Protein AF-A0AAU4BE42-F1 (afdb_monomer)

Radius of gyration: 44.57 Å; Cα contacts (8 Å, |Δi|>4): 920; chains: 1; bounding box: 110×87×141 Å

Solvent-accessible surface area (backbone atoms only — not comparable to full-atom values): 42856 Å² total; per-residue (Å²): 136,93,73,64,76,65,56,67,49,52,53,49,54,50,53,54,52,45,52,53,48,54,54,50,40,72,72,43,60,95,84,38,76,62,31,66,58,43,53,54,48,45,54,57,55,70,70,52,78,80,55,61,77,66,61,38,50,58,52,49,48,57,50,47,53,55,49,43,57,54,48,46,54,48,47,52,51,53,41,49,55,33,50,52,49,38,53,52,45,50,53,51,51,52,51,53,51,53,52,49,52,51,51,52,56,54,55,71,68,55,75,54,64,65,59,55,44,54,52,51,44,54,50,48,49,52,34,47,52,49,26,48,55,54,39,47,53,53,42,54,50,57,48,68,54,76,60,88,88,66,76,92,62,99,55,103,74,87,72,53,54,47,60,26,83,33,66,65,58,46,47,67,60,45,54,69,69,48,47,60,56,43,54,52,43,41,49,38,48,51,51,31,53,51,53,49,50,51,54,54,49,53,54,52,48,55,69,57,64,63,52,88,81,51,82,89,62,98,62,82,71,83,50,78,66,69,51,58,75,69,68,65,90,85,70,66,52,64,63,50,48,53,48,28,48,55,52,14,55,56,72,26,60,36,77,51,52,79,70,59,56,65,73,67,70,61,62,50,84,93,55,72,80,88,75,64,81,74,81,83,70,72,35,23,34,39,36,41,68,48,37,34,52,29,39,52,50,32,45,53,52,49,47,52,53,46,46,53,52,53,45,50,51,49,52,49,48,33,64,74,46,48,46,53,56,52,48,54,48,53,50,50,51,54,52,51,54,50,53,53,52,50,52,48,52,50,48,52,50,54,36,50,52,36,50,50,54,35,48,54,47,54,53,48,48,52,52,45,52,51,53,56,61,48,57,64,52,62,72,57,48,71,80,70,79,56,73,86,62,75,62,62,64,59,72,71,48,79,78,64,61,70,65,34,34,68,76,34,92,49,28,35,32,26,38,45,32,40,65,68,29,43,56,45,39,34,47,22,37,71,74,67,48,73,38,58,66,74,68,92,60,84,64,50,62,48,25,36,35,39,36,41,43,63,72,83,43,70,43,38,44,50,71,58,71,66,59,50,49,38,50,50,52,47,46,53,48,62,41,71,45,74,81,60,53,79,66,41,40,56,55,32,65,76,36,57,69,51,44,52,50,51,53,38,34,56,70,67,51,79,80,70,73,60,14,72,84,29,40,67,29,28,18,48,15,55,40,48,54,22,48,51,52,54,50,38,54,59,67,42,65,90,54,87,72,49,62,38,47,76,75,32,41,41,31,42,29,44,22,71,89,72,56,76,47,47,39,32,44,30,45,43,38,31,54,53,63,12,66,77,40,70,74,42,44,58,36,41,50,51,45,50,73,65,30,39,26,37,40,39,30,38,37,51,91,58,68,87,41,72,56,62,50,53,52,36,59,66,41,50,57,44,35,70,50,50,35,63,87,31,48,34,35,37,35,16,49,52,82,72,68,55,94,88,54,77,52,74,67,52,49,51,53,50,52,22,65,68,67,67,39,75,55,80,83,43,55,67,33,53,37,60,22,22,30,66,54,25,30,48,20,53,31,39,76,69,74,75,36,58,71,68,61,49,35,38,73,76,35,73,94,50,27,81,79,46,55,88,74,60,48,74,70,55,51,50,52,50,23,55,50,36,30,69,72,16,30,52,63,58,43,43,59,58,47,51,48,50,42,26,66,45,24,32,48,49,25,22,52,24,54,49,43,42,55,53,56,75,44,49,88,78,56,60,75,67,64,56,50,56,53,48,47,57,50,47,58,63,56,62,71,78,109

Foldseek 3Di:
DDDDPQLVVLVVVLVVVLVLLVVLLVLDDPPQPLNVVSVVLSVQSVVPSPDDRPVNLVSVLVSLVVNLVSLLVSLVVVLVVLVVVLVVLVVVLVVLVVLLVLLVVVVVPDDDLVVLLVVLLVLLLVLLVQLLVQLLVVLVVLLPDAQPPPDPDPDPDARFKAKDLDLVVLLVRVVVSCVVSLVSSLVSVVVSQVVSLVVNLVVVVVSCVCVVSADPDPDDQPDNVVVNVLRHQDDPSNVLSVVLLVQLSVQQKDFDDPVNCVVRVHDHPPDDPVPDPVPPGTMIMGGSVSSSVSSSVSSVVSSVVSSVSSSVSSVVCSVPPVVVSVVVVVVSSVVVSVVSVVVSVVSVVVSVVSVVSSLVSVQSSVLSVVVSVVSVVVVVVVVPPDPDDCVVVVNLDDDDLVSLLVVDQAAAEEEAEAWQLCRLLQVCLLQLHQAADDDSGFFDQFKEKEKADAAPDFKFWDDDPVLVVLLQVLLVCLLPFDDFDPVLVVVCVVPVVLVVLSVCSVVVNGQDLGLPDGRVSNNRNSRSSRSSQVSCCRGPVPDDHRCSSQPPIYIYDHHDPQQPHMYIYIDAGYVVVCVSPVSRVVNSLVSLVVHLAYEYRYELVQQPDPSLLVVLVSCVVSCVQLNPLRYAYEHEPCVVDDPPRQDPVRSLVSNCVSNVVVDPVSSLSYFYFHSLLSNQLSCLVVVNHDLLSLQCSVPPPCSVVCVVVQDSVNSNVSSVVSNVPGRSVSCCVSPVVCCSNNVSVSSSSSVLSNVCVVCVVPDDPVVNVVVVVVVVSVVVVVD

Structure (mmCIF, N/CA/C/O backbone):
data_AF-A0AAU4BE42-F1
#
_entry.id   AF-A0AAU4BE42-F1
#
loop_
_atom_site.group_PDB
_atom_site.id
_atom_site.type_symbol
_atom_site.label_atom_id
_atom_site.label_alt_id
_atom_site.label_comp_id
_atom_site.label_asym_id
_atom_site.label_entity_id
_atom_site.label_seq_id
_atom_site.pdbx_PDB_ins_code
_atom_site.Cartn_x
_atom_site.Cartn_y
_atom_site.Cartn_z
_atom_site.occupancy
_atom_site.B_iso_or_equiv
_atom_site.auth_seq_id
_atom_site.auth_comp_id
_atom_site.auth_asym_id
_atom_site.auth_atom_id
_atom_site.pdbx_PDB_model_num
ATOM 1 N N . MET A 1 1 ? 45.771 -24.454 -49.235 1.00 33.00 1 MET A N 1
ATOM 2 C CA . MET A 1 1 ? 45.250 -25.657 -48.555 1.00 33.00 1 MET A CA 1
ATOM 3 C C . MET A 1 1 ? 43.733 -25.641 -48.614 1.00 33.00 1 MET A C 1
ATOM 5 O O . MET A 1 1 ? 43.094 -24.880 -47.903 1.00 33.00 1 MET A O 1
ATOM 9 N N . SER A 1 2 ? 43.184 -26.404 -49.551 1.00 37.09 2 SER A N 1
ATOM 10 C CA . SER A 1 2 ? 41.761 -26.572 -49.840 1.00 37.09 2 SER A CA 1
ATOM 11 C C . SER A 1 2 ? 41.119 -27.539 -48.839 1.00 37.09 2 SER A C 1
ATOM 13 O O . SER A 1 2 ? 41.252 -28.751 -48.985 1.00 37.09 2 SER A O 1
ATOM 15 N N . GLY A 1 3 ? 40.447 -27.010 -47.817 1.00 33.81 3 GLY A N 1
ATOM 16 C CA . GLY A 1 3 ? 39.521 -27.777 -46.982 1.00 33.81 3 GLY A CA 1
ATOM 17 C C . GLY A 1 3 ? 38.091 -27.492 -47.432 1.00 33.81 3 GLY A C 1
ATOM 18 O O . GLY A 1 3 ? 37.672 -26.337 -47.423 1.00 33.81 3 GLY A O 1
ATOM 19 N N . GLU A 1 4 ? 37.356 -28.516 -47.868 1.00 40.50 4 GLU A N 1
ATOM 20 C CA . GLU A 1 4 ? 35.957 -28.381 -48.283 1.00 40.50 4 GLU A CA 1
ATOM 21 C C . GLU A 1 4 ? 35.083 -27.797 -47.149 1.00 40.50 4 GLU A C 1
ATOM 23 O O . GLU A 1 4 ? 35.004 -28.394 -46.069 1.00 40.50 4 GLU A O 1
ATOM 28 N N . PRO A 1 5 ? 34.320 -26.712 -47.391 1.00 42.47 5 PRO A N 1
ATOM 29 C CA . PRO A 1 5 ? 33.358 -26.166 -46.426 1.00 42.47 5 PRO A CA 1
ATOM 30 C C . PRO A 1 5 ? 32.286 -27.179 -45.973 1.00 42.47 5 PRO A C 1
ATOM 32 O O . PRO A 1 5 ? 31.672 -27.015 -44.920 1.00 42.47 5 PRO A O 1
ATOM 35 N N . GLY A 1 6 ? 32.052 -28.244 -46.749 1.00 40.88 6 GLY A N 1
ATOM 36 C CA . GLY A 1 6 ? 31.046 -29.273 -46.469 1.00 40.88 6 GLY A CA 1
ATOM 37 C C . GLY A 1 6 ? 31.395 -30.227 -45.318 1.00 40.88 6 GLY A C 1
ATOM 38 O O . GLY A 1 6 ? 30.501 -30.596 -44.559 1.00 40.88 6 GLY A O 1
ATOM 39 N N . ALA A 1 7 ? 32.670 -30.596 -45.148 1.00 40.81 7 ALA A N 1
ATOM 40 C CA . ALA A 1 7 ? 33.101 -31.569 -44.135 1.00 40.81 7 ALA A CA 1
ATOM 41 C C . ALA A 1 7 ? 33.099 -30.980 -42.710 1.00 40.81 7 ALA A C 1
ATOM 43 O O . ALA A 1 7 ? 32.612 -31.610 -41.772 1.00 40.81 7 ALA A O 1
ATOM 44 N N . VAL A 1 8 ? 33.540 -29.723 -42.567 1.00 41.88 8 VAL A N 1
ATOM 45 C CA . VAL A 1 8 ? 33.518 -28.968 -41.295 1.00 41.88 8 VAL A CA 1
ATOM 46 C C . VAL A 1 8 ? 32.080 -28.756 -40.794 1.00 41.88 8 VAL A C 1
ATOM 48 O O . VAL A 1 8 ? 31.813 -28.757 -39.593 1.00 41.88 8 VAL A O 1
ATOM 51 N N . THR A 1 9 ? 31.127 -28.628 -41.718 1.00 46.84 9 THR A N 1
ATOM 52 C CA . THR A 1 9 ? 29.724 -28.314 -41.415 1.00 46.84 9 THR A CA 1
ATOM 53 C C . THR A 1 9 ? 28.906 -29.559 -41.040 1.00 46.84 9 THR A C 1
ATOM 55 O O . THR A 1 9 ? 28.063 -29.489 -40.147 1.00 46.84 9 THR A O 1
ATOM 58 N N . ALA A 1 10 ? 29.185 -30.718 -41.651 1.00 47.50 10 ALA A N 1
ATOM 59 C CA . ALA A 1 10 ? 28.562 -31.992 -41.276 1.00 47.50 10 ALA A CA 1
ATOM 60 C C . ALA A 1 10 ? 28.996 -32.459 -39.874 1.00 47.50 10 ALA A C 1
ATOM 62 O O . ALA A 1 10 ? 28.152 -32.879 -39.083 1.00 47.50 10 ALA A O 1
ATOM 63 N N . GLY A 1 11 ? 30.283 -32.302 -39.532 1.00 49.72 11 GLY A N 1
ATOM 64 C CA . GLY A 1 11 ? 30.794 -32.594 -38.187 1.00 49.72 11 GLY A CA 1
ATOM 65 C C . GLY A 1 11 ? 30.160 -31.717 -37.100 1.00 49.72 11 GLY A C 1
ATOM 66 O O . GLY A 1 11 ? 29.832 -32.209 -36.023 1.00 49.72 11 GLY A O 1
ATOM 67 N N . ARG A 1 12 ? 29.898 -30.437 -37.402 1.00 49.28 12 ARG A N 1
ATOM 68 C CA . ARG A 1 12 ? 29.233 -29.506 -36.477 1.00 49.28 12 ARG A CA 1
ATOM 69 C C . ARG A 1 12 ? 27.764 -29.863 -36.228 1.00 49.28 12 ARG A C 1
ATOM 71 O O . ARG A 1 12 ? 27.345 -29.912 -35.078 1.00 49.28 12 ARG A O 1
ATOM 78 N N . LEU A 1 13 ? 27.009 -30.191 -37.280 1.00 49.59 13 LEU A N 1
ATOM 79 C CA . LEU A 1 13 ? 25.618 -30.647 -37.156 1.00 49.59 13 LEU A CA 1
ATOM 80 C C . LEU A 1 13 ? 25.521 -31.958 -36.357 1.00 49.59 13 LEU A C 1
ATOM 82 O O . LEU A 1 13 ? 24.602 -32.142 -35.560 1.00 49.59 13 LEU A O 1
ATOM 86 N N . HIS A 1 14 ? 26.484 -32.860 -36.553 1.00 53.44 14 HIS A N 1
ATOM 87 C CA . HIS A 1 14 ? 26.571 -34.129 -35.839 1.00 53.44 14 HIS A CA 1
ATOM 88 C C . HIS A 1 14 ? 26.856 -33.923 -34.340 1.00 53.44 14 HIS A C 1
ATOM 90 O O . HIS A 1 14 ? 26.157 -34.488 -33.500 1.00 53.44 14 HIS A O 1
ATOM 96 N N . ALA A 1 15 ? 27.807 -33.045 -34.000 1.00 53.81 15 ALA A N 1
ATOM 97 C CA . ALA A 1 15 ? 28.118 -32.676 -32.619 1.00 53.81 15 ALA A CA 1
ATOM 98 C C . ALA A 1 15 ? 26.945 -31.967 -31.916 1.00 53.81 15 ALA A C 1
ATOM 100 O O . ALA A 1 15 ? 26.619 -32.295 -30.777 1.00 53.81 15 ALA A O 1
ATOM 101 N N . GLU A 1 16 ? 26.263 -31.044 -32.600 1.00 51.66 16 GLU A N 1
ATOM 102 C CA . GLU A 1 16 ? 25.092 -30.338 -32.061 1.00 51.66 16 GLU A CA 1
ATOM 103 C C . GLU A 1 16 ? 23.895 -31.288 -31.858 1.00 51.66 16 GLU A C 1
ATOM 105 O O . GLU A 1 16 ? 23.195 -31.206 -30.849 1.00 51.66 16 GLU A O 1
ATOM 110 N N . THR A 1 17 ? 23.691 -32.251 -32.764 1.00 49.88 17 THR A N 1
ATOM 111 C CA . THR A 1 17 ? 22.641 -33.280 -32.635 1.00 49.88 17 THR A CA 1
ATOM 112 C C . THR A 1 17 ? 22.926 -34.239 -31.475 1.00 49.88 17 THR A C 1
ATOM 114 O O . THR A 1 17 ? 22.012 -34.576 -30.722 1.00 49.88 17 THR A O 1
ATOM 117 N N . ALA A 1 18 ? 24.185 -34.649 -31.296 1.00 56.22 18 ALA A N 1
ATOM 118 C CA . ALA A 1 18 ? 24.609 -35.474 -30.167 1.00 56.22 18 ALA A CA 1
ATOM 119 C C . ALA A 1 18 ? 24.446 -34.733 -28.827 1.00 56.22 18 ALA A C 1
ATOM 121 O O . ALA A 1 18 ? 23.920 -35.306 -27.877 1.00 56.22 18 ALA A O 1
ATOM 122 N N . ALA A 1 19 ? 24.806 -33.446 -28.768 1.00 53.53 19 ALA A N 1
ATOM 123 C CA . ALA A 1 19 ? 24.641 -32.618 -27.572 1.00 53.53 19 ALA A CA 1
ATOM 124 C C . ALA A 1 19 ? 23.163 -32.431 -27.182 1.00 53.53 19 ALA A C 1
ATOM 126 O O . ALA A 1 19 ? 22.813 -32.505 -26.006 1.00 53.53 19 ALA A O 1
ATOM 127 N N . LEU A 1 20 ? 22.274 -32.242 -28.164 1.00 49.91 20 LEU A N 1
ATOM 128 C CA . LEU A 1 20 ? 20.831 -32.151 -27.921 1.00 49.91 20 LEU A CA 1
ATOM 129 C C . LEU A 1 20 ? 20.231 -33.478 -27.430 1.00 49.91 20 LEU A C 1
ATOM 131 O O . LEU A 1 20 ? 19.345 -33.469 -26.575 1.00 49.91 20 LEU A O 1
ATOM 135 N N . LEU A 1 21 ? 20.710 -34.612 -27.953 1.00 51.19 21 LEU A N 1
ATOM 136 C CA . LEU A 1 21 ? 20.296 -35.949 -27.515 1.00 51.19 21 LEU A CA 1
ATOM 137 C C . LEU A 1 21 ? 20.769 -36.270 -26.093 1.00 51.19 21 LEU A C 1
ATOM 139 O O . LEU A 1 21 ? 19.975 -36.766 -25.296 1.00 51.19 21 LEU A O 1
ATOM 143 N N . ASP A 1 22 ? 22.020 -35.945 -25.765 1.00 54.91 22 ASP A N 1
ATOM 144 C CA . ASP A 1 22 ? 22.579 -36.108 -24.417 1.00 54.91 22 ASP A CA 1
ATOM 145 C C . ASP A 1 22 ? 21.841 -35.237 -23.389 1.00 54.91 22 ASP A C 1
ATOM 147 O O . ASP A 1 22 ? 21.450 -35.717 -22.325 1.00 54.91 22 ASP A O 1
ATOM 151 N N . GLY A 1 23 ? 21.537 -33.983 -23.745 1.00 50.12 23 GLY A N 1
ATOM 152 C CA . GLY A 1 23 ? 20.714 -33.099 -22.918 1.00 50.12 23 GLY A CA 1
ATOM 153 C C . GLY A 1 23 ? 19.309 -33.657 -22.660 1.00 50.12 23 GLY A C 1
ATOM 154 O O . GLY A 1 23 ? 18.786 -33.525 -21.556 1.00 50.12 23 GLY A O 1
ATOM 155 N N . PHE A 1 24 ? 18.704 -34.339 -23.639 1.00 47.81 24 PHE A N 1
ATOM 156 C CA . PHE A 1 24 ? 17.390 -34.960 -23.468 1.00 47.81 24 PHE A CA 1
ATOM 157 C C . PHE A 1 24 ? 17.417 -36.181 -22.541 1.00 47.81 24 PHE A C 1
ATOM 159 O O . PHE A 1 24 ? 16.559 -36.307 -21.671 1.00 47.81 24 PHE A O 1
ATOM 166 N N . ILE A 1 25 ? 18.417 -37.055 -22.687 1.00 51.84 25 ILE A N 1
ATOM 167 C CA . ILE A 1 25 ? 18.611 -38.240 -21.834 1.00 51.84 25 ILE A CA 1
ATOM 168 C C . ILE A 1 25 ? 18.711 -37.840 -20.356 1.00 51.84 25 ILE A C 1
ATOM 170 O O . ILE A 1 25 ? 18.134 -38.501 -19.497 1.00 51.84 25 ILE A O 1
ATOM 174 N N . ARG A 1 26 ? 19.382 -36.718 -20.066 1.00 51.72 26 ARG A N 1
ATOM 175 C CA . ARG A 1 26 ? 19.587 -36.199 -18.703 1.00 51.72 26 ARG A CA 1
ATOM 176 C C . ARG A 1 26 ? 18.348 -35.554 -18.074 1.00 51.72 26 ARG A C 1
ATOM 178 O O . ARG A 1 26 ? 18.311 -35.396 -16.857 1.00 51.72 26 ARG A O 1
ATOM 185 N N . LEU A 1 27 ? 17.357 -35.165 -18.880 1.00 44.41 27 LEU A N 1
ATOM 186 C CA . LEU A 1 27 ? 16.085 -34.596 -18.414 1.00 44.41 27 LEU A CA 1
ATOM 187 C C . LEU A 1 27 ? 15.034 -35.667 -18.101 1.00 44.41 27 LEU A C 1
ATOM 189 O O . LEU A 1 27 ? 14.028 -35.365 -17.455 1.00 44.41 27 LEU A O 1
ATOM 193 N N . LEU A 1 28 ? 15.251 -36.898 -18.563 1.00 44.84 28 LEU A N 1
ATOM 194 C CA . LEU A 1 28 ? 14.377 -38.021 -18.273 1.00 44.84 28 LEU A CA 1
ATOM 195 C C . LEU A 1 28 ? 14.734 -38.650 -16.916 1.00 44.84 28 LEU A C 1
ATOM 197 O O . LEU A 1 28 ? 15.924 -38.835 -16.633 1.00 44.84 28 LEU A O 1
ATOM 201 N N . PRO A 1 29 ? 13.732 -39.017 -16.093 1.00 48.81 29 PRO A N 1
ATOM 202 C CA . PRO A 1 29 ? 13.938 -39.856 -14.915 1.00 48.81 29 PRO A CA 1
ATOM 203 C C . PRO A 1 29 ? 14.793 -41.090 -15.239 1.00 48.81 29 PRO A C 1
ATOM 205 O O . PRO A 1 29 ? 14.733 -41.612 -16.354 1.00 48.81 29 PRO A O 1
ATOM 208 N N . ASP A 1 30 ? 15.612 -41.548 -14.287 1.00 53.62 30 ASP A N 1
ATOM 209 C CA . ASP A 1 30 ? 16.517 -42.693 -14.498 1.00 53.62 30 ASP A CA 1
ATOM 210 C C . ASP A 1 30 ? 15.756 -43.980 -14.890 1.00 53.62 30 ASP A C 1
ATOM 212 O O . ASP A 1 30 ? 16.310 -44.853 -15.553 1.00 53.62 30 ASP A O 1
ATOM 216 N N . ASP A 1 31 ? 14.478 -44.075 -14.522 1.00 52.31 31 ASP A N 1
ATOM 217 C CA . ASP A 1 31 ? 13.546 -45.168 -14.798 1.00 52.31 31 ASP A CA 1
ATOM 218 C C . ASP A 1 31 ? 12.682 -44.968 -16.062 1.00 52.31 31 ASP A C 1
ATOM 220 O O . ASP A 1 31 ? 11.857 -45.825 -16.386 1.00 52.31 31 ASP A O 1
ATOM 224 N N . ASP A 1 32 ? 12.864 -43.875 -16.813 1.00 51.06 32 ASP A N 1
ATOM 225 C CA . ASP A 1 32 ? 12.070 -43.605 -18.015 1.00 51.06 32 ASP A CA 1
ATOM 226 C C . ASP A 1 32 ? 12.502 -44.515 -19.190 1.00 51.06 32 ASP A C 1
ATOM 228 O O . ASP A 1 32 ? 13.650 -44.452 -19.649 1.00 51.06 32 ASP A O 1
ATOM 232 N N . PRO A 1 33 ? 11.596 -45.333 -19.761 1.00 48.31 33 PRO A N 1
ATOM 233 C CA . PRO A 1 33 ? 11.930 -46.279 -20.829 1.00 48.31 33 PRO A CA 1
ATOM 234 C C . PRO A 1 33 ? 12.427 -45.607 -22.121 1.00 48.31 33 PRO A C 1
ATOM 236 O O . PRO A 1 33 ? 13.083 -46.252 -22.949 1.00 48.31 33 PRO A O 1
ATOM 239 N N . ALA A 1 34 ? 12.158 -44.312 -22.321 1.00 48.81 34 ALA A N 1
ATOM 240 C CA . ALA A 1 34 ? 12.691 -43.566 -23.454 1.00 48.81 34 ALA A CA 1
ATOM 241 C C . ALA A 1 34 ? 14.173 -43.219 -23.294 1.00 48.81 34 ALA A C 1
ATOM 243 O O . ALA A 1 34 ? 14.870 -43.094 -24.305 1.00 48.81 34 ALA A O 1
ATOM 244 N N . ARG A 1 35 ? 14.677 -43.147 -22.058 1.00 56.81 35 ARG A N 1
ATOM 245 C CA . ARG A 1 35 ? 16.077 -42.842 -21.761 1.00 56.81 35 ARG A CA 1
ATOM 246 C C . ARG A 1 35 ? 17.012 -43.888 -22.357 1.00 56.81 35 ARG A C 1
ATOM 248 O O . ARG A 1 35 ? 17.862 -43.553 -23.176 1.00 56.81 35 ARG A O 1
ATOM 255 N N . THR A 1 36 ? 16.755 -45.168 -22.093 1.00 59.47 36 THR A N 1
ATOM 256 C CA . THR A 1 36 ? 17.546 -46.290 -22.631 1.00 59.47 36 THR A CA 1
ATOM 257 C C . THR A 1 36 ? 17.487 -46.381 -24.160 1.00 59.47 36 THR A C 1
ATOM 259 O O . THR A 1 36 ? 18.422 -46.851 -24.813 1.00 59.47 36 THR A O 1
ATOM 262 N N . SER A 1 37 ? 16.371 -45.972 -24.773 1.00 53.00 37 SER A N 1
ATOM 263 C CA . SER A 1 37 ? 16.247 -45.920 -26.236 1.00 53.00 37 SER A CA 1
ATOM 264 C C . SER A 1 37 ? 17.070 -44.780 -26.842 1.00 53.00 37 SER A C 1
ATOM 266 O O . SER A 1 37 ? 17.544 -44.892 -27.977 1.00 53.00 37 SER A O 1
ATOM 268 N N . LEU A 1 38 ? 17.238 -43.686 -26.102 1.00 53.44 38 LEU A N 1
ATOM 269 C CA . LEU A 1 38 ? 17.942 -42.495 -26.558 1.00 53.44 38 LEU A CA 1
ATOM 270 C C . LEU A 1 38 ? 19.432 -42.573 -26.298 1.00 53.44 38 LEU A C 1
ATOM 272 O O . LEU A 1 38 ? 20.190 -42.210 -27.188 1.00 53.44 38 LEU A O 1
ATOM 276 N N . GLU A 1 39 ? 19.851 -43.172 -25.188 1.00 62.84 39 GLU A N 1
ATOM 277 C CA . GLU A 1 39 ? 21.247 -43.543 -24.931 1.00 62.84 39 GLU A CA 1
ATOM 278 C C . GLU A 1 39 ? 21.785 -44.455 -26.042 1.00 62.84 39 GLU A C 1
ATOM 280 O O . GLU A 1 39 ? 22.847 -44.191 -26.606 1.00 62.84 39 GLU A O 1
ATOM 285 N N . ARG A 1 40 ? 21.003 -45.461 -26.466 1.00 60.72 40 ARG A N 1
ATOM 286 C CA . ARG A 1 40 ? 21.343 -46.309 -27.626 1.00 60.72 40 ARG A CA 1
ATOM 287 C C . ARG A 1 40 ? 21.442 -45.526 -28.933 1.00 60.72 40 ARG A C 1
ATOM 289 O O . ARG A 1 40 ? 22.283 -45.828 -29.776 1.00 60.72 40 ARG A O 1
ATOM 296 N N . SER A 1 41 ? 20.585 -44.528 -29.112 1.00 55.97 41 SER A N 1
ATOM 297 C CA . SER A 1 41 ? 20.583 -43.712 -30.324 1.00 55.97 41 SER A CA 1
ATOM 298 C C . SER A 1 41 ? 21.735 -42.706 -30.357 1.00 55.97 41 SER A C 1
ATOM 300 O O . SER A 1 41 ? 22.327 -42.510 -31.414 1.00 55.97 41 SER A O 1
ATOM 302 N N . LEU A 1 42 ? 22.091 -42.120 -29.209 1.00 61.47 42 LEU A N 1
ATOM 303 C CA . LEU A 1 42 ? 23.265 -41.269 -29.027 1.00 61.47 42 LEU A CA 1
ATOM 304 C C . LEU A 1 42 ? 24.551 -42.064 -29.282 1.00 61.47 42 LEU A C 1
ATOM 306 O O . LEU A 1 42 ? 25.394 -41.610 -30.049 1.00 61.47 42 LEU A O 1
ATOM 310 N N . ALA A 1 43 ? 24.651 -43.280 -28.735 1.00 65.69 43 ALA A N 1
ATOM 311 C CA . ALA A 1 43 ? 25.769 -44.193 -28.980 1.00 65.69 43 ALA A CA 1
ATOM 312 C C . ALA A 1 43 ? 25.885 -44.608 -30.460 1.00 65.69 43 ALA A C 1
ATOM 314 O O . ALA A 1 43 ? 26.981 -44.686 -31.010 1.00 65.69 43 ALA A O 1
ATOM 315 N N . SER A 1 44 ? 24.755 -44.836 -31.139 1.00 59.28 44 SER A N 1
ATOM 316 C CA . SER A 1 44 ? 24.745 -45.110 -32.581 1.00 59.28 44 SER A CA 1
ATOM 317 C C . SER A 1 44 ? 25.156 -43.892 -33.411 1.00 59.28 44 SER A C 1
ATOM 319 O O . SER A 1 44 ? 25.742 -44.075 -34.478 1.00 59.28 44 SER A O 1
ATOM 321 N N . LEU A 1 45 ? 24.827 -42.674 -32.964 1.00 56.50 45 LEU A N 1
ATOM 322 C CA . LEU A 1 45 ? 25.199 -41.436 -33.645 1.00 56.50 45 LEU A CA 1
ATOM 323 C C . LEU A 1 45 ? 26.721 -41.252 -33.576 1.00 56.50 45 LEU A C 1
ATOM 325 O O . LEU A 1 45 ? 27.363 -41.153 -34.615 1.00 56.50 45 LEU A O 1
ATOM 329 N N . THR A 1 46 ? 27.304 -41.338 -32.377 1.00 61.62 46 THR A N 1
ATOM 330 C CA . THR A 1 46 ? 28.743 -41.123 -32.142 1.00 61.62 46 THR A CA 1
ATOM 331 C C . THR A 1 46 ? 29.650 -42.156 -32.827 1.00 61.62 46 THR A C 1
ATOM 333 O O . THR A 1 46 ? 30.778 -41.823 -33.196 1.00 61.62 46 THR A O 1
ATOM 336 N N . ALA A 1 47 ? 29.160 -43.378 -33.067 1.00 61.31 47 ALA A N 1
ATOM 337 C CA . ALA A 1 47 ? 29.909 -44.450 -33.729 1.00 61.31 47 ALA A CA 1
ATOM 338 C C . ALA A 1 47 ? 30.138 -44.252 -35.248 1.00 61.31 47 ALA A C 1
ATOM 340 O O . ALA A 1 47 ? 31.067 -44.838 -35.794 1.00 61.31 47 ALA A O 1
ATOM 341 N N . HIS A 1 48 ? 29.339 -43.430 -35.944 1.00 53.62 48 HIS A N 1
ATOM 342 C CA . HIS A 1 48 ? 29.377 -43.283 -37.417 1.00 53.62 48 HIS A CA 1
ATOM 343 C C . HIS A 1 48 ? 30.196 -42.072 -37.915 1.00 53.62 48 HIS A C 1
ATOM 345 O O . HIS A 1 48 ? 29.978 -41.576 -39.019 1.00 53.62 48 HIS A O 1
ATOM 351 N N . SER A 1 49 ? 31.146 -41.570 -37.122 1.00 52.94 49 SER A N 1
ATOM 352 C CA . SER A 1 49 ? 31.930 -40.360 -37.431 1.00 52.94 49 SER A CA 1
ATOM 353 C C . SER A 1 49 ? 33.035 -40.536 -38.497 1.00 52.94 49 SER A C 1
ATOM 355 O O . SER A 1 49 ? 33.706 -39.558 -38.824 1.00 52.94 49 SER A O 1
ATOM 357 N N . GLY A 1 50 ? 33.219 -41.743 -39.058 1.00 46.53 50 GLY A N 1
ATOM 358 C CA . GLY A 1 50 ? 34.349 -42.092 -39.940 1.00 46.53 50 GLY A CA 1
ATOM 359 C C . GLY A 1 50 ? 34.072 -42.228 -41.447 1.00 46.53 50 GLY A C 1
ATOM 360 O O . GLY A 1 50 ? 35.021 -42.175 -42.226 1.00 46.53 50 GLY A O 1
ATOM 361 N N . ASP A 1 51 ? 32.817 -42.360 -41.888 1.00 46.94 51 ASP A N 1
ATOM 362 C CA . ASP A 1 51 ? 32.497 -42.560 -43.311 1.00 46.94 51 ASP A CA 1
ATOM 363 C C . ASP A 1 51 ? 32.147 -41.233 -43.995 1.00 46.94 51 ASP A C 1
ATOM 365 O O . ASP A 1 51 ? 31.405 -40.418 -43.443 1.00 46.94 51 ASP A O 1
ATOM 369 N N . GLY A 1 52 ? 32.687 -41.013 -45.200 1.00 48.34 52 GLY A N 1
ATOM 370 C CA . GLY A 1 52 ? 32.674 -39.733 -45.921 1.00 48.34 52 GLY A CA 1
ATOM 371 C C . GLY A 1 52 ? 31.316 -38.999 -46.000 1.00 48.34 52 GLY A C 1
ATOM 372 O O . GLY A 1 52 ? 30.250 -39.611 -45.897 1.00 48.34 52 GLY A O 1
ATOM 373 N N . PRO A 1 53 ? 31.333 -37.676 -46.271 1.00 46.62 53 PRO A N 1
ATOM 374 C CA . PRO A 1 53 ? 30.291 -36.704 -45.893 1.00 46.62 53 PRO A CA 1
ATOM 375 C C . PRO A 1 53 ? 28.866 -36.965 -46.417 1.00 46.62 53 PRO A C 1
ATOM 377 O O . PRO A 1 53 ? 27.913 -36.356 -45.933 1.00 46.62 53 PRO A O 1
ATOM 380 N N . VAL A 1 54 ? 28.692 -37.836 -47.414 1.00 41.62 54 VAL A N 1
ATOM 381 C CA . VAL A 1 54 ? 27.389 -38.189 -48.006 1.00 41.62 54 VAL A CA 1
ATOM 382 C C . VAL A 1 54 ? 26.760 -39.410 -47.319 1.00 41.62 54 VAL A C 1
ATOM 384 O O . VAL A 1 54 ? 25.554 -39.404 -47.063 1.00 41.62 54 VAL A O 1
ATOM 387 N N . ALA A 1 55 ? 27.563 -40.414 -46.946 1.00 46.16 55 ALA A N 1
ATOM 388 C CA . ALA A 1 55 ? 27.101 -41.576 -46.181 1.00 46.16 55 ALA A CA 1
ATOM 389 C C . ALA A 1 55 ? 26.702 -41.167 -44.752 1.00 46.16 55 ALA A C 1
ATOM 391 O O . ALA A 1 55 ? 25.655 -41.584 -44.248 1.00 46.16 55 ALA A O 1
ATOM 392 N N . THR A 1 56 ? 27.458 -40.235 -44.157 1.00 50.62 56 THR A N 1
ATOM 393 C CA . THR A 1 56 ? 27.166 -39.642 -42.845 1.00 50.62 56 THR A CA 1
ATOM 394 C C . THR A 1 56 ? 25.814 -38.928 -42.827 1.00 50.62 56 THR A C 1
ATOM 396 O O . THR A 1 56 ? 25.079 -39.059 -41.856 1.00 50.62 56 THR A O 1
ATOM 399 N N . LEU A 1 57 ? 25.425 -38.210 -43.888 1.00 47.44 57 LEU A N 1
ATOM 400 C CA . LEU A 1 57 ? 24.164 -37.451 -43.937 1.00 47.44 57 LEU A CA 1
ATOM 401 C C . LEU A 1 57 ? 22.918 -38.348 -44.021 1.00 47.44 57 LEU A C 1
ATOM 403 O O . LEU A 1 57 ? 21.928 -38.082 -43.337 1.00 47.44 57 LEU A O 1
ATOM 407 N N . HIS A 1 58 ? 22.955 -39.421 -44.817 1.00 49.38 58 HIS A N 1
ATOM 408 C CA . HIS A 1 58 ? 21.815 -40.337 -44.961 1.00 49.38 58 HIS A CA 1
ATOM 409 C C . HIS A 1 58 ? 21.637 -41.233 -43.721 1.00 49.38 58 HIS A C 1
ATOM 411 O O . HIS A 1 58 ? 20.506 -41.476 -43.278 1.00 49.38 58 HIS A O 1
ATOM 417 N N . ALA A 1 59 ? 22.748 -41.668 -43.113 1.00 51.53 59 ALA A N 1
ATOM 418 C CA . ALA A 1 59 ? 22.751 -42.357 -41.825 1.00 51.53 59 ALA A CA 1
ATOM 419 C C . ALA A 1 59 ? 22.268 -41.431 -40.694 1.00 51.53 59 ALA A C 1
ATOM 421 O O . ALA A 1 59 ? 21.383 -41.814 -39.929 1.00 51.53 59 ALA A O 1
ATOM 422 N N . THR A 1 60 ? 22.744 -40.178 -40.660 1.00 48.88 60 THR A N 1
ATOM 423 C CA . THR A 1 60 ? 22.300 -39.153 -39.696 1.00 48.88 60 THR A CA 1
ATOM 424 C C . THR A 1 60 ? 20.808 -38.866 -39.845 1.00 48.88 60 THR A C 1
ATOM 426 O O . THR A 1 60 ? 20.116 -38.831 -38.838 1.00 48.88 60 THR A O 1
ATOM 429 N N . ARG A 1 61 ? 20.263 -38.749 -41.066 1.00 52.62 61 ARG A N 1
ATOM 430 C CA . ARG A 1 61 ? 18.814 -38.575 -41.296 1.00 52.62 61 ARG A CA 1
ATOM 431 C C . ARG A 1 61 ? 17.995 -39.758 -40.782 1.00 52.62 61 ARG A C 1
ATOM 433 O O . ARG A 1 61 ? 17.005 -39.559 -40.089 1.00 52.62 61 ARG A O 1
ATOM 440 N N . THR A 1 62 ? 18.418 -40.983 -41.089 1.00 54.94 62 THR A N 1
ATOM 441 C CA . THR A 1 62 ? 17.708 -42.204 -40.667 1.00 54.94 62 THR A CA 1
ATOM 442 C C . THR A 1 62 ? 17.739 -42.369 -39.143 1.00 54.94 62 THR A C 1
ATOM 444 O O . THR A 1 62 ? 16.738 -42.758 -38.536 1.00 54.94 62 THR A O 1
ATOM 447 N N . ALA A 1 63 ? 18.866 -42.023 -38.513 1.00 52.03 63 ALA A N 1
ATOM 448 C CA . ALA A 1 63 ? 18.996 -41.951 -37.063 1.00 52.03 63 ALA A CA 1
ATOM 449 C C . ALA A 1 63 ? 18.106 -40.842 -36.476 1.00 52.03 63 ALA A C 1
ATOM 451 O O . ALA A 1 63 ? 17.346 -41.110 -35.549 1.00 52.03 63 ALA A O 1
ATOM 452 N N . LEU A 1 64 ? 18.109 -39.638 -37.061 1.00 50.88 64 LEU A N 1
ATOM 453 C CA . LEU A 1 64 ? 17.297 -38.497 -36.630 1.00 50.88 64 LEU A CA 1
ATOM 454 C C . LEU A 1 64 ? 15.793 -38.792 -36.728 1.00 50.88 64 LEU A C 1
ATOM 456 O O . LEU A 1 64 ? 15.054 -38.463 -35.808 1.00 50.88 64 LEU A O 1
ATOM 460 N N . ASP A 1 65 ? 15.320 -39.447 -37.791 1.00 55.38 65 ASP A N 1
ATOM 461 C CA . ASP A 1 65 ? 13.904 -39.805 -37.973 1.00 55.38 65 ASP A CA 1
ATOM 462 C C . ASP A 1 65 ? 13.433 -40.878 -36.972 1.00 55.38 65 ASP A C 1
ATOM 464 O O . ASP A 1 65 ? 12.329 -40.773 -36.424 1.00 55.38 65 ASP A O 1
ATOM 468 N N . ARG A 1 66 ? 14.269 -41.885 -36.669 1.00 56.03 66 ARG A N 1
ATOM 469 C CA . ARG A 1 66 ? 13.968 -42.879 -35.617 1.00 56.03 66 ARG A CA 1
ATOM 470 C C . ARG A 1 66 ? 13.962 -42.246 -34.227 1.00 56.03 66 ARG A C 1
ATOM 472 O O . ARG A 1 66 ? 13.027 -42.472 -33.456 1.00 56.03 66 ARG A O 1
ATOM 479 N N . VAL A 1 67 ? 14.972 -41.427 -33.938 1.00 52.44 67 VAL A N 1
ATOM 480 C CA . VAL A 1 67 ? 15.138 -40.707 -32.672 1.00 52.44 67 VAL A CA 1
ATOM 481 C C . VAL A 1 67 ? 13.984 -39.745 -32.439 1.00 52.44 67 VAL A C 1
ATOM 483 O O . VAL A 1 67 ? 13.299 -39.849 -31.427 1.00 52.44 67 VAL A O 1
ATOM 486 N N . THR A 1 68 ? 13.707 -38.843 -33.378 1.00 52.78 68 THR A N 1
ATOM 487 C CA . THR A 1 68 ? 12.650 -37.830 -33.235 1.00 52.78 68 THR A CA 1
ATOM 488 C C . THR A 1 68 ? 11.267 -38.468 -33.147 1.00 52.78 68 THR A C 1
ATOM 490 O O . THR A 1 68 ? 10.454 -38.039 -32.334 1.00 52.78 68 THR A O 1
ATOM 493 N N . GLY A 1 69 ? 10.995 -39.539 -33.901 1.00 54.09 69 GLY A N 1
ATOM 494 C CA . GLY A 1 69 ? 9.720 -40.255 -33.835 1.00 54.09 69 GLY A CA 1
ATOM 495 C C . GLY A 1 69 ? 9.446 -40.918 -32.479 1.00 54.09 69 GLY A C 1
ATOM 496 O O . GLY A 1 69 ? 8.336 -40.802 -31.959 1.00 54.09 69 GLY A O 1
ATOM 497 N N . GLY A 1 70 ? 10.436 -41.605 -31.896 1.00 55.00 70 GLY A N 1
ATOM 498 C CA . GLY A 1 70 ? 10.316 -42.220 -30.565 1.00 55.00 70 GLY A CA 1
ATOM 499 C C . GLY A 1 70 ? 10.286 -41.189 -29.433 1.00 55.00 70 GLY A C 1
ATOM 500 O O . GLY A 1 70 ? 9.436 -41.261 -28.547 1.00 55.00 70 GLY A O 1
ATOM 501 N N . THR A 1 71 ? 11.152 -40.180 -29.524 1.00 53.22 71 THR A N 1
ATOM 502 C CA . THR A 1 71 ? 11.305 -39.117 -28.520 1.00 53.22 71 THR A CA 1
ATOM 503 C C . THR A 1 71 ? 10.073 -38.234 -28.411 1.00 53.22 71 THR A C 1
ATOM 505 O O . THR A 1 71 ? 9.616 -37.959 -27.309 1.00 53.22 71 THR A O 1
ATOM 508 N N . VAL A 1 72 ? 9.476 -37.834 -29.540 1.00 56.16 72 VAL A N 1
ATOM 509 C CA . VAL A 1 72 ? 8.260 -37.003 -29.547 1.00 56.16 72 VAL A CA 1
ATOM 510 C C . VAL A 1 72 ? 7.076 -37.749 -28.927 1.00 56.16 72 VAL A C 1
ATOM 512 O O . VAL A 1 72 ? 6.273 -37.139 -28.226 1.00 56.16 72 VAL A O 1
ATOM 515 N N . ARG A 1 73 ? 6.973 -39.071 -29.126 1.00 59.44 73 ARG A N 1
ATOM 516 C CA . ARG A 1 73 ? 5.918 -39.881 -28.496 1.00 59.44 73 ARG A CA 1
ATOM 517 C C . ARG A 1 73 ? 6.102 -39.999 -26.984 1.00 59.44 73 ARG A C 1
ATOM 519 O O . ARG A 1 73 ? 5.113 -39.841 -26.272 1.00 59.44 73 ARG A O 1
ATOM 526 N N . SER A 1 74 ? 7.332 -40.221 -26.512 1.00 58.31 74 SER A N 1
ATOM 527 C CA . SER A 1 74 ? 7.618 -40.265 -25.070 1.00 58.31 74 SER A CA 1
ATOM 528 C C . SER A 1 74 ? 7.433 -38.897 -24.404 1.00 58.31 74 SER A C 1
ATOM 530 O O . SER A 1 74 ? 6.731 -38.765 -23.405 1.00 58.31 74 SER A O 1
ATOM 532 N N . ALA A 1 75 ? 7.944 -37.832 -25.023 1.00 56.56 75 ALA A N 1
ATOM 533 C CA . ALA A 1 75 ? 7.743 -36.473 -24.537 1.00 56.56 75 ALA A CA 1
ATOM 534 C C . ALA A 1 75 ? 6.253 -36.084 -24.502 1.00 56.56 75 ALA A C 1
ATOM 536 O O . ALA A 1 75 ? 5.804 -35.425 -23.570 1.00 56.56 75 ALA A O 1
ATOM 537 N N . ALA A 1 76 ? 5.441 -36.557 -25.453 1.00 58.41 76 ALA A N 1
ATOM 538 C CA . ALA A 1 76 ? 3.994 -36.360 -25.406 1.00 58.41 76 ALA A CA 1
ATOM 539 C C . ALA A 1 76 ? 3.316 -37.118 -24.245 1.00 58.41 76 ALA A C 1
ATOM 541 O O . ALA A 1 76 ? 2.355 -36.600 -23.674 1.00 58.41 76 ALA A O 1
ATOM 542 N N . SER A 1 77 ? 3.776 -38.321 -23.871 1.00 65.06 77 SER A N 1
ATOM 543 C CA . SER A 1 77 ? 3.260 -39.020 -22.680 1.00 65.06 77 SER A CA 1
ATOM 544 C C . SER A 1 77 ? 3.685 -38.347 -21.379 1.00 65.06 77 SER A C 1
ATOM 546 O O . SER A 1 77 ? 2.834 -38.116 -20.522 1.00 65.06 77 SER A O 1
ATOM 548 N N . THR A 1 78 ? 4.952 -37.957 -21.257 1.00 60.84 78 THR A N 1
ATOM 549 C CA . THR A 1 78 ? 5.475 -37.274 -20.066 1.00 60.84 78 THR A CA 1
ATOM 550 C C . THR A 1 78 ? 4.844 -35.886 -19.908 1.00 60.84 78 THR A C 1
ATOM 552 O O . THR A 1 78 ? 4.488 -35.485 -18.802 1.00 60.84 78 THR A O 1
ATOM 555 N N . GLY A 1 79 ? 4.569 -35.184 -21.014 1.00 60.66 79 GLY A N 1
ATOM 556 C CA . GLY A 1 79 ? 3.837 -33.915 -21.011 1.00 60.66 79 GLY A CA 1
ATOM 557 C C . GLY A 1 79 ? 2.390 -34.051 -20.531 1.00 60.66 79 GLY A C 1
ATOM 558 O O . GLY A 1 79 ? 1.905 -33.181 -19.807 1.00 60.66 79 GLY A O 1
ATOM 559 N N . ARG A 1 80 ? 1.709 -35.159 -20.864 1.00 71.12 80 ARG A N 1
ATOM 560 C CA . ARG A 1 80 ? 0.379 -35.475 -20.310 1.00 71.12 80 ARG A CA 1
ATOM 561 C C . ARG A 1 80 ? 0.444 -35.724 -18.803 1.00 71.12 80 ARG A C 1
ATOM 563 O O . ARG A 1 80 ? -0.305 -35.086 -18.073 1.00 71.12 80 ARG A O 1
ATOM 570 N N . ALA A 1 81 ? 1.387 -36.544 -18.338 1.00 68.50 81 ALA A N 1
ATOM 571 C CA . ALA A 1 81 ? 1.561 -36.820 -16.910 1.00 68.50 81 ALA A CA 1
ATOM 572 C C . ALA A 1 81 ? 1.848 -35.543 -16.093 1.00 68.50 81 ALA A C 1
ATOM 574 O O . ALA A 1 81 ? 1.249 -35.324 -15.041 1.00 68.50 81 ALA A O 1
ATOM 575 N N . LEU A 1 82 ? 2.702 -34.650 -16.607 1.00 64.75 82 LEU A N 1
ATOM 576 C CA . LEU A 1 82 ? 2.992 -33.360 -15.970 1.00 64.75 82 LEU A CA 1
ATOM 577 C C . LEU A 1 82 ? 1.780 -32.417 -15.964 1.00 64.75 82 LEU A C 1
ATOM 579 O O . LEU A 1 82 ? 1.574 -31.689 -14.995 1.00 64.75 82 LEU A O 1
ATOM 583 N N . LYS A 1 83 ? 0.951 -32.439 -17.013 1.00 70.25 83 LYS A N 1
ATOM 584 C CA . LYS A 1 83 ? -0.306 -31.677 -17.066 1.00 70.25 83 LYS A CA 1
ATOM 585 C C . LYS A 1 83 ? -1.332 -32.194 -16.050 1.00 70.25 83 LYS A C 1
ATOM 587 O O . LYS A 1 83 ? -2.025 -31.395 -15.415 1.00 70.25 83 LYS A O 1
ATOM 592 N N . ASP A 1 84 ? -1.416 -33.507 -15.865 1.00 76.38 84 ASP A N 1
ATOM 593 C CA . ASP A 1 84 ? -2.286 -34.119 -14.857 1.00 76.38 84 ASP A CA 1
ATOM 594 C C . ASP A 1 84 ? -1.807 -33.771 -13.439 1.00 76.38 84 ASP A C 1
ATOM 596 O O . ASP A 1 84 ? -2.613 -33.421 -12.571 1.00 76.38 84 ASP A O 1
ATOM 600 N N . GLN A 1 85 ? -0.487 -33.748 -13.224 1.00 73.62 85 GLN A N 1
ATOM 601 C CA . GLN A 1 85 ? 0.129 -33.276 -11.983 1.00 73.62 85 GLN A CA 1
ATOM 602 C C . GLN A 1 85 ? -0.153 -31.784 -11.721 1.00 73.62 85 GLN A C 1
ATOM 604 O O . GLN A 1 85 ? -0.545 -31.434 -10.608 1.00 73.62 85 GLN A O 1
ATOM 609 N N . GLU A 1 86 ? -0.021 -30.911 -12.729 1.00 70.12 86 GLU A N 1
ATOM 610 C CA . GLU A 1 86 ? -0.363 -29.477 -12.651 1.00 70.12 86 GLU A CA 1
ATOM 611 C C . GLU A 1 86 ? -1.838 -29.287 -12.257 1.00 70.12 86 GLU A C 1
ATOM 613 O O . GLU A 1 86 ? -2.165 -28.507 -11.362 1.00 70.12 86 GLU A O 1
ATOM 618 N N . THR A 1 87 ? -2.729 -30.076 -12.862 1.00 75.38 87 THR A N 1
ATOM 619 C CA . THR A 1 87 ? -4.170 -30.053 -12.575 1.00 75.38 87 THR A CA 1
ATOM 620 C C . THR A 1 87 ? -4.477 -30.515 -11.145 1.00 75.38 87 THR A C 1
ATOM 622 O O . THR A 1 87 ? -5.288 -29.897 -10.453 1.00 75.38 87 THR A O 1
ATOM 625 N N . SER A 1 88 ? -3.824 -31.583 -10.679 1.00 79.00 88 SER A N 1
ATOM 626 C CA . SER A 1 88 ? -3.954 -32.103 -9.312 1.00 79.00 88 SER A CA 1
ATOM 627 C C . SER A 1 88 ? -3.472 -31.094 -8.260 1.00 79.00 88 SER A C 1
ATOM 629 O O . SER A 1 88 ? -4.200 -30.775 -7.317 1.00 79.00 88 SER A O 1
ATOM 631 N N . LEU A 1 89 ? -2.286 -30.512 -8.465 1.00 73.31 89 LEU A N 1
ATOM 632 C CA . LEU A 1 89 ? -1.722 -29.484 -7.587 1.00 73.31 89 LEU A CA 1
ATOM 633 C C . LEU A 1 89 ? -2.570 -28.206 -7.581 1.00 73.31 89 LEU A C 1
ATOM 635 O O . LEU A 1 89 ? -2.787 -27.628 -6.518 1.00 73.31 89 LEU A O 1
ATOM 639 N N . GLY A 1 90 ? -3.117 -27.806 -8.733 1.00 68.81 90 GLY A N 1
ATOM 640 C CA . GLY A 1 90 ? -4.067 -26.698 -8.832 1.00 68.81 90 GLY A CA 1
ATOM 641 C C . GLY A 1 90 ? -5.330 -26.926 -7.996 1.00 68.81 90 GLY A C 1
ATOM 642 O O . GLY A 1 90 ? -5.720 -26.046 -7.231 1.00 68.81 90 GLY A O 1
ATOM 643 N N . LYS A 1 91 ? -5.931 -28.125 -8.063 1.00 82.31 91 LYS A N 1
ATOM 644 C CA . LYS A 1 91 ? -7.087 -28.493 -7.222 1.00 82.31 91 LYS A CA 1
ATOM 645 C C . LYS A 1 91 ? -6.750 -28.455 -5.731 1.00 82.31 91 LYS A C 1
ATOM 647 O O . LYS A 1 91 ? -7.530 -27.913 -4.950 1.00 82.31 91 LYS A O 1
ATOM 652 N N . ARG A 1 92 ? -5.586 -28.986 -5.339 1.00 81.06 92 ARG A N 1
ATOM 653 C CA . ARG A 1 92 ? -5.115 -28.944 -3.944 1.00 81.06 92 ARG A CA 1
ATOM 654 C C . ARG A 1 92 ? -4.927 -27.507 -3.457 1.00 81.06 92 ARG A C 1
ATOM 656 O O . ARG A 1 92 ? -5.359 -27.185 -2.357 1.00 81.06 92 ARG A O 1
ATOM 663 N N . LEU A 1 93 ? -4.350 -26.633 -4.283 1.00 74.50 93 LEU A N 1
ATOM 664 C CA . LEU A 1 93 ? -4.149 -25.222 -3.953 1.00 74.50 93 LEU A CA 1
ATOM 665 C C . LEU A 1 93 ? -5.475 -24.474 -3.761 1.00 74.50 93 LEU A C 1
ATOM 667 O O . LEU A 1 93 ? -5.591 -23.667 -2.842 1.00 74.50 93 LEU A O 1
ATOM 671 N N . THR A 1 94 ? -6.481 -24.755 -4.593 1.00 77.25 94 THR A N 1
ATOM 672 C CA . THR A 1 94 ? -7.837 -24.228 -4.388 1.00 77.25 94 THR A CA 1
ATOM 673 C C . THR A 1 94 ? -8.422 -24.719 -3.063 1.00 77.25 94 THR A C 1
ATOM 675 O O . THR A 1 94 ? -8.891 -23.898 -2.284 1.00 77.25 94 THR A O 1
ATOM 678 N N . GLY A 1 95 ? -8.296 -26.014 -2.745 1.00 80.31 95 GLY A N 1
ATOM 679 C CA . GLY A 1 95 ? -8.751 -26.565 -1.462 1.00 80.31 95 GLY A CA 1
ATOM 680 C C . GLY A 1 95 ? -8.105 -25.893 -0.244 1.00 80.31 95 GLY A C 1
ATOM 681 O O . GLY A 1 95 ? -8.808 -25.501 0.683 1.00 80.31 95 GLY A O 1
ATOM 682 N N . LEU A 1 96 ? -6.786 -25.666 -0.279 1.00 75.62 96 LEU A N 1
ATOM 683 C CA . LEU A 1 96 ? -6.059 -24.960 0.788 1.00 75.62 96 LEU A CA 1
ATOM 684 C C . LEU A 1 96 ? -6.504 -23.494 0.932 1.00 75.62 96 LEU A C 1
ATOM 686 O O . LEU A 1 96 ? -6.564 -22.960 2.040 1.00 75.62 96 LEU A O 1
ATOM 690 N N . ARG A 1 97 ? -6.837 -22.824 -0.179 1.00 76.88 97 ARG A N 1
ATOM 691 C CA . ARG A 1 97 ? -7.371 -21.451 -0.161 1.00 76.88 97 ARG A CA 1
ATOM 692 C C . ARG A 1 97 ? -8.776 -21.395 0.431 1.00 76.88 97 ARG A C 1
ATOM 694 O O . ARG A 1 97 ? -9.043 -20.500 1.232 1.00 76.88 97 ARG A O 1
ATOM 701 N N . ASP A 1 98 ? -9.630 -22.355 0.093 1.00 79.44 98 ASP A N 1
ATOM 702 C CA . ASP A 1 98 ? -10.974 -22.470 0.661 1.00 79.44 98 ASP A CA 1
ATOM 703 C C . ASP A 1 98 ? -10.913 -22.753 2.167 1.00 79.44 98 ASP A C 1
ATOM 705 O O . ASP A 1 98 ? -11.638 -22.141 2.952 1.00 79.44 98 ASP A O 1
ATOM 709 N N . GLU A 1 99 ? -10.006 -23.632 2.597 1.00 77.88 99 GLU A N 1
ATOM 710 C CA . GLU A 1 99 ? -9.760 -23.919 4.011 1.00 77.88 99 GLU A CA 1
ATOM 711 C C . GLU A 1 99 ? -9.252 -22.682 4.763 1.00 77.88 99 GLU A C 1
ATOM 713 O O . GLU A 1 99 ? -9.748 -22.363 5.847 1.00 77.88 99 GLU A O 1
ATOM 718 N N . ARG A 1 100 ? -8.359 -21.896 4.148 1.00 75.69 100 ARG A N 1
ATOM 719 C CA . ARG A 1 100 ? -7.897 -20.619 4.709 1.00 75.69 100 ARG A CA 1
ATOM 720 C C . ARG A 1 100 ? -9.040 -19.620 4.860 1.00 75.69 100 ARG A C 1
ATOM 722 O O . ARG A 1 100 ? -9.140 -18.971 5.897 1.00 75.69 100 ARG A O 1
ATOM 729 N N . ALA A 1 101 ? -9.901 -19.505 3.850 1.00 73.19 101 ALA A N 1
ATOM 730 C CA . ALA A 1 101 ? -11.061 -18.621 3.892 1.00 73.19 101 ALA A CA 1
ATOM 731 C C . ALA A 1 101 ? -12.044 -19.034 5.000 1.00 73.19 101 ALA A C 1
ATOM 733 O O . ALA A 1 101 ? -12.523 -18.179 5.747 1.00 73.19 101 ALA A O 1
ATOM 734 N N . ARG A 1 102 ? -12.288 -20.342 5.168 1.00 76.38 102 ARG A N 1
ATOM 735 C CA . ARG A 1 102 ? -13.095 -20.881 6.277 1.00 76.38 102 ARG A CA 1
ATOM 736 C C . ARG A 1 102 ? -12.486 -20.544 7.636 1.00 76.38 102 ARG A C 1
ATOM 738 O O . ARG A 1 102 ? -13.214 -20.102 8.521 1.00 76.38 102 ARG A O 1
ATOM 745 N N . LEU A 1 103 ? -11.168 -20.691 7.788 1.00 73.62 103 LEU A N 1
ATOM 746 C CA . LEU A 1 103 ? -10.455 -20.353 9.022 1.00 73.62 103 LEU A CA 1
ATOM 747 C C . LEU A 1 103 ? -10.566 -18.856 9.358 1.00 73.62 103 LEU A C 1
ATOM 749 O O . LEU A 1 103 ? -10.813 -18.496 10.508 1.00 73.62 103 LEU A O 1
ATOM 753 N N . THR A 1 104 ? -10.408 -17.979 8.362 1.00 73.88 104 THR A N 1
ATOM 754 C CA . THR A 1 104 ? -10.559 -16.526 8.536 1.00 73.88 104 THR A CA 1
ATOM 755 C C . THR A 1 104 ? -11.986 -16.160 8.938 1.00 73.88 104 THR A C 1
ATOM 757 O O . THR A 1 104 ? -12.168 -15.456 9.928 1.00 73.88 104 THR A O 1
ATOM 760 N N . ALA A 1 105 ? -12.995 -16.708 8.255 1.00 73.12 105 ALA A N 1
ATOM 761 C CA . ALA A 1 105 ? -14.397 -16.482 8.600 1.00 73.12 105 ALA A CA 1
ATOM 762 C C . ALA A 1 105 ? -14.746 -17.001 10.009 1.00 73.12 105 ALA A C 1
ATOM 764 O O . ALA A 1 105 ? -15.529 -16.378 10.723 1.00 73.12 105 ALA A O 1
ATOM 765 N N . ALA A 1 106 ? -14.158 -18.123 10.440 1.00 68.38 106 ALA A N 1
ATOM 766 C CA . ALA A 1 106 ? -14.316 -18.630 11.802 1.00 68.38 106 ALA A CA 1
ATOM 767 C C . ALA A 1 106 ? -13.678 -17.691 12.842 1.00 68.38 106 ALA A C 1
ATOM 769 O O . ALA A 1 106 ? -14.276 -17.446 13.888 1.00 68.38 106 ALA A O 1
ATOM 770 N N . ARG A 1 107 ? -12.505 -17.111 12.543 1.00 73.25 107 ARG A N 1
ATOM 771 C CA . ARG A 1 107 ? -11.842 -16.123 13.411 1.00 73.25 107 ARG A CA 1
ATOM 772 C C . ARG A 1 107 ? -12.664 -14.844 13.570 1.00 73.25 107 ARG A C 1
ATOM 774 O O . ARG A 1 107 ? -12.757 -14.329 14.676 1.00 73.25 107 ARG A O 1
ATOM 781 N N . GLU A 1 108 ? -13.279 -14.351 12.499 1.00 70.81 108 GLU A N 1
ATOM 782 C CA . GLU A 1 108 ? -14.117 -13.140 12.533 1.00 70.81 108 GLU A CA 1
ATOM 783 C C . GLU A 1 108 ? -15.389 -13.305 13.375 1.00 70.81 108 GLU A C 1
ATOM 785 O O . GLU A 1 108 ? -15.915 -12.328 13.905 1.00 70.81 108 GLU A O 1
ATOM 790 N N . ARG A 1 109 ? -15.877 -14.541 13.535 1.00 70.12 109 ARG A N 1
ATOM 791 C CA . ARG A 1 109 ? -17.035 -14.849 14.388 1.00 70.12 109 ARG A CA 1
ATOM 792 C C . ARG A 1 109 ? -16.698 -14.883 15.877 1.00 70.12 109 ARG A C 1
ATOM 794 O O . ARG A 1 109 ? -17.623 -14.865 16.688 1.00 70.12 109 ARG A O 1
ATOM 801 N N . LEU A 1 110 ? -15.416 -14.931 16.255 1.00 67.62 110 LEU A N 1
ATOM 802 C CA . LEU A 1 110 ? -15.027 -14.887 17.661 1.00 67.62 110 LEU A CA 1
ATOM 803 C C . LEU A 1 110 ? -15.179 -13.463 18.206 1.00 67.62 110 LEU A C 1
ATOM 805 O O . LEU A 1 110 ? -14.470 -12.556 17.765 1.00 67.62 110 LEU A O 1
ATOM 809 N N . PRO A 1 111 ? -16.069 -13.245 19.190 1.00 68.94 111 PRO A N 1
ATOM 810 C CA . PRO A 1 111 ? -16.164 -11.952 19.839 1.00 68.94 111 PRO A CA 1
ATOM 811 C C . PRO A 1 111 ? -14.873 -11.658 20.607 1.00 68.94 111 PRO A C 1
ATOM 813 O O . PRO A 1 111 ? -14.271 -12.549 21.214 1.00 68.94 111 PRO A O 1
ATOM 816 N N . ALA A 1 112 ? -14.470 -10.387 20.625 1.00 71.69 112 ALA A N 1
ATOM 817 C CA . ALA A 1 112 ? -13.377 -9.937 21.475 1.00 71.69 112 ALA A CA 1
ATOM 818 C C . ALA A 1 112 ? -13.686 -10.252 22.949 1.00 71.69 112 ALA A C 1
ATOM 820 O O . ALA A 1 112 ? -14.831 -10.135 23.394 1.00 71.69 112 ALA A O 1
ATOM 821 N N . ALA A 1 113 ? -12.659 -10.615 23.718 1.00 68.19 113 ALA A N 1
ATOM 822 C CA . ALA A 1 113 ? -12.817 -10.991 25.121 1.00 68.19 113 ALA A CA 1
ATOM 823 C C . ALA A 1 113 ? -13.511 -9.882 25.936 1.00 68.19 113 ALA A C 1
ATOM 825 O O . ALA A 1 113 ? -14.415 -10.163 26.726 1.00 68.19 113 ALA A O 1
ATOM 826 N N . ASP A 1 114 ? -13.134 -8.624 25.699 1.00 74.00 114 ASP A N 1
ATOM 827 C CA . ASP A 1 114 ? -13.753 -7.460 26.338 1.00 74.00 114 ASP A CA 1
ATOM 828 C C . ASP A 1 114 ? -15.226 -7.290 25.943 1.00 74.00 114 ASP A C 1
ATOM 830 O O . ASP A 1 114 ? -16.054 -6.969 26.789 1.00 74.00 114 ASP A O 1
ATOM 834 N N . ALA A 1 115 ? -15.591 -7.591 24.691 1.00 78.06 115 ALA A N 1
ATOM 835 C CA . ALA A 1 115 ? -16.979 -7.500 24.240 1.00 78.06 115 ALA A CA 1
ATOM 836 C C . ALA A 1 115 ? -17.887 -8.504 24.972 1.00 78.06 115 ALA A C 1
ATOM 838 O O . ALA A 1 115 ? -19.029 -8.177 25.299 1.00 78.06 115 ALA A O 1
ATOM 839 N N . VAL A 1 116 ? -17.372 -9.705 25.271 1.00 75.25 116 VAL A N 1
ATOM 840 C CA . VAL A 1 116 ? -18.083 -10.705 26.085 1.00 75.25 116 VAL A CA 1
ATOM 841 C C . VAL A 1 116 ? -18.242 -10.214 27.524 1.00 75.25 116 VAL A C 1
ATOM 843 O O . VAL A 1 116 ? -19.342 -10.293 28.068 1.00 75.25 116 VAL A O 1
ATOM 846 N N . ARG A 1 117 ? -17.181 -9.663 28.132 1.00 81.94 117 ARG A N 1
ATOM 847 C CA . ARG A 1 117 ? -17.248 -9.071 29.480 1.00 81.94 117 ARG A CA 1
ATOM 848 C C . ARG A 1 117 ? -18.309 -7.980 29.541 1.00 81.94 117 ARG A C 1
ATOM 850 O O . ARG A 1 117 ? -19.162 -8.010 30.419 1.00 81.94 117 ARG A O 1
ATOM 857 N N . ASP A 1 118 ? -18.270 -7.040 28.606 1.00 82.25 118 ASP A N 1
ATOM 858 C CA . ASP A 1 118 ? -19.158 -5.883 28.615 1.00 82.25 118 ASP A CA 1
ATOM 859 C C . ASP A 1 118 ? -20.626 -6.298 28.405 1.00 82.25 118 ASP A C 1
ATOM 861 O O . ASP A 1 118 ? -21.520 -5.724 29.027 1.00 82.25 118 ASP A O 1
ATOM 865 N N . ASP A 1 119 ? -20.896 -7.324 27.587 1.00 83.56 119 ASP A N 1
ATOM 866 C CA . ASP A 1 119 ? -22.243 -7.899 27.447 1.00 83.56 119 ASP A CA 1
ATOM 867 C C . ASP A 1 119 ? -22.745 -8.545 28.741 1.00 83.56 119 ASP A C 1
ATOM 869 O O . ASP A 1 119 ? -23.872 -8.279 29.167 1.00 83.56 119 ASP A O 1
ATOM 873 N N . LEU A 1 120 ? -21.902 -9.343 29.399 1.00 81.75 120 LEU A N 1
ATOM 874 C CA . LEU A 1 120 ? -22.242 -9.981 30.670 1.00 81.75 120 LEU A CA 1
ATOM 875 C C . LEU A 1 120 ? -22.462 -8.952 31.784 1.00 81.75 120 LEU A C 1
ATOM 877 O O . LEU A 1 120 ? -23.432 -9.069 32.530 1.00 81.75 120 LEU A O 1
ATOM 881 N N . THR A 1 121 ? -21.629 -7.911 31.858 1.00 85.19 121 THR A N 1
ATOM 882 C CA . THR A 1 121 ? -21.794 -6.811 32.819 1.00 85.19 121 THR A CA 1
ATOM 883 C C . THR A 1 121 ? -23.118 -6.083 32.601 1.00 85.19 121 THR A C 1
ATOM 885 O O . THR A 1 121 ? -23.877 -5.904 33.551 1.00 85.19 121 THR A O 1
ATOM 888 N N . ARG A 1 122 ? -23.465 -5.723 31.356 1.00 88.38 122 ARG A N 1
ATOM 889 C CA . ARG A 1 122 ? -24.761 -5.080 31.060 1.00 88.38 122 ARG A CA 1
ATOM 890 C C . ARG A 1 122 ? -25.943 -5.942 31.505 1.00 88.38 122 ARG A C 1
ATOM 892 O O . ARG A 1 122 ? -26.904 -5.432 32.076 1.00 88.38 122 ARG A O 1
ATOM 899 N N . ARG A 1 123 ? -25.882 -7.250 31.256 1.00 84.19 123 ARG A N 1
ATOM 900 C CA . ARG A 1 123 ? -26.940 -8.202 31.635 1.00 84.19 123 ARG A CA 1
ATOM 901 C C . ARG A 1 123 ? -27.057 -8.375 33.143 1.00 84.19 123 ARG A C 1
ATOM 903 O O . ARG A 1 123 ? -28.172 -8.398 33.656 1.00 84.19 123 ARG A O 1
ATOM 910 N N . ALA A 1 124 ? -25.927 -8.440 33.841 1.00 84.69 124 ALA A N 1
ATOM 911 C CA . ALA A 1 124 ? -25.886 -8.459 35.296 1.00 84.69 124 ALA A CA 1
ATOM 912 C C . ALA A 1 124 ? -26.586 -7.232 35.890 1.00 84.69 124 ALA A C 1
ATOM 914 O O . ALA A 1 124 ? -27.489 -7.383 36.711 1.00 84.69 124 ALA A O 1
ATOM 915 N N . VAL A 1 125 ? -26.247 -6.035 35.403 1.00 86.81 125 VAL A N 1
ATOM 916 C CA . VAL A 1 125 ? -26.894 -4.780 35.817 1.00 86.81 125 VAL A CA 1
ATOM 917 C C . VAL A 1 125 ? -28.404 -4.827 35.550 1.00 86.81 125 VAL A C 1
ATOM 919 O O . VAL A 1 125 ? -29.201 -4.483 36.420 1.00 86.81 125 VAL A O 1
ATOM 922 N N . HIS A 1 126 ? -28.831 -5.329 34.386 1.00 87.88 126 HIS A N 1
ATOM 923 C CA . HIS A 1 126 ? -30.257 -5.478 34.073 1.00 87.88 126 HIS A CA 1
ATOM 924 C C . HIS A 1 126 ? -30.998 -6.444 35.010 1.00 87.88 126 HIS A C 1
ATOM 926 O O . HIS A 1 126 ? -32.130 -6.147 35.404 1.00 87.88 126 HIS A O 1
ATOM 932 N N . ALA A 1 127 ? -30.388 -7.578 35.364 1.00 84.50 127 ALA A N 1
ATOM 933 C CA . ALA A 1 127 ? -30.972 -8.555 36.281 1.00 84.50 127 ALA A CA 1
ATOM 934 C C . ALA A 1 127 ? -31.111 -7.978 37.699 1.00 84.50 127 ALA A C 1
ATOM 936 O O . ALA A 1 127 ? -32.166 -8.111 38.322 1.00 84.50 127 ALA A O 1
ATOM 937 N N . VAL A 1 128 ? -30.087 -7.265 38.175 1.00 86.06 128 VAL A N 1
ATOM 938 C CA . VAL A 1 128 ? -30.103 -6.591 39.481 1.00 86.06 128 VAL A CA 1
ATOM 939 C C . VAL A 1 128 ? -31.160 -5.483 39.519 1.00 86.06 128 VAL A C 1
ATOM 941 O O . VAL A 1 128 ? -31.960 -5.429 40.453 1.00 86.06 128 VAL A O 1
ATOM 944 N N . ALA A 1 129 ? -31.269 -4.678 38.460 1.00 87.56 129 ALA A N 1
ATOM 945 C CA . ALA A 1 129 ? -32.308 -3.654 38.345 1.00 87.56 129 ALA A CA 1
ATOM 946 C C . ALA A 1 129 ? -33.734 -4.242 38.308 1.00 87.56 129 ALA A C 1
ATOM 948 O O . ALA A 1 129 ? -34.694 -3.593 38.726 1.00 87.56 129 ALA A O 1
ATOM 949 N N . ALA A 1 130 ? -33.913 -5.463 37.792 1.00 87.06 130 ALA A N 1
ATOM 950 C CA . ALA A 1 130 ? -35.203 -6.150 37.837 1.00 87.06 130 ALA A CA 1
ATOM 951 C C . ALA A 1 130 ? -35.575 -6.572 39.268 1.00 87.06 130 ALA A C 1
ATOM 953 O O . ALA A 1 130 ? -36.714 -6.344 39.681 1.00 87.06 130 ALA A O 1
ATOM 954 N N . ALA A 1 131 ? -34.615 -7.104 40.033 1.00 85.19 131 ALA A N 1
ATOM 955 C CA . ALA A 1 131 ? -34.807 -7.428 41.447 1.00 85.19 131 ALA A CA 1
ATOM 956 C C . ALA A 1 131 ? -35.110 -6.174 42.284 1.00 85.19 131 ALA A C 1
ATOM 958 O O . ALA A 1 131 ? -35.993 -6.206 43.140 1.00 85.19 131 ALA A O 1
ATOM 959 N N . GLU A 1 132 ? -34.443 -5.050 41.997 1.00 89.62 132 GLU A N 1
ATOM 960 C CA . GLU A 1 132 ? -34.710 -3.767 42.655 1.00 89.62 132 GLU A CA 1
ATOM 961 C C . GLU A 1 132 ? -36.177 -3.354 42.515 1.00 89.62 132 GLU A C 1
ATOM 963 O O . GLU A 1 132 ? -36.848 -3.107 43.520 1.00 89.62 132 GLU A O 1
ATOM 968 N N . ARG A 1 133 ? -36.686 -3.333 41.274 1.00 91.06 133 ARG A N 1
ATOM 969 C CA . ARG A 1 133 ? -38.071 -2.949 40.966 1.00 91.06 133 ARG A CA 1
ATOM 970 C C . ARG A 1 133 ? -39.086 -3.861 41.648 1.00 91.06 133 ARG A C 1
ATOM 972 O O . ARG A 1 133 ? -40.062 -3.362 42.204 1.00 91.06 133 ARG A O 1
ATOM 979 N N . ALA A 1 134 ? -38.854 -5.173 41.617 1.00 88.00 134 ALA A N 1
ATOM 980 C CA . ALA A 1 134 ? -39.736 -6.141 42.259 1.00 88.00 134 ALA A CA 1
ATOM 981 C C . ALA A 1 134 ? -39.767 -5.945 43.785 1.00 88.00 134 ALA A C 1
ATOM 983 O O . ALA A 1 134 ? -40.841 -5.815 44.369 1.00 88.00 134 ALA A O 1
ATOM 984 N N . GLY A 1 135 ? -38.598 -5.795 44.415 1.00 88.00 135 GLY A N 1
ATOM 985 C CA . GLY A 1 135 ? -38.511 -5.583 45.858 1.00 88.00 135 GLY A CA 1
ATOM 986 C C . GLY A 1 135 ? -39.108 -4.254 46.327 1.00 88.00 135 GLY A C 1
ATOM 987 O O . GLY A 1 135 ? -39.792 -4.213 47.348 1.00 88.00 135 GLY A O 1
ATOM 988 N N . LEU A 1 136 ? -38.929 -3.167 45.566 1.00 89.62 136 LEU A N 1
ATOM 989 C CA . LEU A 1 136 ? -39.588 -1.890 45.863 1.00 89.62 136 LEU A CA 1
ATOM 990 C C . LEU A 1 136 ? -41.116 -2.008 45.789 1.00 89.62 136 LEU A C 1
ATOM 992 O O . LEU A 1 136 ? -41.802 -1.460 46.649 1.00 89.62 136 LEU A O 1
ATOM 996 N N . SER A 1 137 ? -41.645 -2.770 44.827 1.00 89.06 137 SER A N 1
ATOM 997 C CA . SER A 1 137 ? -43.084 -3.039 44.725 1.00 89.06 137 SER A CA 1
ATOM 998 C C . SER A 1 137 ? -43.627 -3.773 45.960 1.00 89.06 137 SER A C 1
ATOM 1000 O O . SER A 1 137 ? -44.698 -3.424 46.461 1.00 89.06 137 SER A O 1
ATOM 1002 N N . ASP A 1 138 ? -42.896 -4.756 46.495 1.00 85.88 138 ASP A N 1
ATOM 1003 C CA . ASP A 1 138 ? -43.300 -5.467 47.718 1.00 85.88 138 ASP A CA 1
ATOM 1004 C C . ASP A 1 138 ? -43.183 -4.603 48.980 1.00 85.88 138 ASP A C 1
ATOM 1006 O O . ASP A 1 138 ? -44.065 -4.633 49.842 1.00 85.88 138 ASP A O 1
ATOM 1010 N N . ILE A 1 139 ? -42.155 -3.755 49.067 1.00 86.44 139 ILE A N 1
ATOM 1011 C CA . ILE A 1 139 ? -42.018 -2.774 50.154 1.00 86.44 139 ILE A CA 1
ATOM 1012 C C . ILE A 1 139 ? -43.174 -1.764 50.120 1.00 86.44 139 ILE A C 1
ATOM 1014 O O . ILE A 1 139 ? -43.738 -1.427 51.163 1.00 86.44 139 ILE A O 1
ATOM 1018 N N . GLU A 1 140 ? -43.577 -1.301 48.935 1.00 86.31 140 GLU A N 1
ATOM 1019 C CA . GLU A 1 140 ? -44.741 -0.429 48.776 1.00 86.31 140 GLU A CA 1
ATOM 1020 C C . GLU A 1 140 ? -46.062 -1.121 49.133 1.00 86.31 140 GLU A C 1
ATOM 1022 O O . GLU A 1 140 ? -46.986 -0.462 49.618 1.00 86.31 140 GLU A O 1
ATOM 1027 N N . ARG A 1 141 ? -46.183 -2.429 48.883 1.00 84.88 141 ARG A N 1
ATOM 1028 C CA . ARG A 1 141 ? -47.340 -3.230 49.307 1.00 84.88 141 ARG A CA 1
ATOM 1029 C C . ARG A 1 141 ? -47.408 -3.300 50.832 1.00 84.88 141 ARG A C 1
ATOM 1031 O O . ARG A 1 141 ? -48.442 -2.944 51.394 1.00 84.88 141 ARG A O 1
ATOM 1038 N N . LEU A 1 142 ? -46.296 -3.621 51.499 1.00 80.31 142 LEU A N 1
ATOM 1039 C CA . LEU A 1 142 ? -46.199 -3.604 52.964 1.00 80.31 142 LEU A CA 1
ATOM 1040 C C . LEU A 1 142 ? -46.544 -2.221 53.534 1.00 80.31 142 LEU A C 1
ATOM 1042 O O . LEU A 1 142 ? -47.306 -2.105 54.490 1.00 80.31 142 LEU A O 1
ATOM 1046 N N . ALA A 1 143 ? -46.033 -1.152 52.920 1.00 79.25 143 ALA A N 1
ATOM 1047 C CA . ALA A 1 143 ? -46.317 0.216 53.344 1.00 79.25 143 ALA A CA 1
ATOM 1048 C C . ALA A 1 143 ? -47.799 0.607 53.191 1.00 79.25 143 ALA A C 1
ATOM 1050 O O . ALA A 1 143 ? -48.216 1.624 53.741 1.00 79.25 143 ALA A O 1
ATOM 1051 N N . ARG A 1 144 ? -48.616 -0.170 52.466 1.00 78.50 144 ARG A N 1
ATOM 1052 C CA . ARG A 1 144 ? -50.070 0.029 52.352 1.00 78.50 144 ARG A CA 1
ATOM 1053 C C . ARG A 1 144 ? -50.870 -0.830 53.332 1.00 78.50 144 ARG A C 1
ATOM 1055 O O . ARG A 1 144 ? -51.983 -0.428 53.679 1.00 78.50 144 ARG A O 1
ATOM 1062 N N . GLU A 1 145 ? -50.319 -1.942 53.813 1.00 76.12 145 GLU A N 1
ATOM 1063 C CA . GLU A 1 145 ? -50.975 -2.831 54.775 1.00 76.12 145 GLU A CA 1
ATOM 1064 C C . GLU A 1 145 ? -51.049 -2.203 56.188 1.00 76.12 145 GLU A C 1
ATOM 1066 O O . GLU A 1 145 ? -50.176 -1.422 56.585 1.00 76.12 145 GLU A O 1
ATOM 1071 N N . PRO A 1 146 ? -52.125 -2.462 56.955 1.00 69.50 146 PRO A N 1
ATOM 1072 C CA . PRO A 1 146 ? -52.239 -1.998 58.334 1.00 69.50 146 PRO A CA 1
ATOM 1073 C C . PRO A 1 146 ? -51.305 -2.783 59.266 1.00 69.50 146 PRO A C 1
ATOM 1075 O O . PRO A 1 146 ? -51.136 -3.995 59.132 1.00 69.50 146 PRO A O 1
ATOM 1078 N N . LEU A 1 147 ? -50.730 -2.095 60.256 1.00 69.88 147 LEU A N 1
ATOM 1079 C CA . LEU A 1 147 ? -49.861 -2.719 61.255 1.00 69.88 147 LEU A CA 1
ATOM 1080 C C . LEU A 1 147 ? -50.653 -3.759 62.098 1.00 69.88 147 LEU A C 1
ATOM 1082 O O . LEU A 1 147 ? -51.742 -3.439 62.583 1.00 69.88 147 LEU A O 1
ATOM 1086 N N . PRO A 1 148 ? -50.124 -4.977 62.342 1.00 63.66 148 PRO A N 1
ATOM 1087 C CA . PRO A 1 148 ? -50.855 -6.062 63.008 1.00 63.66 148 PRO A CA 1
ATOM 1088 C C . PRO A 1 148 ? -51.406 -5.706 64.400 1.00 63.66 148 PRO A C 1
ATOM 1090 O O . PRO A 1 148 ? -50.672 -5.333 65.314 1.00 63.66 148 PRO A O 1
ATOM 1093 N N . GLY A 1 149 ? -52.714 -5.865 64.608 1.00 59.00 149 GLY A N 1
ATOM 1094 C CA . GLY A 1 149 ? -53.361 -5.547 65.888 1.00 59.00 149 GLY A CA 1
ATOM 1095 C C . GLY A 1 149 ? -53.623 -4.053 66.112 1.00 59.00 149 GLY A C 1
ATOM 1096 O O . GLY A 1 149 ? -53.815 -3.641 67.255 1.00 59.00 149 GLY A O 1
ATOM 1097 N N . ALA A 1 150 ? -53.621 -3.239 65.053 1.00 54.75 150 ALA A N 1
ATOM 1098 C CA . ALA A 1 150 ? -54.328 -1.965 65.053 1.00 54.75 150 ALA A CA 1
ATOM 1099 C C . ALA A 1 150 ? -55.844 -2.252 64.989 1.00 54.75 150 ALA A C 1
ATOM 1101 O O . ALA A 1 150 ? -56.326 -2.994 64.131 1.00 54.75 150 ALA A O 1
ATOM 1102 N N . GLY A 1 151 ? -56.588 -1.800 66.000 1.00 49.50 151 GLY A N 1
ATOM 1103 C CA . GLY A 1 151 ? -58.019 -2.072 66.098 1.00 49.50 151 GLY A CA 1
ATOM 1104 C C . GLY A 1 151 ? -58.796 -1.303 65.033 1.00 49.50 151 GLY A C 1
ATOM 1105 O O . GLY A 1 151 ? -58.633 -0.091 64.925 1.00 49.50 151 GLY A O 1
ATOM 1106 N N . ARG A 1 152 ? -59.706 -1.987 64.320 1.00 44.72 152 ARG A N 1
ATOM 1107 C CA . ARG A 1 152 ? -60.648 -1.385 63.357 1.00 44.72 152 ARG A CA 1
ATOM 1108 C C . ARG A 1 152 ? -61.539 -0.340 64.042 1.00 44.72 152 ARG A C 1
ATOM 1110 O O . ARG A 1 152 ? -62.673 -0.626 64.420 1.00 44.72 152 ARG A O 1
ATOM 1117 N N . SER A 1 153 ? -61.046 0.882 64.207 1.00 45.34 153 SER A N 1
ATOM 1118 C CA . SER A 1 153 ? -61.858 2.003 64.672 1.00 45.34 153 SER A CA 1
ATOM 1119 C C . SER A 1 153 ? -62.621 2.599 63.487 1.00 45.34 153 SER A C 1
ATOM 1121 O O . SER A 1 153 ? -62.086 2.774 62.391 1.00 45.34 153 SER A O 1
ATOM 1123 N N . ARG A 1 154 ? -63.918 2.871 63.679 1.00 41.41 154 ARG A N 1
ATOM 1124 C CA . ARG A 1 154 ? -64.792 3.512 62.683 1.00 41.41 154 ARG A CA 1
ATOM 1125 C C . ARG A 1 154 ? -64.350 4.965 62.466 1.00 41.41 154 ARG A C 1
ATOM 1127 O O . ARG A 1 154 ? -64.899 5.888 63.052 1.00 41.41 154 ARG A O 1
ATOM 1134 N N . GLY A 1 155 ? -63.345 5.167 61.621 1.00 43.94 155 GLY A N 1
ATOM 1135 C CA . GLY A 1 155 ? -62.877 6.484 61.201 1.00 43.94 155 GLY A CA 1
ATOM 1136 C C . GLY A 1 155 ? -61.678 6.354 60.269 1.00 43.94 155 GLY A C 1
ATOM 1137 O O . GLY A 1 155 ? -60.627 5.883 60.675 1.00 43.94 155 GLY A O 1
ATOM 1138 N N . ARG A 1 156 ? -61.825 6.785 59.009 1.00 43.81 156 ARG A N 1
ATOM 1139 C CA . ARG A 1 156 ? -60.866 6.624 57.888 1.00 43.81 156 ARG A CA 1
ATOM 1140 C C . ARG A 1 156 ? -59.468 7.254 58.069 1.00 43.81 156 ARG A C 1
ATOM 1142 O O . ARG A 1 156 ? -58.723 7.364 57.102 1.00 43.81 156 ARG A O 1
ATOM 1149 N N . ARG A 1 157 ? -59.086 7.705 59.259 1.00 48.81 157 ARG A N 1
ATOM 1150 C CA . ARG A 1 157 ? -57.770 8.291 59.524 1.00 48.81 157 ARG A CA 1
ATOM 1151 C C . ARG A 1 157 ? -57.323 7.853 60.910 1.00 48.81 157 ARG A C 1
ATOM 1153 O O . ARG A 1 157 ? -57.905 8.359 61.864 1.00 48.81 157 ARG A O 1
ATOM 1160 N N . ARG A 1 158 ? -56.306 6.977 60.990 1.00 50.66 158 ARG A N 1
ATOM 1161 C CA . ARG A 1 158 ? -55.287 6.848 62.071 1.00 50.66 158 ARG A CA 1
ATOM 1162 C C . ARG A 1 158 ? -54.855 5.398 62.349 1.00 50.66 158 ARG A C 1
ATOM 1164 O O . ARG A 1 158 ? -55.043 4.895 63.446 1.00 50.66 158 ARG A O 1
ATOM 1171 N N . GLU A 1 159 ? -54.162 4.774 61.399 1.00 55.47 159 GLU A N 1
ATOM 1172 C CA . GLU A 1 159 ? -53.293 3.612 61.688 1.00 55.47 159 GLU A CA 1
ATOM 1173 C C . GLU A 1 159 ? -51.886 3.804 61.090 1.00 55.47 159 GLU A C 1
ATOM 1175 O O . GLU A 1 159 ? -51.243 2.867 60.632 1.00 55.47 159 GLU A O 1
ATOM 1180 N N . HIS A 1 160 ? -51.394 5.048 61.057 1.00 63.44 160 HIS A N 1
ATOM 1181 C CA . HIS A 1 160 ? -50.092 5.369 60.457 1.00 63.44 160 HIS A CA 1
ATOM 1182 C C . HIS A 1 160 ? -48.909 5.168 61.411 1.00 63.44 160 HIS A C 1
ATOM 1184 O O . HIS A 1 160 ? -47.772 5.113 60.945 1.00 63.44 160 HIS A O 1
ATOM 1190 N N . ALA A 1 161 ? -49.136 5.072 62.728 1.00 67.56 161 ALA A N 1
ATOM 1191 C CA . ALA A 1 161 ? -48.057 4.938 63.701 1.00 67.56 161 ALA A CA 1
ATOM 1192 C C . ALA A 1 161 ? -48.489 4.250 65.005 1.00 67.56 161 ALA A C 1
ATOM 1194 O O . ALA A 1 161 ? -49.647 4.349 65.412 1.00 67.56 161 ALA A O 1
ATOM 1195 N N . ARG A 1 162 ? -47.542 3.578 65.6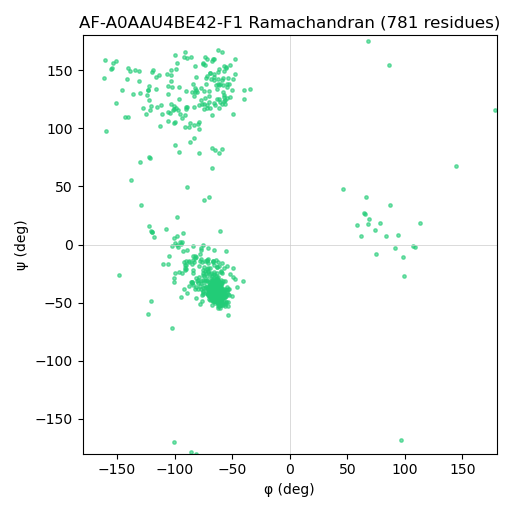69 1.00 73.06 162 ARG A N 1
ATOM 1196 C CA . ARG A 1 162 ? -47.724 2.876 66.949 1.00 73.06 162 ARG A CA 1
ATOM 1197 C C . ARG A 1 162 ? -46.624 3.271 67.935 1.00 73.06 162 ARG A C 1
ATOM 1199 O O . ARG A 1 162 ? -45.468 3.433 67.545 1.00 73.06 162 ARG A O 1
ATOM 1206 N N . MET A 1 163 ? -46.989 3.427 69.207 1.00 73.44 163 MET A N 1
ATOM 1207 C CA . MET A 1 163 ? -46.061 3.771 70.289 1.00 73.44 163 MET A CA 1
ATOM 1208 C C . MET A 1 163 ? -45.704 2.560 71.153 1.00 73.44 163 MET A C 1
ATOM 1210 O O . MET A 1 163 ? -46.550 1.709 71.422 1.00 73.44 163 MET A O 1
ATOM 1214 N N . PHE A 1 164 ? -44.464 2.525 71.638 1.00 77.50 164 PHE A N 1
ATOM 1215 C CA . PHE A 1 164 ? -43.922 1.466 72.490 1.00 77.50 164 PHE A CA 1
ATOM 1216 C C . PHE A 1 164 ? -43.227 2.049 73.722 1.00 77.50 164 PHE A C 1
ATOM 1218 O O . PHE A 1 164 ? -42.635 3.131 73.668 1.00 77.50 164 PHE A O 1
ATOM 1225 N N . ALA A 1 165 ? -43.255 1.309 74.835 1.00 75.44 165 ALA A N 1
ATOM 1226 C CA . ALA A 1 165 ? -42.626 1.737 76.087 1.00 75.44 165 ALA A CA 1
ATOM 1227 C C . ALA A 1 165 ? -41.094 1.564 76.082 1.00 75.44 165 ALA A C 1
ATOM 1229 O O . ALA A 1 165 ? -40.408 2.086 76.955 1.00 75.44 165 ALA A O 1
ATOM 1230 N N . SER A 1 166 ? -40.544 0.837 75.105 1.00 80.25 166 SER A N 1
ATOM 1231 C CA . SER A 1 166 ? -39.102 0.700 74.887 1.00 80.25 166 SER A CA 1
ATOM 1232 C C . SER A 1 166 ? -38.788 0.391 73.421 1.00 80.25 166 SER A C 1
ATOM 1234 O O . SER A 1 166 ? -39.611 -0.190 72.709 1.00 80.25 166 SER A O 1
ATOM 1236 N N . ALA A 1 167 ? -37.566 0.709 72.988 1.00 79.12 167 ALA A N 1
ATOM 1237 C CA . ALA A 1 167 ? -37.060 0.324 71.670 1.00 79.12 167 ALA A CA 1
ATOM 1238 C C . ALA A 1 167 ? -37.055 -1.204 71.476 1.00 79.12 167 ALA A C 1
ATOM 1240 O O . ALA A 1 167 ? -37.327 -1.687 70.382 1.00 79.12 167 ALA A O 1
ATOM 1241 N N . TYR A 1 168 ? -36.814 -1.972 72.547 1.00 83.50 168 TYR A N 1
ATOM 1242 C CA . TYR A 1 168 ? -36.856 -3.436 72.514 1.00 83.50 168 TYR A CA 1
ATOM 1243 C C . TYR A 1 168 ? -38.246 -3.967 72.133 1.00 83.50 168 TYR A C 1
ATOM 1245 O O . TYR A 1 168 ? -38.360 -4.833 71.269 1.00 83.50 168 TYR A O 1
ATOM 1253 N N . GLN A 1 169 ? -39.310 -3.415 72.727 1.00 78.38 169 GLN A N 1
ATOM 1254 C CA . GLN A 1 169 ? -40.687 -3.786 72.385 1.00 78.38 169 GLN A CA 1
ATOM 1255 C C . GLN A 1 169 ? -41.044 -3.406 70.944 1.00 78.38 169 GLN A C 1
ATOM 1257 O O . GLN A 1 169 ? -41.652 -4.213 70.245 1.00 78.38 169 GLN A O 1
ATOM 1262 N N . ALA A 1 170 ? -40.624 -2.221 70.487 1.00 80.62 170 ALA A N 1
ATOM 1263 C CA . ALA A 1 170 ? -40.818 -1.792 69.101 1.00 80.62 170 ALA A CA 1
ATOM 1264 C C . ALA A 1 170 ? -40.118 -2.740 68.112 1.00 80.62 170 ALA A C 1
ATOM 1266 O O . ALA A 1 170 ? -40.709 -3.154 67.116 1.00 80.62 170 ALA A O 1
ATOM 1267 N N . ARG A 1 171 ? -38.880 -3.149 68.423 1.00 84.62 171 ARG A N 1
ATOM 1268 C CA . ARG A 1 171 ? -38.101 -4.090 67.610 1.00 84.62 171 ARG A CA 1
ATOM 1269 C C . ARG A 1 171 ? -38.757 -5.467 67.567 1.00 84.62 171 ARG A C 1
ATOM 1271 O O . ARG A 1 171 ? -39.019 -5.973 66.485 1.00 84.62 171 ARG A O 1
ATOM 1278 N N . ARG A 1 172 ? -39.110 -6.030 68.730 1.00 83.25 172 ARG A N 1
ATOM 1279 C CA . ARG A 1 172 ? -39.788 -7.334 68.845 1.00 83.25 172 ARG A CA 1
ATOM 1280 C C . ARG A 1 172 ? -41.119 -7.372 68.085 1.00 83.25 172 ARG A C 1
ATOM 1282 O O . ARG A 1 172 ? -41.494 -8.428 67.590 1.00 83.25 172 ARG A O 1
ATOM 1289 N N . TYR A 1 173 ? -41.812 -6.239 67.991 1.00 82.12 173 TYR A N 1
ATOM 1290 C CA . TYR A 1 173 ? -43.043 -6.101 67.218 1.00 82.12 173 TYR A CA 1
ATOM 1291 C C . TYR A 1 173 ? -42.801 -6.023 65.701 1.00 82.12 173 TYR A C 1
ATOM 1293 O O . TYR A 1 173 ? -43.521 -6.653 64.932 1.00 82.12 173 TYR A O 1
ATOM 1301 N N . LEU A 1 174 ? -41.792 -5.263 65.262 1.00 82.00 174 LEU A N 1
ATOM 1302 C CA . LEU A 1 174 ? -41.489 -5.068 63.841 1.00 82.00 174 LEU A CA 1
ATOM 1303 C C . LEU A 1 174 ? -40.834 -6.287 63.184 1.00 82.00 174 LEU A C 1
ATOM 1305 O O . LEU A 1 174 ? -41.095 -6.551 62.012 1.00 82.00 174 LEU A O 1
ATOM 1309 N N . THR A 1 175 ? -39.999 -7.027 63.918 1.00 81.31 175 THR A N 1
ATOM 1310 C CA . THR A 1 175 ? -39.206 -8.134 63.361 1.00 81.31 175 THR A CA 1
ATOM 1311 C C . THR A 1 175 ? -40.057 -9.198 62.649 1.00 81.31 175 THR A C 1
ATOM 1313 O O . THR A 1 175 ? -39.755 -9.483 61.493 1.00 81.31 175 THR A O 1
ATOM 1316 N N . PRO A 1 176 ? -41.145 -9.742 63.233 1.00 80.88 176 PRO A N 1
ATOM 1317 C CA . PRO A 1 176 ? -41.990 -10.720 62.541 1.00 80.88 176 PRO A CA 1
ATOM 1318 C C . PRO A 1 176 ? -42.716 -10.134 61.325 1.00 80.88 176 PRO A C 1
ATOM 1320 O O . PRO A 1 176 ? -42.943 -10.832 60.344 1.00 80.88 176 PRO A O 1
ATOM 1323 N N . HIS A 1 177 ? -43.068 -8.846 61.371 1.00 76.31 177 HIS A N 1
ATOM 1324 C CA . HIS A 1 177 ? -43.798 -8.179 60.292 1.00 76.31 177 HIS A CA 1
ATOM 1325 C C . HIS A 1 177 ? -42.913 -7.920 59.067 1.00 76.31 177 HIS A C 1
ATOM 1327 O O . HIS A 1 177 ? -43.379 -7.980 57.934 1.00 76.31 177 HIS A O 1
ATOM 1333 N N . CYS A 1 178 ? -41.619 -7.699 59.293 1.00 81.12 178 CYS A N 1
ATOM 1334 C CA . CYS A 1 178 ? -40.640 -7.532 58.225 1.00 81.12 178 CYS A CA 1
ATOM 1335 C C . CYS A 1 178 ? -40.123 -8.875 57.674 1.00 81.12 178 CYS A C 1
ATOM 1337 O O . CYS A 1 178 ? -39.531 -8.893 56.600 1.00 81.12 178 CYS A O 1
ATOM 1339 N N . ALA A 1 179 ? -40.348 -9.994 58.376 1.00 80.31 179 ALA A N 1
ATOM 1340 C CA . ALA A 1 179 ? -39.850 -11.314 57.980 1.00 80.31 179 ALA A CA 1
ATOM 1341 C C . ALA A 1 179 ? -40.495 -11.851 56.688 1.00 80.31 179 ALA A C 1
ATOM 1343 O O . ALA A 1 179 ? -39.826 -12.521 55.911 1.00 80.31 179 ALA A O 1
ATOM 1344 N N . ALA A 1 180 ? -41.767 -11.534 56.424 1.00 79.38 180 ALA A N 1
ATOM 1345 C CA . ALA A 1 180 ? -42.420 -11.923 55.169 1.00 79.38 180 ALA A CA 1
ATOM 1346 C C . ALA A 1 180 ? -41.809 -11.187 53.964 1.00 79.38 180 ALA A C 1
ATOM 1348 O O . ALA A 1 180 ? -41.466 -11.805 52.964 1.00 79.38 180 ALA A O 1
ATOM 1349 N N . VAL A 1 181 ? -41.576 -9.878 54.107 1.00 81.38 181 VAL A N 1
ATOM 1350 C CA . VAL A 1 181 ? -40.901 -9.070 53.078 1.00 81.38 181 VAL A CA 1
ATOM 1351 C C . VAL A 1 181 ? -39.452 -9.508 52.901 1.00 81.38 181 VAL A C 1
ATOM 1353 O O . VAL A 1 181 ? -38.954 -9.486 51.786 1.00 81.38 181 VAL A O 1
ATOM 1356 N N . ALA A 1 182 ? -38.786 -9.964 53.966 1.00 79.62 182 ALA A N 1
ATOM 1357 C CA . ALA A 1 182 ? -37.467 -10.586 53.869 1.00 79.62 182 ALA A CA 1
ATOM 1358 C C . ALA A 1 182 ? -37.457 -11.741 52.867 1.00 79.62 182 ALA A C 1
ATOM 1360 O O . ALA A 1 182 ? -36.649 -11.747 51.946 1.00 79.62 182 ALA A O 1
ATOM 1361 N N . ALA A 1 183 ? -38.385 -12.684 53.037 1.00 83.38 183 ALA A N 1
ATOM 1362 C CA . ALA A 1 183 ? -38.482 -13.862 52.189 1.00 83.38 183 ALA A CA 1
ATOM 1363 C C . ALA A 1 183 ? -38.785 -13.487 50.728 1.00 83.38 183 ALA A C 1
ATOM 1365 O O . ALA A 1 183 ? -38.170 -14.044 49.819 1.00 83.38 183 ALA A O 1
ATOM 1366 N N . ASP A 1 184 ? -39.663 -12.503 50.504 1.00 86.12 184 ASP A N 1
ATOM 1367 C CA . ASP A 1 184 ? -39.977 -11.997 49.161 1.00 86.12 184 ASP A CA 1
ATOM 1368 C C . ASP A 1 184 ? -38.737 -11.345 48.507 1.00 86.12 184 ASP A C 1
ATOM 1370 O O . ASP A 1 184 ? -38.378 -11.669 47.372 1.00 86.12 184 ASP A O 1
ATOM 1374 N N . LEU A 1 185 ? -38.017 -10.480 49.236 1.00 84.12 185 LEU A N 1
ATOM 1375 C CA . LEU A 1 185 ? -36.787 -9.827 48.763 1.00 84.12 185 LEU A CA 1
ATOM 1376 C C . LEU A 1 185 ? -35.666 -10.835 48.459 1.00 84.12 185 LEU A C 1
ATOM 1378 O O . LEU A 1 185 ? -34.986 -10.712 47.435 1.00 84.12 185 LEU A O 1
ATOM 1382 N N . GLU A 1 186 ? -35.487 -11.842 49.318 1.00 85.75 186 GLU A N 1
ATOM 1383 C CA . GLU A 1 186 ? -34.555 -12.949 49.080 1.00 85.75 186 GLU A CA 1
ATOM 1384 C C . GLU A 1 186 ? -34.935 -13.730 47.817 1.00 85.75 186 GLU A C 1
ATOM 1386 O O . GLU A 1 186 ? -34.072 -14.009 46.981 1.00 85.75 186 GLU A O 1
ATOM 1391 N N . GLY A 1 187 ? -36.226 -14.020 47.632 1.00 86.81 187 GLY A N 1
ATOM 1392 C CA . GLY A 1 187 ? -36.751 -14.711 46.455 1.00 86.81 187 GLY A CA 1
ATOM 1393 C C . GLY A 1 187 ? -36.467 -13.968 45.148 1.00 86.81 187 GLY A C 1
ATOM 1394 O O . GLY A 1 187 ? -35.997 -14.578 44.179 1.00 86.81 187 GLY A O 1
ATOM 1395 N N . HIS A 1 188 ? -36.674 -12.647 45.117 1.00 86.06 188 HIS A N 1
ATOM 1396 C CA . HIS A 1 188 ? -36.383 -11.818 43.938 1.00 86.06 188 HIS A CA 1
ATOM 1397 C C . HIS A 1 188 ? -34.893 -11.805 43.594 1.00 86.06 188 HIS A C 1
ATOM 1399 O O . HIS A 1 188 ? -34.521 -12.009 42.435 1.00 86.06 188 HIS A O 1
ATOM 1405 N N . ALA A 1 189 ? -34.029 -11.618 44.595 1.00 82.38 189 ALA A N 1
ATOM 1406 C CA . ALA A 1 189 ? -32.582 -11.632 44.400 1.00 82.38 189 ALA A CA 1
ATOM 1407 C C . ALA A 1 189 ? -32.074 -13.009 43.936 1.00 82.38 189 ALA A C 1
ATOM 1409 O O . ALA A 1 189 ? -31.266 -13.091 43.006 1.00 82.38 189 ALA A O 1
ATOM 1410 N N . HIS A 1 190 ? -32.581 -14.097 44.523 1.00 85.69 190 HIS A N 1
ATOM 1411 C CA . HIS A 1 190 ? -32.212 -15.459 44.136 1.00 85.69 190 HIS A CA 1
ATOM 1412 C C . HIS A 1 190 ? -32.652 -15.794 42.705 1.00 85.69 190 HIS A C 1
ATOM 1414 O O . HIS A 1 190 ? -31.888 -16.385 41.936 1.00 85.69 190 HIS A O 1
ATOM 1420 N N . THR A 1 191 ? -33.857 -15.368 42.319 1.00 86.81 191 THR A N 1
ATOM 1421 C CA . THR A 1 191 ? -34.389 -15.553 40.961 1.00 86.81 191 THR A CA 1
ATOM 1422 C C . THR A 1 191 ? -33.536 -14.813 39.931 1.00 86.81 191 THR A C 1
ATOM 1424 O O . THR A 1 191 ? -33.141 -15.401 38.922 1.00 86.81 191 THR A O 1
ATOM 1427 N N . ALA A 1 192 ? -33.184 -13.552 40.201 1.00 83.56 192 ALA A N 1
ATOM 1428 C CA . ALA A 1 192 ? -32.343 -12.754 39.311 1.00 83.56 192 ALA A CA 1
ATOM 1429 C C . ALA A 1 192 ? -30.935 -13.355 39.139 1.00 83.56 192 ALA A C 1
ATOM 1431 O O . ALA A 1 192 ? -30.449 -13.480 38.012 1.00 83.56 192 ALA A O 1
ATOM 1432 N N . LEU A 1 193 ? -30.299 -13.785 40.235 1.00 83.75 193 LEU A N 1
ATOM 1433 C CA . LEU A 1 193 ? -28.980 -14.428 40.199 1.00 83.75 193 LEU A CA 1
ATOM 1434 C C . LEU A 1 193 ? -29.004 -15.779 39.475 1.00 83.75 193 LEU A C 1
ATOM 1436 O O . LEU A 1 193 ? -28.081 -16.095 38.719 1.00 83.75 193 LEU A O 1
ATOM 1440 N N . SER A 1 194 ? -30.066 -16.564 39.659 1.00 84.31 194 SER A N 1
ATOM 1441 C CA . SER A 1 194 ? -30.241 -17.848 38.974 1.00 84.31 194 SER A CA 1
ATOM 1442 C C . SER A 1 194 ? -30.411 -17.663 37.466 1.00 84.31 194 SER A C 1
ATOM 1444 O O . SER A 1 194 ? -29.747 -18.347 36.685 1.00 84.31 194 SER A O 1
ATOM 1446 N N . ALA A 1 195 ? -31.232 -16.694 37.047 1.00 84.19 195 ALA A N 1
ATOM 1447 C CA . ALA A 1 195 ? -31.421 -16.359 35.637 1.00 84.19 195 ALA A CA 1
ATOM 1448 C C . ALA A 1 195 ? -30.117 -15.872 34.982 1.00 84.19 195 ALA A C 1
ATOM 1450 O O . ALA A 1 195 ? -29.763 -16.331 33.895 1.00 84.19 195 ALA A O 1
ATOM 1451 N N . LEU A 1 196 ? -29.362 -15.005 35.667 1.00 83.56 196 LEU A N 1
ATOM 1452 C CA . LEU A 1 196 ? -28.053 -14.544 35.200 1.00 83.56 196 LEU A CA 1
ATOM 1453 C C . LEU A 1 196 ? -27.061 -15.708 35.058 1.00 83.56 196 LEU A C 1
ATOM 1455 O O . LEU A 1 196 ? -26.371 -15.816 34.046 1.00 83.56 196 LEU A O 1
ATOM 1459 N N . THR A 1 197 ? -27.015 -16.605 36.046 1.00 82.50 197 THR A N 1
ATOM 1460 C CA . THR A 1 197 ? -26.145 -17.791 36.019 1.00 82.50 197 THR A CA 1
ATOM 1461 C C . THR A 1 197 ? -26.480 -18.702 34.835 1.00 82.50 197 THR A C 1
ATOM 1463 O O . THR A 1 197 ? -25.570 -19.206 34.172 1.00 82.50 197 THR A O 1
ATOM 1466 N N . ALA A 1 198 ? -27.768 -18.896 34.540 1.00 82.31 198 ALA A N 1
ATOM 1467 C CA . ALA A 1 198 ? -28.221 -19.694 33.405 1.00 82.31 198 ALA A CA 1
ATOM 1468 C C . ALA A 1 198 ? -27.823 -19.068 32.053 1.00 82.31 198 ALA A C 1
ATOM 1470 O O . ALA A 1 198 ? -27.242 -19.768 31.225 1.00 82.31 198 ALA A O 1
ATOM 1471 N N . ASP A 1 199 ? -28.047 -17.761 31.852 1.00 81.25 199 ASP A N 1
ATOM 1472 C CA . ASP A 1 199 ? -27.675 -17.051 30.609 1.00 81.25 199 ASP A CA 1
ATOM 1473 C C . ASP A 1 199 ? -26.150 -17.065 30.389 1.00 81.25 199 ASP A C 1
ATOM 1475 O O . ASP A 1 199 ? -25.672 -17.353 29.289 1.00 81.25 199 ASP A O 1
ATOM 1479 N N . VAL A 1 200 ? -25.360 -16.845 31.449 1.00 79.12 200 VAL A N 1
ATOM 1480 C CA . VAL A 1 200 ? -23.887 -16.922 31.385 1.00 79.12 200 VAL A CA 1
ATOM 1481 C C . VAL A 1 200 ? -23.434 -18.325 30.970 1.00 79.12 200 VAL A C 1
ATOM 1483 O O . VAL A 1 200 ? -22.589 -18.457 30.081 1.00 79.12 200 VAL A O 1
ATOM 1486 N N . ARG A 1 201 ? -24.006 -19.379 31.571 1.00 78.56 201 ARG A N 1
ATOM 1487 C CA . ARG A 1 201 ? -23.692 -20.772 31.211 1.00 78.56 201 ARG A CA 1
ATOM 1488 C C . ARG A 1 201 ? -24.052 -21.079 29.765 1.00 78.56 201 ARG A C 1
ATOM 1490 O O . ARG A 1 201 ? -23.237 -21.654 29.051 1.00 78.56 201 ARG A O 1
ATOM 1497 N N . GLU A 1 202 ? -25.238 -20.687 29.314 1.00 78.94 202 GLU A N 1
ATOM 1498 C CA . GLU A 1 202 ? -25.692 -20.948 27.948 1.00 78.94 202 GLU A CA 1
ATOM 1499 C C . GLU A 1 202 ? -24.788 -20.273 26.906 1.00 78.94 202 GLU A C 1
ATOM 1501 O O . GLU A 1 202 ? -24.382 -20.898 25.925 1.00 78.94 202 GLU A O 1
ATOM 1506 N N . ARG A 1 203 ? -24.404 -19.012 27.133 1.00 74.50 203 ARG A N 1
ATOM 1507 C CA . ARG A 1 203 ? -23.490 -18.281 26.240 1.00 74.50 203 ARG A CA 1
ATOM 1508 C C . ARG A 1 203 ? -22.099 -18.883 26.221 1.00 74.50 203 ARG A C 1
ATOM 1510 O O . ARG A 1 203 ? -21.503 -19.002 25.152 1.00 74.50 203 ARG A O 1
ATOM 1517 N N . PHE A 1 204 ? -21.595 -19.291 27.381 1.00 72.00 204 PHE A N 1
ATOM 1518 C CA . PHE A 1 204 ? -20.323 -19.992 27.460 1.00 72.00 204 PHE A CA 1
ATOM 1519 C C . PHE A 1 204 ? -20.373 -21.324 26.703 1.00 72.00 204 PHE A C 1
ATOM 1521 O O . PHE A 1 204 ? -19.470 -21.638 25.929 1.00 72.00 204 PHE A O 1
ATOM 1528 N N . HIS A 1 205 ? -21.469 -22.073 26.840 1.00 72.88 205 HIS A N 1
ATOM 1529 C CA . HIS A 1 205 ? -21.688 -23.286 26.062 1.00 72.88 205 HIS A CA 1
ATOM 1530 C C . HIS A 1 205 ? -21.757 -23.013 24.563 1.00 72.88 205 HIS A C 1
ATOM 1532 O O . HIS A 1 205 ? -21.165 -23.779 23.817 1.00 72.88 205 HIS A O 1
ATOM 1538 N N . ARG A 1 206 ? -22.399 -21.929 24.111 1.00 72.06 206 ARG A N 1
ATOM 1539 C CA . ARG A 1 206 ? -22.399 -21.535 22.692 1.00 72.06 206 ARG A CA 1
ATOM 1540 C C . ARG A 1 206 ? -21.004 -21.163 22.186 1.00 72.06 206 ARG A C 1
ATOM 1542 O O . ARG A 1 206 ? -20.632 -21.584 21.099 1.00 72.06 206 ARG A O 1
ATOM 1549 N N . LEU A 1 207 ? -20.215 -20.451 22.991 1.00 67.50 207 LEU A N 1
ATOM 1550 C CA . LEU A 1 207 ? -18.809 -20.157 22.690 1.00 67.50 207 LEU A CA 1
ATOM 1551 C C . LEU A 1 207 ? -17.983 -21.441 22.530 1.00 67.50 207 LEU A C 1
ATOM 1553 O O . LEU A 1 207 ? -17.133 -21.496 21.645 1.00 67.50 207 LEU A O 1
ATOM 1557 N N . LEU A 1 208 ? -18.232 -22.465 23.351 1.00 63.31 208 LEU A N 1
ATOM 1558 C CA . LEU A 1 208 ? -17.552 -23.761 23.258 1.00 63.31 208 LEU A CA 1
ATOM 1559 C C . LEU A 1 208 ? -18.130 -24.700 22.187 1.00 63.31 208 LEU A C 1
ATOM 1561 O O . LEU A 1 208 ? -17.396 -25.523 21.663 1.00 63.31 208 LEU A O 1
ATOM 1565 N N . ALA A 1 209 ? -19.420 -24.607 21.862 1.00 59.91 209 ALA A N 1
ATOM 1566 C CA . ALA A 1 209 ? -20.098 -25.520 20.938 1.00 59.91 209 ALA A CA 1
ATOM 1567 C C . ALA A 1 209 ? -19.670 -25.340 19.473 1.00 59.91 209 ALA A C 1
ATOM 1569 O O . ALA A 1 209 ? -19.868 -26.251 18.679 1.00 59.91 209 ALA A O 1
ATOM 1570 N N . ASP A 1 210 ? -19.013 -24.229 19.131 1.00 58.44 210 ASP A N 1
ATOM 1571 C CA . ASP A 1 210 ? -18.329 -24.020 17.843 1.00 58.44 210 ASP A CA 1
ATOM 1572 C C . ASP A 1 210 ? -16.992 -24.812 17.765 1.00 58.44 210 ASP A C 1
ATOM 1574 O O . ASP A 1 210 ? -15.961 -24.325 17.293 1.00 58.44 210 ASP A O 1
ATOM 1578 N N . GLU A 1 211 ? -16.991 -26.030 18.316 1.00 51.19 211 GLU A N 1
ATOM 1579 C CA . GLU A 1 211 ? -15.869 -26.978 18.378 1.00 51.19 211 GLU A CA 1
ATOM 1580 C C . GLU A 1 211 ? -15.629 -27.659 17.021 1.00 51.19 211 GLU A C 1
ATOM 1582 O O . GLU A 1 211 ? -14.483 -27.923 16.662 1.00 51.19 211 GLU A O 1
ATOM 1587 N N . ASP A 1 212 ? -16.683 -27.850 16.219 1.00 46.94 212 ASP A N 1
ATOM 1588 C CA . ASP A 1 212 ? -16.604 -28.493 14.898 1.00 46.94 212 ASP A CA 1
ATOM 1589 C C . ASP A 1 212 ? -15.904 -27.624 13.831 1.00 46.94 212 ASP A C 1
ATOM 1591 O O . ASP A 1 212 ? -15.533 -28.115 12.765 1.00 46.94 212 ASP A O 1
ATOM 1595 N N . ALA A 1 213 ? -15.688 -26.333 14.111 1.00 49.41 213 ALA A N 1
ATOM 1596 C CA . ALA A 1 213 ? -15.017 -25.395 13.209 1.00 49.41 213 ALA A CA 1
ATOM 1597 C C . ALA A 1 213 ? -13.487 -25.339 13.388 1.00 49.41 213 ALA A C 1
ATOM 1599 O O . ALA A 1 213 ? -12.811 -24.633 12.635 1.00 49.41 213 ALA A O 1
ATOM 1600 N N . LEU A 1 214 ? -12.924 -26.041 14.380 1.00 52.03 214 LEU A N 1
ATOM 1601 C CA . LEU A 1 214 ? -11.504 -25.959 14.724 1.00 52.03 214 LEU A CA 1
ATOM 1602 C C . LEU A 1 214 ? -10.776 -27.294 14.497 1.00 52.03 214 LEU A C 1
ATOM 1604 O O . LEU A 1 214 ? -11.236 -28.343 14.950 1.00 52.03 214 LEU A O 1
ATOM 1608 N N . PRO A 1 215 ? -9.593 -27.284 13.858 1.00 48.75 215 PRO A N 1
ATOM 1609 C CA . PRO A 1 215 ? -8.750 -28.466 13.804 1.00 48.75 215 PRO A CA 1
ATOM 1610 C C . PRO A 1 215 ? -8.294 -28.828 15.220 1.00 48.75 215 PRO A C 1
ATOM 1612 O O . PRO A 1 215 ? -7.906 -27.952 15.995 1.00 48.75 215 PRO A O 1
ATOM 1615 N N . ARG A 1 216 ? -8.322 -30.128 15.544 1.00 48.91 216 ARG A N 1
ATOM 1616 C CA . ARG A 1 216 ? -7.866 -30.705 16.820 1.00 48.91 216 ARG A CA 1
ATOM 1617 C C . ARG A 1 216 ? -6.369 -30.434 17.033 1.00 48.91 216 ARG A C 1
ATOM 1619 O O . ARG A 1 216 ? -5.533 -31.299 16.790 1.00 48.91 216 ARG A O 1
ATOM 1626 N N . ALA A 1 217 ? -6.007 -29.228 17.455 1.00 39.81 217 ALA A N 1
ATOM 1627 C CA . ALA A 1 217 ? -4.670 -28.925 17.943 1.00 39.81 217 ALA A CA 1
ATOM 1628 C C . ALA A 1 217 ? -4.522 -29.535 19.345 1.00 39.81 217 ALA A C 1
ATOM 1630 O O . ALA A 1 217 ? -5.422 -29.413 20.173 1.00 39.81 217 ALA A O 1
ATOM 1631 N N . GLY A 1 218 ? -3.411 -30.239 19.581 1.00 40.66 218 GLY A N 1
ATOM 1632 C CA . GLY A 1 218 ? -3.148 -31.099 20.742 1.00 40.66 218 GLY A CA 1
ATOM 1633 C C . GLY A 1 218 ? -2.997 -30.377 22.084 1.00 40.66 218 GLY A C 1
ATOM 1634 O O . GLY A 1 218 ? -1.939 -30.413 22.700 1.00 40.66 218 GLY A O 1
ATOM 1635 N N . GLY A 1 219 ? -4.076 -29.762 22.545 1.00 47.66 219 GLY A N 1
ATOM 1636 C CA . GLY A 1 219 ? -4.269 -29.259 23.893 1.00 47.66 219 GLY A CA 1
ATOM 1637 C C . GLY A 1 219 ? -5.768 -29.126 24.088 1.00 47.66 219 GLY A C 1
ATOM 1638 O O . GLY A 1 219 ? -6.362 -28.172 23.591 1.00 47.66 219 GLY A O 1
ATOM 1639 N N . LEU A 1 220 ? -6.384 -30.130 24.717 1.00 45.59 220 LEU A N 1
ATOM 1640 C CA . LEU A 1 220 ? -7.822 -30.132 24.974 1.00 45.59 220 LEU A CA 1
ATOM 1641 C C . LEU A 1 220 ? -8.199 -28.809 25.669 1.00 45.59 220 LEU A C 1
ATOM 1643 O O . LEU A 1 220 ? -7.562 -28.463 26.671 1.00 45.59 220 LEU A O 1
ATOM 1647 N N . PRO A 1 221 ? -9.185 -28.049 25.156 1.00 51.56 221 PRO A N 1
ATOM 1648 C CA . PRO A 1 221 ? -9.759 -26.954 25.925 1.00 51.56 221 PRO A CA 1
ATOM 1649 C C . PRO A 1 221 ? -10.267 -27.498 27.273 1.00 51.56 221 PRO A C 1
ATOM 1651 O O . PRO A 1 221 ? -10.590 -28.689 27.358 1.00 51.56 221 PRO A O 1
ATOM 1654 N N . PRO A 1 222 ? -10.322 -26.666 28.333 1.00 53.75 222 PRO A N 1
ATOM 1655 C CA . PRO A 1 222 ? -10.855 -27.095 29.624 1.00 53.75 222 PRO A CA 1
ATOM 1656 C C . PRO A 1 222 ? -12.221 -27.751 29.419 1.00 53.75 222 PRO A C 1
ATOM 1658 O O . PRO A 1 222 ? -13.065 -27.250 28.669 1.00 53.75 222 PRO A O 1
ATOM 1661 N N . THR A 1 223 ? -12.415 -28.909 30.041 1.00 55.81 223 THR A N 1
ATOM 1662 C CA . THR A 1 223 ? -13.617 -29.717 29.833 1.00 55.81 223 THR A CA 1
ATOM 1663 C C . THR A 1 223 ? -14.859 -28.938 30.269 1.00 55.81 223 THR A C 1
ATOM 1665 O O . THR A 1 223 ? -14.814 -28.128 31.199 1.00 55.81 223 THR A O 1
ATOM 1668 N N . ARG A 1 224 ? -16.019 -29.210 29.645 1.00 57.94 224 ARG A N 1
ATOM 1669 C CA . ARG A 1 224 ? -17.316 -28.623 30.057 1.00 57.94 224 ARG A CA 1
ATOM 1670 C C . ARG A 1 224 ? -17.558 -28.718 31.575 1.00 57.94 224 ARG A C 1
ATOM 1672 O O . ARG A 1 224 ? -18.223 -27.848 32.131 1.00 57.94 224 ARG A O 1
ATOM 1679 N N . ALA A 1 225 ? -17.013 -29.747 32.228 1.00 54.25 225 ALA A N 1
ATOM 1680 C CA . ALA A 1 225 ? -17.111 -29.974 33.666 1.00 54.25 225 ALA A CA 1
ATOM 1681 C C . ALA A 1 225 ? -16.296 -28.969 34.507 1.00 54.25 225 ALA A C 1
ATOM 1683 O O . ALA A 1 225 ? -16.830 -28.430 35.473 1.00 54.25 225 ALA A O 1
ATOM 1684 N N . GLU A 1 226 ? -15.052 -28.660 34.122 1.00 56.75 226 GLU A N 1
ATOM 1685 C CA . GLU A 1 226 ? -14.163 -27.735 34.855 1.00 56.75 226 GLU A CA 1
ATOM 1686 C C . GLU A 1 226 ? -14.682 -26.291 34.857 1.00 56.75 226 GLU A C 1
ATOM 1688 O O . GLU A 1 226 ? -14.493 -25.533 35.815 1.00 56.75 226 GLU A O 1
ATOM 1693 N N . VAL A 1 227 ? -15.385 -25.899 33.793 1.00 57.81 227 VAL A N 1
ATOM 1694 C CA . VAL A 1 227 ? -15.940 -24.546 33.698 1.00 57.81 227 VAL A CA 1
ATOM 1695 C C . VAL A 1 227 ? -17.298 -24.431 34.391 1.00 57.81 227 VAL A C 1
ATOM 1697 O O . VAL A 1 227 ? -17.587 -23.408 35.016 1.00 57.81 227 VAL A O 1
ATOM 1700 N N . ALA A 1 228 ? -18.112 -25.490 34.377 1.00 56.78 228 ALA A N 1
ATOM 1701 C CA . ALA A 1 228 ? -19.399 -25.507 35.072 1.00 56.78 228 ALA A CA 1
ATOM 1702 C C . ALA A 1 228 ? -19.261 -25.285 36.592 1.00 56.78 228 ALA A C 1
ATOM 1704 O O . ALA A 1 228 ? -20.126 -24.638 37.191 1.00 56.78 228 ALA A O 1
ATOM 1705 N N . SER A 1 229 ? -18.165 -25.756 37.204 1.00 59.03 229 SER A N 1
ATOM 1706 C CA . SER A 1 229 ? -17.846 -25.524 38.622 1.00 59.03 229 SER A CA 1
ATOM 1707 C C . SER A 1 229 ? -17.376 -24.100 38.940 1.00 59.03 229 SER A C 1
ATOM 1709 O O . SER A 1 229 ? -17.502 -23.662 40.084 1.00 59.03 229 SER A O 1
ATOM 1711 N N . SER A 1 230 ? -16.862 -23.374 37.945 1.00 59.97 230 SER A N 1
ATOM 1712 C CA . SER A 1 230 ? -16.297 -22.024 38.099 1.00 59.97 230 SER A CA 1
ATOM 1713 C C . SER A 1 230 ? -17.335 -20.911 37.894 1.00 59.97 230 SER A C 1
ATOM 1715 O O . SER A 1 230 ? -17.148 -19.793 38.368 1.00 59.97 230 SER A O 1
ATOM 1717 N N . ILE A 1 231 ? -18.458 -21.213 37.230 1.00 63.72 231 ILE A N 1
ATOM 1718 C CA . ILE A 1 231 ? -19.574 -20.282 37.001 1.00 63.72 231 ILE A CA 1
ATOM 1719 C C . ILE A 1 231 ? -20.642 -20.505 38.081 1.00 63.72 231 ILE A C 1
ATOM 1721 O O . ILE A 1 231 ? -21.648 -21.188 37.861 1.00 63.72 231 ILE A O 1
ATOM 1725 N N . ALA A 1 232 ? -20.407 -19.946 39.265 1.00 63.03 232 ALA A N 1
ATOM 1726 C CA . ALA A 1 232 ? -21.413 -19.825 40.314 1.00 63.03 232 ALA A CA 1
ATOM 1727 C C . ALA A 1 232 ? -21.256 -18.461 40.992 1.00 63.03 232 ALA A C 1
ATOM 1729 O O . ALA A 1 232 ? -20.280 -18.235 41.708 1.00 63.03 232 ALA A O 1
ATOM 1730 N N . PHE A 1 233 ? -22.213 -17.559 40.765 1.00 65.81 233 PHE A N 1
ATOM 1731 C CA . PHE A 1 233 ? -22.258 -16.289 41.483 1.00 65.81 233 PHE A CA 1
ATOM 1732 C C . PHE A 1 233 ? -22.581 -16.581 42.947 1.00 65.81 233 PHE A C 1
ATOM 1734 O O . PHE A 1 233 ? -23.667 -17.060 43.272 1.00 65.81 233 PHE A O 1
ATOM 1741 N N . ARG A 1 234 ? -21.610 -16.356 43.832 1.00 65.56 234 ARG A N 1
ATOM 1742 C CA . ARG A 1 234 ? -21.777 -16.578 45.271 1.00 65.56 234 ARG A CA 1
ATOM 1743 C C . ARG A 1 234 ? -22.033 -15.235 45.925 1.00 65.56 234 ARG A C 1
ATOM 1745 O O . ARG A 1 234 ? -21.110 -14.439 46.083 1.00 65.56 234 ARG A O 1
ATOM 1752 N N . TRP A 1 235 ? -23.281 -14.992 46.293 1.00 70.19 235 TRP A N 1
ATOM 1753 C CA . TRP A 1 235 ? -23.657 -13.888 47.162 1.00 70.19 235 TRP A CA 1
ATOM 1754 C C . TRP A 1 235 ? -24.543 -14.434 48.270 1.00 70.19 235 TRP A C 1
ATOM 1756 O O . TRP A 1 235 ? -25.483 -15.183 48.002 1.00 70.19 235 TRP A O 1
ATOM 1766 N N . ASP A 1 236 ? -24.221 -14.086 49.511 1.00 78.50 236 ASP A N 1
ATOM 1767 C CA . ASP A 1 236 ? -25.042 -14.441 50.663 1.00 78.50 236 ASP A CA 1
ATOM 1768 C C . ASP A 1 236 ? -26.240 -13.484 50.729 1.00 78.50 236 ASP A C 1
ATOM 1770 O O . ASP A 1 236 ? -26.245 -12.486 51.456 1.00 78.50 236 ASP A O 1
ATOM 1774 N N . VAL A 1 237 ? -27.229 -13.771 49.875 1.00 76.94 237 VAL A N 1
ATOM 1775 C CA . VAL A 1 237 ? -28.488 -13.021 49.756 1.00 76.94 237 VAL A CA 1
ATOM 1776 C C . VAL A 1 237 ? -29.144 -12.889 51.131 1.00 76.94 237 VAL A C 1
ATOM 1778 O O . VAL A 1 237 ? -29.585 -11.805 51.506 1.00 76.94 237 VAL A O 1
ATOM 1781 N N . THR A 1 238 ? -29.153 -13.976 51.903 1.00 76.62 238 THR A N 1
ATOM 1782 C CA . THR A 1 238 ? -29.777 -14.040 53.223 1.00 76.62 238 THR A CA 1
ATOM 1783 C C . THR A 1 238 ? -29.096 -13.101 54.212 1.00 76.62 238 THR A C 1
ATOM 1785 O O . THR A 1 238 ? -29.773 -12.325 54.890 1.00 76.62 238 THR A O 1
ATOM 1788 N N . ALA A 1 239 ? -27.761 -13.085 54.273 1.00 79.19 239 ALA A N 1
ATOM 1789 C CA . ALA A 1 239 ? -27.041 -12.154 55.141 1.00 79.19 239 ALA A CA 1
ATOM 1790 C C . ALA A 1 239 ? -27.285 -10.686 54.749 1.00 79.19 239 ALA A C 1
ATOM 1792 O O . ALA A 1 239 ? -27.480 -9.834 55.623 1.00 79.19 239 ALA A O 1
ATOM 1793 N N . ALA A 1 240 ? -27.312 -10.386 53.447 1.00 76.19 240 ALA A N 1
ATOM 1794 C CA . ALA A 1 240 ? -27.551 -9.036 52.945 1.00 76.19 240 ALA A CA 1
ATOM 1795 C C . ALA A 1 240 ? -28.971 -8.543 53.264 1.00 76.19 240 ALA A C 1
ATOM 1797 O O . ALA A 1 240 ? -29.128 -7.458 53.825 1.00 76.19 240 ALA A O 1
ATOM 1798 N N . VAL A 1 241 ? -29.996 -9.356 52.992 1.00 78.06 241 VAL A N 1
ATOM 1799 C CA . VAL A 1 241 ? -31.393 -9.019 53.299 1.00 78.06 241 VAL A CA 1
ATOM 1800 C C . VAL A 1 241 ? -31.610 -8.910 54.809 1.00 78.06 241 VAL A C 1
ATOM 1802 O O . VAL A 1 241 ? -32.215 -7.946 55.280 1.00 78.06 241 VAL A O 1
ATOM 1805 N N . THR A 1 242 ? -31.035 -9.818 55.599 1.00 78.69 242 THR A N 1
ATOM 1806 C CA . THR A 1 242 ? -31.098 -9.753 57.068 1.00 78.69 242 THR A CA 1
ATOM 1807 C C . THR A 1 242 ? -30.517 -8.439 57.598 1.00 78.69 242 THR A C 1
ATOM 1809 O O . THR A 1 242 ? -31.113 -7.799 58.471 1.00 78.69 242 THR A O 1
ATOM 1812 N N . LYS A 1 243 ? -29.384 -7.991 57.043 1.00 80.56 243 LYS A N 1
ATOM 1813 C CA . LYS A 1 243 ? -28.770 -6.703 57.387 1.00 80.56 243 LYS A CA 1
ATOM 1814 C C . LYS A 1 243 ? -29.656 -5.522 56.978 1.00 80.56 243 LYS A C 1
ATOM 1816 O O . LYS A 1 243 ? -29.933 -4.666 57.815 1.00 80.56 243 LYS A O 1
ATOM 1821 N N . THR A 1 244 ? -30.166 -5.510 55.745 1.00 77.38 244 THR A N 1
ATOM 1822 C CA . THR A 1 244 ? -31.108 -4.495 55.236 1.00 77.38 244 THR A CA 1
ATOM 1823 C C . THR A 1 244 ? -32.291 -4.291 56.178 1.00 77.38 244 THR A C 1
ATOM 1825 O O . THR A 1 244 ? -32.667 -3.157 56.477 1.00 77.38 244 THR A O 1
ATOM 1828 N N . LEU A 1 245 ? -32.856 -5.384 56.685 1.00 77.62 245 LEU A N 1
ATOM 1829 C CA . LEU A 1 245 ? -33.994 -5.353 57.598 1.00 77.62 245 LEU A CA 1
ATOM 1830 C C . LEU A 1 245 ? -33.604 -4.871 58.991 1.00 77.62 245 LEU A C 1
ATOM 1832 O O . LEU A 1 245 ? -34.326 -4.070 59.586 1.00 77.62 245 LEU A O 1
ATOM 1836 N N . ALA A 1 246 ? -32.464 -5.323 59.515 1.00 78.31 246 ALA A N 1
ATOM 1837 C CA . ALA A 1 246 ? -31.957 -4.863 60.802 1.00 78.31 246 ALA A CA 1
ATOM 1838 C C . ALA A 1 246 ? -31.703 -3.345 60.798 1.00 78.31 246 ALA A C 1
ATOM 1840 O O . ALA A 1 246 ? -32.071 -2.660 61.761 1.00 78.31 246 ALA A O 1
ATOM 1841 N N . ASP A 1 247 ? -31.144 -2.821 59.707 1.00 79.62 247 ASP A N 1
ATOM 1842 C CA . ASP A 1 247 ? -30.875 -1.397 59.512 1.00 79.62 247 ASP A CA 1
ATOM 1843 C C . ASP A 1 247 ? -32.182 -0.603 59.378 1.00 79.62 247 ASP A C 1
ATOM 1845 O O . ASP A 1 247 ? -32.382 0.385 60.091 1.00 79.62 247 ASP A O 1
ATOM 1849 N N . ALA A 1 248 ? -33.124 -1.076 58.555 1.00 80.81 248 ALA A N 1
ATOM 1850 C CA . ALA A 1 248 ? -34.416 -0.419 58.358 1.00 80.81 248 ALA A CA 1
ATOM 1851 C C . ALA A 1 248 ? -35.260 -0.376 59.643 1.00 80.81 248 ALA A C 1
ATOM 1853 O O . ALA A 1 248 ? -35.808 0.672 60.000 1.00 80.81 248 ALA A O 1
ATOM 1854 N N . VAL A 1 249 ? -35.328 -1.486 60.388 1.00 81.88 249 VAL A N 1
ATOM 1855 C CA . VAL A 1 249 ? -36.032 -1.550 61.679 1.00 81.88 249 VAL A CA 1
ATOM 1856 C C . VAL A 1 249 ? -35.400 -0.584 62.680 1.00 81.88 249 VAL A C 1
ATOM 1858 O O . VAL A 1 249 ? -36.116 0.135 63.376 1.00 81.88 249 VAL A O 1
ATOM 1861 N N . SER A 1 250 ? -34.069 -0.518 62.732 1.00 81.06 250 SER A N 1
ATOM 1862 C CA . SER A 1 250 ? -33.362 0.381 63.652 1.00 81.06 250 SER A CA 1
ATOM 1863 C C . SER A 1 250 ? -33.569 1.858 63.284 1.00 81.06 250 SER A C 1
ATOM 1865 O O . SER A 1 250 ? -33.785 2.674 64.175 1.00 81.06 250 SER A O 1
ATOM 1867 N N . ALA A 1 251 ? -33.596 2.199 61.991 1.00 81.44 251 ALA A N 1
ATOM 1868 C CA . ALA A 1 251 ? -33.842 3.561 61.499 1.00 81.44 251 ALA A CA 1
ATOM 1869 C C . ALA A 1 251 ? -35.298 4.041 61.688 1.00 81.44 251 ALA A C 1
ATOM 1871 O O . ALA A 1 251 ? -35.566 5.248 61.747 1.00 81.44 251 ALA A O 1
ATOM 1872 N N . THR A 1 252 ? -36.239 3.098 61.789 1.00 82.25 252 THR A N 1
ATOM 1873 C CA . THR A 1 252 ? -37.672 3.375 61.967 1.00 82.25 252 THR A CA 1
ATOM 1874 C C . THR A 1 252 ? -38.030 3.683 63.424 1.00 82.25 252 THR A C 1
ATOM 1876 O O . THR A 1 252 ? -38.944 4.466 63.682 1.00 82.25 252 THR A O 1
ATOM 1879 N N . ILE A 1 253 ? -37.322 3.087 64.389 1.00 83.06 253 ILE A N 1
ATOM 1880 C CA . ILE A 1 253 ? -37.592 3.260 65.822 1.00 83.06 253 ILE A CA 1
ATOM 1881 C C . ILE A 1 253 ? -37.010 4.598 66.287 1.00 83.06 253 ILE A C 1
ATOM 1883 O O . ILE A 1 253 ? -35.801 4.732 66.469 1.00 83.06 253 ILE A O 1
ATOM 1887 N N . ARG A 1 254 ? -37.871 5.593 66.524 1.00 79.12 254 ARG A N 1
ATOM 1888 C CA . ARG A 1 254 ? -37.448 6.927 66.986 1.00 79.12 254 ARG A CA 1
ATOM 1889 C C . ARG A 1 254 ? -37.990 7.239 68.380 1.00 79.12 254 ARG A C 1
ATOM 1891 O O . ARG A 1 254 ? -39.117 6.840 68.676 1.00 79.12 254 ARG A O 1
ATOM 1898 N N . PRO A 1 255 ? -37.240 7.946 69.247 1.00 75.06 255 PRO A N 1
ATOM 1899 C CA . PRO A 1 255 ? -37.799 8.489 70.481 1.00 75.06 255 PRO A CA 1
ATOM 1900 C C . PRO A 1 255 ? -38.964 9.420 70.132 1.00 75.06 255 PRO A C 1
ATOM 1902 O O . PRO A 1 255 ? -38.832 10.266 69.250 1.00 75.06 255 PRO A O 1
ATOM 1905 N N . ALA A 1 256 ? -40.108 9.257 70.788 1.00 66.88 256 ALA A N 1
ATOM 1906 C CA . ALA A 1 256 ? -41.241 10.147 70.590 1.00 66.88 256 ALA A CA 1
ATOM 1907 C C . ALA A 1 256 ? -40.971 11.470 71.319 1.00 66.88 256 ALA A C 1
ATOM 1909 O O . ALA A 1 256 ? -40.777 11.481 72.538 1.00 66.88 256 ALA A O 1
ATOM 1910 N N . GLU A 1 257 ? -40.961 12.587 70.590 1.00 62.03 257 GLU A N 1
ATOM 1911 C CA . GLU A 1 257 ? -40.957 13.902 71.226 1.00 62.03 257 GLU A CA 1
ATOM 1912 C C . GLU A 1 257 ? -42.339 14.194 71.845 1.00 62.03 257 GLU A C 1
ATOM 1914 O O . GLU A 1 257 ? -43.369 13.904 71.220 1.00 62.03 257 GLU A O 1
ATOM 1919 N N . PRO A 1 258 ? -42.400 14.774 73.063 1.00 56.12 258 PRO A N 1
ATOM 1920 C CA . PRO A 1 258 ? -43.660 15.003 73.779 1.00 56.12 258 PRO A CA 1
ATOM 1921 C C . PRO A 1 258 ? -44.686 15.827 72.985 1.00 56.12 258 PRO A C 1
ATOM 1923 O O . PRO A 1 258 ? -45.892 15.624 73.110 1.00 56.12 258 PRO A O 1
ATOM 1926 N N . THR A 1 259 ? -44.212 16.744 72.144 1.00 52.34 259 THR A N 1
ATOM 1927 C CA . THR A 1 259 ? -45.017 17.658 71.322 1.00 52.34 259 THR A CA 1
ATOM 1928 C C . THR A 1 259 ? -45.626 16.984 70.088 1.00 52.34 259 THR A C 1
ATOM 1930 O O . THR A 1 259 ? -46.737 17.335 69.686 1.00 52.34 259 THR A O 1
ATOM 1933 N N . THR A 1 260 ? -44.956 15.986 69.505 1.00 50.00 260 THR A N 1
ATOM 1934 C CA . THR A 1 260 ? -45.420 15.258 68.309 1.00 50.00 260 THR A CA 1
ATOM 1935 C C . THR A 1 260 ? -46.514 14.244 68.654 1.00 50.00 260 THR A C 1
ATOM 1937 O O . THR A 1 260 ? -47.510 14.139 67.943 1.00 50.00 260 THR A O 1
ATOM 1940 N N . ALA A 1 261 ? -46.396 13.565 69.802 1.00 48.97 261 ALA A N 1
ATOM 1941 C CA . ALA A 1 261 ? -47.390 12.594 70.272 1.00 48.97 261 ALA A CA 1
ATOM 1942 C C . ALA A 1 261 ? -48.769 13.228 70.575 1.00 48.97 261 ALA A C 1
ATOM 1944 O O . ALA A 1 261 ? -49.808 12.601 70.357 1.00 48.97 261 ALA A O 1
ATOM 1945 N N . LEU A 1 262 ? -48.781 14.488 71.032 1.00 47.00 262 LEU A N 1
ATOM 1946 C CA . LEU A 1 262 ? -49.991 15.264 71.335 1.00 47.00 262 LEU A CA 1
ATOM 1947 C C . LEU A 1 262 ? -50.689 15.820 70.080 1.00 47.00 262 LEU A C 1
ATOM 1949 O O . LEU A 1 262 ? -51.920 15.854 70.040 1.00 47.00 262 LEU A O 1
ATOM 1953 N N . ARG A 1 263 ? -49.932 16.226 69.047 1.00 45.84 263 ARG A N 1
ATOM 1954 C CA . ARG A 1 263 ? -50.483 16.775 67.789 1.00 45.84 263 ARG A CA 1
ATOM 1955 C C . ARG A 1 263 ? -51.220 15.726 66.952 1.00 45.84 263 ARG A C 1
ATOM 1957 O O . ARG A 1 263 ? -52.272 16.029 66.392 1.00 45.84 263 ARG A O 1
ATOM 1964 N N . ASP A 1 264 ? -50.722 14.492 66.929 1.00 46.31 264 ASP A N 1
ATOM 1965 C CA . ASP A 1 264 ? -51.214 13.461 66.007 1.00 46.31 264 ASP A CA 1
ATOM 1966 C C . ASP A 1 264 ? -52.303 12.539 66.593 1.00 46.31 264 ASP A C 1
ATOM 1968 O O . ASP A 1 264 ? -52.832 11.683 65.878 1.00 46.31 264 ASP A O 1
ATOM 1972 N N . ARG A 1 265 ? -52.715 12.738 67.862 1.00 49.81 265 ARG A N 1
ATOM 1973 C CA . ARG A 1 265 ? -53.720 11.901 68.568 1.00 49.81 265 ARG A CA 1
ATOM 1974 C C . ARG A 1 265 ? -53.442 10.397 68.375 1.00 49.81 265 ARG A C 1
ATOM 1976 O O . ARG A 1 265 ? -54.334 9.627 68.010 1.00 49.81 265 ARG A O 1
ATOM 1983 N N . ILE A 1 266 ? -52.185 10.005 68.572 1.00 53.75 266 ILE A N 1
ATOM 1984 C CA . ILE A 1 266 ? -51.703 8.639 68.347 1.00 53.75 266 ILE A CA 1
ATOM 1985 C C . ILE A 1 266 ? -52.220 7.743 69.475 1.00 53.75 266 ILE A C 1
ATOM 1987 O O . ILE A 1 266 ? -52.048 8.044 70.655 1.00 53.75 266 ILE A O 1
ATOM 1991 N N . VAL A 1 267 ? -52.893 6.654 69.106 1.00 46.97 267 VAL A N 1
ATOM 1992 C CA . VAL A 1 267 ? -53.460 5.688 70.051 1.00 46.97 267 VAL A CA 1
ATOM 1993 C C . VAL A 1 267 ? -52.317 4.898 70.690 1.00 46.97 267 VAL A C 1
ATOM 1995 O O . VAL A 1 267 ? -51.586 4.175 70.011 1.00 46.97 267 VAL A O 1
ATOM 1998 N N . LEU A 1 268 ? -52.163 5.026 72.007 1.00 46.56 268 LEU A N 1
ATOM 1999 C CA . LEU A 1 268 ? -51.434 4.044 72.802 1.00 46.56 268 LEU A CA 1
ATOM 2000 C C . LEU A 1 268 ? -52.271 2.775 72.853 1.00 46.56 268 LEU A C 1
ATOM 2002 O O . LEU A 1 268 ? -53.453 2.836 73.187 1.00 46.56 268 LEU A O 1
ATOM 2006 N N . ALA A 1 269 ? -51.654 1.649 72.500 1.00 44.22 269 ALA A N 1
ATOM 2007 C CA . ALA A 1 269 ? -52.281 0.342 72.596 1.00 44.22 269 ALA A CA 1
ATOM 2008 C C . ALA A 1 269 ? -52.896 0.169 74.000 1.00 44.22 269 ALA A C 1
ATOM 2010 O O . ALA A 1 269 ? -52.184 0.131 75.003 1.00 44.22 269 ALA A O 1
ATOM 2011 N N . ASP A 1 270 ? -54.226 0.130 74.029 1.00 43.69 270 ASP A N 1
ATOM 2012 C CA . ASP A 1 270 ? -55.078 -0.328 75.126 1.00 43.69 270 ASP A CA 1
ATOM 2013 C C . ASP A 1 270 ? -55.127 0.486 76.435 1.00 43.69 270 ASP A C 1
ATOM 2015 O O . ASP A 1 270 ? -55.646 -0.022 77.430 1.00 43.69 270 ASP A O 1
ATOM 2019 N N . ARG A 1 271 ? -54.703 1.764 76.470 1.00 43.53 271 ARG A N 1
ATOM 2020 C CA . ARG A 1 271 ? -55.040 2.674 77.595 1.00 43.53 271 ARG A CA 1
ATOM 2021 C C . ARG A 1 271 ? -55.347 4.120 77.174 1.00 43.53 271 ARG A C 1
ATOM 2023 O O . ARG A 1 271 ? -54.679 4.651 76.286 1.00 43.53 271 ARG A O 1
ATOM 2030 N N . PRO A 1 272 ? -56.320 4.793 77.826 1.00 40.97 272 PRO A N 1
ATOM 2031 C CA . PRO A 1 272 ? -56.587 6.210 77.604 1.00 40.97 272 PRO A CA 1
ATOM 2032 C C . PRO A 1 272 ? -55.371 7.070 77.988 1.00 40.97 272 PRO A C 1
ATOM 2034 O O . PRO A 1 272 ? -54.741 6.865 79.022 1.00 40.97 272 PRO A O 1
ATOM 2037 N N . ILE A 1 273 ? -55.081 8.073 77.152 1.00 45.25 273 ILE A N 1
ATOM 2038 C CA . ILE A 1 273 ? -53.948 9.021 77.244 1.00 45.25 273 ILE A CA 1
ATOM 2039 C C . ILE A 1 273 ? -53.870 9.748 78.606 1.00 45.25 273 ILE A C 1
ATOM 2041 O O . ILE A 1 273 ? -52.815 10.260 78.974 1.00 45.25 273 ILE A O 1
ATOM 2045 N N . ALA A 1 274 ? -54.961 9.761 79.375 1.00 43.44 274 ALA A N 1
ATOM 2046 C CA . ALA A 1 274 ? -55.072 10.455 80.654 1.00 43.44 274 ALA A CA 1
ATOM 2047 C C . ALA A 1 274 ? -54.184 9.891 81.786 1.00 43.44 274 ALA A C 1
ATOM 2049 O O . ALA A 1 274 ? -53.988 10.587 82.775 1.00 43.44 274 ALA A O 1
ATOM 2050 N N . ASP A 1 275 ? -53.618 8.686 81.648 1.00 43.06 275 ASP A N 1
ATOM 2051 C CA . ASP A 1 275 ? -52.873 8.011 82.731 1.00 43.06 275 ASP A CA 1
ATOM 2052 C C . ASP A 1 275 ? -51.337 8.119 82.605 1.00 43.06 275 ASP A C 1
ATOM 2054 O O . ASP A 1 275 ? -50.569 7.517 83.357 1.00 43.06 275 ASP A O 1
ATOM 2058 N N . LEU A 1 276 ? -50.850 8.885 81.625 1.00 46.59 276 LEU A N 1
ATOM 2059 C CA . LEU A 1 276 ? -49.425 9.041 81.360 1.00 46.59 276 LEU A CA 1
ATOM 2060 C C . LEU A 1 276 ? -48.891 10.345 81.953 1.00 46.59 276 LEU A C 1
ATOM 2062 O O . LEU A 1 276 ? -48.709 11.354 81.271 1.00 46.59 276 LEU A O 1
ATOM 2066 N N . SER A 1 277 ? -48.529 10.289 83.232 1.00 44.62 277 SER A N 1
ATOM 2067 C CA . SER A 1 277 ? -47.522 11.190 83.790 1.00 44.62 277 SER A CA 1
ATOM 2068 C C . SER A 1 277 ? -46.163 10.899 83.122 1.00 44.62 277 SER A C 1
ATOM 2070 O O . SER A 1 277 ? -45.312 10.182 83.639 1.00 44.62 277 SER A O 1
ATOM 2072 N N . LEU A 1 278 ? -45.942 11.452 81.921 1.00 50.66 278 LEU A N 1
ATOM 2073 C CA . LEU A 1 278 ? -44.693 11.370 81.138 1.00 50.66 278 LEU A CA 1
ATOM 2074 C C . LEU A 1 278 ? -43.540 12.178 81.767 1.00 50.66 278 LEU A C 1
ATOM 2076 O O . LEU A 1 278 ? -42.766 12.834 81.074 1.00 50.66 278 LEU A O 1
ATOM 2080 N N . ARG A 1 279 ? -43.383 12.141 83.091 1.00 46.66 279 ARG A N 1
ATOM 2081 C CA . ARG A 1 279 ? -42.188 12.664 83.756 1.00 46.66 279 ARG A CA 1
ATOM 2082 C C . ARG A 1 279 ? -41.133 11.557 83.792 1.00 46.66 279 ARG A C 1
ATOM 2084 O O . ARG A 1 279 ? -41.071 10.769 84.725 1.00 46.66 279 ARG A O 1
ATOM 2091 N N . GLY A 1 280 ? -40.322 11.488 82.733 1.00 54.06 280 GLY A N 1
ATOM 2092 C CA . GLY A 1 280 ? -39.019 10.805 82.752 1.00 54.06 280 GLY A CA 1
ATOM 2093 C C . GLY A 1 280 ? -38.877 9.483 81.983 1.00 54.06 280 GLY A C 1
ATOM 2094 O O . GLY A 1 280 ? -37.769 8.956 81.931 1.00 54.06 280 GLY A O 1
ATOM 2095 N N . ARG A 1 281 ? -39.926 8.933 81.348 1.00 57.53 281 ARG A N 1
ATOM 2096 C CA . ARG A 1 281 ? -39.816 7.691 80.546 1.00 57.53 281 ARG A CA 1
ATOM 2097 C C . ARG A 1 281 ? -39.800 7.980 79.040 1.00 57.53 281 ARG A C 1
ATOM 2099 O O . ARG A 1 281 ? -40.750 8.548 78.509 1.00 57.53 281 ARG A O 1
ATOM 2106 N N . ARG A 1 282 ? -38.730 7.563 78.347 1.00 66.25 282 ARG A N 1
ATOM 2107 C CA . ARG A 1 282 ? -38.603 7.646 76.877 1.00 66.25 282 ARG A CA 1
ATOM 2108 C C . ARG A 1 282 ? -39.570 6.658 76.217 1.00 66.25 282 ARG A C 1
ATOM 2110 O O . ARG A 1 282 ? -39.429 5.454 76.409 1.00 66.25 282 ARG A O 1
ATOM 2117 N N . THR A 1 283 ? -40.525 7.156 75.440 1.00 71.94 283 THR A N 1
ATOM 2118 C CA . THR A 1 283 ? -41.391 6.335 74.578 1.00 71.94 283 THR A CA 1
ATOM 2119 C C . THR A 1 283 ? -40.850 6.337 73.150 1.00 71.94 283 THR A C 1
ATOM 2121 O O . THR A 1 283 ? -40.098 7.236 72.776 1.00 71.94 283 THR A O 1
ATOM 2124 N N . TYR A 1 284 ? -41.182 5.316 72.362 1.00 78.50 284 TYR A N 1
ATOM 2125 C CA . TYR A 1 284 ? -40.689 5.160 70.991 1.00 78.50 284 TYR A CA 1
ATOM 2126 C C . TYR A 1 284 ? -41.849 5.081 70.007 1.00 78.50 284 TYR A C 1
ATOM 2128 O O . TYR A 1 284 ? -42.825 4.378 70.265 1.00 78.50 284 TYR A O 1
ATOM 2136 N N . LEU A 1 285 ? -41.732 5.789 68.887 1.00 78.50 285 LEU A N 1
ATOM 2137 C CA . LEU A 1 285 ? -42.709 5.825 67.808 1.00 78.50 285 LEU A CA 1
ATOM 2138 C C . LEU A 1 285 ? -42.200 5.015 66.616 1.00 78.50 285 LEU A C 1
ATOM 2140 O O . LEU A 1 285 ? -41.046 5.143 66.210 1.00 78.50 285 LEU A O 1
ATOM 2144 N N . VAL A 1 286 ? -43.093 4.222 66.037 1.00 77.44 286 VAL A N 1
ATOM 2145 C CA . VAL A 1 286 ? -42.900 3.533 64.762 1.00 77.44 286 VAL A CA 1
ATOM 2146 C C . VAL A 1 286 ? -43.997 4.012 63.827 1.00 77.44 286 VAL A C 1
ATOM 2148 O O . VAL A 1 286 ? -45.170 3.804 64.135 1.00 77.44 286 VAL A O 1
ATOM 2151 N N . SER A 1 287 ? -43.642 4.641 62.704 1.00 78.62 287 SER A N 1
ATOM 2152 C CA . SER A 1 287 ? -44.609 4.976 61.654 1.00 78.62 287 SER A CA 1
ATOM 2153 C C . SER A 1 287 ? -44.438 4.078 60.435 1.00 78.62 287 SER A C 1
ATOM 2155 O O . SER A 1 287 ? -43.331 3.657 60.098 1.00 78.62 287 SER A O 1
ATOM 2157 N N . ARG A 1 288 ? -45.555 3.786 59.774 1.00 76.81 288 ARG A N 1
ATOM 2158 C CA . ARG A 1 288 ? -45.612 2.961 58.567 1.00 76.81 288 ARG A CA 1
ATOM 2159 C C . ARG A 1 288 ? -44.854 3.606 57.409 1.00 76.81 288 ARG A C 1
ATOM 2161 O O . ARG A 1 288 ? -44.088 2.938 56.724 1.00 76.81 288 ARG A O 1
ATOM 2168 N N . ASP A 1 289 ? -45.019 4.914 57.238 1.00 77.56 289 ASP A N 1
ATOM 2169 C CA . ASP A 1 289 ? -44.374 5.659 56.155 1.00 77.56 289 ASP A CA 1
ATOM 2170 C C . ASP A 1 289 ? -42.851 5.751 56.386 1.00 77.56 289 ASP A C 1
ATOM 2172 O O . ASP A 1 289 ? -42.065 5.637 55.442 1.00 77.56 289 ASP A O 1
ATOM 2176 N N . ALA A 1 290 ? -42.414 5.860 57.650 1.00 81.00 290 ALA A N 1
ATOM 2177 C CA . ALA A 1 290 ? -40.998 5.780 58.010 1.00 81.00 290 ALA A CA 1
ATOM 2178 C C . ALA A 1 290 ? -40.426 4.374 57.776 1.00 81.00 290 ALA A C 1
ATOM 2180 O O . ALA A 1 290 ? -39.311 4.268 57.271 1.00 81.00 290 ALA A O 1
ATOM 2181 N N . LEU A 1 291 ? -41.193 3.316 58.075 1.00 83.50 291 LEU A N 1
ATOM 2182 C CA . LEU A 1 291 ? -40.794 1.930 57.818 1.00 83.50 291 LEU A CA 1
ATOM 2183 C C . LEU A 1 291 ? -40.615 1.663 56.320 1.00 83.50 291 LEU A C 1
ATOM 2185 O O . LEU A 1 291 ? -39.569 1.163 55.916 1.00 83.50 291 LEU A O 1
ATOM 2189 N N . GLY A 1 292 ? -41.594 2.044 55.493 1.00 83.31 292 GLY A N 1
ATOM 2190 C CA . GLY A 1 292 ? -41.512 1.895 54.037 1.00 83.31 292 GLY A CA 1
ATOM 2191 C C . GLY A 1 292 ? -40.33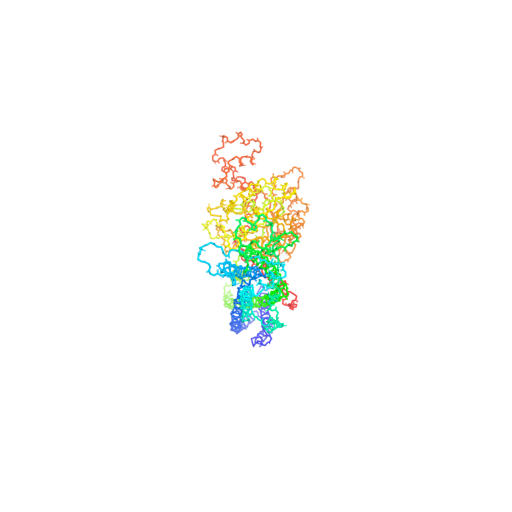5 2.669 53.438 1.00 83.31 292 GLY A C 1
ATOM 2192 O O . GLY A 1 292 ? -39.589 2.135 52.620 1.00 83.31 292 GLY A O 1
ATOM 2193 N N . THR A 1 293 ? -40.101 3.900 53.908 1.00 85.75 293 THR A N 1
ATOM 2194 C CA . THR A 1 293 ? -38.966 4.725 53.459 1.00 85.75 293 THR A CA 1
ATOM 2195 C C . THR A 1 293 ? -37.621 4.116 53.864 1.00 85.75 293 THR A C 1
ATOM 2197 O O . THR A 1 293 ? -36.691 4.069 53.053 1.00 85.75 293 THR A O 1
ATOM 2200 N N . ALA A 1 294 ? -37.506 3.636 55.106 1.00 85.25 294 ALA A N 1
ATOM 2201 C CA . ALA A 1 294 ? -36.291 3.009 55.615 1.00 85.25 294 ALA A CA 1
ATOM 2202 C C . ALA A 1 294 ? -35.988 1.703 54.864 1.00 85.25 294 ALA A C 1
ATOM 2204 O O . ALA A 1 294 ? -34.876 1.538 54.368 1.00 85.25 294 ALA A O 1
ATOM 2205 N N . LEU A 1 295 ? -36.990 0.834 54.684 1.00 85.00 295 LEU A N 1
ATOM 2206 C CA . LEU A 1 295 ? -36.869 -0.405 53.909 1.00 85.00 295 LEU A CA 1
ATOM 2207 C C . LEU A 1 295 ? -36.473 -0.126 52.459 1.00 85.00 295 LEU A C 1
ATOM 2209 O O . LEU A 1 295 ? -35.527 -0.726 51.959 1.00 85.00 295 LEU A O 1
ATOM 2213 N N . GLY A 1 296 ? -37.136 0.825 51.796 1.00 86.62 296 GLY A N 1
ATOM 2214 C CA . GLY A 1 296 ? -36.827 1.178 50.409 1.00 86.62 296 GLY A CA 1
ATOM 2215 C C . GLY A 1 296 ? -35.428 1.772 50.231 1.00 86.62 296 GLY A C 1
ATOM 2216 O O . GLY A 1 296 ? -34.817 1.607 49.178 1.00 86.62 296 GLY A O 1
ATOM 2217 N N . THR A 1 297 ? -34.898 2.461 51.243 1.00 88.12 297 THR A N 1
ATOM 2218 C CA . THR A 1 297 ? -33.527 2.999 51.214 1.00 88.12 297 THR A CA 1
ATOM 2219 C C . THR A 1 297 ? -32.498 1.894 51.442 1.00 88.12 297 THR A C 1
ATOM 2221 O O . THR A 1 297 ? -31.568 1.750 50.652 1.00 88.12 297 THR A O 1
ATOM 2224 N N . SER A 1 298 ? -32.691 1.069 52.473 1.00 85.25 298 SER A N 1
ATOM 2225 C CA . SER A 1 298 ? -31.792 -0.046 52.783 1.00 85.25 298 SER A CA 1
ATOM 2226 C C . SER A 1 298 ? -31.800 -1.129 51.694 1.00 85.25 298 SER A C 1
ATOM 2228 O O . SER A 1 298 ? -30.770 -1.756 51.457 1.00 85.25 298 SER A O 1
ATOM 2230 N N . TRP A 1 299 ? -32.928 -1.339 51.004 1.00 88.50 299 TRP A N 1
ATOM 2231 C CA . TRP A 1 299 ? -33.016 -2.255 49.863 1.00 88.50 299 TRP A CA 1
ATOM 2232 C C . TRP A 1 299 ? -32.209 -1.752 48.668 1.00 88.50 299 TRP A C 1
ATOM 2234 O O . TRP A 1 299 ? -31.383 -2.490 48.140 1.00 88.50 299 TRP A O 1
ATOM 2244 N N . ARG A 1 300 ? -32.361 -0.474 48.295 1.00 89.06 300 ARG A N 1
ATOM 2245 C CA . ARG A 1 300 ? -31.557 0.138 47.225 1.00 89.06 300 ARG A CA 1
ATOM 2246 C C . ARG A 1 300 ? -30.060 0.044 47.503 1.00 89.06 300 ARG A C 1
ATOM 2248 O O . ARG A 1 300 ? -29.290 -0.272 46.603 1.00 89.06 300 ARG A O 1
ATOM 2255 N N . GLN A 1 301 ? -29.652 0.248 48.755 1.00 86.50 301 GLN A N 1
ATOM 2256 C CA . GLN A 1 301 ? -28.253 0.081 49.145 1.00 86.50 301 GLN A CA 1
ATOM 2257 C C . GLN A 1 301 ? -27.769 -1.368 48.971 1.00 86.50 301 GLN A C 1
ATOM 2259 O O . GLN A 1 301 ? -26.691 -1.587 48.423 1.00 86.50 301 GLN A O 1
ATOM 2264 N N . ALA A 1 302 ? -28.564 -2.360 49.382 1.00 82.56 302 ALA A N 1
ATOM 2265 C CA . ALA A 1 302 ? -28.212 -3.771 49.210 1.00 82.56 302 ALA A CA 1
ATOM 2266 C C . ALA A 1 302 ? -28.167 -4.201 47.737 1.00 82.56 302 ALA A C 1
ATOM 2268 O O . ALA A 1 302 ? -27.287 -4.965 47.351 1.00 82.56 302 ALA A O 1
ATOM 2269 N N . VAL A 1 303 ? -29.061 -3.673 46.900 1.00 85.50 303 VAL A N 1
ATOM 2270 C CA . VAL A 1 303 ? -29.041 -3.870 45.443 1.00 85.50 303 VAL A CA 1
ATOM 2271 C C . VAL A 1 303 ? -27.775 -3.267 44.824 1.00 85.50 303 VAL A C 1
ATOM 2273 O O . VAL A 1 303 ? -27.149 -3.904 43.983 1.00 85.50 303 VAL A O 1
ATOM 2276 N N . GLN A 1 304 ? -27.336 -2.084 45.260 1.00 87.25 304 GLN A N 1
ATOM 2277 C CA . GLN A 1 304 ? -26.073 -1.493 44.792 1.00 87.25 304 GLN A CA 1
ATOM 2278 C C . GLN A 1 304 ? -24.843 -2.292 45.245 1.00 87.25 304 GLN A C 1
ATOM 2280 O O . GLN A 1 304 ? -23.861 -2.401 44.507 1.00 87.25 304 GLN A O 1
ATOM 2285 N N . ASP A 1 305 ? -24.868 -2.839 46.464 1.00 85.06 305 ASP A N 1
ATOM 2286 C CA . ASP A 1 305 ? -23.827 -3.749 46.952 1.00 85.06 305 ASP A CA 1
ATOM 2287 C C . ASP A 1 305 ? -23.795 -5.036 46.106 1.00 85.06 305 ASP A C 1
ATOM 2289 O O . ASP A 1 305 ? -22.718 -5.494 45.717 1.00 85.06 305 ASP A O 1
ATOM 2293 N N . LEU A 1 306 ? -24.972 -5.574 45.762 1.00 84.19 306 LEU A N 1
ATOM 2294 C CA . LEU A 1 306 ? -25.137 -6.720 44.869 1.00 84.19 306 LEU A CA 1
ATOM 2295 C C . LEU A 1 306 ? -24.594 -6.433 43.465 1.00 84.19 306 LEU A C 1
ATOM 2297 O O . LEU A 1 306 ? -23.826 -7.232 42.935 1.00 84.19 306 LEU A O 1
ATOM 2301 N N . GLU A 1 307 ? -24.944 -5.292 42.871 1.00 87.25 307 GLU A N 1
ATOM 2302 C CA . GLU A 1 307 ? -24.465 -4.891 41.546 1.00 87.25 307 GLU A CA 1
ATOM 2303 C C . GLU A 1 307 ? -22.935 -4.840 41.500 1.00 87.25 307 GLU A C 1
ATOM 2305 O O . GLU A 1 307 ? -22.314 -5.399 40.590 1.00 87.25 307 GLU A O 1
ATOM 2310 N N . ARG A 1 308 ? -22.311 -4.235 42.520 1.00 87.12 308 ARG A N 1
ATOM 2311 C CA . ARG A 1 308 ? -20.849 -4.183 42.647 1.00 87.12 308 ARG A CA 1
ATOM 2312 C C . ARG A 1 308 ? -20.236 -5.573 42.792 1.00 87.12 308 ARG A C 1
ATOM 2314 O O . ARG A 1 308 ? -19.248 -5.867 42.119 1.00 87.12 308 ARG A O 1
ATOM 2321 N N . ALA A 1 309 ? -20.819 -6.431 43.629 1.00 84.69 309 ALA A N 1
ATOM 2322 C CA . ALA A 1 309 ? -20.333 -7.792 43.836 1.00 84.69 309 ALA A CA 1
ATOM 2323 C C . ALA A 1 309 ? -20.425 -8.637 42.555 1.00 84.69 309 ALA A C 1
ATOM 2325 O O . ALA A 1 309 ? -19.447 -9.276 42.167 1.00 84.69 309 ALA A O 1
ATOM 2326 N N . VAL A 1 310 ? -21.564 -8.595 41.858 1.00 84.00 310 VAL A N 1
ATOM 2327 C CA . VAL A 1 310 ? -21.775 -9.336 40.607 1.00 84.00 310 VAL A CA 1
ATOM 2328 C C . VAL A 1 310 ? -20.858 -8.808 39.508 1.00 84.00 310 VAL A C 1
ATOM 2330 O O . VAL A 1 310 ? -20.221 -9.603 38.824 1.00 84.00 310 VAL A O 1
ATOM 2333 N N . THR A 1 311 ? -20.715 -7.487 39.368 1.00 84.88 311 THR A N 1
ATOM 2334 C CA . THR A 1 311 ? -19.806 -6.885 38.377 1.00 84.88 311 THR A CA 1
ATOM 2335 C C . THR A 1 311 ? -18.353 -7.288 38.630 1.00 84.88 311 THR A C 1
ATOM 2337 O O . THR A 1 311 ? -17.637 -7.635 37.689 1.00 84.88 311 THR A O 1
ATOM 2340 N N . SER A 1 312 ? -17.921 -7.322 39.896 1.00 86.19 312 SER A N 1
ATOM 2341 C CA . SER A 1 312 ? -16.596 -7.831 40.269 1.00 86.19 312 SER A CA 1
ATOM 2342 C C . SER A 1 312 ? -16.431 -9.304 39.889 1.00 86.19 312 SER A C 1
ATOM 2344 O O . SER A 1 312 ? -15.445 -9.656 39.248 1.00 86.19 312 SER A O 1
ATOM 2346 N N . GLN A 1 313 ? -17.415 -10.153 40.207 1.00 84.56 313 GLN A N 1
ATOM 2347 C CA . GLN A 1 313 ? -17.383 -11.581 39.868 1.00 84.56 313 GLN A CA 1
ATOM 2348 C C . GLN A 1 313 ? -17.374 -11.825 38.352 1.00 84.56 313 GLN A C 1
ATOM 2350 O O . GLN A 1 313 ? -16.664 -12.716 37.890 1.00 84.56 313 GLN A O 1
ATOM 2355 N N . VAL A 1 314 ? -18.092 -11.019 37.557 1.00 83.75 314 VAL A N 1
ATOM 2356 C CA . VAL A 1 314 ? -17.998 -11.046 36.083 1.00 83.75 314 VAL A CA 1
ATOM 2357 C C . VAL A 1 314 ? -16.584 -10.675 35.627 1.00 83.75 314 VAL A C 1
ATOM 2359 O O . VAL A 1 314 ? -16.036 -11.331 34.740 1.00 83.75 314 VAL A O 1
ATOM 2362 N N . GLY A 1 315 ? -15.970 -9.660 36.241 1.00 82.19 315 GLY A N 1
ATOM 2363 C CA . GLY A 1 315 ? -14.587 -9.267 35.971 1.00 82.19 315 GLY A CA 1
ATOM 2364 C C . GLY A 1 315 ? -13.578 -10.382 36.266 1.00 82.19 315 GLY A C 1
ATOM 2365 O O . GLY A 1 315 ? -12.697 -10.645 35.445 1.00 82.19 315 GLY A O 1
ATOM 2366 N N . ASP A 1 316 ? -13.734 -11.073 37.393 1.00 82.38 316 ASP A N 1
ATOM 2367 C CA . ASP A 1 316 ? -12.874 -12.194 37.784 1.00 82.38 316 ASP A CA 1
ATOM 2368 C C . ASP A 1 316 ? -13.081 -13.411 36.880 1.00 82.38 316 ASP A C 1
ATOM 2370 O O . ASP A 1 316 ? -12.112 -14.015 36.421 1.00 82.38 316 ASP A O 1
ATOM 2374 N N . LEU A 1 317 ? -14.334 -13.738 36.549 1.00 79.19 317 LEU A N 1
ATOM 2375 C CA . LEU A 1 317 ? -14.666 -14.802 35.602 1.00 79.19 317 LEU A CA 1
ATOM 2376 C C . LEU A 1 317 ? -14.062 -14.517 34.220 1.00 79.19 317 LEU A C 1
ATOM 2378 O O . LEU A 1 317 ? -13.519 -15.411 33.569 1.00 79.19 317 LEU A O 1
ATOM 2382 N N . HIS A 1 318 ? -14.109 -13.259 33.780 1.00 81.19 318 HIS A N 1
ATOM 2383 C CA . HIS A 1 318 ? -13.484 -12.840 32.536 1.00 81.19 318 HIS A CA 1
ATOM 2384 C C . HIS A 1 318 ? -11.963 -13.042 32.563 1.00 81.19 318 HIS A C 1
ATOM 2386 O O . HIS A 1 318 ? -11.423 -13.681 31.660 1.00 81.19 318 HIS A O 1
ATOM 2392 N N . LYS A 1 319 ? -11.284 -12.548 33.606 1.00 78.31 319 LYS A N 1
ATOM 2393 C CA . LYS A 1 319 ? -9.823 -12.654 33.744 1.00 78.31 319 LYS A CA 1
ATOM 2394 C C . LYS A 1 319 ? -9.343 -14.100 33.867 1.00 78.31 319 LYS A C 1
ATOM 2396 O O . LYS A 1 319 ? -8.362 -14.464 33.229 1.00 78.31 319 LYS A O 1
ATOM 2401 N N . ASN A 1 320 ? -10.033 -14.910 34.667 1.00 76.44 320 ASN A N 1
ATOM 2402 C CA . ASN A 1 320 ? -9.554 -16.237 35.055 1.00 76.44 320 ASN A CA 1
ATOM 2403 C C . ASN A 1 320 ? -10.011 -17.354 34.110 1.00 76.44 320 ASN A C 1
ATOM 2405 O O . ASN A 1 320 ? -9.394 -18.413 34.092 1.00 76.44 320 ASN A O 1
ATOM 2409 N N . VAL A 1 321 ? -11.091 -17.145 33.348 1.00 74.50 321 VAL A N 1
ATOM 2410 C CA . VAL A 1 321 ? -11.677 -18.191 32.493 1.00 74.50 321 VAL A CA 1
ATOM 2411 C C . VAL A 1 321 ? -11.742 -17.745 31.036 1.00 74.50 321 VAL A C 1
ATOM 2413 O O . VAL A 1 321 ? -11.136 -18.375 30.172 1.00 74.50 321 VAL A O 1
ATOM 2416 N N . PHE A 1 322 ? -12.453 -16.655 30.731 1.00 73.94 322 PHE A N 1
ATOM 2417 C CA . PHE A 1 322 ? -12.700 -16.274 29.334 1.00 73.94 322 PHE A CA 1
ATOM 2418 C C . PHE A 1 322 ? -11.437 -15.820 28.599 1.00 73.94 322 PHE A C 1
ATOM 2420 O O . PHE A 1 322 ? -11.227 -16.225 27.456 1.00 73.94 322 PHE A O 1
ATOM 2427 N N . ALA A 1 323 ? -10.606 -14.989 29.232 1.00 74.38 323 ALA A N 1
ATOM 2428 C CA . ALA A 1 323 ? -9.394 -14.460 28.616 1.00 74.38 323 ALA A CA 1
ATOM 2429 C C . ALA A 1 323 ? -8.409 -15.583 28.252 1.00 74.38 323 ALA A C 1
ATOM 2431 O O . ALA A 1 323 ? -7.901 -15.604 27.133 1.00 74.38 323 ALA A O 1
ATOM 2432 N N . ASP A 1 324 ? -8.208 -16.553 29.148 1.00 73.31 324 ASP A N 1
ATOM 2433 C CA . ASP A 1 324 ? -7.327 -17.703 28.910 1.00 73.31 324 ASP A CA 1
ATOM 2434 C C . ASP A 1 324 ? -7.859 -18.619 27.794 1.00 73.31 324 ASP A C 1
ATOM 2436 O O . ASP A 1 324 ? -7.122 -18.980 26.874 1.00 73.31 324 ASP A O 1
ATOM 2440 N N . VAL A 1 325 ? -9.160 -18.938 27.801 1.00 71.56 325 VAL A N 1
ATOM 2441 C CA . VAL A 1 325 ? -9.786 -19.765 26.752 1.00 71.56 325 VAL A CA 1
ATOM 2442 C C . VAL A 1 325 ? -9.692 -19.093 25.379 1.00 71.56 325 VAL A C 1
ATOM 2444 O O . VAL A 1 325 ? -9.336 -19.747 24.394 1.00 71.56 325 VAL A O 1
ATOM 2447 N N . LEU A 1 326 ? -9.974 -17.790 25.291 1.00 72.94 326 LEU A N 1
ATOM 2448 C CA . LEU A 1 326 ? -9.883 -17.044 24.033 1.00 72.94 326 LEU A CA 1
ATOM 2449 C C . LEU A 1 326 ? -8.431 -16.896 23.560 1.00 72.94 326 LEU A C 1
ATOM 2451 O O . LEU A 1 326 ? -8.172 -17.063 22.369 1.00 72.94 326 LEU A O 1
ATOM 2455 N N . ALA A 1 327 ? -7.476 -16.675 24.469 1.00 72.62 327 ALA A N 1
ATOM 2456 C CA . ALA A 1 327 ? -6.052 -16.616 24.137 1.00 72.62 327 ALA A CA 1
ATOM 2457 C C . ALA A 1 327 ? -5.525 -17.959 23.606 1.00 72.62 327 ALA A C 1
ATOM 2459 O O . ALA A 1 327 ? -4.817 -17.997 22.596 1.00 72.62 327 ALA A O 1
ATOM 2460 N N . LYS A 1 328 ? -5.916 -19.079 24.230 1.00 71.88 328 LYS A N 1
ATOM 2461 C CA . LYS A 1 328 ? -5.588 -20.431 23.749 1.00 71.88 328 LYS A CA 1
ATOM 2462 C C . LYS A 1 328 ? -6.167 -20.693 22.360 1.00 71.88 328 LYS A C 1
ATOM 2464 O O . LYS A 1 328 ? -5.459 -21.224 21.504 1.00 71.88 328 LYS A O 1
ATOM 2469 N N . ARG A 1 329 ? -7.412 -20.271 22.099 1.00 72.12 329 ARG A N 1
ATOM 2470 C CA . ARG A 1 329 ? -8.017 -20.372 20.758 1.00 72.12 329 ARG A CA 1
ATOM 2471 C C . ARG A 1 329 ? -7.276 -19.522 19.735 1.00 72.12 329 ARG A C 1
ATOM 2473 O O . ARG A 1 329 ? -6.944 -20.042 18.676 1.00 72.12 329 ARG A O 1
ATOM 2480 N N . ASP A 1 330 ? -6.963 -18.265 20.042 1.00 71.12 330 ASP A N 1
ATOM 2481 C CA . ASP A 1 330 ? -6.231 -17.393 19.113 1.00 71.12 330 ASP A CA 1
ATOM 2482 C C . ASP A 1 330 ? -4.834 -17.959 18.796 1.00 71.12 330 ASP A C 1
ATOM 2484 O O . ASP A 1 330 ? -4.417 -17.998 17.638 1.00 71.12 330 ASP A O 1
ATOM 2488 N N . SER A 1 331 ? -4.148 -18.525 19.795 1.00 72.69 331 SER A N 1
ATOM 2489 C CA . SER A 1 331 ? -2.886 -19.249 19.600 1.00 72.69 331 SER A CA 1
ATOM 2490 C C . SER A 1 331 ? -3.035 -20.458 18.664 1.00 72.69 331 SER A C 1
ATOM 2492 O O . SER A 1 331 ? -2.242 -20.615 17.729 1.00 72.69 331 SER A O 1
ATOM 2494 N N . ALA A 1 332 ? -4.082 -21.272 18.845 1.00 68.25 332 ALA A N 1
ATOM 2495 C CA . ALA A 1 332 ? -4.382 -22.407 17.969 1.00 68.25 332 ALA A CA 1
ATOM 2496 C C . ALA A 1 332 ? -4.692 -21.964 16.525 1.00 68.25 332 ALA A C 1
ATOM 2498 O O . ALA A 1 332 ? -4.151 -22.545 15.581 1.00 68.25 332 ALA A O 1
ATOM 2499 N N . PHE A 1 333 ? -5.469 -20.888 16.339 1.00 71.88 333 PHE A N 1
ATOM 2500 C CA . PHE A 1 333 ? -5.706 -20.281 15.022 1.00 71.88 333 PHE A CA 1
ATOM 2501 C C . PHE A 1 333 ? -4.404 -19.828 14.364 1.00 71.88 333 PHE A C 1
ATOM 2503 O O . PHE A 1 333 ? -4.168 -20.112 13.189 1.00 71.88 333 PHE A O 1
ATOM 2510 N N . ASN A 1 334 ? -3.533 -19.153 15.113 1.00 73.12 334 ASN A N 1
ATOM 2511 C CA . ASN A 1 334 ? -2.253 -18.673 14.599 1.00 73.12 334 ASN A CA 1
ATOM 2512 C C . ASN A 1 334 ? -1.305 -19.838 14.253 1.00 73.12 334 ASN A C 1
ATOM 2514 O O . ASN A 1 334 ? -0.548 -19.753 13.285 1.00 73.12 334 ASN A O 1
ATOM 2518 N N . ALA A 1 335 ? -1.329 -20.939 15.008 1.00 73.25 335 ALA A N 1
ATOM 2519 C CA . ALA A 1 335 ? -0.564 -22.146 14.692 1.00 73.25 335 ALA A CA 1
ATOM 2520 C C . ALA A 1 335 ? -1.066 -22.824 13.408 1.00 73.25 335 ALA A C 1
ATOM 2522 O O . ALA A 1 335 ? -0.269 -23.090 12.507 1.00 73.25 335 ALA A O 1
ATOM 2523 N N . HIS A 1 336 ? -2.378 -23.035 13.283 1.00 73.75 336 HIS A N 1
ATOM 2524 C CA . HIS A 1 336 ? -2.962 -23.670 12.104 1.00 73.75 336 HIS A CA 1
ATOM 2525 C C . HIS A 1 336 ? -2.830 -22.797 10.845 1.00 73.75 336 HIS A C 1
ATOM 2527 O O . HIS A 1 336 ? -2.442 -23.289 9.790 1.00 73.75 336 HIS A O 1
ATOM 2533 N N . SER A 1 337 ? -3.031 -21.482 10.967 1.00 69.75 337 SER A N 1
ATOM 2534 C CA . SER A 1 337 ? -2.809 -20.522 9.877 1.00 69.75 337 SER A CA 1
ATOM 2535 C C . SER A 1 337 ? -1.364 -20.559 9.359 1.00 69.75 337 SER A C 1
ATOM 2537 O O . SER A 1 337 ? -1.135 -20.542 8.148 1.00 69.75 337 SER A O 1
ATOM 2539 N N . ARG A 1 338 ? -0.374 -20.688 10.258 1.00 73.44 338 ARG A N 1
ATOM 2540 C CA . ARG A 1 338 ? 1.037 -20.861 9.872 1.00 73.44 338 ARG A CA 1
ATOM 2541 C C . ARG A 1 338 ? 1.279 -22.172 9.126 1.00 73.44 338 ARG A C 1
ATOM 2543 O O . ARG A 1 338 ? 1.949 -22.143 8.096 1.00 73.44 338 ARG A O 1
ATOM 2550 N N . ALA A 1 339 ? 0.729 -23.285 9.614 1.00 72.38 339 ALA A N 1
ATOM 2551 C CA . ALA A 1 339 ? 0.853 -24.588 8.958 1.00 72.38 339 ALA A CA 1
ATOM 2552 C C . ALA A 1 339 ? 0.249 -24.564 7.543 1.00 72.38 339 ALA A C 1
ATOM 2554 O O . ALA A 1 339 ? 0.914 -24.938 6.579 1.00 72.38 339 ALA A O 1
ATOM 2555 N N . LEU A 1 340 ? -0.958 -24.012 7.404 1.00 72.69 340 LEU A N 1
ATOM 2556 C CA . LEU A 1 340 ? -1.646 -23.882 6.122 1.00 72.69 340 LEU A CA 1
ATOM 2557 C C . LEU A 1 340 ? -0.889 -22.961 5.148 1.00 72.69 340 LEU A C 1
ATOM 2559 O O . LEU A 1 340 ? -0.829 -23.225 3.947 1.00 72.69 340 LEU A O 1
ATOM 2563 N N . ALA A 1 341 ? -0.270 -21.887 5.649 1.00 67.50 341 ALA A N 1
ATOM 2564 C CA . ALA A 1 341 ? 0.557 -20.992 4.842 1.00 67.50 341 ALA A CA 1
ATOM 2565 C C . ALA A 1 341 ? 1.855 -21.657 4.352 1.00 67.50 341 ALA A C 1
ATOM 2567 O O . ALA A 1 341 ? 2.302 -21.366 3.242 1.00 67.50 341 ALA A O 1
ATOM 2568 N N . GLU A 1 342 ? 2.470 -22.523 5.161 1.00 75.75 342 GLU A N 1
ATOM 2569 C CA . GLU A 1 342 ? 3.624 -23.331 4.747 1.00 75.75 342 GLU A CA 1
ATOM 2570 C C . GLU A 1 342 ? 3.219 -24.357 3.683 1.00 75.75 342 GLU A C 1
ATOM 2572 O O . GLU A 1 342 ? 3.846 -24.427 2.628 1.00 75.75 342 GLU A O 1
ATOM 2577 N N . GLU A 1 343 ? 2.116 -25.079 3.897 1.00 76.00 343 GLU A N 1
ATOM 2578 C CA . GLU A 1 343 ? 1.614 -26.057 2.929 1.00 76.00 343 GLU A CA 1
ATOM 2579 C C . GLU A 1 343 ? 1.211 -25.399 1.600 1.00 76.00 343 GLU A C 1
ATOM 2581 O O . GLU A 1 343 ? 1.546 -25.904 0.529 1.00 76.00 343 GLU A O 1
ATOM 2586 N N . THR A 1 344 ? 0.580 -24.221 1.652 1.00 70.69 344 THR A N 1
ATOM 2587 C CA . THR A 1 344 ? 0.261 -23.417 0.461 1.00 70.69 344 THR A CA 1
ATOM 2588 C C . THR A 1 344 ? 1.533 -23.036 -0.299 1.00 70.69 344 THR A C 1
ATOM 2590 O O . THR A 1 344 ? 1.599 -23.231 -1.511 1.00 70.69 344 THR A O 1
ATOM 2593 N N . ARG A 1 345 ? 2.570 -22.543 0.395 1.00 70.56 345 ARG A N 1
ATOM 2594 C CA . ARG A 1 345 ? 3.863 -22.194 -0.225 1.00 70.56 345 ARG A CA 1
ATOM 2595 C C . ARG A 1 345 ? 4.547 -23.408 -0.850 1.00 70.56 345 ARG A C 1
ATOM 2597 O O . ARG A 1 345 ? 5.066 -23.307 -1.964 1.00 70.56 345 ARG A O 1
ATOM 2604 N N . SER A 1 346 ? 4.520 -24.553 -0.170 1.00 71.88 346 SER A N 1
ATOM 2605 C CA . SER A 1 346 ? 5.052 -25.815 -0.691 1.00 71.88 346 SER A CA 1
ATOM 2606 C C . SER A 1 346 ? 4.313 -26.249 -1.965 1.00 71.88 346 SER A C 1
ATOM 2608 O O . SER A 1 346 ? 4.946 -26.507 -2.991 1.00 71.88 346 SER A O 1
ATOM 2610 N N . ALA A 1 347 ? 2.976 -26.226 -1.951 1.00 66.19 347 ALA A N 1
ATOM 2611 C CA . ALA A 1 347 ? 2.149 -26.579 -3.102 1.00 66.19 347 ALA A CA 1
ATOM 2612 C C . ALA A 1 347 ? 2.338 -25.618 -4.291 1.00 66.19 347 ALA A C 1
ATOM 2614 O O . ALA A 1 347 ? 2.432 -26.067 -5.433 1.00 66.19 347 ALA A O 1
ATOM 2615 N N . GLU A 1 348 ? 2.445 -24.307 -4.046 1.00 63.84 348 GLU A N 1
ATOM 2616 C CA . GLU A 1 348 ? 2.744 -23.309 -5.084 1.00 63.84 348 GLU A CA 1
ATOM 2617 C C . GLU A 1 348 ? 4.121 -23.530 -5.716 1.00 63.84 348 GLU A C 1
ATOM 2619 O O . GLU A 1 348 ? 4.274 -23.390 -6.930 1.00 63.84 348 GLU A O 1
ATOM 2624 N N . THR A 1 349 ? 5.114 -23.904 -4.910 1.00 66.62 349 THR A N 1
ATOM 2625 C CA . THR A 1 349 ? 6.469 -24.203 -5.390 1.00 66.62 349 THR A CA 1
ATOM 2626 C C . THR A 1 349 ? 6.468 -25.456 -6.264 1.00 66.62 349 THR A C 1
ATOM 2628 O O . THR A 1 349 ? 6.934 -25.405 -7.401 1.00 66.62 349 THR A O 1
ATOM 2631 N N . ALA A 1 350 ? 5.836 -26.540 -5.803 1.00 63.78 350 ALA A N 1
ATOM 2632 C CA . ALA A 1 350 ? 5.684 -27.771 -6.579 1.00 63.78 350 ALA A CA 1
ATOM 2633 C C . ALA A 1 350 ? 4.922 -27.548 -7.899 1.00 63.78 350 ALA A C 1
ATOM 2635 O O . ALA A 1 350 ? 5.279 -28.119 -8.931 1.00 63.78 350 ALA A O 1
ATOM 2636 N N . LEU A 1 351 ? 3.894 -26.690 -7.894 1.00 64.19 351 LEU A N 1
ATOM 2637 C CA . LEU A 1 351 ? 3.145 -26.328 -9.099 1.00 64.19 351 LEU A CA 1
ATOM 2638 C C . LEU A 1 351 ? 4.020 -25.558 -10.097 1.00 64.19 351 LEU A C 1
ATOM 2640 O O . LEU A 1 351 ? 3.996 -25.859 -11.292 1.00 64.19 351 LEU A O 1
ATOM 2644 N N . ARG A 1 352 ? 4.819 -24.594 -9.618 1.00 61.19 352 ARG A N 1
ATOM 2645 C CA . ARG A 1 352 ? 5.781 -23.862 -10.457 1.00 61.19 352 ARG A CA 1
ATOM 2646 C C . ARG A 1 352 ? 6.805 -24.811 -11.072 1.00 61.19 352 ARG A C 1
ATOM 2648 O O . ARG A 1 352 ? 7.050 -24.729 -12.271 1.00 61.19 352 ARG A O 1
ATOM 2655 N N . GLU A 1 353 ? 7.358 -25.736 -10.291 1.00 59.38 353 GLU A N 1
ATOM 2656 C CA . GLU A 1 353 ? 8.311 -26.731 -10.792 1.00 59.38 353 GLU A CA 1
ATOM 2657 C C . GLU A 1 353 ? 7.702 -27.640 -11.864 1.00 59.38 353 GLU A C 1
ATOM 2659 O O . GLU A 1 353 ? 8.312 -27.850 -12.915 1.00 59.38 353 GLU A O 1
ATOM 2664 N N . ALA A 1 354 ? 6.490 -28.154 -11.635 1.00 57.94 354 ALA A N 1
ATOM 2665 C CA . ALA A 1 354 ? 5.786 -28.987 -12.607 1.00 57.94 354 ALA A CA 1
ATOM 2666 C C . ALA A 1 354 ? 5.520 -28.224 -13.918 1.00 57.94 354 ALA A C 1
ATOM 2668 O O . ALA A 1 354 ? 5.756 -28.758 -15.005 1.00 57.94 354 ALA A O 1
ATOM 2669 N N . ALA A 1 355 ? 5.114 -26.953 -13.826 1.00 56.28 355 ALA A N 1
ATOM 2670 C CA . ALA A 1 355 ? 4.897 -26.091 -14.985 1.00 56.28 355 ALA A CA 1
ATOM 2671 C C . ALA A 1 355 ? 6.198 -25.813 -15.760 1.00 56.28 355 ALA A C 1
ATOM 2673 O O . ALA A 1 355 ? 6.201 -25.858 -16.992 1.00 56.28 355 ALA A O 1
ATOM 2674 N N . VAL A 1 356 ? 7.316 -25.585 -15.059 1.00 52.94 3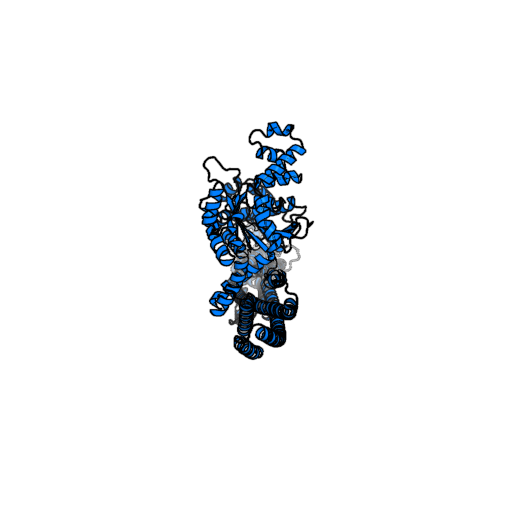56 VAL A N 1
ATOM 2675 C CA . VAL A 1 356 ? 8.643 -25.409 -15.675 1.00 52.94 356 VAL A CA 1
ATOM 2676 C C . VAL A 1 356 ? 9.078 -26.679 -16.409 1.00 52.94 356 VAL A C 1
ATOM 2678 O O . VAL A 1 356 ? 9.488 -26.595 -17.567 1.00 52.94 356 VAL A O 1
ATOM 2681 N N . ARG A 1 357 ? 8.935 -27.860 -15.788 1.00 54.03 357 ARG A N 1
ATOM 2682 C CA . ARG A 1 357 ? 9.277 -29.149 -16.421 1.00 54.03 357 ARG A CA 1
ATOM 2683 C C . ARG A 1 357 ? 8.444 -29.406 -17.673 1.00 54.03 357 ARG A C 1
ATOM 2685 O O . ARG A 1 357 ? 8.995 -29.781 -18.706 1.00 54.03 357 ARG A O 1
ATOM 2692 N N . ARG A 1 358 ? 7.132 -29.153 -17.611 1.00 60.97 358 ARG A N 1
ATOM 2693 C CA . ARG A 1 358 ? 6.243 -29.291 -18.773 1.00 60.97 358 ARG A CA 1
ATOM 2694 C C . ARG A 1 358 ? 6.657 -28.349 -19.897 1.00 60.97 358 ARG A C 1
ATOM 2696 O O . ARG A 1 358 ? 6.712 -28.757 -21.051 1.00 60.97 358 ARG A O 1
ATOM 2703 N N . HIS A 1 359 ? 6.991 -27.108 -19.558 1.00 53.19 359 HIS A N 1
ATOM 2704 C CA . HIS A 1 359 ? 7.397 -26.115 -20.542 1.00 53.19 359 HIS A CA 1
ATOM 2705 C C . HIS A 1 359 ? 8.712 -26.472 -21.244 1.00 53.19 359 HIS A C 1
ATOM 2707 O O . HIS A 1 359 ? 8.789 -26.367 -22.466 1.00 53.19 359 HIS A O 1
ATOM 2713 N N . ALA A 1 360 ? 9.717 -26.933 -20.495 1.00 50.22 360 ALA A N 1
ATOM 2714 C CA . ALA A 1 360 ? 10.980 -27.403 -21.061 1.00 50.22 360 ALA A CA 1
ATOM 2715 C C . ALA A 1 360 ? 10.762 -28.586 -22.022 1.00 50.22 360 ALA A C 1
ATOM 2717 O O . ALA A 1 360 ? 11.366 -28.652 -23.094 1.00 50.22 360 ALA A O 1
ATOM 2718 N N . LEU A 1 361 ? 9.846 -29.491 -21.670 1.00 53.28 361 LEU A N 1
ATOM 2719 C CA . LEU A 1 361 ? 9.477 -30.627 -22.507 1.00 53.28 361 LEU A CA 1
ATOM 2720 C C . LEU A 1 361 ? 8.753 -30.192 -23.793 1.00 53.28 361 LEU A C 1
ATOM 2722 O O . LEU A 1 361 ? 9.102 -30.658 -24.878 1.00 53.28 361 LEU A O 1
ATOM 2726 N N . ASP A 1 362 ? 7.801 -29.259 -23.693 1.00 53.19 362 ASP A N 1
ATOM 2727 C CA . ASP A 1 362 ? 7.087 -28.681 -24.841 1.00 53.19 362 ASP A CA 1
ATOM 2728 C C . ASP A 1 362 ? 8.056 -27.959 -25.800 1.00 53.19 362 ASP A C 1
ATOM 2730 O O . ASP A 1 362 ? 7.975 -28.116 -27.023 1.00 53.19 362 ASP A O 1
ATOM 2734 N N . GLU A 1 363 ? 9.008 -27.189 -25.259 1.00 50.31 363 GLU A N 1
ATOM 2735 C CA . GLU A 1 363 ? 10.033 -26.482 -26.035 1.00 50.31 363 GLU A CA 1
ATOM 2736 C C . GLU A 1 363 ? 10.918 -27.458 -26.816 1.00 50.31 363 GLU A C 1
ATOM 2738 O O . GLU A 1 363 ? 11.221 -27.259 -27.998 1.00 50.31 363 GLU A O 1
ATOM 2743 N N . LEU A 1 364 ? 11.307 -28.546 -26.167 1.00 52.16 364 LEU A N 1
ATOM 2744 C CA . LEU A 1 364 ? 12.165 -29.549 -26.759 1.00 52.16 364 LEU A CA 1
ATOM 2745 C C . LEU A 1 364 ? 11.444 -30.358 -27.848 1.00 52.16 364 LEU A C 1
ATOM 2747 O O . LEU A 1 364 ? 12.027 -30.603 -28.906 1.00 52.16 364 LEU A O 1
ATOM 2751 N N . VAL A 1 365 ? 10.161 -30.691 -27.662 1.00 52.31 365 VAL A N 1
ATOM 2752 C CA .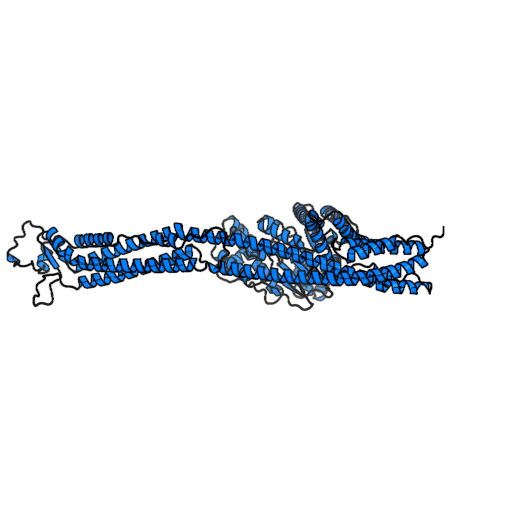 VAL A 1 365 ? 9.322 -31.301 -28.714 1.00 52.31 365 VAL A CA 1
ATOM 2753 C C . VAL A 1 365 ? 9.250 -30.399 -29.948 1.00 52.31 365 VAL A C 1
ATOM 2755 O O . VAL A 1 365 ? 9.393 -30.873 -31.078 1.00 52.31 365 VAL A O 1
ATOM 2758 N N . LEU A 1 366 ? 9.104 -29.088 -29.743 1.00 52.91 366 LEU A N 1
ATOM 2759 C CA . LEU A 1 366 ? 9.131 -28.083 -30.808 1.00 52.91 366 LEU A CA 1
ATOM 2760 C C . LEU A 1 366 ? 10.481 -28.040 -31.540 1.00 52.91 366 LEU A C 1
ATOM 2762 O O . LEU A 1 366 ? 10.505 -28.007 -32.774 1.00 52.91 366 LEU A O 1
ATOM 2766 N N . ARG A 1 367 ? 11.605 -28.071 -30.812 1.00 51.50 367 ARG A N 1
ATOM 2767 C CA . ARG A 1 367 ? 12.960 -28.082 -31.396 1.00 51.50 367 ARG A CA 1
ATOM 2768 C C . ARG A 1 367 ? 13.222 -29.357 -32.207 1.00 51.50 367 ARG A C 1
ATOM 2770 O O . ARG A 1 367 ? 13.693 -29.267 -33.340 1.00 51.50 367 ARG A O 1
ATOM 2777 N N . LEU A 1 368 ? 12.844 -30.526 -31.685 1.00 51.94 368 LEU A N 1
ATOM 2778 C CA . LEU A 1 368 ? 12.973 -31.811 -32.384 1.00 51.94 368 LEU A CA 1
ATOM 2779 C C . LEU A 1 368 ? 12.089 -31.886 -33.637 1.00 51.94 368 LEU A C 1
ATOM 2781 O O . LEU A 1 368 ? 12.538 -32.368 -34.677 1.00 51.94 368 LEU A O 1
ATOM 2785 N N . GLY A 1 369 ? 10.861 -31.361 -33.573 1.00 51.12 369 GLY A N 1
ATOM 2786 C CA . GLY A 1 369 ? 9.971 -31.268 -34.733 1.00 51.12 369 GLY A CA 1
ATOM 2787 C C . GLY A 1 369 ? 10.544 -30.392 -35.852 1.00 51.12 369 GLY A C 1
ATOM 2788 O O . GLY A 1 369 ? 10.469 -30.755 -37.026 1.00 51.12 369 GLY A O 1
ATOM 2789 N N . ARG A 1 370 ? 11.187 -29.272 -35.496 1.00 50.94 370 ARG A N 1
ATOM 2790 C CA . ARG A 1 370 ? 11.845 -28.363 -36.452 1.00 50.94 370 ARG A CA 1
ATOM 2791 C C . ARG A 1 370 ? 13.108 -28.966 -37.069 1.00 50.94 370 ARG A C 1
ATOM 2793 O O . ARG A 1 370 ? 13.304 -28.845 -38.276 1.00 50.94 370 ARG A O 1
ATOM 2800 N N . LEU A 1 371 ? 13.932 -29.654 -36.277 1.00 50.41 371 LEU A N 1
ATOM 2801 C CA . LEU A 1 371 ? 15.098 -30.392 -36.782 1.00 50.41 371 LEU A CA 1
ATOM 2802 C C . LEU A 1 371 ? 14.686 -31.472 -37.788 1.00 50.41 371 LEU A C 1
ATOM 2804 O O . LEU A 1 371 ? 15.284 -31.575 -38.859 1.00 50.41 371 LEU A O 1
ATOM 2808 N N . ARG A 1 372 ? 13.615 -32.216 -37.488 1.00 50.34 372 ARG A N 1
ATOM 2809 C CA . ARG A 1 372 ? 13.061 -33.233 -38.390 1.00 50.34 372 ARG A CA 1
ATOM 2810 C C . ARG A 1 372 ? 12.566 -32.641 -39.712 1.00 50.34 372 ARG A C 1
ATOM 2812 O O . ARG A 1 372 ? 12.890 -33.167 -40.772 1.00 50.34 372 ARG A O 1
ATOM 2819 N N . ALA A 1 373 ? 11.822 -31.535 -39.659 1.00 50.00 373 ALA A N 1
ATOM 2820 C CA . ALA A 1 373 ? 11.324 -30.856 -40.856 1.00 50.00 373 ALA A CA 1
ATOM 2821 C C . ALA A 1 373 ? 12.462 -30.340 -41.761 1.00 50.00 373 ALA A C 1
ATOM 2823 O O . ALA A 1 373 ? 12.365 -30.427 -42.982 1.00 50.00 373 ALA A O 1
ATOM 2824 N N . ASN A 1 374 ? 13.566 -29.868 -41.172 1.00 47.97 374 ASN A N 1
ATOM 2825 C CA . ASN A 1 374 ? 14.694 -29.281 -41.904 1.00 47.97 374 ASN A CA 1
ATOM 2826 C C . ASN A 1 374 ? 15.697 -30.314 -42.453 1.00 47.97 374 ASN A C 1
ATOM 2828 O O . ASN A 1 374 ? 16.377 -30.049 -43.448 1.00 47.97 374 ASN A O 1
ATOM 2832 N N . ALA A 1 375 ? 15.774 -31.508 -41.854 1.00 46.81 375 ALA A N 1
ATOM 2833 C CA . ALA A 1 375 ? 16.572 -32.619 -42.378 1.00 46.81 375 ALA A CA 1
ATOM 2834 C C . ALA A 1 375 ? 16.089 -33.091 -43.766 1.00 46.81 375 ALA A C 1
ATOM 2836 O O . ALA A 1 375 ? 16.894 -33.548 -44.578 1.00 46.81 375 ALA A O 1
ATOM 2837 N N . ALA A 1 376 ? 14.796 -32.927 -44.074 1.00 46.72 376 ALA A N 1
ATOM 2838 C CA . ALA A 1 376 ? 14.231 -33.212 -45.394 1.00 46.72 376 ALA A CA 1
ATOM 2839 C C . ALA A 1 376 ? 14.687 -32.201 -46.470 1.00 46.72 376 ALA A C 1
ATOM 2841 O O . ALA A 1 376 ? 14.886 -32.569 -47.629 1.00 46.72 376 ALA A O 1
ATOM 2842 N N . THR A 1 377 ? 14.910 -30.942 -46.084 1.00 44.16 377 THR A N 1
ATOM 2843 C CA . THR A 1 377 ? 15.306 -29.834 -46.970 1.00 44.16 377 THR A CA 1
ATOM 2844 C C . THR A 1 377 ? 16.802 -29.855 -47.304 1.00 44.16 377 THR A C 1
ATOM 2846 O O . THR A 1 377 ? 17.196 -29.518 -48.422 1.00 44.16 377 THR A O 1
ATOM 2849 N N . LEU A 1 378 ? 17.645 -30.311 -46.368 1.00 39.97 378 LEU A N 1
ATOM 2850 C CA . LEU A 1 378 ? 19.103 -30.429 -46.534 1.00 39.97 378 LEU A CA 1
ATOM 2851 C C . LEU A 1 378 ? 19.521 -31.399 -47.654 1.00 39.97 378 LEU A C 1
ATOM 2853 O O . LEU A 1 378 ? 20.530 -31.166 -48.317 1.00 39.97 378 LEU A O 1
ATOM 2857 N N . THR A 1 379 ? 18.737 -32.448 -47.921 1.00 45.50 379 THR A N 1
ATOM 2858 C CA . THR A 1 379 ? 19.003 -33.379 -49.033 1.00 45.50 379 THR A CA 1
ATOM 2859 C C . THR A 1 379 ? 18.652 -32.811 -50.412 1.00 45.50 379 THR A C 1
ATOM 2861 O O . THR A 1 379 ? 19.219 -33.259 -51.402 1.00 45.50 379 THR A O 1
ATOM 2864 N N . GLY A 1 380 ? 17.769 -31.807 -50.497 1.00 40.34 380 GLY A N 1
ATOM 2865 C CA . GLY A 1 380 ? 17.385 -31.180 -51.770 1.00 40.34 380 GLY A CA 1
ATOM 2866 C C . GLY A 1 380 ? 18.329 -30.059 -52.222 1.00 40.34 380 GLY A C 1
ATOM 2867 O O . GLY A 1 380 ? 18.564 -29.886 -53.415 1.00 40.34 380 GLY A O 1
ATOM 2868 N N . ALA A 1 381 ? 18.923 -29.317 -51.281 1.00 39.72 381 ALA A N 1
ATOM 2869 C CA . ALA A 1 381 ? 19.706 -28.114 -51.588 1.00 39.72 381 ALA A CA 1
ATOM 2870 C C . ALA A 1 381 ? 21.044 -28.384 -52.307 1.00 39.72 381 ALA A C 1
ATOM 2872 O O . ALA A 1 381 ? 21.571 -27.495 -52.972 1.00 39.72 381 ALA A O 1
ATOM 2873 N N . ARG A 1 382 ? 21.586 -29.609 -52.237 1.00 39.81 382 ARG A N 1
ATOM 2874 C CA . ARG A 1 382 ? 22.843 -29.959 -52.923 1.00 39.81 382 ARG A CA 1
ATOM 2875 C C . ARG A 1 382 ? 22.666 -30.309 -54.405 1.00 39.81 382 ARG A C 1
ATOM 2877 O O . ARG A 1 382 ? 23.663 -30.349 -55.114 1.00 39.81 382 ARG A O 1
ATOM 2884 N N . ALA A 1 383 ? 21.433 -30.502 -54.885 1.00 42.41 383 ALA A N 1
ATOM 2885 C CA . ALA A 1 383 ? 21.183 -30.768 -56.303 1.00 42.41 383 ALA A CA 1
ATOM 2886 C C . ALA A 1 383 ? 21.448 -29.539 -57.196 1.00 42.41 383 ALA A C 1
ATOM 2888 O O . ALA A 1 383 ? 21.798 -29.707 -58.357 1.00 42.41 383 ALA A O 1
ATOM 2889 N N . ASN A 1 384 ? 21.352 -28.315 -56.653 1.00 34.09 384 ASN A N 1
ATOM 2890 C CA . ASN A 1 384 ? 21.341 -27.087 -57.462 1.00 34.09 384 ASN A CA 1
ATOM 2891 C C . ASN A 1 384 ? 22.447 -26.066 -57.128 1.00 34.09 384 ASN A C 1
ATOM 2893 O O . ASN A 1 384 ? 22.337 -24.910 -57.522 1.00 34.09 384 ASN A O 1
ATOM 2897 N N . GLY A 1 385 ? 23.505 -26.444 -56.402 1.00 36.31 385 GLY A N 1
ATOM 2898 C CA . GLY A 1 385 ? 24.695 -25.588 -56.223 1.00 36.31 385 GLY A CA 1
ATOM 2899 C C . GLY A 1 385 ? 24.481 -24.238 -55.511 1.00 36.31 385 GLY A C 1
ATOM 2900 O O . GLY A 1 385 ? 25.412 -23.440 -55.432 1.00 36.31 385 GLY A O 1
ATOM 2901 N N . ALA A 1 386 ? 23.294 -23.963 -54.968 1.00 36.03 386 ALA A N 1
ATOM 2902 C CA . ALA A 1 386 ? 23.026 -22.751 -54.206 1.00 36.03 386 ALA A CA 1
ATOM 2903 C C . ALA A 1 386 ? 23.613 -22.878 -52.790 1.00 36.03 386 ALA A C 1
ATOM 2905 O O . ALA A 1 386 ? 23.460 -23.908 -52.132 1.00 36.03 386 ALA A O 1
ATOM 2906 N N . GLY A 1 387 ? 24.289 -21.826 -52.317 1.00 39.84 387 GLY A N 1
ATOM 2907 C CA . GLY A 1 387 ? 24.795 -21.749 -50.947 1.00 39.84 387 GLY A CA 1
ATOM 2908 C C . GLY A 1 387 ? 23.714 -22.049 -49.899 1.00 39.84 387 GLY A C 1
ATOM 2909 O O . GLY A 1 387 ? 22.521 -21.871 -50.147 1.00 39.84 387 GLY A O 1
ATOM 2910 N N . PHE A 1 388 ? 24.154 -22.519 -48.726 1.00 38.75 388 PHE A N 1
ATOM 2911 C CA . PHE A 1 388 ? 23.308 -22.886 -47.583 1.00 38.75 388 PHE A CA 1
ATOM 2912 C C . PHE A 1 388 ? 22.131 -21.899 -47.385 1.00 38.75 388 PHE A C 1
ATOM 2914 O O . PHE A 1 388 ? 22.380 -20.699 -47.245 1.00 38.75 388 PHE A O 1
ATOM 2921 N N . PRO A 1 389 ? 20.861 -22.357 -47.350 1.00 39.47 389 PRO A N 1
ATOM 2922 C CA . PRO A 1 389 ? 19.717 -21.450 -47.326 1.00 39.47 389 PRO A CA 1
ATOM 2923 C C . PRO A 1 389 ? 19.692 -20.552 -46.070 1.00 39.47 389 PRO A C 1
ATOM 2925 O O . PRO A 1 389 ? 19.936 -21.051 -44.966 1.00 39.47 389 PRO A O 1
ATOM 2928 N N . PRO A 1 390 ? 19.275 -19.272 -46.185 1.00 34.44 390 PRO A N 1
ATOM 2929 C CA . PRO A 1 390 ? 19.050 -18.335 -45.066 1.00 34.44 390 PRO A CA 1
ATOM 2930 C C . PRO A 1 390 ? 18.185 -18.890 -43.915 1.00 34.44 390 PRO A C 1
ATOM 2932 O O . PRO A 1 390 ? 18.250 -18.418 -42.782 1.00 34.44 390 PRO A O 1
ATOM 2935 N N . VAL A 1 391 ? 17.409 -19.938 -44.191 1.00 32.94 391 VAL A N 1
ATOM 2936 C CA . VAL A 1 391 ? 16.550 -20.666 -43.250 1.00 32.94 391 VAL A CA 1
ATOM 2937 C C . VAL A 1 391 ? 17.323 -21.362 -42.118 1.00 32.94 391 VAL A C 1
ATOM 2939 O O . VAL A 1 391 ? 16.792 -21.463 -41.017 1.00 32.94 391 VAL A O 1
ATOM 2942 N N . LEU A 1 392 ? 18.583 -21.776 -42.305 1.00 32.75 392 LEU A N 1
ATOM 2943 C CA . LEU A 1 392 ? 19.387 -22.348 -41.206 1.00 32.75 392 LEU A CA 1
ATOM 2944 C C . LEU A 1 392 ? 19.883 -21.284 -40.212 1.00 32.75 392 LEU A C 1
ATOM 2946 O O . LEU A 1 392 ? 19.996 -21.564 -39.022 1.00 32.75 392 LEU A O 1
ATOM 2950 N N . ARG A 1 393 ? 20.056 -20.032 -40.661 1.00 34.78 393 ARG A N 1
ATOM 2951 C CA . ARG A 1 393 ? 20.226 -18.863 -39.775 1.00 34.78 393 ARG A CA 1
ATOM 2952 C C . ARG A 1 393 ? 18.953 -18.560 -38.976 1.00 34.78 393 ARG A C 1
ATOM 2954 O O . ARG A 1 393 ? 19.040 -18.073 -37.857 1.00 34.78 393 ARG A O 1
ATOM 2961 N N . TRP A 1 394 ? 17.785 -18.875 -39.536 1.00 30.72 394 TRP A N 1
ATOM 2962 C CA . TRP A 1 394 ? 16.478 -18.727 -38.888 1.00 30.72 394 TRP A CA 1
ATOM 2963 C C . TRP A 1 394 ? 16.164 -19.880 -37.914 1.00 30.72 394 TRP A C 1
ATOM 2965 O O . TRP A 1 394 ? 15.517 -19.671 -36.893 1.00 30.72 394 TRP A O 1
ATOM 2975 N N . ALA A 1 395 ? 16.681 -21.086 -38.177 1.00 31.05 395 ALA A N 1
ATOM 2976 C CA . ALA A 1 395 ? 16.570 -22.248 -37.290 1.00 31.05 395 ALA A CA 1
ATOM 2977 C C . ALA A 1 395 ? 17.423 -22.132 -36.008 1.00 31.05 395 ALA A C 1
ATOM 2979 O O . ALA A 1 395 ? 17.098 -22.765 -35.007 1.00 31.05 395 ALA A O 1
ATOM 2980 N N . LEU A 1 396 ? 18.476 -21.306 -36.041 1.00 34.34 396 LEU A N 1
ATOM 2981 C CA . LEU A 1 396 ? 19.347 -20.959 -34.909 1.00 34.34 396 LEU A CA 1
ATOM 2982 C C . LEU A 1 396 ? 18.976 -19.612 -34.247 1.00 34.34 396 LEU A C 1
ATOM 2984 O O . LEU A 1 396 ? 19.712 -19.123 -33.392 1.00 34.34 396 LEU A O 1
ATOM 2988 N N . ALA A 1 397 ? 17.859 -18.989 -34.643 1.00 32.50 397 ALA A N 1
ATOM 2989 C CA . ALA A 1 397 ? 17.387 -17.732 -34.060 1.00 32.50 397 ALA A CA 1
ATOM 2990 C C . ALA A 1 397 ? 16.758 -17.946 -32.659 1.00 32.50 397 ALA A C 1
ATOM 2992 O O . ALA A 1 397 ? 16.284 -19.049 -32.369 1.00 32.50 397 ALA A O 1
ATOM 2993 N N . PRO A 1 398 ? 16.726 -16.914 -31.784 1.00 37.84 398 PRO A N 1
ATOM 2994 C CA . PRO A 1 398 ? 16.266 -17.037 -30.398 1.00 37.84 398 PRO A CA 1
ATOM 2995 C C . PRO A 1 398 ? 14.834 -17.580 -30.274 1.00 37.84 398 PRO A C 1
ATOM 2997 O O . PRO A 1 398 ? 14.009 -17.400 -31.172 1.00 37.84 398 PRO A O 1
ATOM 3000 N N . VAL A 1 399 ? 14.556 -18.215 -29.126 1.00 36.91 399 VAL A N 1
ATOM 3001 C CA . VAL A 1 399 ? 13.260 -18.774 -28.687 1.00 36.91 399 VAL A CA 1
ATOM 3002 C C . VAL A 1 399 ? 12.077 -17.917 -29.173 1.00 36.91 399 VAL A C 1
ATOM 3004 O O . VAL A 1 399 ? 12.117 -16.696 -29.008 1.00 36.91 399 VAL A O 1
ATOM 3007 N N . PRO A 1 400 ? 11.001 -18.508 -29.736 1.00 38.06 400 PRO A N 1
ATOM 3008 C CA . PRO A 1 400 ? 9.842 -17.731 -30.161 1.00 38.06 400 PRO A CA 1
ATOM 3009 C C . PRO A 1 400 ? 9.291 -16.934 -28.973 1.00 38.06 400 PRO A C 1
ATOM 3011 O O . PRO A 1 400 ? 8.963 -17.515 -27.936 1.00 38.06 400 PRO A O 1
ATOM 3014 N N . HIS A 1 401 ? 9.200 -15.611 -29.150 1.00 35.38 401 HIS A N 1
ATOM 3015 C CA . HIS A 1 401 ? 8.759 -14.609 -28.169 1.00 35.38 401 HIS A CA 1
ATOM 3016 C C . HIS A 1 401 ? 7.559 -15.059 -27.311 1.00 35.38 401 HIS A C 1
ATOM 3018 O O . HIS A 1 401 ? 7.469 -14.703 -26.139 1.00 35.38 401 HIS A O 1
ATOM 3024 N N . ASP A 1 402 ? 6.665 -15.881 -27.860 1.00 37.47 402 ASP A N 1
ATOM 3025 C CA . ASP A 1 402 ? 5.454 -16.366 -27.197 1.00 37.47 402 ASP A CA 1
ATOM 3026 C C . ASP A 1 402 ? 5.701 -17.341 -26.035 1.00 37.47 402 ASP A C 1
ATOM 3028 O O . ASP A 1 402 ? 4.857 -17.457 -25.152 1.00 37.47 402 ASP A O 1
ATOM 3032 N N . ALA A 1 403 ? 6.830 -18.056 -26.002 1.00 35.19 403 ALA A N 1
ATOM 3033 C CA . ALA A 1 403 ? 7.151 -18.985 -24.914 1.00 35.19 403 ALA A CA 1
ATOM 3034 C C . ALA A 1 403 ? 7.618 -18.251 -23.645 1.00 35.19 403 ALA A C 1
ATOM 3036 O O . ALA A 1 403 ? 7.122 -18.539 -22.557 1.00 35.19 403 ALA A O 1
ATOM 3037 N N . LEU A 1 404 ? 8.482 -17.242 -23.799 1.00 38.47 404 LEU A N 1
ATOM 3038 C CA . LEU A 1 404 ? 8.961 -16.386 -22.704 1.00 38.47 404 LEU A CA 1
ATOM 3039 C C . LEU A 1 404 ? 7.860 -15.444 -22.191 1.00 38.47 404 LEU A C 1
ATOM 3041 O O . LEU A 1 404 ? 7.724 -15.255 -20.983 1.00 38.47 404 LEU A O 1
ATOM 3045 N N . LYS A 1 405 ? 6.997 -14.949 -23.092 1.00 38.56 405 LYS A N 1
ATOM 3046 C CA . LYS A 1 405 ? 5.782 -14.188 -22.749 1.00 38.56 405 LYS A CA 1
ATOM 3047 C C . LYS A 1 405 ? 4.790 -14.962 -21.876 1.00 38.56 405 LYS A C 1
ATOM 3049 O O . LYS A 1 405 ? 3.996 -14.329 -21.202 1.00 38.56 405 LYS A O 1
ATOM 3054 N N . ARG A 1 406 ? 4.787 -16.302 -21.875 1.00 41.03 406 ARG A N 1
ATOM 3055 C CA . ARG A 1 406 ? 3.844 -17.093 -21.056 1.00 41.03 406 ARG A CA 1
ATOM 3056 C C . ARG A 1 406 ? 4.244 -17.205 -19.582 1.00 41.03 406 ARG A C 1
ATOM 3058 O O . ARG A 1 406 ? 3.390 -17.543 -18.767 1.00 41.03 406 ARG A O 1
ATOM 3065 N N . GLN A 1 407 ? 5.508 -16.949 -19.235 1.00 41.41 407 GLN A N 1
ATOM 3066 C CA . GLN A 1 407 ? 5.996 -17.064 -17.853 1.00 41.41 407 GLN A CA 1
ATOM 3067 C C . GLN A 1 407 ? 5.743 -15.803 -17.016 1.00 41.41 407 GLN A C 1
ATOM 3069 O O . GLN A 1 407 ? 5.483 -15.906 -15.819 1.00 41.41 407 GLN A O 1
ATOM 3074 N N . ALA A 1 408 ? 5.768 -14.625 -17.642 1.00 46.28 408 ALA A N 1
ATOM 3075 C CA . ALA A 1 408 ? 5.387 -13.361 -17.021 1.00 46.28 408 ALA A CA 1
ATOM 3076 C C . ALA A 1 408 ? 3.985 -12.951 -17.504 1.00 46.28 408 ALA A C 1
ATOM 3078 O O . ALA A 1 408 ? 3.660 -13.133 -18.670 1.00 46.28 408 ALA A O 1
ATOM 3079 N N . ARG A 1 409 ? 3.132 -12.401 -16.631 1.00 63.47 409 ARG A N 1
ATOM 3080 C CA . ARG A 1 409 ? 1.811 -11.868 -17.040 1.00 63.47 409 ARG A CA 1
ATOM 3081 C C . ARG A 1 409 ? 1.891 -10.427 -17.561 1.00 63.47 409 ARG A C 1
ATOM 3083 O O . ARG A 1 409 ? 1.018 -9.998 -18.307 1.00 63.47 409 ARG A O 1
ATOM 3090 N N . SER A 1 410 ? 2.946 -9.713 -17.176 1.00 76.00 410 SER A N 1
ATOM 3091 C CA . SER A 1 410 ? 3.232 -8.320 -17.520 1.00 76.00 410 SER A CA 1
ATOM 3092 C C . SER A 1 410 ? 4.721 -8.022 -17.311 1.00 76.00 410 SER A C 1
ATOM 3094 O O . SER A 1 410 ? 5.424 -8.731 -16.582 1.00 76.00 410 SER A O 1
ATOM 3096 N N . LEU A 1 411 ? 5.227 -6.980 -17.971 1.00 84.50 411 LEU A N 1
ATOM 3097 C CA . LEU A 1 411 ? 6.567 -6.449 -17.753 1.00 84.50 411 LEU A CA 1
ATOM 3098 C C . LEU A 1 411 ? 6.492 -5.359 -16.683 1.00 84.50 411 LEU A C 1
ATOM 3100 O O . LEU A 1 411 ? 5.990 -4.269 -16.931 1.00 84.50 411 LEU A O 1
ATOM 3104 N N . ARG A 1 412 ? 7.069 -5.643 -15.520 1.00 90.12 412 ARG A N 1
ATOM 3105 C CA . ARG A 1 412 ? 7.166 -4.708 -14.386 1.00 90.12 412 ARG A CA 1
ATOM 3106 C C . ARG A 1 412 ? 8.448 -3.879 -14.451 1.00 90.12 412 ARG A C 1
ATOM 3108 O O . ARG A 1 412 ? 9.542 -4.448 -14.400 1.00 90.12 412 ARG A O 1
ATOM 3115 N N . VAL A 1 413 ? 8.307 -2.560 -14.550 1.00 92.75 413 VAL A N 1
ATOM 3116 C CA . VAL A 1 413 ? 9.397 -1.577 -14.595 1.00 92.75 413 VAL A CA 1
ATOM 3117 C C . VAL A 1 413 ? 9.363 -0.731 -13.324 1.00 92.75 413 VAL A C 1
ATOM 3119 O O . VAL A 1 413 ? 8.540 0.176 -13.213 1.00 92.75 413 VAL A O 1
ATOM 3122 N N . ALA A 1 414 ? 10.247 -1.003 -12.365 1.00 93.19 414 ALA A N 1
ATOM 3123 C CA . ALA A 1 414 ? 10.337 -0.188 -11.154 1.00 93.19 414 ALA A CA 1
ATOM 3124 C C . ALA A 1 414 ? 11.140 1.088 -11.420 1.00 93.19 414 ALA A C 1
ATOM 3126 O O . ALA A 1 414 ? 12.235 1.038 -11.985 1.00 93.19 414 ALA A O 1
ATOM 3127 N N . VAL A 1 415 ? 10.611 2.240 -11.009 1.00 93.25 415 VAL A N 1
ATOM 3128 C CA . VAL A 1 415 ? 11.313 3.520 -11.109 1.00 93.25 415 VAL A CA 1
ATOM 3129 C C . VAL A 1 415 ? 11.777 3.938 -9.724 1.00 93.25 415 VAL A C 1
ATOM 3131 O O . VAL A 1 415 ? 10.952 4.247 -8.871 1.00 93.25 415 VAL A O 1
ATOM 3134 N N . VAL A 1 416 ? 13.091 3.980 -9.516 1.00 90.62 416 VAL A N 1
ATOM 3135 C CA . VAL A 1 416 ? 13.707 4.322 -8.226 1.00 90.62 416 VAL A CA 1
ATOM 3136 C C . VAL A 1 416 ? 14.453 5.643 -8.322 1.00 90.62 416 VAL A C 1
ATOM 3138 O O . VAL A 1 416 ? 15.022 5.974 -9.362 1.00 90.62 416 VAL A O 1
ATOM 3141 N N . ALA A 1 417 ? 14.450 6.421 -7.245 1.00 85.69 417 ALA A N 1
ATOM 3142 C CA . ALA A 1 417 ? 15.062 7.741 -7.231 1.00 85.69 417 ALA A CA 1
ATOM 3143 C C . ALA A 1 417 ? 15.457 8.168 -5.808 1.00 85.69 417 ALA A C 1
ATOM 3145 O O . ALA A 1 417 ? 14.767 7.791 -4.855 1.00 85.69 417 ALA A O 1
ATOM 3146 N N . PRO A 1 418 ? 16.497 9.008 -5.655 1.00 74.62 418 PRO A N 1
ATOM 3147 C CA . PRO A 1 418 ? 16.720 9.753 -4.429 1.00 74.62 418 PRO A CA 1
ATOM 3148 C C . PRO A 1 418 ? 15.693 10.893 -4.335 1.00 74.62 418 PRO A C 1
ATOM 3150 O O . PRO A 1 418 ? 15.080 11.275 -5.346 1.00 74.62 418 PRO A O 1
ATOM 3153 N N . MET A 1 419 ? 15.482 11.448 -3.137 1.00 67.56 419 MET A N 1
ATOM 3154 C CA . MET A 1 419 ? 14.410 12.423 -2.923 1.00 67.56 419 MET A CA 1
ATOM 3155 C C . MET A 1 419 ? 14.497 13.595 -3.895 1.00 67.56 419 MET A C 1
ATOM 3157 O O . MET A 1 419 ? 15.556 14.179 -4.143 1.00 67.56 419 MET A O 1
ATOM 3161 N N . SER A 1 420 ? 13.334 13.952 -4.435 1.00 71.69 420 SER A N 1
ATOM 3162 C CA . SER A 1 420 ? 13.156 15.082 -5.340 1.00 71.69 420 SER A CA 1
ATOM 3163 C C . SER A 1 420 ? 13.994 15.027 -6.625 1.00 71.69 420 SER A C 1
ATOM 3165 O O . SER A 1 420 ? 14.045 16.033 -7.321 1.00 71.69 420 SER A O 1
ATOM 3167 N N . ALA A 1 421 ? 14.555 13.887 -7.051 1.00 81.62 421 ALA A N 1
ATOM 3168 C CA . ALA A 1 421 ? 15.220 13.801 -8.364 1.00 81.62 421 ALA A CA 1
ATOM 3169 C C . ALA A 1 421 ? 14.259 13.979 -9.560 1.00 81.62 421 ALA A C 1
ATOM 3171 O O . ALA A 1 421 ? 14.686 14.055 -10.711 1.00 81.62 421 ALA A O 1
ATOM 3172 N N . GLY A 1 422 ? 12.950 14.086 -9.304 1.00 85.50 422 GLY A N 1
ATOM 3173 C CA . GLY A 1 422 ? 11.923 14.326 -10.318 1.00 85.50 422 GLY A CA 1
ATOM 3174 C C . GLY A 1 422 ? 11.398 13.047 -10.966 1.00 85.50 422 GLY A C 1
ATOM 3175 O O . GLY A 1 422 ? 11.082 13.066 -12.149 1.00 85.50 422 GLY A O 1
ATOM 3176 N N . LYS A 1 423 ? 11.310 11.948 -10.203 1.00 89.94 423 LYS A N 1
ATOM 3177 C CA . LYS A 1 423 ? 10.771 10.647 -10.638 1.00 89.94 423 LYS A CA 1
ATOM 3178 C C . LYS A 1 423 ? 9.371 10.757 -11.245 1.00 89.94 423 LYS A C 1
ATOM 3180 O O . LYS A 1 423 ? 9.201 10.451 -12.418 1.00 89.94 423 LYS A O 1
ATOM 3185 N N . SER A 1 424 ? 8.396 11.240 -10.476 1.00 88.75 424 SER A N 1
ATOM 3186 C CA . SER A 1 424 ? 6.996 11.321 -10.914 1.00 88.75 424 SER A CA 1
ATOM 3187 C C . SER A 1 424 ? 6.836 12.273 -12.107 1.00 88.75 424 SER A C 1
ATOM 3189 O O . SER A 1 424 ? 6.156 11.939 -13.070 1.00 88.75 424 SER A O 1
ATOM 3191 N N . THR A 1 425 ? 7.582 13.386 -12.120 1.00 90.62 425 THR A N 1
ATOM 3192 C CA . THR A 1 425 ? 7.698 14.303 -13.271 1.00 90.62 425 THR A CA 1
ATOM 3193 C C . THR A 1 425 ? 8.251 13.598 -14.511 1.00 90.62 425 THR A C 1
ATOM 3195 O O . THR A 1 425 ? 7.736 13.769 -15.614 1.00 90.62 425 THR A O 1
ATOM 3198 N N . LEU A 1 426 ? 9.300 12.784 -14.356 1.00 92.44 426 LEU A N 1
ATOM 3199 C CA . LEU A 1 426 ? 9.883 12.031 -15.462 1.00 92.44 426 LEU A CA 1
ATOM 3200 C C . LEU A 1 426 ? 8.923 10.960 -15.980 1.00 92.44 426 LEU A C 1
ATOM 3202 O O . LEU A 1 426 ? 8.840 10.792 -17.191 1.00 92.44 426 LEU A O 1
ATOM 3206 N N . ILE A 1 427 ? 8.184 10.271 -15.106 1.00 91.81 427 ILE A N 1
ATOM 3207 C CA . ILE A 1 427 ? 7.169 9.289 -15.509 1.00 91.81 427 ILE A CA 1
ATOM 3208 C C . ILE A 1 427 ? 6.027 9.981 -16.260 1.00 91.81 427 ILE A C 1
ATOM 3210 O O . ILE A 1 427 ? 5.702 9.553 -17.367 1.00 91.81 427 ILE A O 1
ATOM 3214 N N . ASN A 1 428 ? 5.480 11.085 -15.739 1.00 89.94 428 ASN A N 1
ATOM 3215 C CA . ASN A 1 428 ? 4.450 11.873 -16.427 1.00 89.94 428 ASN A CA 1
ATOM 3216 C C . ASN A 1 428 ? 4.922 12.323 -17.819 1.00 89.94 428 ASN A C 1
ATOM 3218 O O . ASN A 1 428 ? 4.196 12.193 -18.808 1.00 89.94 428 ASN A O 1
ATOM 3222 N N . ALA A 1 429 ? 6.169 12.792 -17.933 1.00 90.75 429 ALA A N 1
ATOM 3223 C CA . ALA A 1 429 ? 6.775 13.149 -19.214 1.00 90.75 429 ALA A CA 1
ATOM 3224 C C . ALA A 1 429 ? 6.971 11.923 -20.130 1.00 90.75 429 ALA A C 1
ATOM 3226 O O . ALA A 1 429 ? 6.664 11.976 -21.326 1.00 90.75 429 ALA A O 1
ATOM 3227 N N . LEU A 1 430 ? 7.440 10.796 -19.582 1.00 89.62 430 LEU A N 1
ATOM 3228 C CA . LEU A 1 430 ? 7.671 9.541 -20.301 1.00 89.62 430 LEU A CA 1
ATOM 3229 C C . LEU A 1 430 ? 6.385 9.015 -20.922 1.00 89.62 430 LEU A C 1
ATOM 3231 O O . LEU A 1 430 ? 6.363 8.797 -22.134 1.00 89.62 430 LEU A O 1
ATOM 3235 N N . LEU A 1 431 ? 5.327 8.903 -20.123 1.00 86.25 431 LEU A N 1
ATOM 3236 C CA . LEU A 1 431 ? 3.999 8.472 -20.555 1.00 86.25 431 LEU A CA 1
ATOM 3237 C C . LEU A 1 431 ? 3.301 9.537 -21.395 1.00 86.25 431 LEU A C 1
ATOM 3239 O O . LEU A 1 431 ? 2.493 9.235 -22.264 1.00 86.25 431 LEU A O 1
ATOM 3243 N N . GLY A 1 432 ? 3.655 10.800 -21.178 1.00 84.88 432 GLY A N 1
ATOM 3244 C CA . GLY A 1 432 ? 2.948 11.905 -21.784 1.00 84.88 432 GLY A CA 1
ATOM 3245 C C . GLY A 1 432 ? 1.522 12.021 -21.251 1.00 84.88 432 GLY A C 1
ATOM 3246 O O . GLY A 1 432 ? 0.604 12.278 -22.019 1.00 84.88 432 GLY A O 1
ATOM 3247 N N . ILE A 1 433 ? 1.326 11.830 -19.954 1.00 83.62 433 ILE A N 1
ATOM 3248 C CA . ILE A 1 433 ? 0.056 12.102 -19.283 1.00 83.62 433 ILE A CA 1
ATOM 3249 C C . ILE A 1 433 ? 0.410 12.599 -17.882 1.00 83.62 433 ILE A C 1
ATOM 3251 O O . ILE A 1 433 ? 1.267 12.022 -17.220 1.00 83.62 433 ILE A O 1
ATOM 3255 N N . ASP A 1 434 ? -0.217 13.688 -17.454 1.00 86.12 434 ASP A N 1
ATOM 3256 C CA . ASP A 1 434 ? -0.032 14.253 -16.118 1.00 86.12 434 ASP A CA 1
ATOM 3257 C C . ASP A 1 434 ? -0.938 13.504 -15.122 1.00 86.12 434 ASP A C 1
ATOM 3259 O O . ASP A 1 434 ? -2.122 13.815 -14.985 1.00 86.12 434 ASP A O 1
ATOM 3263 N N . LEU A 1 435 ? -0.401 12.448 -14.503 1.00 87.25 435 LEU A N 1
ATOM 3264 C CA . LEU A 1 435 ? -1.153 11.486 -13.681 1.00 87.25 435 LEU A CA 1
ATOM 3265 C C . LEU A 1 435 ? -0.645 11.418 -12.252 1.00 87.25 435 LEU A C 1
ATOM 3267 O O . LEU A 1 435 ? -1.426 11.443 -11.304 1.00 87.25 435 LEU A O 1
ATOM 3271 N N . LEU A 1 436 ? 0.667 11.282 -12.102 1.00 88.69 436 LEU A N 1
ATOM 3272 C CA . LEU A 1 436 ? 1.289 11.145 -10.801 1.00 88.69 436 LEU A CA 1
ATOM 3273 C C . LEU A 1 436 ? 1.445 12.532 -10.170 1.00 88.69 436 LEU A C 1
ATOM 3275 O O . LEU A 1 436 ? 1.727 13.495 -10.888 1.00 88.69 436 LEU A O 1
ATOM 3279 N N . PRO A 1 437 ? 1.295 12.660 -8.842 1.00 84.75 437 PRO A N 1
ATOM 3280 C CA . PRO A 1 437 ? 1.518 13.928 -8.159 1.00 84.75 437 PRO A CA 1
ATOM 3281 C C . PRO A 1 437 ? 2.937 14.470 -8.416 1.00 84.75 437 PRO A C 1
ATOM 3283 O O . PRO A 1 437 ? 3.926 13.774 -8.179 1.00 84.75 437 PRO A O 1
ATOM 3286 N N . THR A 1 438 ? 3.055 15.732 -8.844 1.00 73.50 438 THR A N 1
ATOM 3287 C CA . THR A 1 438 ? 4.334 16.448 -9.031 1.00 73.50 438 THR A CA 1
ATOM 3288 C C . THR A 1 438 ? 4.380 17.723 -8.166 1.00 73.50 438 THR A C 1
ATOM 3290 O O . THR A 1 438 ? 3.560 18.625 -8.291 1.00 73.50 438 THR A O 1
ATOM 3293 N N . ARG A 1 439 ? 5.307 17.780 -7.198 1.00 64.69 439 ARG A N 1
ATOM 3294 C CA . ARG A 1 439 ? 5.575 18.915 -6.288 1.00 64.69 439 ARG A CA 1
ATOM 3295 C C . ARG A 1 439 ? 7.053 18.871 -5.900 1.00 64.69 439 ARG A C 1
ATOM 3297 O O . ARG A 1 439 ? 7.698 17.827 -5.974 1.00 64.69 439 ARG A O 1
ATOM 3304 N N . HIS A 1 440 ? 7.594 20.011 -5.481 1.00 49.06 440 HIS A N 1
ATOM 3305 C CA . HIS A 1 440 ? 9.014 20.153 -5.140 1.00 49.06 440 HIS A CA 1
ATOM 3306 C C . HIS A 1 440 ? 9.423 19.456 -3.823 1.00 49.06 440 HIS A C 1
ATOM 3308 O O . HIS A 1 440 ? 10.617 19.260 -3.584 1.00 49.06 440 HIS A O 1
ATOM 3314 N N . THR A 1 441 ? 8.456 19.046 -2.996 1.00 49.34 441 THR A N 1
ATOM 3315 C CA . THR A 1 441 ? 8.658 18.267 -1.765 1.00 49.34 441 THR A CA 1
ATOM 3316 C C . THR A 1 441 ? 8.404 16.774 -2.006 1.00 49.34 441 THR A C 1
ATOM 3318 O O . THR A 1 441 ? 7.608 16.420 -2.869 1.00 49.34 441 THR A O 1
ATOM 3321 N N . ALA A 1 442 ? 9.078 15.906 -1.245 1.00 51.16 442 ALA A N 1
ATOM 3322 C CA . ALA A 1 442 ? 8.805 14.466 -1.135 1.00 51.16 442 ALA A CA 1
ATOM 3323 C C . ALA A 1 442 ? 7.294 14.164 -1.115 1.00 51.16 442 ALA A C 1
ATOM 3325 O O . ALA A 1 442 ? 6.571 14.849 -0.388 1.00 51.16 442 ALA A O 1
ATOM 3326 N N . MET A 1 443 ? 6.804 13.195 -1.900 1.00 60.00 443 MET A N 1
ATOM 3327 C CA . MET A 1 443 ? 5.353 12.979 -2.094 1.00 60.00 443 MET A CA 1
ATOM 3328 C C . MET A 1 443 ? 4.882 11.543 -2.330 1.00 60.00 443 MET A C 1
ATOM 3330 O O . MET A 1 443 ? 3.723 11.270 -2.042 1.00 60.00 443 MET A O 1
ATOM 3334 N N . SER A 1 444 ? 5.704 10.636 -2.860 1.00 61.75 444 SER A N 1
ATOM 3335 C CA . SER A 1 444 ? 5.253 9.262 -3.123 1.00 61.75 444 SER A CA 1
ATOM 3336 C C . SER A 1 444 ? 5.465 8.408 -1.868 1.00 61.75 444 SER A C 1
ATOM 3338 O O . SER A 1 444 ? 6.580 7.985 -1.594 1.00 61.75 444 SER A O 1
ATOM 3340 N N . CYS A 1 445 ? 4.413 8.161 -1.094 1.00 73.50 445 CYS A N 1
ATOM 3341 C CA . CYS A 1 445 ? 4.377 7.177 -0.005 1.00 73.50 445 CYS A CA 1
ATOM 3342 C C . CYS A 1 445 ? 3.692 5.872 -0.434 1.00 73.50 445 CYS A C 1
ATOM 3344 O O . CYS A 1 445 ? 4.044 4.801 0.054 1.00 73.50 445 CYS A O 1
ATOM 3346 N N . VAL A 1 446 ? 2.710 5.958 -1.333 1.00 85.06 446 VAL A N 1
ATOM 3347 C CA . VAL A 1 446 ? 1.943 4.821 -1.850 1.00 85.06 446 VAL A CA 1
ATOM 3348 C C . VAL A 1 446 ? 2.526 4.408 -3.205 1.00 85.06 446 VAL A C 1
ATOM 3350 O O . VAL A 1 446 ? 2.485 5.220 -4.137 1.00 85.06 446 VAL A O 1
ATOM 3353 N N . PRO A 1 447 ? 3.057 3.178 -3.353 1.00 87.19 447 PRO A N 1
ATOM 3354 C CA . PRO A 1 447 ? 3.472 2.664 -4.653 1.00 87.19 447 PRO A CA 1
ATOM 3355 C C . PRO A 1 447 ? 2.324 2.748 -5.657 1.00 87.19 447 PRO A C 1
ATOM 3357 O O . PRO A 1 447 ? 1.226 2.259 -5.395 1.00 87.19 447 PRO A O 1
ATOM 3360 N N . THR A 1 448 ? 2.564 3.375 -6.804 1.00 90.81 448 THR A N 1
ATOM 3361 C CA . THR A 1 448 ? 1.539 3.526 -7.844 1.00 90.81 448 THR A CA 1
ATOM 3362 C C . THR A 1 448 ? 1.967 2.769 -9.091 1.00 90.81 448 THR A C 1
ATOM 3364 O O . THR A 1 448 ? 3.007 3.065 -9.678 1.00 90.81 448 THR A O 1
ATOM 3367 N N . ARG A 1 449 ? 1.174 1.778 -9.494 1.00 91.06 449 ARG A N 1
ATOM 3368 C CA . ARG A 1 449 ? 1.400 0.942 -10.673 1.00 91.06 449 ARG A CA 1
ATOM 3369 C C . ARG A 1 449 ? 0.604 1.519 -11.838 1.00 91.06 449 ARG A C 1
ATOM 3371 O O . ARG A 1 449 ? -0.620 1.517 -11.821 1.00 91.06 449 ARG A O 1
ATOM 3378 N N . VAL A 1 450 ? 1.294 2.038 -12.848 1.00 90.88 450 VAL A N 1
ATOM 3379 C CA . VAL A 1 450 ? 0.661 2.552 -14.066 1.00 90.88 450 VAL A CA 1
ATOM 3380 C C . VAL A 1 450 ? 0.637 1.446 -15.117 1.00 90.88 450 VAL A C 1
ATOM 3382 O O . VAL A 1 450 ? 1.686 1.074 -15.648 1.00 90.88 450 VAL A O 1
ATOM 3385 N N . LEU A 1 451 ? -0.550 0.910 -15.395 1.00 87.25 451 LEU A N 1
ATOM 3386 C CA . LEU A 1 451 ? -0.775 -0.159 -16.365 1.00 87.25 451 LEU A CA 1
ATOM 3387 C C . LEU A 1 451 ? -1.027 0.442 -17.745 1.00 87.25 451 LEU A C 1
ATOM 3389 O O . LEU A 1 451 ? -1.995 1.176 -17.944 1.00 87.25 451 LEU A O 1
ATOM 3393 N N . LEU A 1 452 ? -0.152 0.120 -18.697 1.00 83.81 452 LEU A N 1
ATOM 3394 C CA . LEU A 1 452 ? -0.285 0.546 -20.088 1.00 83.81 452 LEU A CA 1
ATOM 3395 C C . LEU A 1 452 ? -1.165 -0.463 -20.840 1.00 83.81 452 LEU A C 1
ATOM 3397 O O . LEU A 1 452 ? -0.718 -1.568 -21.151 1.00 83.81 452 LEU A O 1
ATOM 3401 N N . GLU A 1 453 ? -2.413 -0.083 -21.108 1.00 72.00 453 GLU A N 1
ATOM 3402 C CA . GLU A 1 453 ? -3.431 -0.921 -21.753 1.00 72.00 453 GLU A CA 1
ATOM 3403 C C . GLU A 1 453 ? -3.601 -0.609 -23.248 1.00 72.00 453 GLU A C 1
ATOM 3405 O O . GLU A 1 453 ? -2.802 0.109 -23.849 1.00 72.00 453 GLU A O 1
ATOM 3410 N N . ALA A 1 454 ? -4.643 -1.162 -23.876 1.00 61.91 454 ALA A N 1
ATOM 3411 C CA . ALA A 1 454 ? -4.946 -0.895 -25.275 1.00 61.91 454 ALA A CA 1
ATOM 3412 C C . ALA A 1 454 ? -5.139 0.619 -25.537 1.00 61.91 454 ALA A C 1
ATOM 3414 O O . ALA A 1 454 ? -5.615 1.349 -24.651 1.00 61.91 454 ALA A O 1
ATOM 3415 N N . PRO A 1 455 ? -4.798 1.097 -26.749 1.00 62.41 455 PRO A N 1
ATOM 3416 C CA . PRO A 1 455 ? -5.006 2.489 -27.137 1.00 62.41 455 PRO A CA 1
ATOM 3417 C C . PRO A 1 455 ? -6.458 2.934 -26.903 1.00 62.41 455 PRO A C 1
ATOM 3419 O O . PRO A 1 455 ? -7.396 2.193 -27.189 1.00 62.41 455 PRO A O 1
ATOM 3422 N N . GLY A 1 456 ? -6.650 4.150 -26.383 1.00 63.47 456 GLY A N 1
ATOM 3423 C CA . GLY A 1 456 ? -7.978 4.738 -26.143 1.00 63.47 456 GLY A CA 1
ATOM 3424 C C . GLY A 1 456 ? -8.589 4.488 -24.757 1.00 63.47 456 GLY A C 1
ATOM 3425 O O . GLY A 1 456 ? -9.643 5.046 -24.461 1.00 63.47 456 GLY A O 1
ATOM 3426 N N . THR A 1 457 ? -7.931 3.717 -23.886 1.00 68.38 457 THR A N 1
ATOM 3427 C CA . THR A 1 457 ? -8.384 3.507 -22.500 1.00 68.38 457 THR A CA 1
ATOM 3428 C C . THR A 1 457 ? -8.310 4.813 -21.686 1.00 68.38 457 THR A C 1
ATOM 3430 O O . THR A 1 457 ? -7.223 5.395 -21.572 1.00 68.38 457 THR A O 1
ATOM 3433 N N . PRO A 1 458 ? -9.426 5.310 -21.113 1.00 76.12 458 PRO A N 1
ATOM 3434 C CA . PRO A 1 458 ? -9.406 6.517 -20.296 1.00 76.12 458 PRO A CA 1
ATOM 3435 C C . PRO A 1 458 ? -8.640 6.273 -18.986 1.00 76.12 458 PRO A C 1
ATOM 3437 O O . PRO A 1 458 ? -8.785 5.202 -18.395 1.00 76.12 458 PRO A O 1
ATOM 3440 N N . PRO A 1 459 ? -7.864 7.255 -18.489 1.00 84.06 459 PRO A N 1
ATOM 3441 C CA . PRO A 1 459 ? -7.164 7.113 -17.222 1.00 84.06 459 PRO A CA 1
ATOM 3442 C C . PRO A 1 459 ? -8.112 6.856 -16.055 1.00 84.06 459 PRO A C 1
ATOM 3444 O O . PRO A 1 459 ? -8.984 7.683 -15.777 1.00 84.06 459 PRO A O 1
ATOM 3447 N N . ALA A 1 460 ? -7.920 5.732 -15.370 1.00 86.06 460 ALA A N 1
ATOM 3448 C CA . ALA A 1 460 ? -8.774 5.302 -14.271 1.00 86.06 460 ALA A CA 1
ATOM 3449 C C . ALA A 1 460 ? -7.941 4.779 -13.100 1.00 86.06 460 ALA A C 1
ATOM 3451 O O . ALA A 1 460 ? -7.072 3.923 -13.267 1.00 86.06 460 ALA A O 1
ATOM 3452 N N . LEU A 1 461 ? -8.236 5.291 -11.906 1.00 90.56 461 LEU A N 1
ATOM 3453 C CA . LEU A 1 461 ? -7.663 4.804 -10.659 1.00 90.56 461 LEU A CA 1
ATOM 3454 C C . LEU A 1 461 ? -8.459 3.582 -10.179 1.00 90.56 461 LEU A C 1
ATOM 3456 O O . LEU A 1 461 ? -9.646 3.679 -9.872 1.00 90.56 461 LEU A O 1
ATOM 3460 N N . ALA A 1 462 ? -7.797 2.435 -10.089 1.00 86.81 462 ALA A N 1
ATOM 3461 C CA . ALA A 1 462 ? -8.341 1.202 -9.551 1.00 86.81 462 ALA A CA 1
ATOM 3462 C C . ALA A 1 462 ? -7.867 1.014 -8.103 1.00 86.81 462 ALA A C 1
ATOM 3464 O O . ALA A 1 462 ? -6.718 0.666 -7.824 1.00 86.81 462 ALA A O 1
ATOM 3465 N N . VAL A 1 463 ? -8.792 1.239 -7.168 1.00 85.06 463 VAL A N 1
ATOM 3466 C CA . VAL A 1 463 ? -8.621 0.913 -5.747 1.00 85.06 463 VAL A CA 1
ATOM 3467 C C . VAL A 1 463 ? -9.742 -0.024 -5.333 1.00 85.06 463 VAL A C 1
ATOM 3469 O O . VAL A 1 463 ? -10.922 0.289 -5.519 1.00 85.06 463 VAL A O 1
ATOM 3472 N N . ASP A 1 464 ? -9.383 -1.182 -4.784 1.00 84.12 464 ASP A N 1
ATOM 3473 C CA . ASP A 1 464 ? -10.365 -2.130 -4.268 1.00 84.12 464 ASP A CA 1
ATOM 3474 C C . ASP A 1 464 ? -11.113 -1.558 -3.043 1.00 84.12 464 ASP A C 1
ATOM 3476 O O . ASP A 1 464 ? -10.649 -0.620 -2.387 1.00 84.12 464 ASP A O 1
ATOM 3480 N N . GLY A 1 465 ? -12.293 -2.108 -2.740 1.00 85.75 465 GLY A N 1
ATOM 3481 C CA . GLY A 1 465 ? -13.153 -1.597 -1.667 1.00 85.75 465 GLY A CA 1
ATOM 3482 C C . GLY A 1 465 ? -12.471 -1.575 -0.300 1.00 85.75 465 GLY A C 1
ATOM 3483 O O . GLY A 1 465 ? -12.509 -0.558 0.382 1.00 85.75 465 GLY A O 1
ATOM 3484 N N . THR A 1 466 ? -11.769 -2.644 0.067 1.00 87.75 466 THR A N 1
ATOM 3485 C CA . THR A 1 466 ? -11.143 -2.739 1.386 1.00 87.75 466 THR A CA 1
ATOM 3486 C C . THR A 1 466 ? -9.940 -1.802 1.515 1.00 87.75 466 THR A C 1
ATOM 3488 O O . THR A 1 466 ? -9.777 -1.169 2.550 1.00 87.75 466 THR A O 1
ATOM 3491 N N . THR A 1 467 ? -9.125 -1.646 0.467 1.00 87.50 467 THR A N 1
ATOM 3492 C CA . THR A 1 467 ? -8.036 -0.657 0.455 1.00 87.50 467 THR A CA 1
ATOM 3493 C C . THR A 1 467 ? -8.598 0.755 0.627 1.00 87.50 467 THR A C 1
ATOM 3495 O O . THR A 1 467 ? -8.059 1.556 1.392 1.00 87.50 467 THR A O 1
ATOM 3498 N N . ARG A 1 468 ? -9.716 1.064 -0.040 1.00 91.19 468 ARG A N 1
ATOM 3499 C CA . ARG A 1 468 ? -10.400 2.353 0.111 1.00 91.19 468 ARG A CA 1
ATOM 3500 C C . ARG A 1 468 ? -10.919 2.553 1.539 1.00 91.19 468 ARG A C 1
ATOM 3502 O O . ARG A 1 468 ? -10.710 3.622 2.111 1.00 91.19 468 ARG A O 1
ATOM 3509 N N . ASP A 1 469 ? -11.523 1.525 2.129 1.00 91.62 469 ASP A N 1
ATOM 3510 C CA . ASP A 1 469 ? -12.013 1.551 3.510 1.00 91.62 469 ASP A CA 1
ATOM 3511 C C . ASP A 1 469 ? -10.877 1.750 4.522 1.00 91.62 469 ASP A C 1
ATOM 3513 O O . ASP A 1 469 ? -11.042 2.483 5.494 1.00 91.62 469 ASP A O 1
ATOM 3517 N N . GLU A 1 470 ? -9.692 1.185 4.280 1.00 93.81 470 GLU A N 1
ATOM 3518 C CA . GLU A 1 470 ? -8.508 1.409 5.117 1.00 93.81 470 GLU A CA 1
ATOM 3519 C C . GLU A 1 470 ? -8.030 2.871 5.082 1.00 93.81 470 GLU A C 1
ATOM 3521 O O . GLU A 1 470 ? -7.639 3.413 6.122 1.00 93.81 470 GLU A O 1
ATOM 3526 N N . PHE A 1 471 ? -8.091 3.536 3.921 1.00 94.31 471 PHE A N 1
ATOM 3527 C CA . PHE A 1 471 ? -7.815 4.974 3.820 1.00 94.31 471 PHE A CA 1
ATOM 3528 C C . PHE A 1 471 ? -8.877 5.818 4.528 1.00 94.31 471 PHE A C 1
ATOM 3530 O O . PHE A 1 471 ? -8.526 6.786 5.204 1.00 94.31 471 PHE A O 1
ATOM 3537 N N . TYR A 1 472 ? -10.157 5.452 4.426 1.00 94.38 472 TYR A N 1
ATOM 3538 C CA . TYR A 1 472 ? -11.210 6.131 5.184 1.00 94.38 472 TYR A CA 1
ATOM 3539 C C . TYR A 1 472 ? -11.043 5.935 6.689 1.00 94.38 472 TYR A C 1
ATOM 3541 O O . TYR A 1 472 ? -11.105 6.905 7.438 1.00 94.38 472 TYR A O 1
ATOM 3549 N N . ALA A 1 473 ? -10.715 4.721 7.129 1.00 93.19 473 ALA A N 1
ATOM 3550 C CA . ALA A 1 473 ? -10.399 4.442 8.521 1.00 93.19 473 ALA A CA 1
ATOM 3551 C C . ALA A 1 473 ? -9.165 5.226 8.991 1.00 93.19 473 ALA A C 1
ATOM 3553 O O . ALA A 1 473 ? -9.111 5.647 10.145 1.00 93.19 473 ALA A O 1
ATOM 3554 N N . LEU A 1 474 ? -8.161 5.431 8.130 1.00 94.44 474 LEU A N 1
ATOM 3555 C CA . LEU A 1 474 ? -7.018 6.293 8.438 1.00 94.44 474 LEU A CA 1
ATOM 3556 C C . LEU A 1 474 ? -7.448 7.757 8.599 1.00 94.44 474 LEU A C 1
ATOM 3558 O O . LEU A 1 474 ? -7.055 8.390 9.576 1.00 94.44 474 LEU A O 1
ATOM 3562 N N . ALA A 1 475 ? -8.270 8.283 7.689 1.00 94.56 475 ALA A N 1
ATOM 3563 C CA . ALA A 1 475 ? -8.809 9.637 7.798 1.00 94.56 475 ALA A CA 1
ATOM 3564 C C . ALA A 1 475 ? -9.642 9.816 9.082 1.00 94.56 475 ALA A C 1
ATOM 3566 O O . ALA A 1 475 ? -9.481 10.813 9.782 1.00 94.56 475 ALA A O 1
ATOM 3567 N N . ASP A 1 476 ? -10.460 8.825 9.448 1.00 93.38 476 ASP A N 1
ATOM 3568 C CA . ASP A 1 476 ? -11.220 8.825 10.700 1.00 93.38 476 ASP A CA 1
ATOM 3569 C C . ASP A 1 476 ? -10.312 8.821 11.935 1.00 93.38 476 ASP A C 1
ATOM 3571 O O . ASP A 1 476 ? -10.565 9.574 12.874 1.00 93.38 476 ASP A O 1
ATOM 3575 N N . ARG A 1 477 ? -9.218 8.048 11.920 1.00 93.25 477 ARG A N 1
ATOM 3576 C CA . ARG A 1 477 ? -8.216 8.080 12.997 1.00 93.25 477 ARG A CA 1
ATOM 3577 C C . ARG A 1 477 ? -7.549 9.448 13.112 1.00 93.25 477 ARG A C 1
ATOM 3579 O O . ARG A 1 477 ? -7.477 9.971 14.216 1.00 93.25 477 ARG A O 1
ATOM 3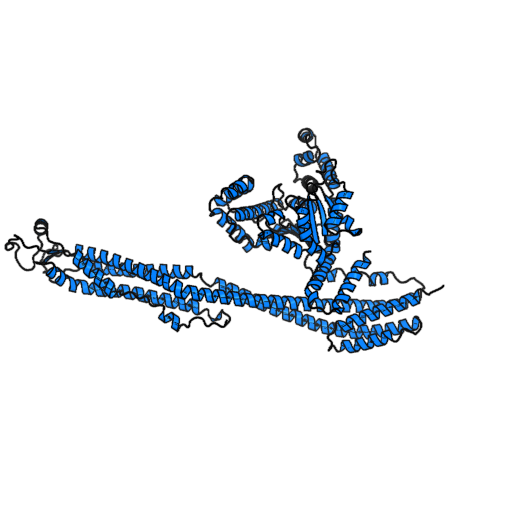586 N N . ILE A 1 478 ? -7.120 10.039 11.993 1.00 93.62 478 ILE A N 1
ATOM 3587 C CA . ILE A 1 478 ? -6.521 11.387 11.947 1.00 93.62 478 ILE A CA 1
ATOM 3588 C C . ILE A 1 478 ? -7.502 12.444 12.469 1.00 93.62 478 ILE A C 1
ATOM 3590 O O . ILE A 1 478 ? -7.107 13.376 13.163 1.00 93.62 478 ILE A O 1
ATOM 3594 N N . ARG A 1 479 ? -8.796 12.308 12.160 1.00 92.81 479 ARG A N 1
ATOM 3595 C CA . ARG A 1 479 ? -9.840 13.212 12.658 1.00 92.81 479 ARG A CA 1
ATOM 3596 C C . ARG A 1 479 ? -9.932 13.198 14.184 1.00 92.81 479 ARG A C 1
ATOM 3598 O O . ARG A 1 479 ? -10.155 14.249 14.775 1.00 92.81 479 ARG A O 1
ATOM 3605 N N . THR A 1 480 ? -9.784 12.028 14.804 1.00 90.56 480 THR A N 1
ATOM 3606 C CA . THR A 1 480 ? -9.899 11.844 16.261 1.00 90.56 480 THR A CA 1
ATOM 3607 C C . THR A 1 480 ? -8.559 11.828 16.998 1.00 90.56 480 THR A C 1
ATOM 3609 O O . THR A 1 480 ? -8.550 11.632 18.212 1.00 90.56 480 THR A O 1
ATOM 3612 N N . SER A 1 481 ? -7.433 11.976 16.293 1.00 90.12 481 SER A N 1
ATOM 3613 C CA . SER A 1 481 ? -6.106 11.938 16.908 1.00 90.12 481 SER A CA 1
ATOM 3614 C C . SER A 1 481 ? -5.897 13.147 17.818 1.00 90.12 481 SER A C 1
ATOM 3616 O O . SER A 1 481 ? -6.515 14.201 17.636 1.00 90.12 481 SER A O 1
ATOM 3618 N N . ALA A 1 482 ? -4.973 13.020 18.770 1.00 84.81 482 ALA A N 1
ATOM 3619 C CA . ALA A 1 482 ? -4.541 14.150 19.584 1.00 84.81 482 ALA A CA 1
ATOM 3620 C C . ALA A 1 482 ? -3.957 15.283 18.716 1.00 84.81 482 ALA A C 1
ATOM 3622 O O . ALA A 1 482 ? -3.646 15.103 17.530 1.00 84.81 482 ALA A O 1
ATOM 3623 N N . GLU A 1 483 ? -3.812 16.467 19.313 1.00 85.69 483 GLU A N 1
ATOM 3624 C CA . GLU A 1 483 ? -3.114 17.564 18.649 1.00 85.69 483 GLU A CA 1
ATOM 3625 C C . GLU A 1 483 ? -1.672 17.168 18.300 1.00 85.69 483 GLU A C 1
ATOM 3627 O O . GLU A 1 483 ? -1.031 16.470 19.093 1.00 85.69 483 GLU A O 1
ATOM 3632 N N . PRO A 1 484 ? -1.152 17.589 17.127 1.00 86.44 484 PRO A N 1
ATOM 3633 C CA . PRO A 1 484 ? 0.211 17.282 16.741 1.00 86.44 484 PRO A CA 1
ATOM 3634 C C . PRO A 1 484 ? 1.169 17.813 17.804 1.00 86.44 484 PRO A C 1
ATOM 3636 O O . PRO A 1 484 ? 1.040 18.954 18.256 1.00 86.44 484 PRO A O 1
ATOM 3639 N N . ASP A 1 485 ? 2.174 17.019 18.161 1.00 84.31 485 ASP A N 1
ATOM 3640 C CA . ASP A 1 485 ? 3.264 17.530 18.982 1.00 84.31 485 ASP A CA 1
ATOM 3641 C C . ASP A 1 485 ? 4.018 18.666 18.257 1.00 84.31 485 ASP A C 1
ATOM 3643 O O . ASP A 1 485 ? 3.876 18.889 17.049 1.00 84.31 485 ASP A O 1
ATOM 3647 N N . GLY A 1 486 ? 4.873 19.397 18.977 1.00 81.94 486 GLY A N 1
ATOM 3648 C CA . GLY A 1 486 ? 5.578 20.545 18.400 1.00 81.94 486 GLY A CA 1
ATOM 3649 C C . GLY A 1 486 ? 6.472 20.208 17.195 1.00 81.94 486 GLY A C 1
ATOM 3650 O O . GLY A 1 486 ? 6.767 21.092 16.390 1.00 81.94 486 GLY A O 1
ATOM 3651 N N . ARG A 1 487 ? 6.928 18.958 17.034 1.00 82.06 487 ARG A N 1
ATOM 3652 C CA . ARG A 1 487 ? 7.734 18.530 15.878 1.00 82.06 487 ARG A CA 1
ATOM 3653 C C . ARG A 1 487 ? 6.838 18.225 14.679 1.00 82.06 487 ARG A C 1
ATOM 3655 O O . ARG A 1 487 ? 7.154 18.687 13.580 1.00 82.06 487 ARG A O 1
ATOM 3662 N N . ALA A 1 488 ? 5.752 17.488 14.89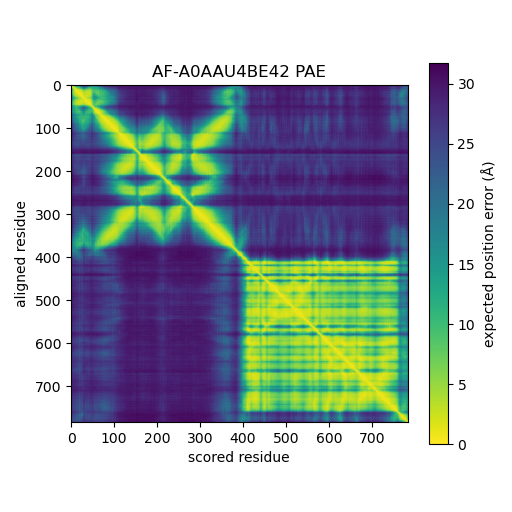1 1.00 83.25 488 ALA A N 1
ATOM 3663 C CA . ALA A 1 488 ? 4.744 17.178 13.888 1.00 83.25 488 ALA A CA 1
ATOM 3664 C C . ALA A 1 488 ? 4.073 18.457 13.374 1.00 83.25 488 ALA A C 1
ATOM 3666 O O . ALA A 1 488 ? 3.993 18.649 12.162 1.00 83.25 488 ALA A O 1
ATOM 3667 N N . LEU A 1 489 ? 3.713 19.382 14.269 1.00 86.25 489 LEU A N 1
ATOM 3668 C CA . LEU A 1 489 ? 3.108 20.665 13.914 1.00 86.25 489 LEU A CA 1
ATOM 3669 C C . LEU A 1 489 ? 4.017 21.483 12.990 1.00 86.25 489 LEU A C 1
ATOM 3671 O O . LEU A 1 489 ? 3.604 21.849 11.895 1.00 86.25 489 LEU A O 1
ATOM 3675 N N . ARG A 1 490 ? 5.297 21.660 13.350 1.00 84.12 490 ARG A N 1
ATOM 3676 C CA . ARG A 1 490 ? 6.273 22.348 12.484 1.00 84.12 490 ARG A CA 1
ATOM 3677 C C . ARG A 1 490 ? 6.445 21.663 11.129 1.00 84.12 490 ARG A C 1
ATOM 3679 O O . ARG A 1 490 ? 6.721 22.333 10.137 1.00 84.12 490 ARG A O 1
ATOM 3686 N N . HIS A 1 491 ? 6.355 20.333 11.072 1.00 83.00 491 HIS A N 1
ATOM 3687 C CA . HIS A 1 491 ? 6.431 19.611 9.802 1.00 83.00 491 HIS A CA 1
ATOM 3688 C C . HIS A 1 491 ? 5.188 19.869 8.943 1.00 83.00 491 HIS A C 1
ATOM 3690 O O . HIS A 1 491 ? 5.332 20.111 7.748 1.00 83.00 491 HIS A O 1
ATOM 3696 N N . ILE A 1 492 ? 3.999 19.852 9.543 1.00 85.56 492 ILE A N 1
ATOM 3697 C CA . ILE A 1 492 ? 2.723 20.124 8.873 1.00 85.56 492 ILE A CA 1
ATOM 3698 C C . ILE A 1 492 ? 2.684 21.575 8.372 1.00 85.56 492 ILE A C 1
ATOM 3700 O O . ILE A 1 492 ? 2.429 21.800 7.197 1.00 85.56 492 ILE A O 1
ATOM 3704 N N . GLU A 1 493 ? 3.061 22.551 9.199 1.00 85.00 493 GLU A N 1
ATOM 3705 C CA . GLU A 1 493 ? 3.078 23.979 8.842 1.00 85.00 493 GLU A CA 1
ATOM 3706 C C . GLU A 1 493 ? 4.026 24.305 7.681 1.00 85.00 493 GLU A C 1
ATOM 3708 O O . GLU A 1 493 ? 3.687 25.099 6.805 1.00 85.00 493 GLU A O 1
ATOM 3713 N N . ARG A 1 494 ? 5.196 23.652 7.618 1.00 82.00 494 ARG A N 1
ATOM 3714 C CA . ARG A 1 494 ? 6.122 23.778 6.473 1.00 82.00 494 ARG A CA 1
ATOM 3715 C C . ARG A 1 494 ? 5.520 23.270 5.161 1.00 82.00 494 ARG A C 1
ATOM 3717 O O . ARG A 1 494 ? 6.019 23.607 4.091 1.00 82.00 494 ARG A O 1
ATOM 3724 N N . HIS A 1 495 ? 4.475 22.455 5.239 1.00 82.19 495 HIS A N 1
ATOM 3725 C CA . HIS A 1 495 ? 3.804 21.832 4.112 1.00 82.19 495 HIS A CA 1
ATOM 3726 C C . HIS A 1 495 ? 2.322 22.225 4.122 1.00 82.19 495 HIS A C 1
ATOM 3728 O O . HIS A 1 495 ? 1.471 21.403 4.437 1.00 82.19 495 HIS A O 1
ATOM 3734 N N . GLY A 1 496 ? 1.996 23.465 3.733 1.00 82.81 496 GLY A N 1
ATOM 3735 C CA . GLY A 1 496 ? 0.633 24.022 3.849 1.00 82.81 496 GLY A CA 1
ATOM 3736 C C . GLY A 1 496 ? -0.512 23.148 3.303 1.00 82.81 496 GLY A C 1
ATOM 3737 O O . GLY A 1 496 ? -1.611 23.174 3.844 1.00 82.81 496 GLY A O 1
ATOM 3738 N N . HIS A 1 497 ? -0.250 22.289 2.314 1.00 84.50 497 HIS A N 1
ATOM 3739 C CA . HIS A 1 497 ? -1.215 21.297 1.821 1.00 84.50 497 HIS A CA 1
ATOM 3740 C C . HIS A 1 497 ? -1.608 20.232 2.863 1.00 84.50 497 HIS A C 1
ATOM 3742 O O . HIS A 1 497 ? -2.759 19.802 2.887 1.00 84.50 497 HIS A O 1
ATOM 3748 N N . LEU A 1 498 ? -0.681 19.817 3.734 1.00 88.88 498 LEU A N 1
ATOM 3749 C CA . LEU A 1 498 ? -0.970 18.923 4.857 1.00 88.88 498 LEU A CA 1
ATOM 3750 C C . LEU A 1 498 ? -1.842 19.632 5.894 1.00 88.88 498 LEU A C 1
ATOM 3752 O O . LEU A 1 498 ? -2.770 19.016 6.413 1.00 88.88 498 LEU A O 1
ATOM 3756 N N . SER A 1 499 ? -1.594 20.921 6.155 1.00 89.56 499 SER A N 1
ATOM 3757 C CA . SER A 1 499 ? -2.444 21.738 7.032 1.00 89.56 499 SER A CA 1
ATOM 3758 C C . SER A 1 499 ? -3.869 21.843 6.490 1.00 89.56 499 SER A C 1
ATOM 3760 O O . SER A 1 499 ? -4.832 21.668 7.237 1.00 89.56 499 SER A O 1
ATOM 3762 N N . ASP A 1 500 ? -4.015 22.074 5.184 1.00 90.56 500 ASP A N 1
ATOM 3763 C CA . ASP A 1 500 ? -5.320 22.126 4.530 1.00 90.56 500 ASP A CA 1
ATOM 3764 C C . ASP A 1 500 ? -6.061 20.794 4.603 1.00 90.56 500 ASP A C 1
ATOM 3766 O O . ASP A 1 500 ? -7.242 20.768 4.955 1.00 90.56 500 ASP A O 1
ATOM 3770 N N . LEU A 1 501 ? -5.379 19.683 4.311 1.00 92.69 501 LEU A N 1
ATOM 3771 C CA . LEU A 1 501 ? -5.983 18.357 4.403 1.00 92.69 501 LEU A CA 1
ATOM 3772 C C . LEU A 1 501 ? -6.374 18.017 5.846 1.00 92.69 501 LEU A C 1
ATOM 3774 O O . LEU A 1 501 ? -7.489 17.552 6.074 1.00 92.69 501 LEU A O 1
ATOM 3778 N N . LEU A 1 502 ? -5.502 18.295 6.820 1.00 93.62 502 LEU A N 1
ATOM 3779 C CA . LEU A 1 502 ? -5.783 18.068 8.237 1.00 93.62 502 LEU A CA 1
ATOM 3780 C C . LEU A 1 502 ? -7.016 18.856 8.689 1.00 93.62 502 LEU A C 1
ATOM 3782 O O . LEU A 1 502 ? -7.896 18.297 9.343 1.00 93.62 502 LEU A O 1
ATOM 3786 N N . ARG A 1 503 ? -7.120 20.131 8.297 1.00 93.06 503 ARG A N 1
ATOM 3787 C CA . ARG A 1 503 ? -8.284 20.979 8.585 1.00 93.06 503 ARG A CA 1
ATOM 3788 C C . ARG A 1 503 ? -9.569 20.397 7.995 1.00 93.06 503 ARG A C 1
ATOM 3790 O O . ARG A 1 503 ? -10.578 20.350 8.693 1.00 93.06 503 ARG A O 1
ATOM 3797 N N . LYS A 1 504 ? -9.542 19.940 6.739 1.00 93.44 504 LYS A N 1
ATOM 3798 C CA . LYS A 1 504 ? -10.702 19.314 6.077 1.00 93.44 504 LYS A CA 1
ATOM 3799 C C . LYS A 1 504 ? -11.140 18.026 6.774 1.00 93.44 504 LYS A C 1
ATOM 3801 O O . LYS A 1 504 ? -12.309 17.886 7.127 1.00 93.44 504 LYS A O 1
ATOM 3806 N N . VAL A 1 505 ? -10.191 17.128 7.046 1.00 94.31 505 VAL A N 1
ATOM 3807 C CA . VAL A 1 505 ? -10.444 15.845 7.722 1.00 94.31 505 VAL A CA 1
ATOM 3808 C C . VAL A 1 505 ? -11.000 16.066 9.134 1.00 94.31 505 VAL A C 1
ATOM 3810 O O . VAL A 1 505 ? -11.990 15.440 9.511 1.00 94.31 505 VAL A O 1
ATOM 3813 N N . ARG A 1 506 ? -10.436 17.009 9.901 1.00 93.00 506 ARG A N 1
ATOM 3814 C CA . ARG A 1 506 ? -10.957 17.391 11.226 1.00 93.00 506 ARG A CA 1
ATOM 3815 C C . ARG A 1 506 ? -12.333 18.052 11.167 1.00 93.00 506 ARG A C 1
ATOM 3817 O O . ARG A 1 506 ? -13.137 17.849 12.069 1.00 93.00 506 ARG A O 1
ATOM 3824 N N . GLY A 1 507 ? -12.626 18.778 10.091 1.00 91.31 507 GLY A N 1
ATOM 3825 C CA . GLY A 1 507 ? -13.951 19.333 9.802 1.00 91.31 507 GLY A CA 1
ATOM 3826 C C . GLY A 1 507 ? -15.006 18.294 9.401 1.00 91.31 507 GLY A C 1
ATOM 3827 O O . GLY A 1 507 ? -16.159 18.662 9.197 1.00 91.31 507 GLY A O 1
ATOM 3828 N N . GLY A 1 508 ? -14.643 17.010 9.291 1.00 88.75 508 GLY A N 1
ATOM 3829 C CA . GLY A 1 508 ? -15.554 15.928 8.910 1.00 88.75 508 GLY A CA 1
ATOM 3830 C C . GLY A 1 508 ? -15.753 15.764 7.401 1.00 88.75 508 GLY A C 1
ATOM 3831 O O . GLY A 1 508 ? -16.588 14.959 6.987 1.00 88.75 508 GLY A O 1
ATOM 3832 N N . GLU A 1 509 ? -14.995 16.487 6.571 1.00 91.12 509 GLU A N 1
ATOM 3833 C CA . GLU A 1 509 ? -15.022 16.324 5.116 1.00 91.12 509 GLU A CA 1
ATOM 3834 C C . GLU A 1 509 ? -14.387 14.978 4.739 1.00 91.12 509 GLU A C 1
ATOM 3836 O O . GLU A 1 509 ? -13.233 14.699 5.079 1.00 91.12 509 GLU A O 1
ATOM 3841 N N . ARG A 1 510 ? -15.140 14.127 4.030 1.00 88.12 510 ARG A N 1
ATOM 3842 C CA . ARG A 1 510 ? -14.612 12.858 3.520 1.00 88.12 510 ARG A CA 1
ATOM 3843 C C . ARG A 1 510 ? -13.751 13.111 2.279 1.00 88.12 510 ARG A C 1
ATOM 3845 O O . ARG A 1 510 ? -14.269 13.666 1.312 1.00 88.12 510 ARG A O 1
ATOM 3852 N N . PRO A 1 511 ? -12.479 12.672 2.260 1.00 89.19 511 PRO A N 1
ATOM 3853 C CA . PRO A 1 511 ? -11.630 12.850 1.089 1.00 89.19 511 PRO A CA 1
ATOM 3854 C C . PRO A 1 511 ? -12.131 12.035 -0.114 1.00 89.19 511 PRO A C 1
ATOM 3856 O O . PRO A 1 511 ? -12.556 10.887 0.044 1.00 89.19 511 PRO A O 1
ATOM 3859 N N . ASP A 1 512 ? -12.051 12.597 -1.322 1.00 86.94 512 ASP A N 1
ATOM 3860 C CA . ASP A 1 512 ? -12.320 11.846 -2.552 1.00 86.94 512 ASP A CA 1
ATOM 3861 C C . ASP A 1 512 ? -11.106 10.987 -2.927 1.00 86.94 512 ASP A C 1
ATOM 3863 O O . ASP A 1 512 ? -10.001 11.483 -3.147 1.00 86.94 512 ASP A O 1
ATOM 3867 N N . LEU A 1 513 ? -11.336 9.677 -2.984 1.00 89.50 513 LEU A N 1
ATOM 3868 C CA . LEU A 1 513 ? -10.341 8.647 -3.276 1.00 89.50 513 LEU A CA 1
ATOM 3869 C C . LEU A 1 513 ? -10.704 7.850 -4.540 1.00 89.50 513 LEU A C 1
ATOM 3871 O O . LEU A 1 513 ? -10.133 6.789 -4.788 1.00 89.50 513 LEU A O 1
ATOM 3875 N N . THR A 1 514 ? -11.698 8.312 -5.306 1.00 83.81 514 THR A N 1
ATOM 3876 C CA . THR A 1 514 ? -12.257 7.576 -6.450 1.00 83.81 514 THR A CA 1
ATOM 3877 C C . THR A 1 514 ? -11.475 7.799 -7.739 1.00 83.81 514 THR A C 1
ATOM 3879 O O . THR A 1 514 ? -11.399 6.896 -8.565 1.00 83.81 514 THR A O 1
ATOM 3882 N N . GLY A 1 515 ? -10.891 8.988 -7.920 1.00 80.62 515 GLY A N 1
ATOM 3883 C CA . GLY A 1 515 ? -10.153 9.338 -9.135 1.00 80.62 515 GLY A CA 1
ATOM 3884 C C . GLY A 1 515 ? -11.022 9.384 -10.398 1.00 80.62 515 GLY A C 1
ATOM 3885 O O . GLY A 1 515 ? -10.521 9.146 -11.496 1.00 80.62 515 GLY A O 1
ATOM 3886 N N . THR A 1 516 ? -12.323 9.656 -10.258 1.00 79.44 516 THR A N 1
ATOM 3887 C CA . THR A 1 516 ? -13.277 9.687 -11.378 1.00 79.44 516 THR A CA 1
ATOM 3888 C C . THR A 1 516 ? -13.233 11.030 -12.116 1.00 79.44 516 THR A C 1
ATOM 3890 O O . THR A 1 516 ? -13.269 12.086 -11.496 1.00 79.44 516 THR A O 1
ATOM 3893 N N . GLY A 1 517 ? -13.148 11.012 -13.454 1.00 75.19 517 GLY A N 1
ATOM 3894 C CA . GLY A 1 517 ? -13.121 12.240 -14.273 1.00 75.19 517 GLY A CA 1
ATOM 3895 C C . GLY A 1 517 ? -11.810 12.523 -15.019 1.00 75.19 517 GLY A C 1
ATOM 3896 O O . GLY A 1 517 ? -11.582 13.651 -15.450 1.00 75.19 517 GLY A O 1
ATOM 3897 N N . GLY A 1 518 ? -10.949 11.515 -15.200 1.00 84.44 518 GLY A N 1
ATOM 3898 C CA . GLY A 1 518 ? -9.740 11.601 -16.027 1.00 84.44 518 GLY A CA 1
ATOM 3899 C C . GLY A 1 518 ? -8.455 11.915 -15.243 1.00 84.44 518 GLY A C 1
ATOM 3900 O O . GLY A 1 518 ? -8.451 11.859 -14.011 1.00 84.44 518 GLY A O 1
ATOM 3901 N N . PRO A 1 519 ? -7.343 12.248 -15.934 1.00 86.00 519 PRO A N 1
ATOM 3902 C CA . PRO A 1 519 ? -6.013 12.348 -15.322 1.00 86.00 519 PRO A CA 1
ATOM 3903 C C . PRO A 1 519 ? -5.935 13.278 -14.104 1.00 86.00 519 PRO A C 1
ATOM 3905 O O . PRO A 1 519 ? -5.279 12.954 -13.117 1.00 86.00 519 PRO A O 1
ATOM 3908 N N . GLY A 1 520 ? -6.634 14.419 -14.153 1.00 87.56 520 GLY A N 1
ATOM 3909 C CA . GLY A 1 520 ? -6.649 15.388 -13.056 1.00 87.56 520 GLY A CA 1
ATOM 3910 C C . GLY A 1 520 ? -7.296 14.843 -11.781 1.00 87.56 520 GLY A C 1
ATOM 3911 O O . GLY A 1 520 ? -6.777 15.073 -10.690 1.00 87.56 520 GLY A O 1
ATOM 3912 N N . ALA A 1 521 ? -8.382 14.077 -11.914 1.00 88.88 521 ALA A N 1
ATOM 3913 C CA . ALA A 1 521 ? -9.059 13.450 -10.782 1.00 88.88 521 ALA A CA 1
ATOM 3914 C C . ALA A 1 521 ? -8.229 12.303 -10.191 1.00 88.88 521 ALA A C 1
ATOM 3916 O O . ALA A 1 521 ? -8.077 12.220 -8.973 1.00 88.88 521 ALA A O 1
ATOM 3917 N N . VAL A 1 522 ? -7.625 11.468 -11.045 1.00 90.44 522 VAL A N 1
ATOM 3918 C CA . VAL A 1 522 ? -6.672 10.426 -10.623 1.00 90.44 522 VAL A CA 1
ATOM 3919 C C . VAL A 1 522 ? -5.531 11.046 -9.817 1.00 90.44 522 VAL A C 1
ATOM 3921 O O . VAL A 1 522 ? -5.249 10.611 -8.701 1.00 90.44 522 VAL A O 1
ATOM 3924 N N . ARG A 1 523 ? -4.919 12.116 -10.338 1.00 90.44 523 ARG A N 1
ATOM 3925 C CA . ARG A 1 523 ? -3.835 12.830 -9.659 1.00 90.44 523 ARG A CA 1
ATOM 3926 C C . ARG A 1 523 ? -4.271 13.408 -8.318 1.00 90.44 523 ARG A C 1
ATOM 3928 O O . ARG A 1 523 ? -3.515 13.320 -7.350 1.00 90.44 523 ARG A O 1
ATOM 3935 N N . ALA A 1 524 ? -5.466 13.993 -8.244 1.00 89.56 524 ALA A N 1
ATOM 3936 C CA . ALA A 1 524 ? -6.014 14.523 -6.999 1.00 89.56 524 ALA A CA 1
ATOM 3937 C C . ALA A 1 524 ? -6.190 13.414 -5.950 1.00 89.56 524 ALA A C 1
ATOM 3939 O O . ALA A 1 524 ? -5.674 13.549 -4.843 1.00 89.56 524 ALA A O 1
ATOM 3940 N N . ALA A 1 525 ? -6.804 12.288 -6.322 1.00 92.00 525 ALA A N 1
ATOM 3941 C CA . ALA A 1 525 ? -6.997 11.148 -5.428 1.00 92.00 525 ALA A CA 1
ATOM 3942 C C . ALA A 1 525 ? -5.662 10.558 -4.939 1.00 92.00 525 ALA A C 1
ATOM 3944 O O . ALA A 1 525 ? -5.480 10.360 -3.738 1.00 92.00 525 ALA A O 1
ATOM 3945 N N . LEU A 1 526 ? -4.688 10.352 -5.836 1.00 91.88 526 LEU A N 1
ATOM 3946 C CA . LEU A 1 526 ? -3.344 9.894 -5.463 1.00 91.88 526 LEU A CA 1
ATOM 3947 C C . LEU A 1 526 ? -2.637 10.888 -4.533 1.00 91.88 526 LEU A C 1
ATOM 3949 O O . LEU A 1 526 ? -1.979 10.480 -3.578 1.00 91.88 526 LEU A O 1
ATOM 3953 N N . THR A 1 527 ? -2.780 12.192 -4.783 1.00 90.81 527 THR A N 1
ATOM 3954 C CA . THR A 1 527 ? -2.226 13.242 -3.912 1.00 90.81 527 THR A CA 1
ATOM 3955 C C . THR A 1 527 ? -2.818 13.129 -2.511 1.00 90.81 527 THR A C 1
ATOM 3957 O O . THR A 1 527 ? -2.082 13.076 -1.530 1.00 90.81 527 THR A O 1
ATOM 3960 N N . THR A 1 528 ? -4.142 13.011 -2.416 1.00 92.19 528 THR A N 1
ATOM 3961 C CA . THR A 1 528 ? -4.855 12.855 -1.148 1.00 92.19 528 THR A CA 1
ATOM 3962 C C . THR A 1 528 ? -4.448 11.581 -0.407 1.00 92.19 528 THR A C 1
ATOM 3964 O O . THR A 1 528 ? -4.200 11.647 0.793 1.00 92.19 528 THR A O 1
ATOM 3967 N N . MET A 1 529 ? -4.321 10.437 -1.089 1.00 92.44 529 MET A N 1
ATOM 3968 C CA . MET A 1 529 ? -3.861 9.182 -0.472 1.00 92.44 529 MET A CA 1
ATOM 3969 C C . MET A 1 529 ? -2.464 9.323 0.134 1.00 92.44 529 MET A C 1
ATOM 3971 O O . MET A 1 529 ? -2.238 8.930 1.278 1.00 92.44 529 MET A O 1
ATOM 3975 N N . ASN A 1 530 ? -1.531 9.917 -0.611 1.00 89.38 530 ASN A N 1
ATOM 3976 C CA . ASN A 1 530 ? -0.176 10.148 -0.126 1.00 89.38 530 ASN A CA 1
ATOM 3977 C C . ASN A 1 530 ? -0.155 11.106 1.074 1.00 89.38 530 ASN A C 1
ATOM 3979 O O . ASN A 1 530 ? 0.473 10.806 2.090 1.00 89.38 530 ASN A O 1
ATOM 3983 N N . ASP A 1 531 ? -0.888 12.217 0.998 1.00 90.38 531 ASP A N 1
ATOM 3984 C CA . ASP A 1 531 ? -0.953 13.208 2.073 1.00 90.38 531 ASP A CA 1
ATOM 3985 C C . ASP A 1 531 ? -1.629 12.637 3.342 1.00 90.38 531 ASP A C 1
ATOM 3987 O O . ASP A 1 531 ? -1.175 12.914 4.455 1.00 90.38 531 ASP A O 1
ATOM 3991 N N . LEU A 1 532 ? -2.631 11.755 3.206 1.00 92.50 532 LEU A N 1
ATOM 3992 C CA . LEU A 1 532 ? -3.226 11.016 4.331 1.00 92.50 532 LEU A CA 1
ATOM 3993 C C . LEU A 1 532 ? -2.211 10.099 5.023 1.00 92.50 532 LEU A C 1
ATOM 3995 O O . LEU A 1 532 ? -2.137 10.088 6.250 1.00 92.50 532 LEU A O 1
ATOM 3999 N N . VAL A 1 533 ? -1.407 9.350 4.262 1.00 90.19 533 VAL A N 1
ATOM 4000 C CA . VAL A 1 533 ? -0.357 8.484 4.829 1.00 90.19 533 VAL A CA 1
ATOM 4001 C C . VAL A 1 533 ? 0.680 9.311 5.582 1.00 90.19 533 VAL A C 1
ATOM 4003 O O . VAL A 1 533 ? 1.091 8.929 6.677 1.00 90.19 533 VAL A O 1
ATOM 4006 N N . ARG A 1 534 ? 1.062 10.472 5.042 1.00 87.44 534 ARG A N 1
ATOM 4007 C CA . ARG A 1 534 ? 2.001 11.394 5.695 1.00 87.44 534 ARG A CA 1
ATOM 4008 C C . ARG A 1 534 ? 1.450 11.946 7.003 1.00 87.44 534 ARG A C 1
ATOM 4010 O O . ARG A 1 534 ? 2.164 11.946 8.000 1.00 87.44 534 ARG A O 1
ATOM 4017 N N . LEU A 1 535 ? 0.190 12.381 7.019 1.00 89.56 535 LEU A N 1
ATOM 4018 C CA . LEU A 1 535 ? -0.478 12.807 8.251 1.00 89.56 535 LEU A CA 1
ATOM 4019 C C . LEU A 1 535 ? -0.563 11.657 9.260 1.00 89.56 535 LEU A C 1
ATOM 4021 O O . LEU A 1 535 ? -0.242 11.852 10.428 1.00 89.56 535 LEU A O 1
ATOM 4025 N N . GLY A 1 536 ? -0.910 10.451 8.805 1.00 89.88 536 GLY A N 1
ATOM 4026 C CA . GLY A 1 536 ? -0.946 9.250 9.637 1.00 89.88 536 GLY A CA 1
ATOM 4027 C C . GLY A 1 536 ? 0.398 8.932 10.288 1.00 89.88 536 GLY A C 1
ATOM 4028 O O . GLY A 1 536 ? 0.450 8.651 11.478 1.00 89.88 536 GLY A O 1
ATOM 4029 N N . LEU A 1 537 ? 1.496 9.038 9.540 1.00 86.19 537 LEU A N 1
ATOM 4030 C CA . LEU A 1 537 ? 2.849 8.837 10.065 1.00 86.19 537 LEU A CA 1
ATOM 4031 C C . LEU A 1 537 ? 3.267 9.878 11.106 1.00 86.19 537 LEU A C 1
ATOM 4033 O O . LEU A 1 537 ? 4.040 9.559 12.005 1.00 86.19 537 LEU A O 1
ATOM 4037 N N . LEU A 1 538 ? 2.791 11.115 10.968 1.00 87.19 538 LEU A N 1
ATOM 4038 C CA . LEU A 1 538 ? 3.123 12.204 11.886 1.00 87.19 538 LEU A CA 1
ATOM 4039 C C . LEU A 1 538 ? 2.273 12.175 13.160 1.00 87.19 538 LEU A C 1
ATOM 4041 O O . LEU A 1 538 ? 2.779 12.525 14.221 1.00 87.19 538 LEU A O 1
ATOM 4045 N N . LEU A 1 539 ? 1.000 11.793 13.051 1.00 88.88 539 LEU A N 1
ATOM 4046 C CA . LEU A 1 539 ? 0.024 11.879 14.142 1.00 88.88 539 LEU A CA 1
ATOM 4047 C C . LEU A 1 539 ? -0.202 10.540 14.851 1.00 88.88 539 LEU A C 1
ATOM 4049 O O . LEU A 1 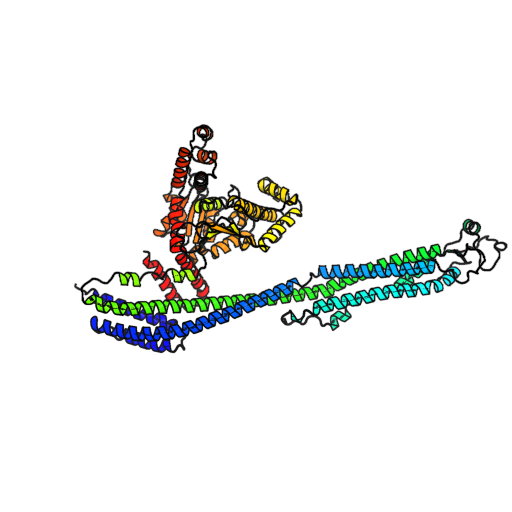539 ? -0.514 10.521 16.034 1.00 88.88 539 LEU A O 1
ATOM 4053 N N . GLU A 1 540 ? -0.028 9.420 14.150 1.00 84.94 540 GLU A N 1
ATOM 4054 C CA . GLU A 1 540 ? -0.310 8.065 14.641 1.00 84.94 540 GLU A CA 1
ATOM 4055 C C . GLU A 1 540 ? 0.809 7.070 14.230 1.00 84.94 540 GLU A C 1
ATOM 4057 O O . GLU A 1 540 ? 0.530 6.043 13.600 1.00 84.94 540 GLU A O 1
ATOM 4062 N N . PRO A 1 541 ? 2.091 7.327 14.569 1.00 80.94 541 PRO A N 1
ATOM 4063 C CA . PRO A 1 541 ? 3.238 6.558 14.056 1.00 80.94 541 PRO A CA 1
ATOM 4064 C C . PRO A 1 541 ? 3.197 5.057 14.401 1.00 80.94 541 PRO A C 1
ATOM 4066 O O . PRO A 1 541 ? 3.620 4.208 13.607 1.00 80.94 541 PRO A O 1
ATOM 4069 N N . GLU A 1 542 ? 2.640 4.704 15.561 1.00 83.12 542 GLU A N 1
ATOM 4070 C CA . GLU A 1 542 ? 2.549 3.316 16.035 1.00 83.12 542 GLU A CA 1
ATOM 4071 C C . GLU A 1 542 ? 1.374 2.537 15.432 1.00 83.12 542 GLU A C 1
ATOM 4073 O O . GLU A 1 542 ? 1.294 1.314 15.563 1.00 83.12 542 GLU A O 1
ATOM 4078 N N . ARG A 1 543 ? 0.446 3.214 14.746 1.00 83.81 543 ARG A N 1
ATOM 4079 C CA . ARG A 1 543 ? -0.719 2.555 14.154 1.00 83.81 543 ARG A CA 1
ATOM 4080 C C . ARG A 1 543 ? -0.385 1.927 12.795 1.00 83.81 543 ARG A C 1
ATOM 4082 O O . ARG A 1 543 ? 0.490 2.413 12.072 1.00 83.81 543 ARG A O 1
ATOM 4089 N N . PRO A 1 544 ? -1.120 0.870 12.400 1.00 82.56 544 PRO A N 1
ATOM 4090 C CA . PRO A 1 544 ? -1.032 0.321 11.055 1.00 82.56 544 PRO A CA 1
ATOM 4091 C C . PRO A 1 544 ? -1.437 1.354 9.998 1.00 82.56 544 PRO A C 1
ATOM 4093 O O . PRO A 1 544 ? -2.433 2.074 10.146 1.00 82.56 544 PRO A O 1
ATOM 4096 N N . LEU A 1 545 ? -0.667 1.390 8.913 1.00 84.00 545 LEU A N 1
ATOM 4097 C CA . LEU A 1 545 ? -0.990 2.139 7.703 1.00 84.00 545 LEU A CA 1
ATOM 4098 C C . LEU A 1 545 ? -1.759 1.244 6.718 1.00 84.00 545 LEU A C 1
ATOM 4100 O O . LEU A 1 545 ? -1.695 0.019 6.852 1.00 84.00 545 LEU A O 1
ATOM 4104 N N . PRO A 1 546 ? -2.468 1.830 5.736 1.00 86.88 546 PRO A N 1
ATOM 4105 C CA . PRO A 1 546 ? -3.164 1.067 4.706 1.00 86.88 546 PRO A CA 1
ATOM 4106 C C . PRO A 1 546 ? -2.236 0.078 3.993 1.00 86.88 546 PRO A C 1
ATOM 4108 O O . PRO A 1 546 ? -1.079 0.388 3.695 1.00 86.88 546 PRO A O 1
ATOM 4111 N N . ARG A 1 547 ? -2.745 -1.100 3.643 1.00 81.88 547 ARG A N 1
ATOM 4112 C CA . ARG A 1 547 ? -1.995 -2.125 2.905 1.00 81.88 547 ARG A CA 1
ATOM 4113 C C . ARG A 1 547 ? -1.546 -1.661 1.523 1.00 81.88 547 ARG A C 1
ATOM 4115 O O . ARG A 1 547 ? -0.600 -2.224 0.986 1.00 81.88 547 ARG A O 1
ATOM 4122 N N . ALA A 1 548 ? -2.161 -0.604 0.985 1.00 79.50 548 ALA A N 1
ATOM 4123 C CA . ALA A 1 548 ? -1.729 0.067 -0.239 1.00 79.50 548 ALA A CA 1
ATOM 4124 C C . ALA A 1 548 ? -0.246 0.460 -0.215 1.00 79.50 548 ALA A C 1
ATOM 4126 O O . ALA A 1 548 ? 0.369 0.551 -1.269 1.00 79.50 548 ALA A O 1
ATOM 4127 N N . LEU A 1 549 ? 0.356 0.659 0.964 1.00 79.69 549 LEU A N 1
ATOM 4128 C CA . LEU A 1 549 ? 1.799 0.875 1.068 1.00 79.69 549 LEU A CA 1
ATOM 4129 C C . LEU A 1 549 ? 2.618 -0.344 0.621 1.00 79.69 549 LEU A C 1
ATOM 4131 O O . LEU A 1 549 ? 3.728 -0.168 0.143 1.00 79.69 549 LEU A O 1
ATOM 4135 N N . ARG A 1 550 ? 2.096 -1.563 0.793 1.00 76.75 550 ARG A N 1
ATOM 4136 C CA . ARG A 1 550 ? 2.731 -2.824 0.380 1.00 76.75 550 ARG A CA 1
ATOM 4137 C C . ARG A 1 550 ? 2.265 -3.271 -1.004 1.00 76.75 550 ARG A C 1
ATOM 4139 O O . ARG A 1 550 ? 3.083 -3.690 -1.811 1.00 76.75 550 ARG A O 1
ATOM 4146 N N . ASP A 1 551 ? 0.963 -3.214 -1.258 1.00 78.00 551 ASP A N 1
ATOM 4147 C CA . ASP A 1 551 ? 0.359 -3.808 -2.459 1.00 78.00 551 ASP A CA 1
ATOM 4148 C C . ASP A 1 551 ? 0.275 -2.811 -3.631 1.00 78.00 551 ASP A C 1
ATOM 4150 O O . ASP A 1 551 ? 0.083 -3.192 -4.791 1.00 78.00 551 ASP A O 1
ATOM 4154 N N . GLY A 1 552 ? 0.452 -1.522 -3.339 1.00 84.19 552 GLY A N 1
ATOM 4155 C CA . GLY A 1 552 ? 0.297 -0.427 -4.285 1.00 84.19 552 GLY A CA 1
ATOM 4156 C C . GLY A 1 552 ? -1.148 -0.204 -4.734 1.00 84.19 552 GLY A C 1
ATOM 4157 O O . GLY A 1 552 ? -2.061 -0.957 -4.395 1.00 84.19 552 GLY A O 1
ATOM 4158 N N . VAL A 1 553 ? -1.342 0.846 -5.526 1.00 88.75 553 VAL A N 1
ATOM 4159 C CA . VAL A 1 553 ? -2.607 1.154 -6.211 1.00 88.75 553 VAL A CA 1
ATOM 4160 C C . VAL A 1 553 ? -2.407 1.146 -7.719 1.00 88.75 553 VAL A C 1
ATOM 4162 O O . VAL A 1 553 ? -1.316 1.459 -8.200 1.00 88.75 553 VAL A O 1
ATOM 4165 N N . ASP A 1 554 ? -3.460 0.801 -8.454 1.00 89.88 554 ASP A N 1
ATOM 4166 C CA . ASP A 1 554 ? -3.412 0.622 -9.901 1.00 89.88 554 ASP A CA 1
ATOM 4167 C C . ASP A 1 554 ? -3.997 1.829 -10.632 1.00 89.88 554 ASP A C 1
ATOM 4169 O O . ASP A 1 554 ? -5.050 2.348 -10.273 1.00 89.88 554 ASP A O 1
ATOM 4173 N N . VAL A 1 555 ? -3.313 2.286 -11.677 1.00 89.38 555 VAL A N 1
ATOM 4174 C CA . VAL A 1 555 ? -3.790 3.333 -12.582 1.00 89.38 555 VAL A CA 1
ATOM 4175 C C . VAL A 1 555 ? -3.740 2.790 -13.998 1.00 89.38 555 VAL A C 1
ATOM 4177 O O . VAL A 1 555 ? -2.665 2.569 -14.550 1.00 89.38 555 VAL A O 1
ATOM 4180 N N . HIS A 1 556 ? -4.906 2.598 -14.596 1.00 86.81 556 HIS A N 1
ATOM 4181 C CA . HIS A 1 556 ? -5.037 2.134 -15.971 1.00 86.81 556 HIS A CA 1
ATOM 4182 C C . HIS A 1 556 ? -4.939 3.327 -16.907 1.00 86.81 556 HIS A C 1
ATOM 4184 O O . HIS A 1 556 ? -5.597 4.340 -16.674 1.00 86.81 556 HIS A O 1
ATOM 4190 N N . VAL A 1 557 ? -4.113 3.233 -17.947 1.00 85.38 557 VAL A N 1
ATOM 4191 C CA . VAL A 1 557 ? -3.947 4.288 -18.953 1.00 85.38 557 VAL A CA 1
ATOM 4192 C C . VAL A 1 557 ? -3.822 3.683 -20.340 1.00 85.38 557 VAL A C 1
ATOM 4194 O O . VAL A 1 557 ? -3.310 2.576 -20.500 1.00 85.38 557 VAL A O 1
ATOM 4197 N N . ALA A 1 558 ? -4.227 4.432 -21.365 1.00 80.38 558 ALA A N 1
ATOM 4198 C CA . ALA A 1 558 ? -3.922 4.069 -22.741 1.00 80.38 558 ALA A CA 1
ATOM 4199 C C . ALA A 1 558 ? -2.404 3.917 -22.932 1.00 80.38 558 ALA A C 1
ATOM 4201 O O . ALA A 1 558 ? -1.631 4.853 -22.705 1.00 80.38 558 ALA A O 1
ATOM 4202 N N . GLY A 1 559 ? -1.982 2.730 -23.353 1.00 68.56 559 GLY A N 1
ATOM 4203 C CA . GLY A 1 559 ? -0.616 2.465 -23.757 1.00 68.56 559 GLY A CA 1
ATOM 4204 C C . GLY A 1 559 ? -0.311 3.055 -25.138 1.00 68.56 559 GLY A C 1
ATOM 4205 O O . GLY A 1 559 ? -1.218 3.269 -25.946 1.00 68.56 559 GLY A O 1
ATOM 4206 N N . PRO A 1 560 ? 0.968 3.333 -25.431 1.00 67.62 560 PRO A N 1
ATOM 4207 C CA . PRO A 1 560 ? 1.399 3.712 -26.772 1.00 67.62 560 PRO A CA 1
ATOM 4208 C C . PRO A 1 560 ? 1.217 2.557 -27.773 1.00 67.62 560 PRO A C 1
ATOM 4210 O O . PRO A 1 560 ? 1.395 1.385 -27.427 1.00 67.62 560 PRO A O 1
ATOM 4213 N N . ASP A 1 561 ? 0.910 2.902 -29.028 1.00 62.28 561 ASP A N 1
ATOM 4214 C CA . ASP A 1 561 ? 0.744 1.940 -30.121 1.00 62.28 561 ASP A CA 1
ATOM 4215 C C . ASP A 1 561 ? 1.976 1.032 -30.275 1.00 62.28 561 ASP A C 1
ATOM 4217 O O . ASP A 1 561 ? 3.124 1.481 -30.212 1.00 62.28 561 ASP A O 1
ATOM 4221 N N . GLY A 1 562 ? 1.740 -0.262 -30.508 1.00 60.53 562 GLY A N 1
ATOM 4222 C CA . GLY A 1 562 ? 2.802 -1.244 -30.755 1.00 60.53 562 GLY A CA 1
ATOM 4223 C C . GLY A 1 562 ? 3.302 -2.010 -29.525 1.00 60.53 562 GLY A C 1
ATOM 4224 O O . GLY A 1 562 ? 4.269 -2.763 -29.646 1.00 60.53 562 GLY A O 1
ATOM 4225 N N . ALA A 1 563 ? 2.653 -1.877 -28.362 1.00 63.12 563 ALA A N 1
ATOM 4226 C CA . ALA A 1 563 ? 2.897 -2.765 -27.224 1.00 63.12 563 ALA A CA 1
ATOM 4227 C C . ALA A 1 563 ? 2.543 -4.219 -27.589 1.00 63.12 563 ALA A C 1
ATOM 4229 O O . ALA A 1 563 ? 1.390 -4.537 -27.871 1.00 63.12 563 ALA A O 1
ATOM 4230 N N . THR A 1 564 ? 3.523 -5.126 -27.565 1.00 64.25 564 THR A N 1
ATOM 4231 C CA . THR A 1 564 ? 3.280 -6.556 -27.848 1.00 64.25 564 THR A CA 1
ATOM 4232 C C . THR A 1 564 ? 3.072 -7.397 -26.583 1.00 64.25 564 THR A C 1
ATOM 4234 O O . THR A 1 564 ? 2.954 -8.627 -26.663 1.00 64.25 564 THR A O 1
ATOM 4237 N N . PHE A 1 565 ? 3.096 -6.749 -25.415 1.00 69.19 565 PHE A N 1
ATOM 4238 C CA . PHE A 1 565 ? 3.020 -7.348 -24.087 1.00 69.19 565 PHE A CA 1
ATOM 4239 C C . PHE A 1 565 ? 2.616 -6.279 -23.048 1.00 69.19 565 PHE A C 1
ATOM 4241 O O . PHE A 1 565 ? 3.078 -5.144 -23.191 1.00 69.19 565 PHE A O 1
ATOM 4248 N N . PRO A 1 566 ? 1.800 -6.593 -22.020 1.00 77.38 566 PRO A N 1
ATOM 4249 C CA . PRO A 1 566 ? 1.407 -5.619 -20.997 1.00 77.38 566 PRO A CA 1
ATOM 4250 C C . PRO A 1 566 ? 2.614 -5.058 -20.237 1.00 77.38 566 PRO A C 1
ATOM 4252 O O . PRO A 1 566 ? 3.517 -5.815 -19.872 1.00 77.38 566 PRO A O 1
ATOM 4255 N N . ILE A 1 567 ? 2.625 -3.748 -19.972 1.00 85.19 567 ILE A N 1
ATOM 4256 C CA . ILE A 1 567 ? 3.698 -3.066 -19.232 1.00 85.19 567 ILE A CA 1
ATOM 4257 C C . ILE A 1 567 ? 3.110 -2.357 -18.016 1.00 85.19 567 ILE A C 1
ATOM 4259 O O . ILE A 1 567 ? 2.138 -1.614 -18.128 1.00 85.19 567 ILE A O 1
ATOM 4263 N N . GLU A 1 568 ? 3.755 -2.550 -16.872 1.00 89.75 568 GLU A N 1
ATOM 4264 C CA . GLU A 1 568 ? 3.486 -1.853 -15.620 1.00 89.75 568 GLU A CA 1
ATOM 4265 C C . GLU A 1 568 ? 4.682 -0.955 -15.297 1.00 89.75 568 GLU A C 1
ATOM 4267 O O . GLU A 1 568 ? 5.801 -1.447 -15.132 1.00 89.75 568 GLU A O 1
ATOM 4272 N N . VAL A 1 569 ? 4.463 0.356 -15.199 1.00 92.00 569 VAL A N 1
ATOM 4273 C CA . VAL A 1 569 ? 5.471 1.312 -14.714 1.00 92.00 569 VAL A CA 1
ATOM 4274 C C . VAL A 1 569 ? 5.159 1.635 -13.259 1.00 92.00 569 VAL A C 1
ATOM 4276 O O . VAL A 1 569 ? 4.102 2.184 -12.964 1.00 92.00 569 VAL A O 1
ATOM 4279 N N . ILE A 1 570 ? 6.064 1.285 -12.349 1.00 91.50 570 ILE A N 1
ATOM 4280 C CA . ILE A 1 570 ? 5.848 1.415 -10.909 1.00 91.50 570 ILE A CA 1
ATOM 4281 C C . ILE A 1 570 ? 6.563 2.657 -10.384 1.00 91.50 570 ILE A C 1
ATOM 4283 O O . ILE A 1 570 ? 7.793 2.736 -10.389 1.00 91.50 570 ILE A O 1
ATOM 4287 N N . ASP A 1 571 ? 5.778 3.611 -9.894 1.00 91.06 571 ASP A N 1
ATOM 4288 C CA . ASP A 1 571 ? 6.247 4.747 -9.110 1.00 91.06 571 ASP A CA 1
ATOM 4289 C C . ASP A 1 571 ? 6.475 4.295 -7.661 1.00 91.06 571 ASP A C 1
ATOM 4291 O O . ASP A 1 571 ? 5.515 4.101 -6.914 1.00 91.06 571 ASP A O 1
ATOM 4295 N N . THR A 1 572 ? 7.731 4.095 -7.250 1.00 86.50 572 THR A N 1
ATOM 4296 C CA . THR A 1 572 ? 8.053 3.679 -5.870 1.00 86.50 572 THR A CA 1
ATOM 4297 C C . THR A 1 572 ? 8.165 4.885 -4.934 1.00 86.50 572 THR A C 1
ATOM 4299 O O . THR A 1 572 ? 8.400 5.998 -5.409 1.00 86.50 572 THR A O 1
ATOM 4302 N N . PRO A 1 573 ? 8.074 4.721 -3.604 1.00 79.31 573 PRO A N 1
ATOM 4303 C CA . PRO A 1 573 ? 8.512 5.761 -2.679 1.00 79.31 573 PRO A CA 1
ATOM 4304 C C . PRO A 1 573 ? 9.973 6.177 -2.909 1.00 79.31 573 PRO A C 1
ATOM 4306 O O . PRO A 1 573 ? 10.771 5.386 -3.421 1.00 79.31 573 PRO A O 1
ATOM 4309 N N . GLY A 1 574 ? 10.318 7.427 -2.585 1.00 71.69 574 GLY A N 1
ATOM 4310 C CA . GLY A 1 574 ? 11.713 7.882 -2.607 1.00 71.69 574 GLY A CA 1
ATOM 4311 C C . GLY A 1 574 ? 12.511 7.317 -1.424 1.00 71.69 574 GLY A C 1
ATOM 4312 O O . GLY A 1 574 ? 11.944 6.959 -0.389 1.00 71.69 574 GLY A O 1
ATOM 4313 N N . LEU A 1 575 ? 13.834 7.194 -1.581 1.00 65.69 575 LEU A N 1
ATOM 4314 C CA . LEU A 1 575 ? 14.688 6.574 -0.556 1.00 65.69 575 LEU A CA 1
ATOM 4315 C C . LEU A 1 575 ? 14.789 7.383 0.748 1.00 65.69 575 LEU A C 1
ATOM 4317 O O . LEU A 1 575 ? 14.886 6.790 1.816 1.00 65.69 575 LEU A O 1
ATOM 4321 N N . ASP A 1 576 ? 14.691 8.713 0.708 1.00 62.78 576 ASP A N 1
ATOM 4322 C CA . ASP A 1 576 ? 14.728 9.514 1.943 1.00 62.78 576 ASP A CA 1
ATOM 4323 C C . ASP A 1 576 ? 13.374 9.494 2.679 1.00 62.78 576 ASP A C 1
ATOM 4325 O O . ASP A 1 576 ? 13.329 9.568 3.909 1.00 62.78 576 ASP A O 1
ATOM 4329 N N . GLU A 1 577 ? 12.253 9.322 1.965 1.00 59.72 577 GLU A N 1
ATOM 4330 C CA . GLU A 1 577 ? 10.952 9.012 2.568 1.00 59.72 577 GLU A CA 1
ATOM 4331 C C . GLU A 1 577 ? 11.015 7.677 3.325 1.00 59.72 577 GLU A C 1
ATOM 4333 O O . GLU A 1 577 ? 10.519 7.577 4.449 1.00 59.72 577 GLU A O 1
ATOM 4338 N N . ALA A 1 578 ? 11.715 6.689 2.759 1.00 50.59 578 ALA A N 1
ATOM 4339 C CA . ALA A 1 578 ? 12.088 5.445 3.428 1.00 50.59 578 ALA A CA 1
ATOM 4340 C C . ALA A 1 578 ? 13.075 5.621 4.593 1.00 50.59 578 ALA A C 1
ATOM 4342 O O . ALA A 1 578 ? 13.027 4.858 5.556 1.00 50.59 578 ALA A O 1
ATOM 4343 N N . GLY A 1 579 ? 13.885 6.677 4.583 1.00 44.34 579 GLY A N 1
ATOM 4344 C CA . GLY A 1 579 ? 14.697 7.091 5.727 1.00 44.34 579 GLY A CA 1
ATOM 4345 C C . GLY A 1 579 ? 13.890 7.699 6.885 1.00 44.34 579 GLY A C 1
ATOM 4346 O O . GLY A 1 579 ? 14.263 7.519 8.043 1.00 44.34 579 GLY A O 1
ATOM 4347 N N . MET A 1 580 ? 12.759 8.376 6.619 1.00 46.69 580 MET A N 1
ATOM 4348 C CA . MET A 1 580 ? 11.883 8.924 7.678 1.00 46.69 580 MET A CA 1
ATOM 4349 C C . MET A 1 580 ? 11.182 7.831 8.494 1.00 46.69 580 MET A C 1
ATOM 4351 O O . MET A 1 580 ? 10.894 8.024 9.675 1.00 46.69 580 MET A O 1
ATOM 4355 N N . THR A 1 581 ? 10.943 6.675 7.876 1.00 54.66 581 THR A N 1
ATOM 4356 C CA . THR A 1 581 ? 10.502 5.446 8.535 1.00 54.66 581 THR A CA 1
ATOM 4357 C C . THR A 1 581 ? 11.010 4.260 7.734 1.00 54.66 581 THR A C 1
ATOM 4359 O O . THR A 1 581 ? 10.568 4.087 6.598 1.00 54.66 581 THR A O 1
ATOM 4362 N N . GLY A 1 582 ? 11.802 3.367 8.345 1.00 62.19 582 GLY A N 1
ATOM 4363 C CA . GLY A 1 582 ? 12.291 2.131 7.700 1.00 62.19 582 GLY A CA 1
ATOM 4364 C C . GLY A 1 582 ? 11.191 1.215 7.125 1.00 62.19 582 GLY A C 1
ATOM 4365 O O . GLY A 1 582 ? 11.480 0.240 6.439 1.00 62.19 582 GLY A O 1
ATOM 4366 N N . ARG A 1 583 ? 9.914 1.553 7.358 1.00 65.44 583 ARG A N 1
ATOM 4367 C CA . ARG A 1 583 ? 8.727 0.953 6.743 1.00 65.44 583 ARG A CA 1
ATOM 4368 C C . ARG A 1 583 ? 8.672 1.109 5.215 1.00 65.44 583 ARG A C 1
ATOM 4370 O O . ARG A 1 583 ? 8.143 0.200 4.586 1.00 65.44 583 ARG A O 1
ATOM 4377 N N . PHE A 1 584 ? 9.200 2.181 4.604 1.00 73.31 584 PHE A N 1
ATOM 4378 C CA . PHE A 1 584 ? 9.175 2.298 3.130 1.00 73.31 584 PHE A CA 1
ATOM 4379 C C . PHE A 1 584 ? 10.401 1.692 2.436 1.00 73.31 584 PHE A C 1
ATOM 4381 O O . PHE A 1 584 ? 10.306 1.375 1.253 1.00 73.31 584 PHE A O 1
ATOM 4388 N N . THR A 1 585 ? 11.515 1.452 3.140 1.00 76.19 585 THR A N 1
ATOM 4389 C CA . THR A 1 585 ? 12.697 0.793 2.544 1.00 76.19 585 THR A CA 1
ATOM 4390 C C . THR A 1 585 ? 12.322 -0.598 2.049 1.00 76.19 585 THR A C 1
ATOM 4392 O O . THR A 1 585 ? 12.563 -0.931 0.894 1.00 76.19 585 THR A O 1
ATOM 4395 N N . ALA A 1 586 ? 11.602 -1.356 2.883 1.00 76.12 586 ALA A N 1
ATOM 4396 C CA . ALA A 1 586 ? 11.095 -2.678 2.531 1.00 76.12 586 ALA A CA 1
ATOM 4397 C C . ALA A 1 586 ? 10.132 -2.654 1.330 1.00 76.12 586 ALA A C 1
ATOM 4399 O O . ALA A 1 586 ? 10.093 -3.604 0.557 1.00 76.12 586 ALA A O 1
ATOM 4400 N N . VAL A 1 587 ? 9.364 -1.572 1.158 1.00 81.12 587 VAL A N 1
ATOM 4401 C CA . VAL A 1 587 ? 8.445 -1.402 0.020 1.00 81.12 587 VAL A CA 1
ATOM 4402 C C . VAL A 1 587 ? 9.226 -1.190 -1.275 1.00 81.12 587 VAL A C 1
ATOM 4404 O O . VAL A 1 587 ? 8.947 -1.841 -2.279 1.00 81.12 587 VAL A O 1
ATOM 4407 N N . VAL A 1 588 ? 10.226 -0.305 -1.256 1.00 83.50 588 VAL A N 1
ATOM 4408 C CA . VAL A 1 588 ? 11.086 -0.056 -2.421 1.00 83.50 588 VAL A CA 1
ATOM 4409 C C . VAL A 1 588 ? 11.871 -1.321 -2.788 1.00 83.50 588 VAL A C 1
ATOM 4411 O O . VAL A 1 588 ? 11.937 -1.678 -3.963 1.00 83.50 588 VAL A O 1
ATOM 4414 N N . GLU A 1 589 ? 12.414 -2.033 -1.798 1.00 84.06 589 GLU A N 1
ATOM 4415 C CA . GLU A 1 589 ? 13.099 -3.314 -2.000 1.00 84.06 589 GLU A CA 1
ATOM 4416 C C . GLU A 1 589 ? 12.182 -4.378 -2.609 1.00 84.06 589 GLU A C 1
ATOM 4418 O O . GLU A 1 589 ? 12.583 -5.054 -3.553 1.00 84.06 589 GLU A O 1
ATOM 4423 N N . ASP A 1 590 ? 10.953 -4.528 -2.110 1.00 83.31 590 ASP A N 1
ATOM 4424 C CA . ASP A 1 590 ? 9.981 -5.493 -2.637 1.00 83.31 590 ASP A CA 1
ATOM 4425 C C . ASP A 1 590 ? 9.612 -5.177 -4.096 1.00 83.31 590 ASP A C 1
ATOM 4427 O O . ASP A 1 590 ? 9.607 -6.076 -4.939 1.00 83.31 590 ASP A O 1
ATOM 4431 N N . GLU A 1 591 ? 9.415 -3.901 -4.445 1.00 86.31 591 GLU A N 1
ATOM 4432 C CA . GLU A 1 591 ? 9.152 -3.505 -5.834 1.00 86.31 591 GLU A CA 1
ATOM 4433 C C . GLU A 1 591 ? 10.361 -3.736 -6.753 1.00 86.31 591 GLU A C 1
ATOM 4435 O O . GLU A 1 591 ? 10.197 -4.269 -7.852 1.00 86.31 591 GLU A O 1
ATOM 4440 N N . VAL A 1 592 ? 11.587 -3.445 -6.306 1.00 88.81 592 VAL A N 1
ATOM 4441 C CA . VAL A 1 592 ? 12.812 -3.767 -7.067 1.00 88.81 592 VAL A CA 1
ATOM 4442 C C . VAL A 1 592 ? 12.991 -5.283 -7.229 1.00 88.81 592 VAL A C 1
ATOM 4444 O O . VAL A 1 592 ? 13.327 -5.763 -8.317 1.00 88.81 592 VAL A O 1
ATOM 4447 N N . ASN A 1 593 ? 12.705 -6.065 -6.186 1.00 84.69 593 ASN A N 1
ATOM 4448 C CA . ASN A 1 593 ? 12.778 -7.529 -6.217 1.00 84.69 593 ASN A CA 1
ATOM 4449 C C . ASN A 1 593 ? 11.716 -8.152 -7.131 1.00 84.69 593 ASN A C 1
ATOM 4451 O O . ASN A 1 593 ? 11.929 -9.233 -7.673 1.00 84.69 593 ASN A O 1
ATOM 4455 N N . ARG A 1 594 ? 10.579 -7.485 -7.338 1.00 82.81 594 ARG A N 1
ATOM 4456 C CA . ARG A 1 594 ? 9.525 -7.920 -8.269 1.00 82.81 594 ARG A CA 1
ATOM 4457 C C . ARG A 1 594 ? 9.713 -7.375 -9.684 1.00 82.81 594 ARG A C 1
ATOM 4459 O O . ARG A 1 594 ? 9.079 -7.870 -10.618 1.00 82.81 594 ARG A O 1
ATOM 4466 N N . ALA A 1 595 ? 10.576 -6.378 -9.862 1.00 89.69 595 ALA A N 1
ATOM 4467 C CA . ALA A 1 595 ? 10.820 -5.741 -11.145 1.00 89.69 595 ALA A CA 1
ATOM 4468 C C . ALA A 1 595 ? 11.542 -6.672 -12.126 1.00 89.69 595 ALA A C 1
ATOM 4470 O O . ALA A 1 595 ? 12.384 -7.485 -11.739 1.00 89.69 595 ALA A O 1
ATOM 4471 N N . HIS A 1 596 ? 11.237 -6.509 -13.410 1.00 86.94 596 HIS A N 1
ATOM 4472 C CA . HIS A 1 596 ? 11.973 -7.113 -14.526 1.00 86.94 596 HIS A CA 1
ATOM 4473 C C . HIS A 1 596 ? 12.945 -6.111 -15.159 1.00 86.94 596 HIS A C 1
ATOM 4475 O O . HIS A 1 596 ? 13.934 -6.490 -15.779 1.00 86.94 596 HIS A O 1
ATOM 4481 N N . ALA A 1 597 ? 12.650 -4.823 -15.010 1.00 91.44 597 ALA A N 1
ATOM 4482 C CA . ALA A 1 597 ? 13.491 -3.718 -15.422 1.00 91.44 597 ALA A CA 1
ATOM 4483 C C . ALA A 1 597 ? 13.470 -2.639 -14.340 1.00 91.44 597 ALA A C 1
ATOM 4485 O O . ALA A 1 597 ? 12.452 -2.448 -13.674 1.00 91.44 597 ALA A O 1
ATOM 4486 N N . VAL A 1 598 ? 14.566 -1.904 -14.201 1.00 93.75 598 VAL A N 1
ATOM 4487 C CA . VAL A 1 598 ? 14.662 -0.760 -13.299 1.00 93.75 598 VAL A CA 1
ATOM 4488 C C . VAL A 1 598 ? 15.073 0.481 -14.080 1.00 93.75 598 VAL A C 1
ATOM 4490 O O . VAL A 1 598 ? 16.026 0.451 -14.859 1.00 93.75 598 VAL A O 1
ATOM 4493 N N . LEU A 1 599 ? 14.373 1.588 -13.836 1.00 94.81 599 LEU A N 1
ATOM 4494 C CA . LEU A 1 599 ? 14.797 2.931 -14.216 1.00 94.81 599 LEU A CA 1
ATOM 4495 C C . LEU A 1 599 ? 15.255 3.681 -12.960 1.00 94.81 599 LEU A C 1
ATOM 4497 O O . LEU A 1 599 ? 14.433 4.108 -12.153 1.00 94.81 599 LEU A O 1
ATOM 4501 N N . ALA A 1 600 ? 16.562 3.869 -12.808 1.00 93.69 600 ALA A N 1
ATOM 4502 C CA . ALA A 1 600 ? 17.123 4.728 -11.774 1.00 93.69 600 ALA A CA 1
ATOM 4503 C C . ALA A 1 600 ? 17.109 6.189 -12.239 1.00 93.69 600 ALA A C 1
ATOM 4505 O O . ALA A 1 600 ? 17.615 6.505 -13.315 1.00 93.69 600 ALA A O 1
ATOM 4506 N N . VAL A 1 601 ? 16.555 7.092 -11.436 1.00 93.25 601 VAL A N 1
ATOM 4507 C CA . VAL A 1 601 ? 16.499 8.530 -11.728 1.00 93.25 601 VAL A CA 1
ATOM 4508 C C . VAL A 1 601 ? 17.417 9.260 -10.761 1.00 93.25 601 VAL A C 1
ATOM 4510 O O . VAL A 1 601 ? 17.131 9.301 -9.574 1.00 93.25 601 VAL A O 1
ATOM 4513 N N . LEU A 1 602 ? 18.509 9.842 -11.253 1.00 92.31 602 LEU A N 1
ATOM 4514 C CA . LEU A 1 602 ? 19.490 10.576 -10.447 1.00 92.31 602 LEU A CA 1
ATOM 4515 C C . LEU A 1 602 ? 19.309 12.085 -10.608 1.00 92.31 602 LEU A C 1
ATOM 4517 O O . LEU A 1 602 ? 18.911 12.551 -11.674 1.00 92.31 602 LEU A O 1
ATOM 4521 N N . ASP A 1 603 ? 19.641 12.861 -9.577 1.00 90.62 603 ASP A N 1
ATOM 4522 C CA . ASP A 1 603 ? 19.674 14.325 -9.658 1.00 90.62 603 ASP A CA 1
ATOM 4523 C C . ASP A 1 603 ? 21.071 14.790 -10.091 1.00 90.62 603 ASP A C 1
ATOM 4525 O O . ASP A 1 603 ? 22.048 14.610 -9.362 1.00 90.62 603 ASP A O 1
ATOM 4529 N N . PHE A 1 604 ? 21.170 15.425 -11.262 1.00 92.50 604 PHE A N 1
ATOM 4530 C CA . PHE A 1 604 ? 22.425 15.971 -11.777 1.00 92.50 604 PHE A CA 1
ATOM 4531 C C . PHE A 1 604 ? 23.122 16.904 -10.775 1.00 92.50 604 PHE A C 1
ATOM 4533 O O . PHE A 1 604 ? 24.343 16.858 -10.636 1.00 92.50 604 PHE A O 1
ATOM 4540 N N . THR A 1 605 ? 22.357 17.717 -10.043 1.00 87.62 605 THR A N 1
ATOM 4541 C CA . THR A 1 605 ? 22.894 18.714 -9.103 1.00 87.62 605 THR A CA 1
ATOM 4542 C C . THR A 1 605 ? 23.502 18.101 -7.841 1.00 87.62 605 THR A C 1
ATOM 4544 O O . THR A 1 605 ? 24.213 18.784 -7.106 1.00 87.62 605 THR A O 1
ATOM 4547 N N . ARG A 1 606 ? 23.241 16.812 -7.585 1.00 85.06 606 ARG A N 1
ATOM 4548 C CA . ARG A 1 606 ? 23.717 16.063 -6.409 1.00 85.06 606 ARG A CA 1
ATOM 4549 C C . ARG A 1 606 ? 24.577 14.852 -6.785 1.00 85.06 606 ARG A C 1
ATOM 4551 O O . ARG A 1 606 ? 24.874 14.018 -5.932 1.00 85.06 606 ARG A O 1
ATOM 4558 N N . LEU A 1 607 ? 24.987 14.768 -8.051 1.00 87.00 607 LEU A N 1
ATOM 4559 C CA . LEU A 1 607 ? 25.674 13.613 -8.614 1.00 87.00 607 LEU A CA 1
ATOM 4560 C C . LEU A 1 607 ? 27.049 13.388 -7.959 1.00 87.00 607 LEU A C 1
ATOM 4562 O O . LEU A 1 607 ? 27.962 14.210 -8.083 1.00 87.00 607 LEU A O 1
ATOM 4566 N N . GLY A 1 608 ? 27.251 12.227 -7.343 1.00 79.19 608 GLY A N 1
ATOM 4567 C CA . GLY A 1 608 ? 28.431 11.914 -6.534 1.00 79.19 608 GLY A CA 1
ATOM 4568 C C . GLY A 1 608 ? 28.179 11.866 -5.027 1.00 79.19 608 GLY A C 1
ATOM 4569 O O . GLY A 1 608 ? 29.127 11.609 -4.290 1.00 79.19 608 GLY A O 1
ATOM 4570 N N . GLY A 1 609 ? 26.953 12.133 -4.571 1.00 78.00 609 GLY A N 1
ATOM 4571 C CA . GLY A 1 609 ? 26.599 12.167 -3.151 1.00 78.00 609 GLY A CA 1
ATOM 4572 C C . GLY A 1 609 ? 26.218 10.811 -2.540 1.00 78.00 609 GLY A C 1
ATOM 4573 O O . GLY A 1 609 ? 26.195 9.775 -3.205 1.00 78.00 609 GLY A O 1
ATOM 4574 N N . VAL A 1 610 ? 25.862 10.846 -1.250 1.00 69.75 610 VAL A N 1
ATOM 4575 C CA . VAL A 1 610 ? 25.313 9.705 -0.485 1.00 69.75 610 VAL A CA 1
ATOM 4576 C C . VAL A 1 610 ? 24.086 9.059 -1.157 1.00 69.75 610 VAL A C 1
ATOM 4578 O O . VAL A 1 610 ? 24.081 7.832 -1.258 1.00 69.75 610 VAL A O 1
ATOM 4581 N N . PRO A 1 611 ? 23.112 9.810 -1.716 1.00 75.00 611 PRO A N 1
ATOM 4582 C CA . PRO A 1 611 ? 21.913 9.195 -2.292 1.00 75.00 611 PRO A CA 1
ATOM 4583 C C . PRO A 1 611 ? 22.206 8.288 -3.496 1.00 75.00 611 PRO A C 1
ATOM 4585 O O . PRO A 1 611 ? 21.591 7.238 -3.655 1.00 75.00 611 PRO A O 1
ATOM 4588 N N . ASP A 1 612 ? 23.207 8.630 -4.314 1.00 77.38 612 ASP A N 1
ATOM 4589 C CA . ASP A 1 612 ? 23.642 7.774 -5.425 1.00 77.38 612 ASP A CA 1
ATOM 4590 C C . ASP A 1 612 ? 24.189 6.434 -4.915 1.00 77.38 612 ASP A C 1
ATOM 4592 O O . ASP A 1 612 ? 24.095 5.412 -5.599 1.00 77.38 612 ASP A O 1
ATOM 4596 N N . THR A 1 613 ? 24.773 6.435 -3.712 1.00 80.12 613 THR A N 1
ATOM 4597 C CA . THR A 1 613 ? 25.343 5.237 -3.101 1.00 80.12 613 THR A CA 1
ATOM 4598 C C . THR A 1 613 ? 24.290 4.294 -2.559 1.00 80.12 613 THR A C 1
ATOM 4600 O O . THR A 1 613 ? 24.400 3.090 -2.780 1.00 80.12 613 THR A O 1
ATOM 4603 N N . GLU A 1 614 ? 23.255 4.834 -1.931 1.00 79.94 614 GLU A N 1
ATOM 4604 C CA . GLU A 1 614 ? 22.121 4.053 -1.440 1.00 79.94 614 GLU A CA 1
ATOM 4605 C C . GLU A 1 614 ? 21.345 3.408 -2.591 1.00 79.94 614 GLU A C 1
ATOM 4607 O O . GLU A 1 614 ? 21.064 2.211 -2.546 1.00 79.94 614 GLU A O 1
ATOM 4612 N N . ILE A 1 615 ? 21.081 4.154 -3.672 1.00 85.25 615 ILE A N 1
ATOM 4613 C CA . ILE A 1 615 ? 20.421 3.597 -4.865 1.00 85.25 615 ILE A CA 1
ATOM 4614 C C . ILE A 1 615 ? 21.269 2.491 -5.466 1.00 85.25 615 ILE A C 1
ATOM 4616 O O . ILE A 1 615 ? 20.756 1.433 -5.810 1.00 85.25 615 ILE A O 1
ATOM 4620 N N . ALA A 1 616 ? 22.567 2.720 -5.632 1.00 85.38 616 ALA A N 1
ATOM 4621 C CA . ALA A 1 616 ? 23.405 1.699 -6.223 1.00 85.38 616 ALA A CA 1
ATOM 4622 C C . ALA A 1 616 ? 23.481 0.443 -5.340 1.00 85.38 616 ALA A C 1
ATOM 4624 O O . ALA A 1 616 ? 23.370 -0.645 -5.888 1.00 85.38 616 ALA A O 1
ATOM 4625 N N . GLY A 1 617 ? 23.551 0.577 -4.009 1.00 84.06 617 GLY A N 1
ATOM 4626 C CA . GLY A 1 617 ? 23.480 -0.560 -3.084 1.00 84.06 617 GLY A CA 1
ATOM 4627 C C . GLY A 1 617 ? 22.156 -1.328 -3.182 1.00 84.06 617 GLY A C 1
ATOM 4628 O O . GLY A 1 617 ? 22.155 -2.554 -3.269 1.00 84.06 617 GLY A O 1
ATOM 4629 N N . LEU A 1 618 ? 21.025 -0.619 -3.275 1.00 84.38 618 LEU A N 1
ATOM 4630 C CA . LEU A 1 618 ? 19.711 -1.223 -3.526 1.00 84.38 618 LEU A CA 1
ATOM 4631 C C . LEU A 1 618 ? 19.689 -2.013 -4.849 1.00 84.38 618 LEU A C 1
ATOM 4633 O O . LEU A 1 618 ? 19.101 -3.093 -4.938 1.00 84.38 618 LEU A O 1
ATOM 4637 N N . LEU A 1 619 ? 20.329 -1.476 -5.890 1.00 88.62 619 LEU A N 1
ATOM 4638 C CA . LEU A 1 619 ? 20.312 -2.051 -7.234 1.00 88.62 619 LEU A CA 1
ATOM 4639 C C . LEU A 1 619 ? 21.402 -3.092 -7.489 1.00 88.62 619 LEU A C 1
ATOM 4641 O O . LEU A 1 619 ? 21.279 -3.840 -8.456 1.00 88.62 619 LEU A O 1
ATOM 4645 N N . GLU A 1 620 ? 22.423 -3.202 -6.641 1.00 85.75 620 GLU A N 1
ATOM 4646 C CA . GLU A 1 620 ? 23.473 -4.223 -6.752 1.00 85.75 620 GLU A CA 1
ATOM 4647 C C . GLU A 1 620 ? 22.873 -5.628 -6.791 1.00 85.75 620 GLU A C 1
ATOM 4649 O O . GLU A 1 620 ? 23.221 -6.438 -7.658 1.00 85.75 620 GLU A O 1
ATOM 4654 N N . ARG A 1 621 ? 21.898 -5.897 -5.912 1.00 81.06 621 ARG A N 1
ATOM 4655 C CA . ARG A 1 621 ? 21.165 -7.161 -5.928 1.00 81.06 621 ARG A CA 1
ATOM 4656 C C . ARG A 1 621 ? 20.413 -7.330 -7.242 1.00 81.06 621 ARG A C 1
ATOM 4658 O O . ARG A 1 621 ? 20.625 -8.335 -7.909 1.00 81.06 621 ARG A O 1
ATOM 4665 N N . PHE A 1 622 ? 19.605 -6.349 -7.650 1.00 85.81 622 PHE A N 1
ATOM 4666 C CA . PHE A 1 622 ? 18.851 -6.418 -8.906 1.00 85.81 622 PHE A CA 1
ATOM 4667 C C . PHE A 1 622 ? 19.757 -6.708 -10.107 1.00 85.81 622 PHE A C 1
ATOM 4669 O O . PHE A 1 622 ? 19.487 -7.641 -10.852 1.00 85.81 622 PHE A O 1
ATOM 4676 N N . VAL A 1 623 ? 20.857 -5.972 -10.272 1.00 84.50 623 VAL A N 1
ATOM 4677 C CA . VAL A 1 623 ? 21.808 -6.170 -11.377 1.00 84.50 623 VAL A CA 1
ATOM 4678 C C . VAL A 1 623 ? 22.429 -7.562 -11.325 1.00 84.50 623 VAL A C 1
ATOM 4680 O O . VAL A 1 623 ? 22.586 -8.199 -12.364 1.00 84.50 623 VAL A O 1
ATOM 4683 N N . SER A 1 624 ? 22.737 -8.064 -10.130 1.00 77.88 624 SER A N 1
ATOM 4684 C CA . SER A 1 624 ? 23.255 -9.417 -9.951 1.00 77.88 624 SER A CA 1
ATOM 4685 C C . SER A 1 624 ? 22.257 -10.487 -10.419 1.00 77.88 624 SER A C 1
ATOM 4687 O O . SER A 1 624 ? 22.671 -11.447 -11.067 1.00 77.88 624 SER A O 1
ATOM 4689 N N . GLU A 1 625 ? 20.958 -10.369 -10.107 1.00 72.00 625 GLU A N 1
ATOM 4690 C CA . GLU A 1 625 ? 19.956 -11.406 -10.449 1.00 72.00 625 GLU A CA 1
ATOM 4691 C C . GLU A 1 625 ? 19.304 -11.218 -11.822 1.00 72.00 625 GLU A C 1
ATOM 4693 O O . GLU A 1 625 ? 19.110 -12.189 -12.550 1.00 72.00 625 GLU A O 1
ATOM 4698 N N . ALA A 1 626 ? 18.963 -9.986 -12.187 1.00 71.06 626 ALA A N 1
ATOM 4699 C CA . ALA A 1 626 ? 18.279 -9.654 -13.432 1.00 71.06 626 ALA A CA 1
ATOM 4700 C C . ALA A 1 626 ? 19.245 -9.338 -14.583 1.00 71.06 626 ALA A C 1
ATOM 4702 O O . ALA A 1 626 ? 18.838 -9.431 -15.740 1.00 71.06 626 ALA A O 1
ATOM 4703 N N . GLY A 1 627 ? 20.512 -9.034 -14.289 1.00 75.88 627 GLY A N 1
ATOM 4704 C CA . GLY A 1 627 ? 21.528 -8.606 -15.250 1.00 75.88 627 GLY A CA 1
ATOM 4705 C C . GLY A 1 627 ? 21.521 -7.091 -15.517 1.00 75.88 627 GLY A C 1
ATOM 4706 O O . GLY A 1 627 ? 20.491 -6.424 -15.360 1.00 75.88 627 GLY A O 1
ATOM 4707 N N . PRO A 1 628 ? 22.664 -6.509 -15.932 1.00 81.12 628 PRO A N 1
ATOM 4708 C CA . PRO A 1 628 ? 22.800 -5.068 -16.169 1.00 81.12 628 PRO A CA 1
ATOM 4709 C C . PRO A 1 628 ? 21.941 -4.556 -17.336 1.00 81.12 628 PRO A C 1
ATOM 4711 O O . PRO A 1 628 ? 21.695 -3.357 -17.449 1.00 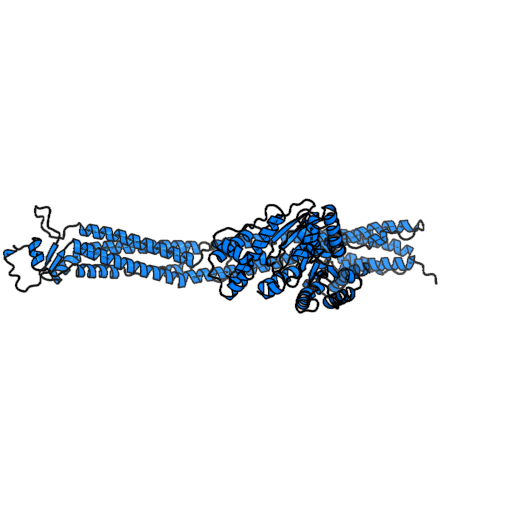81.12 628 PRO A O 1
ATOM 4714 N N . GLU A 1 629 ? 21.466 -5.430 -18.225 1.00 76.94 629 GLU A N 1
ATOM 4715 C CA . GLU A 1 629 ? 20.644 -5.061 -19.380 1.00 76.94 629 GLU A CA 1
ATOM 4716 C C . GLU A 1 629 ? 19.227 -4.624 -19.009 1.00 76.94 629 GLU A C 1
ATOM 4718 O O . GLU A 1 629 ? 18.578 -3.955 -19.821 1.00 76.94 629 GLU A O 1
ATOM 4723 N N . GLY A 1 630 ? 18.771 -5.006 -17.812 1.00 85.00 630 GLY A N 1
ATOM 4724 C CA . GLY A 1 630 ? 17.505 -4.594 -17.218 1.00 85.00 630 GLY A CA 1
ATOM 4725 C C . GLY A 1 630 ? 17.581 -3.248 -16.494 1.00 85.00 630 GLY A C 1
ATOM 4726 O O . GLY A 1 630 ? 16.561 -2.797 -15.982 1.00 85.00 630 GLY A O 1
ATOM 4727 N N . LEU A 1 631 ? 18.754 -2.604 -16.436 1.00 91.31 631 LEU A N 1
ATOM 4728 C CA . LEU A 1 631 ? 18.951 -1.324 -15.759 1.00 91.31 631 LEU A CA 1
ATOM 4729 C C . LEU A 1 631 ? 19.094 -0.169 -16.760 1.00 91.31 631 LEU A C 1
ATOM 4731 O O . LEU A 1 631 ? 19.932 -0.190 -17.664 1.00 91.31 631 LEU A O 1
ATOM 4735 N N . TRP A 1 632 ? 18.309 0.882 -16.543 1.00 93.38 632 TRP A N 1
ATOM 4736 C CA . TRP A 1 632 ? 18.441 2.185 -17.186 1.00 93.38 632 TRP A CA 1
ATOM 4737 C C . TRP A 1 632 ? 18.682 3.254 -16.134 1.00 93.38 632 TRP A C 1
ATOM 4739 O O . TRP A 1 632 ? 18.161 3.171 -15.024 1.00 93.38 632 TRP A O 1
ATOM 4749 N N . VAL A 1 633 ? 19.438 4.286 -16.500 1.00 94.06 633 VAL A N 1
ATOM 4750 C CA . VAL A 1 633 ? 19.710 5.425 -15.627 1.00 94.06 633 VAL A CA 1
ATOM 4751 C C . VAL A 1 633 ? 19.373 6.723 -16.352 1.00 94.06 633 VAL A C 1
ATOM 4753 O O . VAL A 1 633 ? 19.984 7.061 -17.368 1.00 94.06 633 VAL A O 1
ATOM 4756 N N . ALA A 1 634 ? 18.410 7.464 -15.816 1.00 95.25 634 ALA A N 1
ATOM 4757 C CA . ALA A 1 634 ? 18.106 8.827 -16.218 1.00 95.25 634 ALA A CA 1
ATOM 4758 C C . ALA A 1 634 ? 18.796 9.805 -15.259 1.00 95.25 634 ALA A C 1
ATOM 4760 O O . ALA A 1 634 ? 18.478 9.846 -14.074 1.00 95.25 634 ALA A O 1
ATOM 4761 N N . VAL A 1 635 ? 19.734 10.606 -15.757 1.00 94.81 635 VAL A N 1
ATOM 4762 C CA . VAL A 1 635 ? 20.335 11.702 -14.988 1.00 94.81 635 VAL A CA 1
ATOM 4763 C C . VAL A 1 635 ? 19.507 12.948 -15.255 1.00 94.81 635 VAL A C 1
ATOM 4765 O O . VAL A 1 635 ? 19.613 13.546 -16.323 1.00 94.81 635 VAL A O 1
ATOM 4768 N N . ASN A 1 636 ? 18.634 13.296 -14.319 1.00 94.62 636 ASN A N 1
ATOM 4769 C CA . ASN A 1 636 ? 17.651 14.353 -14.473 1.00 94.62 636 ASN A CA 1
ATOM 4770 C C . ASN A 1 636 ? 18.177 15.717 -14.000 1.00 94.62 636 ASN A C 1
ATOM 4772 O O . ASN A 1 636 ? 19.178 15.789 -13.294 1.00 94.62 636 ASN A O 1
ATOM 4776 N N . ARG A 1 637 ? 17.476 16.802 -14.359 1.00 92.75 637 ARG A N 1
ATOM 4777 C CA . ARG A 1 637 ? 17.825 18.202 -14.030 1.00 92.75 637 ARG A CA 1
ATOM 4778 C C . ARG A 1 637 ? 19.127 18.693 -14.670 1.00 92.75 637 ARG A C 1
ATOM 4780 O O . ARG A 1 637 ? 19.767 19.615 -14.167 1.00 92.75 637 ARG A O 1
ATOM 4787 N N . VAL A 1 638 ? 19.529 18.113 -15.803 1.00 93.06 638 VAL A N 1
ATOM 4788 C CA . VAL A 1 638 ? 20.761 18.539 -16.501 1.00 93.06 638 VAL A CA 1
ATOM 4789 C C . VAL A 1 638 ? 20.682 19.951 -17.069 1.00 93.06 638 VAL A C 1
ATOM 4791 O O . VAL A 1 638 ? 21.702 20.542 -17.408 1.00 93.06 638 VAL A O 1
ATOM 4794 N N . ASP A 1 639 ? 19.480 20.511 -17.154 1.00 90.56 639 ASP A N 1
ATOM 4795 C CA . ASP A 1 639 ? 19.251 21.911 -17.472 1.00 90.56 639 ASP A CA 1
ATOM 4796 C C . ASP A 1 639 ? 19.755 22.885 -16.400 1.00 90.56 639 ASP A C 1
ATOM 4798 O O . ASP A 1 639 ? 19.890 24.070 -16.690 1.00 90.56 639 ASP A O 1
ATOM 4802 N N . GLN A 1 640 ? 20.069 22.394 -15.200 1.00 90.19 640 GLN A N 1
ATOM 4803 C CA . GLN A 1 640 ? 20.659 23.176 -14.111 1.00 90.19 640 GLN A CA 1
ATOM 4804 C C . GLN A 1 640 ? 22.194 23.117 -14.101 1.00 90.19 640 GLN A C 1
ATOM 4806 O O . GLN A 1 640 ? 22.820 23.569 -13.143 1.00 90.19 640 GLN A O 1
ATOM 4811 N N . ARG A 1 641 ? 22.807 22.564 -15.155 1.00 91.69 641 ARG A N 1
ATOM 4812 C CA . ARG A 1 641 ? 24.260 22.464 -15.295 1.00 91.69 641 ARG A CA 1
ATOM 4813 C C . ARG A 1 641 ? 24.919 23.837 -15.329 1.00 91.69 641 ARG A C 1
ATOM 4815 O O . ARG A 1 641 ? 24.593 24.678 -16.165 1.00 91.69 641 ARG A O 1
ATOM 4822 N N . ARG A 1 642 ? 25.883 24.034 -14.436 1.00 90.62 642 ARG A N 1
ATOM 4823 C CA . ARG A 1 642 ? 26.687 25.246 -14.287 1.00 90.62 642 ARG A CA 1
ATOM 4824 C C . ARG A 1 642 ? 28.046 25.079 -14.955 1.00 90.62 642 ARG A C 1
ATOM 4826 O O . ARG A 1 642 ? 28.509 23.978 -15.259 1.00 90.62 642 ARG A O 1
ATOM 4833 N N . ARG A 1 643 ? 28.715 26.208 -15.182 1.00 82.94 643 ARG A N 1
ATOM 4834 C CA . ARG A 1 643 ? 30.090 26.228 -15.689 1.00 82.94 643 ARG A CA 1
ATOM 4835 C C . ARG A 1 643 ? 31.017 25.568 -14.661 1.00 82.94 643 ARG A C 1
ATOM 4837 O O . ARG A 1 643 ? 31.052 26.003 -13.518 1.00 82.94 643 ARG A O 1
ATOM 4844 N N . GLY A 1 644 ? 31.770 24.556 -15.089 1.00 82.88 644 GLY A N 1
ATOM 4845 C CA . GLY A 1 644 ? 32.671 23.783 -14.224 1.00 82.88 644 GLY A CA 1
ATOM 4846 C C . GLY A 1 644 ? 32.092 22.454 -13.729 1.00 82.88 644 GLY A C 1
ATOM 4847 O O . GLY A 1 644 ? 32.853 21.624 -13.235 1.00 82.88 644 GLY A O 1
ATOM 4848 N N . ASP A 1 645 ? 30.791 22.209 -13.915 1.00 88.19 645 ASP A N 1
ATOM 4849 C CA . ASP A 1 645 ? 30.215 20.889 -13.659 1.00 88.19 645 ASP A CA 1
ATOM 4850 C C . ASP A 1 645 ? 30.754 19.856 -14.662 1.00 88.19 645 ASP A C 1
ATOM 4852 O O . ASP A 1 645 ? 31.219 20.203 -15.754 1.00 88.19 645 ASP A O 1
ATOM 4856 N N . ARG A 1 646 ? 30.655 18.564 -14.308 1.00 89.06 646 ARG A N 1
ATOM 4857 C CA . ARG A 1 646 ? 31.008 17.455 -15.216 1.00 89.06 646 ARG A CA 1
ATOM 4858 C C . ARG A 1 646 ? 30.323 17.668 -16.557 1.00 89.06 646 ARG A C 1
ATOM 4860 O O . ARG A 1 646 ? 29.174 18.091 -16.575 1.00 89.06 646 ARG A O 1
ATOM 4867 N N . ASP A 1 647 ? 30.986 17.349 -17.660 1.00 90.88 647 ASP A N 1
ATOM 4868 C CA . ASP A 1 647 ? 30.388 17.348 -18.993 1.00 90.88 647 ASP A CA 1
ATOM 4869 C C . ASP A 1 647 ? 29.594 16.050 -19.243 1.00 90.88 647 ASP A C 1
ATOM 4871 O O . ASP A 1 647 ? 29.484 15.177 -18.377 1.00 90.88 647 ASP A O 1
ATOM 4875 N N . ARG A 1 648 ? 28.991 15.911 -20.426 1.00 88.69 648 ARG A N 1
ATOM 4876 C CA . ARG A 1 648 ? 28.161 14.742 -20.759 1.00 88.69 648 ARG A CA 1
ATOM 4877 C C . ARG A 1 648 ? 28.952 13.429 -20.744 1.00 88.69 648 ARG A C 1
ATOM 4879 O O . ARG A 1 648 ? 28.437 12.395 -20.313 1.00 88.69 648 ARG A O 1
ATOM 4886 N N . ALA A 1 649 ? 30.207 13.461 -21.194 1.00 88.69 649 ALA A N 1
ATOM 4887 C CA . ALA A 1 649 ? 31.090 12.300 -21.161 1.00 88.69 649 ALA A CA 1
ATOM 4888 C C . ALA A 1 649 ? 31.444 11.913 -19.716 1.00 88.69 649 ALA A C 1
ATOM 4890 O O . ALA A 1 649 ? 31.368 10.736 -19.355 1.00 88.69 649 ALA A O 1
ATOM 4891 N N . GLY A 1 650 ? 31.745 12.900 -18.869 1.00 90.19 650 GLY A N 1
ATOM 4892 C CA . GLY A 1 650 ? 32.038 12.732 -17.452 1.00 90.19 650 GLY A CA 1
ATOM 4893 C C . GLY A 1 650 ? 30.860 12.177 -16.653 1.00 90.19 650 GLY A C 1
ATOM 4894 O O . GLY A 1 650 ? 31.051 11.253 -15.861 1.00 90.19 650 GLY A O 1
ATOM 4895 N N . VAL A 1 651 ? 29.639 12.667 -16.896 1.00 91.25 651 VAL A N 1
ATOM 4896 C CA . VAL A 1 651 ? 28.404 12.120 -16.299 1.00 91.25 651 VAL A CA 1
ATOM 4897 C C . VAL A 1 651 ? 28.221 10.659 -16.688 1.00 91.25 651 VAL A C 1
ATOM 4899 O O . VAL A 1 651 ? 28.085 9.798 -15.817 1.00 91.25 651 VAL A O 1
ATOM 4902 N N . ARG A 1 652 ? 28.277 10.353 -17.991 1.00 89.06 652 ARG A N 1
ATOM 4903 C CA . ARG A 1 652 ? 28.124 8.981 -18.490 1.00 89.06 652 ARG A CA 1
ATOM 4904 C C . ARG A 1 652 ? 29.202 8.061 -17.910 1.00 89.06 652 ARG A C 1
ATOM 4906 O O . ARG A 1 652 ? 28.890 6.949 -17.497 1.00 89.06 652 ARG A O 1
ATOM 4913 N N . GLY A 1 653 ? 30.451 8.519 -17.834 1.00 88.69 653 GLY A N 1
ATOM 4914 C CA . GLY A 1 653 ? 31.556 7.768 -17.238 1.00 88.69 653 GLY A CA 1
ATOM 4915 C C . GLY A 1 653 ? 31.364 7.499 -15.744 1.00 88.69 653 GLY A C 1
ATOM 4916 O O . GLY A 1 653 ? 31.603 6.380 -15.294 1.00 88.69 653 GLY A O 1
ATOM 4917 N N . TYR A 1 654 ? 30.899 8.496 -14.984 1.00 90.06 654 TYR A N 1
ATOM 4918 C CA . TYR A 1 654 ? 30.588 8.347 -13.561 1.00 90.06 654 TYR A CA 1
ATOM 4919 C C . TYR A 1 654 ? 29.493 7.299 -13.333 1.00 90.06 654 TYR A C 1
ATOM 4921 O O . TYR A 1 654 ? 29.724 6.318 -12.627 1.00 90.06 654 TYR A O 1
ATOM 4929 N N . VAL A 1 655 ? 28.338 7.460 -13.989 1.00 89.88 655 VAL A N 1
ATOM 4930 C CA . VAL A 1 655 ? 27.188 6.557 -13.830 1.00 89.88 655 VAL A CA 1
ATOM 4931 C C . VAL A 1 655 ? 27.554 5.133 -14.237 1.00 89.88 655 VAL A C 1
ATOM 4933 O O . VAL A 1 655 ? 27.249 4.184 -13.518 1.00 89.88 655 VAL A O 1
ATOM 4936 N N . ARG A 1 656 ? 28.272 4.965 -15.354 1.00 87.88 656 ARG A N 1
ATOM 4937 C CA . ARG A 1 656 ? 28.662 3.631 -15.820 1.00 87.88 656 ARG A CA 1
ATOM 4938 C C . ARG A 1 656 ? 29.533 2.885 -14.821 1.00 87.88 656 ARG A C 1
ATOM 4940 O O . ARG A 1 656 ? 29.305 1.701 -14.601 1.00 87.88 656 ARG A O 1
ATOM 4947 N N . ARG A 1 657 ? 30.490 3.574 -14.194 1.00 86.38 657 ARG A N 1
ATOM 4948 C CA . ARG A 1 657 ? 31.306 2.975 -13.131 1.00 86.38 657 ARG A CA 1
ATOM 4949 C C . ARG A 1 657 ? 30.476 2.674 -11.887 1.00 86.38 657 ARG A C 1
ATOM 4951 O O . ARG A 1 657 ? 30.622 1.597 -11.325 1.00 86.38 657 ARG A O 1
ATOM 4958 N N . ARG A 1 658 ? 29.599 3.596 -11.475 1.00 88.00 658 ARG A N 1
ATOM 4959 C CA . ARG A 1 658 ? 28.840 3.472 -10.222 1.00 88.00 658 ARG A CA 1
ATOM 4960 C C . ARG A 1 658 ? 27.827 2.326 -10.228 1.00 88.00 658 ARG A C 1
ATOM 4962 O O . ARG A 1 658 ? 27.649 1.703 -9.187 1.00 88.00 658 ARG A O 1
ATOM 4969 N N . PHE A 1 659 ? 27.192 2.071 -11.373 1.00 85.06 659 PHE A N 1
ATOM 4970 C CA . PHE A 1 659 ? 26.102 1.098 -11.534 1.00 85.06 659 PHE A CA 1
ATOM 4971 C C . PHE A 1 659 ? 26.512 -0.170 -12.305 1.00 85.06 659 PHE A C 1
ATOM 4973 O O . PHE A 1 659 ? 25.653 -0.925 -12.751 1.00 85.06 659 PHE A O 1
ATOM 4980 N N . GLY A 1 660 ? 27.813 -0.403 -12.516 1.00 78.75 660 GLY A N 1
ATOM 4981 C CA . GLY A 1 660 ? 28.296 -1.616 -13.191 1.00 78.75 660 GLY A CA 1
ATOM 4982 C C . GLY A 1 660 ? 27.957 -1.703 -14.687 1.00 78.75 660 GLY A C 1
ATOM 4983 O O . GLY A 1 660 ? 27.976 -2.784 -15.268 1.00 78.75 660 GLY A O 1
ATOM 4984 N N . LEU A 1 661 ? 27.690 -0.573 -15.351 1.00 79.12 661 LEU A N 1
ATOM 4985 C CA . LEU A 1 661 ? 27.356 -0.493 -16.782 1.00 79.12 661 LEU A CA 1
ATOM 4986 C C . LEU A 1 661 ? 28.624 -0.348 -17.651 1.00 79.12 661 LEU A C 1
ATOM 4988 O O . LEU A 1 661 ? 28.742 0.546 -18.498 1.00 79.12 661 LEU A O 1
ATOM 4992 N N . GLY A 1 662 ? 29.615 -1.209 -17.404 1.00 65.81 662 GLY A N 1
ATOM 4993 C CA . GLY A 1 662 ? 30.947 -1.144 -18.020 1.00 65.81 662 GLY A CA 1
ATOM 4994 C C . GLY A 1 662 ? 30.989 -1.547 -19.498 1.00 65.81 662 GLY A C 1
ATOM 4995 O O . GLY A 1 662 ? 31.846 -1.070 -20.241 1.00 65.81 662 GLY A O 1
ATOM 4996 N N . ALA A 1 663 ? 30.034 -2.356 -19.963 1.00 69.38 663 ALA A N 1
ATOM 4997 C CA . ALA A 1 663 ? 30.003 -2.833 -21.343 1.00 69.38 663 ALA A CA 1
ATOM 4998 C C . ALA A 1 663 ? 29.674 -1.707 -22.352 1.00 69.38 663 ALA A C 1
ATOM 5000 O O . ALA A 1 663 ? 28.911 -0.796 -22.014 1.00 69.38 663 ALA A O 1
ATOM 5001 N N . PRO A 1 664 ? 30.212 -1.735 -23.589 1.00 63.94 664 PRO A N 1
ATOM 5002 C CA . PRO A 1 664 ? 29.946 -0.709 -24.604 1.00 63.94 664 PRO A CA 1
ATOM 5003 C C . PRO A 1 664 ? 28.459 -0.541 -24.955 1.00 63.94 664 PRO A C 1
ATOM 5005 O O . PRO A 1 664 ? 27.995 0.591 -25.079 1.00 63.94 664 PRO A O 1
ATOM 5008 N N . TRP A 1 665 ? 27.692 -1.638 -25.026 1.00 67.50 665 TRP A N 1
ATOM 5009 C CA . TRP A 1 665 ? 26.246 -1.615 -25.307 1.00 67.50 665 TRP A CA 1
ATOM 5010 C C . TRP A 1 665 ? 25.434 -0.884 -24.224 1.00 67.50 665 TRP A C 1
ATOM 5012 O O . TRP A 1 665 ? 24.361 -0.349 -24.494 1.00 67.50 665 TRP A O 1
ATOM 5022 N N . ALA A 1 666 ? 25.958 -0.805 -22.996 1.00 70.62 666 ALA A N 1
ATOM 5023 C CA . ALA A 1 666 ? 25.286 -0.159 -21.873 1.00 70.62 666 ALA A CA 1
ATOM 5024 C C . ALA A 1 666 ? 25.367 1.376 -21.935 1.00 70.62 666 ALA A C 1
ATOM 5026 O O . ALA A 1 666 ? 24.759 2.073 -21.123 1.00 70.62 666 ALA A O 1
ATOM 5027 N N . ALA A 1 667 ? 26.097 1.930 -22.908 1.00 68.69 667 ALA A N 1
ATOM 5028 C CA . ALA A 1 667 ? 26.208 3.367 -23.098 1.00 68.69 667 ALA A CA 1
ATOM 5029 C C . ALA A 1 667 ? 24.826 4.019 -23.300 1.00 68.69 667 ALA A C 1
ATOM 5031 O O . ALA A 1 667 ? 24.523 5.030 -22.662 1.00 68.69 667 ALA A O 1
ATOM 5032 N N . ASP A 1 668 ? 23.951 3.406 -24.099 1.00 77.19 668 ASP A N 1
ATOM 5033 C CA . ASP A 1 668 ? 22.617 3.938 -24.423 1.00 77.19 668 ASP A CA 1
ATOM 5034 C C . ASP A 1 668 ? 21.576 3.762 -23.307 1.00 77.19 668 ASP A C 1
ATOM 5036 O O . ASP A 1 668 ? 20.457 4.271 -23.405 1.00 77.19 668 ASP A O 1
ATOM 5040 N N . ARG A 1 669 ? 21.961 3.104 -22.208 1.00 86.50 669 ARG A N 1
ATOM 5041 C CA . ARG A 1 669 ? 21.159 2.979 -20.985 1.00 86.50 669 ARG A CA 1
ATOM 5042 C C . ARG A 1 669 ? 21.298 4.182 -20.050 1.00 86.50 669 ARG A C 1
ATOM 5044 O O . ARG A 1 669 ? 20.484 4.318 -19.144 1.00 86.50 669 ARG A O 1
ATOM 5051 N N . VAL A 1 670 ? 22.287 5.056 -20.271 1.00 91.94 670 VAL A N 1
ATOM 5052 C CA . VAL A 1 670 ? 22.474 6.298 -19.504 1.00 91.94 670 VAL A CA 1
ATOM 5053 C C . VAL A 1 670 ? 22.023 7.491 -20.339 1.00 91.94 670 VAL A C 1
ATOM 5055 O O . VAL A 1 670 ? 22.651 7.823 -21.352 1.00 91.94 670 VAL A O 1
ATOM 5058 N N . VAL A 1 671 ? 20.945 8.144 -19.904 1.00 93.75 671 VAL A N 1
ATOM 5059 C CA . VAL A 1 671 ? 20.321 9.266 -20.614 1.00 93.75 671 VAL A CA 1
ATOM 5060 C C . VAL A 1 671 ? 20.242 10.481 -19.700 1.00 93.75 671 VAL A C 1
ATOM 5062 O O . VAL A 1 671 ? 19.753 10.404 -18.582 1.00 93.75 671 VAL A O 1
ATOM 5065 N N . GLU A 1 672 ? 20.719 11.620 -20.185 1.00 95.38 672 GLU A N 1
ATOM 5066 C CA . GLU A 1 672 ? 20.531 12.904 -19.514 1.00 95.38 672 GLU A CA 1
ATOM 5067 C C . GLU A 1 672 ? 19.147 13.473 -19.837 1.00 95.38 672 GLU A C 1
ATOM 5069 O O . GLU A 1 672 ? 18.757 13.482 -21.007 1.00 95.38 672 GLU A O 1
ATOM 5074 N N . THR A 1 673 ? 18.412 13.946 -18.827 1.00 95.81 673 THR A N 1
ATOM 5075 C CA . THR A 1 673 ? 17.034 14.427 -18.978 1.00 95.81 673 THR A CA 1
ATOM 5076 C C . THR A 1 673 ? 16.762 15.752 -18.265 1.00 95.81 673 THR A C 1
ATOM 5078 O O . THR A 1 673 ? 17.319 16.053 -17.212 1.00 95.81 673 THR A O 1
ATOM 5081 N N . ALA A 1 674 ? 15.835 16.530 -18.816 1.00 95.12 674 ALA A N 1
ATOM 5082 C CA . ALA A 1 674 ? 15.229 17.700 -18.188 1.00 95.12 674 ALA A CA 1
ATOM 5083 C C . ALA A 1 674 ? 13.710 17.482 -18.107 1.00 95.12 674 ALA A C 1
ATOM 5085 O O . ALA A 1 674 ? 12.945 18.024 -18.907 1.00 95.12 674 ALA A O 1
ATOM 5086 N N . ALA A 1 675 ? 13.281 16.625 -17.173 1.00 93.12 675 ALA A N 1
ATOM 5087 C CA . ALA A 1 675 ? 11.904 16.132 -17.092 1.00 93.12 675 ALA A CA 1
ATOM 5088 C C . ALA A 1 675 ? 10.865 17.254 -16.965 1.00 93.12 675 ALA A C 1
ATOM 5090 O O . ALA A 1 675 ? 9.867 17.229 -17.672 1.00 93.12 675 ALA A O 1
ATOM 5091 N N . TYR A 1 676 ? 11.135 18.261 -16.127 1.00 91.19 676 TYR A N 1
ATOM 5092 C CA . TYR A 1 676 ? 10.238 19.403 -15.924 1.00 91.19 676 TYR A CA 1
ATOM 5093 C C . TYR A 1 676 ? 10.003 20.191 -17.222 1.00 91.19 676 TYR A C 1
ATOM 5095 O O . TYR A 1 676 ? 8.867 20.474 -17.587 1.00 91.19 676 TYR A O 1
ATOM 5103 N N . LYS A 1 677 ? 11.071 20.451 -17.993 1.00 91.88 677 LYS A N 1
ATOM 5104 C CA . LYS A 1 677 ? 10.961 21.108 -19.307 1.00 91.88 677 LYS A CA 1
ATOM 5105 C C . LYS A 1 677 ? 10.113 20.295 -20.279 1.00 91.88 677 LYS A C 1
ATOM 5107 O O . LYS A 1 677 ? 9.336 20.863 -21.041 1.00 91.88 677 LYS A O 1
ATOM 5112 N N . ALA A 1 678 ? 10.290 18.975 -20.269 1.00 92.94 678 ALA A N 1
ATOM 5113 C CA . ALA A 1 678 ? 9.550 18.076 -21.138 1.00 92.94 678 ALA A CA 1
ATOM 5114 C C . ALA A 1 678 ? 8.067 17.999 -20.753 1.00 92.94 678 ALA A C 1
ATOM 5116 O O . ALA A 1 678 ? 7.214 18.061 -21.631 1.00 92.94 678 ALA A O 1
ATOM 5117 N N . GLU A 1 679 ? 7.763 17.881 -19.460 1.00 91.00 679 GLU A N 1
ATOM 5118 C CA . GLU A 1 679 ? 6.396 17.823 -18.940 1.00 91.00 679 GLU A CA 1
ATOM 5119 C C . GLU A 1 679 ? 5.624 19.105 -19.266 1.00 91.00 679 GLU A C 1
ATOM 5121 O O . GLU A 1 679 ? 4.581 19.017 -19.912 1.00 91.00 679 GLU A O 1
ATOM 5126 N N . ALA A 1 680 ? 6.163 20.280 -18.920 1.00 89.88 680 ALA A N 1
ATOM 5127 C CA . ALA A 1 680 ? 5.515 21.567 -19.182 1.00 89.88 680 ALA A CA 1
ATOM 5128 C C . ALA A 1 680 ? 5.257 21.786 -20.684 1.00 89.88 680 ALA A C 1
ATOM 5130 O O . ALA A 1 680 ? 4.168 22.191 -21.096 1.00 89.88 680 ALA A O 1
ATOM 5131 N N . ALA A 1 681 ? 6.233 21.439 -21.530 1.00 92.75 681 ALA A N 1
ATOM 5132 C CA . ALA A 1 681 ? 6.082 21.515 -22.978 1.00 92.75 681 ALA A CA 1
ATOM 5133 C C . ALA A 1 681 ? 5.024 20.544 -23.521 1.00 92.75 681 ALA A C 1
ATOM 5135 O O . ALA A 1 681 ? 4.227 20.910 -24.383 1.00 92.75 681 ALA A O 1
ATOM 5136 N N . LEU A 1 682 ? 4.980 19.312 -23.011 1.00 91.56 682 LEU A N 1
ATOM 5137 C CA . LEU A 1 682 ? 3.968 18.332 -23.400 1.00 91.56 682 LEU A CA 1
ATOM 5138 C C . LEU A 1 682 ? 2.567 18.707 -22.905 1.00 91.56 682 LEU A C 1
ATOM 5140 O O . LEU A 1 682 ? 1.599 18.437 -23.609 1.00 91.56 682 LEU A O 1
ATOM 5144 N N . ALA A 1 683 ? 2.446 19.322 -21.728 1.00 88.44 683 ALA A N 1
ATOM 5145 C CA . ALA A 1 683 ? 1.181 19.845 -21.227 1.00 88.44 683 ALA A CA 1
ATOM 5146 C C . ALA A 1 683 ? 0.656 20.967 -22.135 1.00 88.44 683 ALA A C 1
ATOM 5148 O O . ALA A 1 683 ? -0.520 20.960 -22.502 1.00 88.44 683 ALA A O 1
ATOM 5149 N N . HIS A 1 684 ? 1.528 21.885 -22.570 1.00 91.06 684 HIS A N 1
ATOM 5150 C CA . HIS A 1 684 ? 1.158 22.933 -23.523 1.00 91.06 684 HIS A CA 1
ATOM 5151 C C . HIS A 1 684 ? 0.647 22.349 -24.848 1.00 91.06 684 HIS A C 1
ATOM 5153 O O . HIS A 1 684 ? -0.450 22.688 -25.277 1.00 91.06 684 HIS A O 1
ATOM 5159 N N . LEU A 1 685 ? 1.375 21.392 -25.435 1.00 89.88 685 LEU A N 1
ATOM 5160 C CA . LEU A 1 685 ? 0.982 20.733 -26.692 1.00 89.88 685 LEU A CA 1
ATOM 5161 C C . LEU A 1 685 ? -0.341 19.949 -26.600 1.00 89.88 685 LEU A C 1
ATOM 5163 O O . LEU A 1 685 ? -0.902 19.576 -27.626 1.00 89.88 685 LEU A O 1
ATOM 5167 N N . ARG A 1 686 ? -0.839 19.679 -25.388 1.00 86.81 686 ARG A N 1
ATOM 5168 C CA . ARG A 1 686 ? -2.150 19.053 -25.138 1.00 86.81 686 ARG A CA 1
ATOM 5169 C C . ARG A 1 686 ? -3.256 20.056 -24.823 1.00 86.81 686 ARG A C 1
ATOM 5171 O O . ARG A 1 686 ? -4.386 19.642 -24.591 1.00 86.81 686 ARG A O 1
ATOM 5178 N N . GLY A 1 687 ? -2.936 21.346 -24.754 1.00 86.25 687 GLY A N 1
ATOM 5179 C CA . GLY A 1 687 ? -3.869 22.388 -24.331 1.00 86.25 687 GLY A CA 1
ATOM 5180 C C . GLY A 1 687 ? -4.154 22.408 -22.825 1.00 86.25 687 GLY A C 1
ATOM 5181 O O . GLY A 1 687 ? -5.082 23.086 -22.401 1.00 86.25 687 GLY A O 1
ATOM 5182 N N . THR A 1 688 ? -3.382 21.685 -22.005 1.00 83.69 688 THR A N 1
ATOM 5183 C CA . THR A 1 688 ? -3.545 21.660 -20.537 1.00 83.69 688 THR A CA 1
ATOM 5184 C C . THR A 1 688 ? -2.474 22.464 -19.798 1.00 83.69 688 THR A C 1
ATOM 5186 O O . THR A 1 688 ? -2.559 22.631 -18.584 1.00 83.69 688 THR A O 1
ATOM 5189 N N . GLY A 1 689 ? -1.433 22.910 -20.505 1.00 83.38 689 GLY A N 1
ATOM 5190 C CA . GLY A 1 689 ? -0.301 23.650 -19.948 1.00 83.38 689 GLY A CA 1
ATOM 5191 C C . GLY A 1 689 ? -0.510 25.162 -19.940 1.00 83.38 689 GLY A C 1
ATOM 5192 O O . GLY A 1 689 ? -1.325 25.701 -20.686 1.00 83.38 689 GLY A O 1
ATOM 5193 N N . ARG A 1 690 ? 0.275 25.848 -19.108 1.00 86.12 690 ARG A N 1
ATOM 5194 C CA . ARG A 1 690 ? 0.236 27.305 -18.947 1.00 86.12 690 ARG A CA 1
ATOM 5195 C C . ARG A 1 690 ? 1.306 27.985 -19.815 1.00 86.12 690 ARG A C 1
ATOM 5197 O O . ARG A 1 690 ? 2.480 27.622 -19.695 1.00 86.12 690 ARG A O 1
ATOM 5204 N N . PRO A 1 691 ? 0.951 28.950 -20.684 1.00 86.19 691 PRO A N 1
ATOM 5205 C CA . PRO A 1 691 ? 1.921 29.693 -21.494 1.00 86.19 691 PRO A CA 1
ATOM 5206 C C . PRO A 1 691 ? 3.034 30.356 -20.672 1.00 86.19 691 PRO A C 1
ATOM 5208 O O . PRO A 1 691 ? 4.191 30.367 -21.089 1.00 86.19 691 PRO A O 1
ATOM 5211 N N . GLU A 1 692 ? 2.701 30.854 -19.482 1.00 89.38 692 GLU A N 1
ATOM 5212 C CA . GLU A 1 692 ? 3.618 31.512 -18.550 1.00 89.38 692 GLU A CA 1
ATOM 5213 C C . GLU A 1 692 ? 4.745 30.573 -18.122 1.00 89.38 692 GLU A C 1
ATOM 5215 O O . GLU A 1 692 ? 5.913 30.950 -18.120 1.00 89.38 692 GLU A O 1
ATOM 5220 N N . GLU A 1 693 ? 4.403 29.324 -17.806 1.00 87.62 693 GLU A N 1
ATOM 5221 C CA . GLU A 1 693 ? 5.355 28.302 -17.372 1.00 87.62 693 GLU A CA 1
ATOM 5222 C C . GLU A 1 693 ? 6.322 27.933 -18.504 1.00 87.62 693 GLU A C 1
ATOM 5224 O O . GLU A 1 693 ? 7.538 27.871 -18.305 1.00 87.62 693 GLU A O 1
ATOM 5229 N N . LEU A 1 694 ? 5.796 27.767 -19.720 1.00 88.75 694 LEU A N 1
ATOM 5230 C CA . LEU A 1 694 ? 6.587 27.471 -20.912 1.00 88.75 694 LEU A CA 1
ATOM 5231 C C . LEU A 1 694 ? 7.577 28.602 -21.238 1.00 88.75 694 LEU A C 1
ATOM 5233 O O . LEU A 1 694 ? 8.751 28.352 -21.538 1.00 88.75 694 LEU A O 1
ATOM 5237 N N . LEU A 1 695 ? 7.108 29.850 -21.165 1.00 88.25 695 LEU A N 1
ATOM 5238 C CA . LEU A 1 695 ? 7.926 31.032 -21.410 1.00 88.25 695 LEU A CA 1
ATOM 5239 C C . LEU A 1 695 ? 8.952 31.245 -20.299 1.00 88.25 695 LEU A C 1
ATOM 5241 O O . LEU A 1 695 ? 10.101 31.531 -20.618 1.00 88.25 695 LEU A O 1
ATOM 5245 N N . ALA A 1 696 ? 8.597 31.030 -19.031 1.00 88.44 696 ALA A N 1
ATOM 5246 C CA . ALA A 1 696 ? 9.526 31.124 -17.905 1.00 88.44 696 ALA A CA 1
ATOM 5247 C C . ALA A 1 696 ? 10.673 30.108 -18.013 1.00 88.44 696 ALA A C 1
ATOM 5249 O O . ALA A 1 696 ? 11.819 30.424 -17.697 1.00 88.44 696 ALA A O 1
ATOM 5250 N N . ILE A 1 697 ? 10.394 28.902 -18.519 1.00 88.38 697 ILE A N 1
ATOM 5251 C CA . ILE A 1 697 ? 11.417 27.881 -18.788 1.00 88.38 697 ILE A CA 1
ATOM 5252 C C . ILE A 1 697 ? 12.368 28.318 -19.910 1.00 88.38 697 ILE A C 1
ATOM 5254 O O . ILE A 1 697 ? 13.569 28.029 -19.861 1.00 88.38 697 ILE A O 1
ATOM 5258 N N . ARG A 1 698 ? 11.837 28.956 -20.958 1.00 87.19 698 ARG A N 1
ATOM 5259 C CA . ARG A 1 698 ? 12.616 29.344 -22.141 1.00 87.19 698 ARG A CA 1
ATOM 5260 C C . ARG A 1 698 ? 13.379 30.656 -21.950 1.00 87.19 698 ARG A C 1
ATOM 5262 O O . ARG A 1 698 ? 14.504 30.756 -22.440 1.00 87.19 698 ARG A O 1
ATOM 5269 N N . TYR A 1 699 ? 12.772 31.617 -21.265 1.00 87.31 699 TYR A N 1
ATOM 5270 C CA . TYR A 1 699 ? 13.253 32.979 -21.040 1.00 87.31 699 TYR A CA 1
ATOM 5271 C C . TYR A 1 699 ? 13.180 33.322 -19.541 1.00 87.31 699 TYR A C 1
ATOM 5273 O O . TYR A 1 699 ? 12.319 34.102 -19.124 1.00 87.31 699 TYR A O 1
ATOM 5281 N N . PRO A 1 700 ? 14.049 32.728 -18.701 1.00 83.56 700 PRO A N 1
ATOM 5282 C CA . PRO A 1 700 ? 14.063 33.034 -17.276 1.00 83.56 700 PRO A CA 1
ATOM 5283 C C . PRO A 1 700 ? 14.358 34.525 -17.062 1.00 83.56 700 PRO A C 1
ATOM 5285 O O . PRO A 1 700 ? 15.392 35.004 -17.517 1.00 83.56 700 PRO A O 1
ATOM 5288 N N . GLY A 1 701 ? 13.462 35.241 -16.379 1.00 81.88 701 GLY A N 1
ATOM 5289 C CA . GLY A 1 701 ? 13.599 36.677 -16.088 1.00 81.88 701 GLY A CA 1
ATOM 5290 C C . GLY A 1 701 ? 12.825 37.620 -17.017 1.00 81.88 701 GLY A C 1
ATOM 5291 O O . GLY A 1 701 ? 12.380 38.656 -16.542 1.00 81.88 701 GLY A O 1
ATOM 5292 N N . ASP A 1 702 ? 12.562 37.219 -18.267 1.00 85.75 702 ASP A N 1
ATOM 5293 C CA . ASP A 1 702 ? 11.960 38.098 -19.294 1.00 85.75 702 ASP A CA 1
ATOM 5294 C C . ASP A 1 702 ? 10.597 37.587 -19.799 1.00 85.75 702 ASP A C 1
ATOM 5296 O O . ASP A 1 702 ? 10.041 38.070 -20.790 1.00 85.75 702 ASP A O 1
ATOM 5300 N N . TRP A 1 703 ? 10.060 36.531 -19.185 1.00 86.38 703 TRP A N 1
ATOM 5301 C CA . TRP A 1 703 ? 8.865 35.858 -19.692 1.00 86.38 703 TRP A CA 1
ATOM 5302 C C . TRP A 1 703 ? 7.610 36.736 -19.605 1.00 86.38 703 TRP A C 1
ATOM 5304 O O . TRP A 1 703 ? 6.761 36.638 -20.489 1.00 86.38 703 TRP A O 1
ATOM 5314 N N . GLN A 1 704 ? 7.509 37.618 -18.602 1.00 88.12 704 GLN A N 1
ATOM 5315 C CA . GLN A 1 704 ? 6.383 38.546 -18.444 1.00 88.12 704 GLN A CA 1
ATOM 5316 C C . GLN A 1 704 ? 6.296 39.548 -19.600 1.00 88.12 704 GLN A C 1
ATOM 5318 O O . GLN A 1 704 ? 5.199 39.875 -20.041 1.00 88.12 704 GLN A O 1
ATOM 5323 N N . GLU A 1 705 ? 7.438 40.001 -20.118 1.00 85.31 705 GLU A N 1
ATOM 5324 C CA . GLU A 1 705 ? 7.502 40.940 -21.246 1.00 85.31 705 GLU A CA 1
ATOM 5325 C C . GLU A 1 705 ? 7.180 40.258 -22.580 1.00 85.31 705 GLU A C 1
ATOM 5327 O O . GLU A 1 705 ? 6.696 40.886 -23.519 1.00 85.31 705 GLU A O 1
ATOM 5332 N N . ARG A 1 706 ? 7.425 38.946 -22.664 1.00 83.62 706 ARG A N 1
ATOM 5333 C CA . ARG A 1 706 ? 7.195 38.136 -23.868 1.00 83.62 706 ARG A CA 1
ATOM 5334 C C . ARG A 1 706 ? 5.794 37.535 -23.936 1.00 83.62 706 ARG A C 1
ATOM 5336 O O . ARG A 1 706 ? 5.348 37.201 -25.030 1.00 83.62 706 ARG A O 1
ATOM 5343 N N . LEU A 1 707 ? 5.102 37.411 -22.802 1.00 82.56 707 LEU A N 1
ATOM 5344 C CA . LEU A 1 707 ? 3.757 36.840 -22.713 1.00 82.56 707 LEU A CA 1
ATOM 5345 C C . LEU A 1 707 ? 2.729 37.555 -23.619 1.00 82.56 707 LEU A C 1
ATOM 5347 O O . LEU A 1 707 ? 2.024 36.848 -24.336 1.00 82.56 707 LEU A O 1
ATOM 5351 N N . PRO A 1 708 ? 2.662 38.905 -23.688 1.00 80.75 708 PRO A N 1
ATOM 5352 C CA . PRO A 1 708 ? 1.667 39.600 -24.514 1.00 80.75 708 PRO A CA 1
ATOM 5353 C C . PRO A 1 708 ? 1.839 39.395 -26.028 1.00 80.75 708 PRO A C 1
ATOM 5355 O O . PRO A 1 708 ? 0.878 39.556 -26.773 1.00 80.75 708 PRO A O 1
ATOM 5358 N N . GLY A 1 709 ? 3.052 39.066 -26.490 1.00 76.94 709 GLY A N 1
ATOM 5359 C CA . GLY A 1 709 ? 3.380 38.899 -27.912 1.00 76.94 709 GLY A CA 1
ATOM 5360 C C . GLY A 1 709 ? 3.485 37.447 -28.383 1.00 76.94 709 GLY A C 1
ATOM 5361 O O . GLY A 1 709 ? 3.764 37.215 -29.557 1.00 76.94 709 GLY A O 1
ATOM 5362 N N . ALA A 1 710 ? 3.306 36.466 -27.495 1.00 80.81 710 ALA A N 1
ATOM 5363 C CA . ALA A 1 710 ? 3.473 35.056 -27.828 1.00 80.81 710 ALA A CA 1
ATOM 5364 C C . ALA A 1 710 ? 2.198 34.482 -28.468 1.00 80.81 710 ALA A C 1
ATOM 5366 O O . ALA A 1 710 ? 1.227 34.168 -27.778 1.00 80.81 710 ALA A O 1
ATOM 5367 N N . GLY A 1 711 ? 2.203 34.319 -29.794 1.00 85.31 711 GLY A N 1
ATOM 5368 C CA . GLY A 1 711 ? 1.108 33.663 -30.507 1.00 85.31 711 GLY A CA 1
ATOM 5369 C C . GLY A 1 711 ? 1.069 32.143 -30.262 1.00 85.31 711 GLY A C 1
ATOM 5370 O O . GLY A 1 711 ? 2.095 31.545 -29.923 1.00 85.31 711 GLY A O 1
ATOM 5371 N N . PRO A 1 712 ? -0.076 31.466 -30.498 1.00 83.38 712 PRO A N 1
ATOM 5372 C CA . PRO A 1 712 ? -0.191 30.012 -30.336 1.00 83.38 712 PRO A CA 1
ATOM 5373 C C . PRO A 1 712 ? 0.866 29.217 -31.120 1.00 83.38 712 PRO A C 1
ATOM 5375 O O . PRO A 1 712 ? 1.424 28.256 -30.601 1.00 83.38 712 PRO A O 1
ATOM 5378 N N . GLY A 1 713 ? 1.204 29.651 -32.342 1.00 87.00 713 GLY A N 1
ATOM 5379 C CA . GLY A 1 713 ? 2.237 29.007 -33.164 1.00 87.00 713 GLY A CA 1
ATOM 5380 C C . GLY A 1 713 ? 3.657 29.134 -32.596 1.00 87.00 713 GLY A C 1
ATOM 5381 O O . GLY A 1 713 ? 4.453 28.198 -32.712 1.00 87.00 713 GLY A O 1
ATOM 5382 N N . ASP A 1 714 ? 3.969 30.252 -31.937 1.00 86.81 714 ASP A N 1
ATOM 5383 C CA . ASP A 1 714 ? 5.273 30.474 -31.305 1.00 86.81 714 ASP A CA 1
ATOM 5384 C C . ASP A 1 714 ? 5.439 29.602 -30.061 1.00 86.81 714 ASP A C 1
ATOM 5386 O O . ASP A 1 714 ? 6.492 28.987 -29.866 1.00 86.81 714 ASP A O 1
ATOM 5390 N N . LEU A 1 715 ? 4.389 29.501 -29.243 1.00 89.88 715 LEU A N 1
ATOM 5391 C CA . LEU A 1 715 ? 4.374 28.649 -28.055 1.00 89.88 715 LEU A CA 1
ATOM 5392 C C . LEU A 1 715 ? 4.496 27.164 -28.433 1.00 89.88 715 LEU A C 1
ATOM 5394 O O . LEU A 1 715 ? 5.315 26.449 -27.853 1.00 89.88 715 LEU A O 1
ATOM 5398 N N . ASP A 1 716 ? 3.807 26.724 -29.487 1.00 93.06 716 ASP A N 1
ATOM 5399 C CA . ASP A 1 716 ? 3.947 25.383 -30.059 1.00 93.06 716 ASP A CA 1
ATOM 5400 C C . ASP A 1 716 ? 5.386 25.090 -30.509 1.00 93.06 716 ASP A C 1
ATOM 5402 O O . ASP A 1 716 ? 5.945 24.019 -30.236 1.00 93.06 716 ASP A O 1
ATOM 5406 N N . ALA A 1 717 ? 6.017 26.045 -31.198 1.00 92.12 717 ALA A N 1
ATOM 5407 C CA . ALA A 1 717 ? 7.396 25.919 -31.651 1.00 92.12 717 ALA A CA 1
ATOM 5408 C C . ALA A 1 717 ? 8.380 25.861 -30.471 1.00 92.12 717 ALA A C 1
ATOM 5410 O O . ALA A 1 717 ? 9.320 25.057 -30.491 1.00 92.12 717 ALA A O 1
ATOM 5411 N N . ILE A 1 718 ? 8.164 26.673 -29.431 1.00 92.38 718 ILE A N 1
ATOM 5412 C CA . ILE A 1 718 ? 8.941 26.636 -28.186 1.00 92.38 718 ILE A CA 1
ATOM 5413 C C . ILE A 1 718 ? 8.782 25.272 -27.513 1.00 92.38 718 ILE A C 1
ATOM 5415 O O . ILE A 1 718 ? 9.788 24.634 -27.195 1.00 92.38 718 ILE A O 1
ATOM 5419 N N . ALA A 1 719 ? 7.551 24.787 -27.353 1.00 93.50 719 ALA A N 1
ATOM 5420 C CA . ALA A 1 719 ? 7.265 23.510 -26.715 1.00 93.50 719 ALA A CA 1
ATOM 5421 C C . ALA A 1 719 ? 7.943 22.341 -27.446 1.00 93.50 719 ALA A C 1
ATOM 5423 O O . ALA A 1 719 ? 8.658 21.551 -26.826 1.00 93.50 719 ALA A O 1
ATOM 5424 N N . ARG A 1 720 ? 7.829 22.262 -28.779 1.00 94.62 720 ARG A N 1
ATOM 5425 C CA . ARG A 1 720 ? 8.495 21.210 -29.575 1.00 94.62 720 ARG A CA 1
ATOM 5426 C C . ARG A 1 720 ? 10.017 21.244 -29.420 1.00 94.62 720 ARG A C 1
ATOM 5428 O O . ARG A 1 720 ? 10.637 20.189 -29.277 1.00 94.62 720 ARG A O 1
ATOM 5435 N N . ARG A 1 721 ? 10.630 22.436 -29.388 1.00 93.75 721 ARG A N 1
ATOM 5436 C CA . ARG A 1 721 ? 12.078 22.585 -29.142 1.00 93.75 721 ARG A CA 1
ATOM 5437 C C . ARG A 1 721 ? 12.470 22.150 -27.732 1.00 93.75 721 ARG A C 1
ATOM 5439 O O . ARG A 1 721 ? 13.487 21.476 -27.576 1.00 93.75 721 ARG A O 1
ATOM 5446 N N . LEU A 1 722 ? 11.678 22.502 -26.718 1.00 93.69 722 LEU A N 1
ATOM 5447 C CA . LEU A 1 722 ? 11.918 22.084 -25.335 1.00 93.69 722 LEU A CA 1
ATOM 5448 C C . LEU A 1 722 ? 11.837 20.560 -25.194 1.00 93.69 722 LEU A C 1
ATOM 5450 O O . LEU A 1 722 ? 12.741 19.966 -24.609 1.00 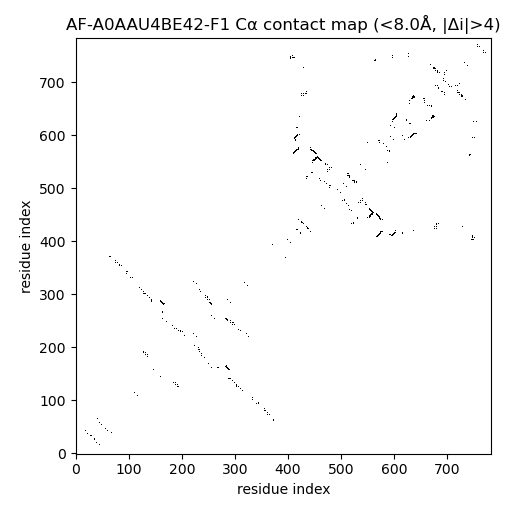93.69 722 LEU A O 1
ATOM 5454 N N . VAL A 1 723 ? 10.841 19.909 -25.806 1.00 94.38 723 VAL A N 1
ATOM 5455 C CA . VAL A 1 723 ? 10.762 18.438 -25.850 1.00 94.38 723 VAL A CA 1
ATOM 5456 C C . VAL A 1 723 ? 11.995 17.850 -26.537 1.00 94.38 723 VAL A C 1
ATOM 5458 O O . VAL A 1 723 ? 12.636 16.968 -25.965 1.00 94.38 723 VAL A O 1
ATOM 5461 N N . ALA A 1 724 ? 12.379 18.359 -27.711 1.00 94.00 724 ALA A N 1
ATOM 5462 C CA . ALA A 1 724 ? 13.542 17.868 -28.453 1.00 94.00 724 ALA A CA 1
ATOM 5463 C C . ALA A 1 724 ? 14.855 17.987 -27.652 1.00 94.00 724 ALA A C 1
ATOM 5465 O O . ALA A 1 724 ? 15.661 17.056 -27.645 1.00 94.00 724 ALA A O 1
ATOM 5466 N N . GLY A 1 725 ? 15.049 19.101 -26.939 1.00 91.94 725 GLY A N 1
ATOM 5467 C CA . GLY A 1 725 ? 16.238 19.368 -26.123 1.00 91.94 725 GLY A CA 1
ATOM 5468 C C . GLY A 1 725 ? 16.232 18.732 -24.729 1.00 91.94 725 GLY A C 1
ATOM 5469 O O . GLY A 1 725 ? 17.257 18.743 -24.055 1.00 91.94 725 GLY A O 1
ATOM 5470 N N . SER A 1 726 ? 15.108 18.169 -24.280 1.00 94.25 726 SER A N 1
ATOM 5471 C CA . SER A 1 726 ? 14.956 17.650 -22.912 1.00 94.25 726 SER A CA 1
ATOM 5472 C C . SER A 1 726 ? 15.597 16.284 -22.658 1.00 94.25 726 SER A C 1
ATOM 5474 O O . SER A 1 726 ? 15.572 15.810 -21.527 1.00 94.25 726 SER A O 1
ATOM 5476 N N . GLY A 1 727 ? 16.080 15.593 -23.694 1.00 93.44 727 GLY A N 1
ATOM 5477 C CA . GLY A 1 727 ? 16.535 14.200 -23.588 1.00 93.44 727 GLY A CA 1
ATOM 5478 C C . GLY A 1 727 ? 15.406 13.163 -23.485 1.00 93.44 727 GLY A C 1
ATOM 5479 O O . GLY A 1 727 ? 15.663 11.969 -23.651 1.00 93.44 727 GLY A O 1
ATOM 5480 N N . LEU A 1 728 ? 14.146 13.589 -23.326 1.00 94.31 728 LEU A N 1
ATOM 5481 C CA . LEU A 1 728 ? 12.983 12.700 -23.308 1.00 94.31 728 LEU A CA 1
ATOM 5482 C C . LEU A 1 728 ? 12.854 11.834 -24.579 1.00 94.31 728 LEU A C 1
ATOM 5484 O O . LEU A 1 728 ? 12.609 10.634 -24.436 1.00 94.31 728 LEU A O 1
ATOM 5488 N N . PRO A 1 729 ? 13.050 12.354 -25.812 1.00 94.00 729 PRO A N 1
ATOM 5489 C CA . PRO A 1 729 ? 12.992 11.517 -27.012 1.00 94.00 729 PRO A CA 1
ATOM 5490 C C . PRO A 1 729 ? 14.049 10.409 -27.012 1.00 94.00 729 PRO A C 1
ATOM 5492 O O . PRO A 1 729 ? 13.777 9.291 -27.446 1.00 94.00 729 PRO A O 1
ATOM 5495 N N . ALA A 1 730 ? 15.246 10.697 -26.488 1.00 92.50 730 ALA A N 1
ATOM 5496 C CA . ALA A 1 730 ? 16.295 9.697 -26.348 1.00 92.50 730 ALA A CA 1
ATOM 5497 C C . ALA A 1 730 ? 15.892 8.625 -25.328 1.00 92.50 730 ALA A C 1
ATOM 5499 O O . ALA A 1 730 ? 15.998 7.445 -25.644 1.00 92.50 730 ALA A O 1
ATOM 5500 N N . LEU A 1 731 ? 15.350 9.018 -24.167 1.00 92.81 731 LEU A N 1
ATOM 5501 C CA . LEU A 1 731 ? 14.873 8.073 -23.154 1.00 92.81 731 LEU A CA 1
ATOM 5502 C C . LEU A 1 731 ? 13.729 7.195 -23.684 1.00 92.81 731 LEU A C 1
ATOM 5504 O O . LEU A 1 731 ? 13.771 5.979 -23.531 1.00 92.81 731 LEU A O 1
ATOM 5508 N N . ARG A 1 732 ? 12.733 7.766 -24.374 1.00 91.19 732 ARG A N 1
ATOM 5509 C CA . ARG A 1 732 ? 11.650 6.990 -25.011 1.00 91.19 732 ARG A CA 1
ATOM 5510 C C . ARG A 1 732 ? 12.182 5.990 -26.037 1.00 91.19 732 ARG A C 1
ATOM 5512 O O . ARG A 1 732 ? 11.692 4.864 -26.114 1.00 91.19 732 ARG A O 1
ATOM 5519 N N . ARG A 1 733 ? 13.198 6.379 -26.809 1.00 90.00 733 ARG A N 1
ATOM 5520 C CA . ARG A 1 733 ? 13.827 5.509 -27.807 1.00 90.00 733 ARG A CA 1
ATOM 5521 C C . ARG A 1 733 ? 14.646 4.382 -27.177 1.00 90.00 733 ARG A C 1
ATOM 5523 O O . ARG A 1 733 ? 14.640 3.286 -27.720 1.00 90.00 733 ARG A O 1
ATOM 5530 N N . THR A 1 734 ? 15.356 4.623 -26.075 1.00 88.88 734 THR A N 1
ATOM 5531 C CA . THR A 1 734 ? 16.268 3.623 -25.483 1.00 88.88 734 THR A CA 1
ATOM 5532 C C . THR A 1 734 ? 15.636 2.771 -24.384 1.00 88.88 734 THR A C 1
ATOM 5534 O O . THR A 1 734 ? 16.105 1.656 -24.150 1.00 88.88 734 THR A O 1
ATOM 5537 N N . LEU A 1 735 ? 14.595 3.268 -23.712 1.00 89.06 735 LEU A N 1
ATOM 5538 C CA . LEU A 1 735 ? 13.823 2.557 -22.690 1.00 89.06 735 LEU A CA 1
ATOM 5539 C C . LEU A 1 735 ? 12.492 2.072 -23.265 1.00 89.06 735 LEU A C 1
ATOM 5541 O O . LEU A 1 735 ? 12.321 0.883 -23.501 1.00 89.06 735 LEU A O 1
ATOM 5545 N N . LEU A 1 736 ? 11.557 2.985 -23.527 1.00 84.75 736 LEU A N 1
ATOM 5546 C CA . LEU A 1 736 ? 10.164 2.618 -23.786 1.00 84.75 736 LEU A CA 1
ATOM 5547 C C . LEU A 1 736 ? 10.000 1.794 -25.074 1.00 84.75 736 LEU A C 1
ATOM 5549 O O . LEU A 1 736 ? 9.312 0.782 -25.065 1.00 84.75 736 LEU A O 1
ATOM 5553 N N . THR A 1 737 ? 10.681 2.171 -26.158 1.00 83.81 737 THR A N 1
ATOM 5554 C CA . THR A 1 737 ? 10.559 1.483 -27.457 1.00 83.81 737 THR A CA 1
ATOM 5555 C C . THR A 1 737 ? 11.026 0.016 -27.389 1.00 83.81 737 THR A C 1
ATOM 5557 O O . THR A 1 737 ? 10.252 -0.860 -27.779 1.00 83.81 737 THR A O 1
ATOM 5560 N N . PRO A 1 738 ? 12.220 -0.310 -26.841 1.00 80.69 738 PRO A N 1
ATOM 5561 C CA . PRO A 1 738 ? 12.615 -1.699 -26.609 1.00 80.69 738 PRO A CA 1
ATOM 5562 C C . PRO A 1 738 ? 11.677 -2.460 -25.675 1.00 80.69 738 PRO A C 1
ATOM 5564 O O . PRO A 1 738 ? 11.420 -3.635 -25.909 1.00 80.69 738 PRO A O 1
ATOM 5567 N N . LEU A 1 739 ? 11.147 -1.815 -24.630 1.00 82.81 739 LEU A N 1
ATOM 5568 C CA . LEU A 1 739 ? 10.234 -2.481 -23.700 1.00 82.81 739 LEU A CA 1
ATOM 5569 C C . LEU A 1 739 ? 8.881 -2.818 -24.347 1.00 82.81 739 LEU A C 1
ATOM 5571 O O . LEU A 1 739 ? 8.360 -3.905 -24.116 1.00 82.81 739 LEU A O 1
ATOM 5575 N N . LEU A 1 740 ? 8.343 -1.947 -25.204 1.00 78.88 740 LEU A N 1
ATOM 5576 C CA . LEU A 1 740 ? 7.112 -2.211 -25.967 1.00 78.88 740 LEU A CA 1
ATOM 5577 C C . LEU A 1 740 ? 7.285 -3.358 -26.970 1.00 78.88 740 LEU A C 1
ATOM 5579 O O . LEU A 1 740 ? 6.386 -4.188 -27.140 1.00 78.88 740 LEU A O 1
ATOM 5583 N N . ARG A 1 741 ? 8.456 -3.420 -27.612 1.00 77.00 741 ARG A N 1
ATOM 5584 C CA . ARG A 1 741 ? 8.775 -4.422 -28.633 1.00 77.00 741 ARG A CA 1
ATOM 5585 C C . ARG A 1 741 ? 9.125 -5.783 -28.026 1.00 77.00 741 ARG A C 1
ATOM 5587 O O . ARG A 1 741 ? 8.525 -6.789 -28.395 1.00 77.00 741 ARG A O 1
ATOM 5594 N N . ASP A 1 742 ? 10.052 -5.798 -27.070 1.00 72.31 742 ASP A N 1
ATOM 5595 C CA . ASP A 1 742 ? 10.740 -7.002 -26.583 1.00 72.31 742 ASP A CA 1
ATOM 5596 C C . ASP A 1 742 ? 10.519 -7.261 -25.079 1.00 72.31 742 ASP A C 1
ATOM 5598 O O . ASP A 1 742 ? 11.167 -8.127 -24.485 1.00 72.31 742 ASP A O 1
ATOM 5602 N N . GLY A 1 743 ? 9.587 -6.543 -24.440 1.00 70.94 743 GLY A N 1
ATOM 5603 C CA . GLY A 1 743 ? 9.346 -6.603 -22.994 1.00 70.94 743 GLY A CA 1
ATOM 5604 C C . GLY A 1 743 ? 9.074 -8.006 -22.457 1.00 70.94 743 GLY A C 1
ATOM 5605 O O . GLY A 1 743 ? 9.635 -8.388 -21.435 1.00 70.94 743 GLY A O 1
ATOM 5606 N N . GLY A 1 744 ? 8.300 -8.821 -23.176 1.00 67.44 744 GLY A N 1
ATOM 5607 C CA . GLY A 1 744 ? 8.052 -10.214 -22.785 1.00 67.44 744 GLY A CA 1
ATOM 5608 C C . GLY A 1 744 ? 9.318 -11.081 -22.747 1.00 67.44 744 GLY A C 1
ATOM 5609 O O . GLY A 1 744 ? 9.458 -11.937 -21.876 1.00 67.44 744 GLY A O 1
ATOM 5610 N N . THR A 1 745 ? 10.276 -10.826 -23.643 1.00 67.38 745 THR A N 1
ATOM 5611 C CA . THR A 1 745 ? 11.572 -11.522 -23.673 1.00 67.38 745 THR A CA 1
ATOM 5612 C C . THR A 1 745 ? 12.443 -11.097 -22.496 1.00 67.38 745 THR A C 1
ATOM 5614 O O . THR A 1 745 ? 13.070 -11.938 -21.853 1.00 67.38 745 THR A O 1
ATOM 5617 N N . LEU A 1 746 ? 12.475 -9.799 -22.176 1.00 73.31 746 LEU A N 1
ATOM 5618 C CA . LEU A 1 746 ? 13.170 -9.304 -20.987 1.00 73.31 746 LEU A CA 1
ATOM 5619 C C . LEU A 1 746 ? 12.568 -9.897 -19.707 1.00 73.31 746 LEU A C 1
ATOM 5621 O O . LEU A 1 746 ? 13.317 -10.422 -18.887 1.00 73.31 746 LEU A O 1
ATOM 5625 N N . ALA A 1 747 ? 11.238 -9.875 -19.579 1.00 68.62 747 ALA A N 1
ATOM 5626 C CA . ALA A 1 747 ? 10.534 -10.424 -18.427 1.00 68.62 747 ALA A CA 1
ATOM 5627 C C . ALA A 1 747 ? 10.848 -11.915 -18.235 1.00 68.62 747 ALA A C 1
ATOM 5629 O O . ALA A 1 747 ? 11.341 -12.297 -17.177 1.00 68.62 747 ALA A O 1
ATOM 5630 N N . GLY A 1 748 ? 10.688 -12.729 -19.286 1.00 62.06 748 GLY A N 1
ATOM 5631 C CA . GLY A 1 748 ? 10.990 -14.161 -19.234 1.00 62.06 748 GLY A CA 1
ATOM 5632 C C . GLY A 1 748 ? 12.444 -14.466 -18.858 1.00 62.06 748 GLY A C 1
ATOM 5633 O O . GLY A 1 748 ? 12.685 -15.312 -18.001 1.00 62.06 748 GLY A O 1
ATOM 5634 N N . ARG A 1 749 ? 13.428 -13.743 -19.418 1.00 66.06 749 ARG A N 1
ATOM 5635 C CA . ARG A 1 749 ? 14.850 -13.929 -19.056 1.00 66.06 749 ARG A CA 1
ATOM 5636 C C . ARG A 1 749 ? 15.113 -13.669 -17.573 1.00 66.06 749 ARG A C 1
ATOM 5638 O O . ARG A 1 749 ? 15.802 -14.462 -16.936 1.00 66.06 749 ARG A O 1
ATOM 5645 N N . VAL A 1 750 ? 14.563 -12.586 -17.022 1.00 67.12 750 VAL A N 1
ATOM 5646 C CA . VAL A 1 750 ? 14.736 -12.250 -15.600 1.00 67.12 750 VAL A CA 1
ATOM 5647 C C . VAL A 1 750 ? 14.052 -13.284 -14.707 1.00 67.12 750 VAL A C 1
ATOM 5649 O O . VAL A 1 750 ? 14.649 -13.730 -13.727 1.00 67.12 750 VAL A O 1
ATOM 5652 N N . THR A 1 751 ? 12.843 -13.726 -15.067 1.00 64.31 751 THR A N 1
ATOM 5653 C CA . THR A 1 751 ? 12.130 -14.794 -14.351 1.00 64.31 751 THR A CA 1
ATOM 5654 C C . THR A 1 751 ? 12.945 -16.087 -14.317 1.00 64.31 751 THR A C 1
ATOM 5656 O O . THR A 1 751 ? 13.099 -16.681 -13.250 1.00 64.31 751 THR A O 1
ATOM 5659 N N . VAL A 1 752 ? 13.530 -16.492 -15.450 1.00 57.06 752 VAL A N 1
ATOM 5660 C CA . VAL A 1 752 ? 14.390 -17.681 -15.534 1.00 57.06 752 VAL A CA 1
ATOM 5661 C C . VAL A 1 752 ? 15.659 -17.515 -14.693 1.00 57.06 752 VAL A C 1
ATOM 5663 O O . VAL A 1 752 ? 15.967 -18.400 -13.898 1.00 57.06 752 VAL A O 1
ATOM 5666 N N . ARG A 1 753 ? 16.381 -16.388 -14.795 1.00 62.34 753 ARG A N 1
ATOM 5667 C CA . ARG A 1 753 ? 17.604 -16.159 -13.997 1.00 62.34 753 ARG A CA 1
ATOM 5668 C C . ARG A 1 753 ? 17.347 -16.212 -12.492 1.00 62.34 753 ARG A C 1
ATOM 5670 O O . ARG A 1 753 ? 18.129 -16.827 -11.768 1.00 62.34 753 ARG A O 1
ATOM 5677 N N . ARG A 1 754 ? 16.249 -15.611 -12.022 1.00 63.50 754 ARG A N 1
ATOM 5678 C CA . ARG A 1 754 ? 15.856 -15.677 -10.606 1.00 63.50 754 ARG A CA 1
ATOM 5679 C C . ARG A 1 754 ? 15.532 -17.102 -10.176 1.00 63.50 754 ARG A C 1
ATOM 5681 O O . ARG A 1 754 ? 16.110 -17.581 -9.206 1.00 63.50 754 ARG A O 1
ATOM 5688 N N . ALA A 1 755 ? 14.715 -17.815 -10.954 1.00 55.38 755 ALA A N 1
ATOM 5689 C CA . ALA A 1 755 ? 14.384 -19.210 -10.669 1.00 55.38 755 ALA A CA 1
ATOM 5690 C C . ALA A 1 755 ? 15.639 -20.097 -10.563 1.00 55.38 755 ALA A C 1
ATOM 5692 O O . ALA A 1 755 ? 15.712 -20.952 -9.682 1.00 55.38 755 ALA A O 1
ATOM 5693 N N . LEU A 1 756 ? 16.649 -19.863 -11.408 1.00 50.53 756 LEU A N 1
ATOM 5694 C CA . LEU A 1 756 ? 17.928 -20.585 -11.388 1.00 50.53 756 LEU A CA 1
ATOM 5695 C C . LEU A 1 756 ? 18.799 -20.288 -10.172 1.00 50.53 756 LEU A C 1
ATOM 5697 O O . LEU A 1 756 ? 19.515 -21.164 -9.686 1.00 50.53 756 LEU A O 1
ATOM 5701 N N . ARG A 1 757 ? 18.760 -19.051 -9.681 1.00 57.75 757 ARG A N 1
ATOM 5702 C CA . ARG A 1 757 ? 19.465 -18.663 -8.461 1.00 57.75 757 ARG A CA 1
ATOM 5703 C C . ARG A 1 757 ? 18.826 -19.305 -7.235 1.00 57.75 757 ARG A C 1
ATOM 5705 O O . ARG A 1 757 ? 19.546 -19.910 -6.444 1.00 57.75 757 ARG A O 1
ATOM 5712 N N . ASP A 1 758 ? 17.503 -19.220 -7.126 1.00 53.09 758 ASP A N 1
ATOM 5713 C CA . ASP A 1 758 ? 16.744 -19.735 -5.982 1.00 53.09 758 ASP A CA 1
ATOM 5714 C C . ASP A 1 758 ? 16.837 -21.265 -5.878 1.00 53.09 758 ASP A C 1
ATOM 5716 O O . ASP A 1 758 ? 16.929 -21.820 -4.787 1.00 53.09 758 ASP A O 1
ATOM 5720 N N . THR A 1 759 ? 16.907 -21.956 -7.019 1.00 45.56 759 THR A N 1
ATOM 5721 C CA . THR A 1 759 ? 17.137 -23.411 -7.085 1.00 45.56 759 THR A CA 1
ATOM 5722 C C . THR A 1 759 ? 18.615 -23.806 -7.012 1.00 45.56 759 THR A C 1
ATOM 5724 O O . THR A 1 759 ? 18.942 -24.984 -6.842 1.00 45.56 759 THR A O 1
ATOM 5727 N N . GLY A 1 760 ? 19.539 -22.845 -7.097 1.00 40.53 760 GLY A N 1
ATOM 5728 C CA . GLY A 1 760 ? 20.973 -23.095 -7.174 1.00 40.53 760 GLY A CA 1
ATOM 5729 C C . GLY A 1 760 ? 21.544 -23.851 -5.969 1.00 40.53 760 GLY A C 1
ATOM 5730 O O . GLY A 1 760 ? 22.488 -24.616 -6.133 1.00 40.53 760 GLY A O 1
ATOM 5731 N N . THR A 1 761 ? 20.988 -23.712 -4.769 1.00 40.09 761 THR A N 1
ATOM 5732 C CA . THR A 1 761 ? 21.459 -24.479 -3.599 1.00 40.09 761 THR A CA 1
ATOM 5733 C C . THR A 1 761 ? 20.997 -25.942 -3.601 1.00 40.09 761 THR A C 1
ATOM 5735 O O . THR A 1 761 ? 21.589 -26.749 -2.890 1.00 40.09 761 THR A O 1
ATOM 5738 N N . ALA A 1 762 ? 20.009 -26.308 -4.427 1.00 35.38 762 ALA A N 1
ATOM 5739 C CA . ALA A 1 762 ? 19.420 -27.651 -4.489 1.00 35.38 762 ALA A CA 1
ATOM 5740 C C . ALA A 1 762 ? 19.762 -28.439 -5.774 1.00 35.38 762 ALA A C 1
ATOM 5742 O O . ALA A 1 762 ? 19.599 -29.660 -5.813 1.00 35.38 762 ALA A O 1
ATOM 5743 N N . LEU A 1 763 ? 20.245 -27.777 -6.832 1.00 33.81 763 LEU A N 1
ATOM 5744 C CA . LEU A 1 763 ? 20.539 -28.408 -8.124 1.00 33.81 763 LEU A CA 1
ATOM 5745 C C . LEU A 1 763 ? 21.986 -28.926 -8.216 1.00 33.81 763 LEU A C 1
ATOM 5747 O O . LEU A 1 763 ? 22.947 -28.210 -7.927 1.00 33.81 763 LEU A O 1
ATOM 5751 N N . ARG A 1 764 ? 22.155 -30.176 -8.679 1.00 34.38 764 ARG A N 1
ATOM 5752 C CA . ARG A 1 764 ? 23.474 -30.791 -8.922 1.00 34.38 764 ARG A CA 1
ATOM 5753 C C . ARG A 1 764 ? 24.253 -30.022 -10.006 1.00 34.38 764 ARG A C 1
ATOM 5755 O O . ARG A 1 764 ? 23.671 -29.511 -10.962 1.00 34.38 764 ARG A O 1
ATOM 5762 N N . ALA A 1 765 ? 25.585 -30.003 -9.883 1.00 33.59 765 ALA A N 1
ATOM 5763 C CA . ALA A 1 765 ? 26.525 -29.248 -10.728 1.00 33.59 765 ALA A CA 1
ATOM 5764 C C . ALA A 1 765 ? 26.318 -29.311 -12.267 1.00 33.59 765 ALA A C 1
ATOM 5766 O O . ALA A 1 765 ? 26.504 -28.272 -12.900 1.00 33.59 765 ALA A O 1
ATOM 5767 N N . PRO A 1 766 ? 25.902 -30.433 -12.892 1.00 35.06 766 PRO A N 1
ATOM 5768 C CA . PRO A 1 766 ? 25.720 -30.479 -14.346 1.00 35.06 766 PRO A CA 1
ATOM 5769 C C . PRO A 1 766 ? 24.514 -29.654 -14.832 1.00 35.06 766 PRO A C 1
ATOM 5771 O O . PRO A 1 766 ? 24.616 -28.952 -15.828 1.00 35.06 766 PRO A O 1
ATOM 5774 N N . VAL A 1 767 ? 23.409 -29.628 -14.074 1.00 33.09 767 VAL A N 1
ATOM 5775 C CA . VAL A 1 767 ? 22.183 -28.881 -14.436 1.00 33.09 767 VAL A CA 1
ATOM 5776 C C . VAL A 1 767 ? 22.416 -27.365 -14.396 1.00 33.09 767 VAL A C 1
ATOM 5778 O O . VAL A 1 767 ? 21.857 -26.608 -15.188 1.00 33.09 767 VAL A O 1
ATOM 5781 N N . ARG A 1 768 ? 23.305 -26.914 -13.500 1.00 36.81 768 ARG A N 1
ATOM 5782 C CA . ARG A 1 768 ? 23.793 -25.529 -13.464 1.00 36.81 768 ARG A CA 1
ATOM 5783 C C . ARG A 1 768 ? 24.600 -25.162 -14.713 1.00 36.81 768 ARG A C 1
ATOM 5785 O O . ARG A 1 768 ? 24.474 -24.034 -15.182 1.00 36.81 768 ARG A O 1
ATOM 5792 N N . ALA A 1 769 ? 25.402 -26.086 -15.245 1.00 36.28 769 ALA A N 1
ATOM 5793 C CA . ALA A 1 769 ? 26.206 -25.854 -16.445 1.00 36.28 769 ALA A CA 1
ATOM 5794 C C . ALA A 1 769 ? 25.332 -25.741 -17.707 1.00 36.28 769 ALA A C 1
ATOM 5796 O O . ALA A 1 769 ? 25.549 -24.845 -18.517 1.00 36.28 769 ALA A O 1
ATOM 5797 N N . ASP A 1 770 ? 24.291 -26.568 -17.821 1.00 36.19 770 ASP A N 1
ATOM 5798 C CA . ASP A 1 770 ? 23.394 -26.597 -18.986 1.00 36.19 770 ASP A CA 1
ATOM 5799 C C . ASP A 1 770 ? 22.508 -25.340 -19.094 1.00 36.19 770 ASP A C 1
ATOM 5801 O O . ASP A 1 770 ? 22.290 -24.797 -20.180 1.00 36.19 770 ASP A O 1
ATOM 5805 N N . LEU A 1 771 ? 22.041 -24.810 -17.960 1.00 37.66 771 LEU A N 1
ATOM 5806 C CA . LEU A 1 771 ? 21.260 -23.567 -17.909 1.00 37.66 771 LEU A CA 1
ATOM 5807 C C . LEU A 1 771 ? 22.129 -22.314 -18.072 1.00 37.66 771 LEU A C 1
ATOM 5809 O O . LEU A 1 771 ? 21.700 -21.351 -18.711 1.00 37.66 771 LEU A O 1
ATOM 5813 N N . ALA A 1 772 ? 23.369 -22.346 -17.572 1.00 37.84 772 ALA A N 1
ATOM 5814 C CA . ALA A 1 772 ? 24.369 -21.324 -17.868 1.00 37.84 772 ALA A CA 1
ATOM 5815 C C . ALA A 1 772 ? 24.735 -21.308 -19.362 1.00 37.84 772 ALA A C 1
ATOM 5817 O O . ALA A 1 772 ? 24.889 -20.233 -19.934 1.00 37.84 772 ALA A O 1
ATOM 5818 N N . LEU A 1 773 ? 24.797 -22.473 -20.018 1.00 37.19 773 LEU A N 1
ATOM 5819 C CA . LEU A 1 773 ? 25.029 -22.589 -21.458 1.00 37.19 773 LEU A CA 1
ATOM 5820 C C . LEU A 1 773 ? 23.845 -22.036 -22.273 1.00 37.19 773 LEU A C 1
ATOM 5822 O O . LEU A 1 773 ? 24.057 -21.304 -23.236 1.00 37.19 773 LEU A O 1
ATOM 5826 N N . GLY A 1 774 ? 22.601 -22.312 -21.862 1.00 36.91 774 GLY A N 1
ATOM 5827 C CA . GLY A 1 774 ? 21.400 -21.735 -22.480 1.00 36.91 774 GLY A CA 1
ATOM 5828 C C . GLY A 1 774 ? 21.350 -20.203 -22.395 1.00 36.91 774 GLY A C 1
ATOM 5829 O O . GLY A 1 774 ? 21.019 -19.543 -23.380 1.00 36.91 774 GLY A O 1
ATOM 5830 N N . LEU A 1 775 ? 21.751 -19.640 -21.250 1.00 38.50 775 LEU A N 1
ATOM 5831 C CA . LEU A 1 775 ? 21.905 -18.195 -21.041 1.00 38.50 775 LEU A CA 1
ATOM 5832 C C . LEU A 1 775 ? 23.066 -17.604 -21.858 1.00 38.50 775 LEU A C 1
ATOM 5834 O O . LEU A 1 775 ? 22.880 -16.599 -22.545 1.00 38.50 775 LEU A O 1
ATOM 5838 N N . ALA A 1 776 ? 24.228 -18.260 -21.864 1.00 36.25 776 ALA A N 1
ATOM 5839 C CA . ALA A 1 776 ? 25.405 -17.834 -22.621 1.00 36.25 776 ALA A CA 1
ATOM 5840 C C . ALA A 1 776 ? 25.159 -17.837 -24.140 1.00 36.25 776 ALA A C 1
ATOM 5842 O O . ALA A 1 776 ? 25.620 -16.944 -24.847 1.00 36.25 776 ALA A O 1
ATOM 5843 N N . LEU A 1 777 ? 24.377 -18.794 -24.651 1.00 35.44 777 LEU A N 1
ATOM 5844 C CA . LEU A 1 777 ? 23.976 -18.845 -26.060 1.00 35.44 777 LEU A CA 1
ATOM 5845 C C . LEU A 1 777 ? 23.001 -17.716 -26.430 1.00 35.44 777 LEU A C 1
ATOM 5847 O O . LEU A 1 777 ? 23.066 -17.201 -27.545 1.00 35.44 777 LEU A O 1
ATOM 5851 N N . THR A 1 778 ? 22.139 -17.277 -25.506 1.00 36.97 778 THR A N 1
ATOM 5852 C CA . THR A 1 778 ? 21.312 -16.072 -25.709 1.00 36.97 778 THR A CA 1
ATOM 5853 C C . THR A 1 778 ? 22.095 -14.762 -25.602 1.00 36.97 778 THR A C 1
ATOM 5855 O O . THR A 1 778 ? 21.736 -13.800 -26.275 1.00 36.97 778 THR A O 1
ATOM 5858 N N . GLU A 1 779 ? 23.157 -14.707 -24.794 1.00 36.97 779 GLU A N 1
ATOM 5859 C CA . GLU A 1 779 ? 24.009 -13.519 -24.629 1.00 36.97 779 GLU A CA 1
ATOM 5860 C C . GLU A 1 779 ? 25.020 -13.357 -25.781 1.00 36.97 779 GLU A C 1
ATOM 5862 O O . GLU A 1 779 ? 25.233 -12.246 -26.271 1.00 36.97 779 GLU A O 1
ATOM 5867 N N . GLY A 1 780 ? 25.585 -14.463 -26.280 1.00 33.94 780 GLY A N 1
ATOM 5868 C CA . GLY A 1 780 ? 26.597 -14.475 -27.343 1.00 33.94 780 GLY A CA 1
ATOM 5869 C C . GLY A 1 780 ? 26.085 -14.161 -28.755 1.00 33.94 780 GLY A C 1
ATOM 5870 O O . GLY A 1 780 ? 26.891 -13.876 -29.633 1.00 33.94 780 GLY A O 1
ATOM 5871 N N . LEU A 1 781 ? 24.769 -14.182 -28.994 1.00 34.19 781 LEU A N 1
ATOM 5872 C CA . LEU A 1 781 ? 24.165 -13.867 -30.303 1.00 34.19 781 LEU A CA 1
ATOM 5873 C C . LEU A 1 781 ? 23.770 -12.388 -30.467 1.00 34.19 781 LEU A C 1
ATOM 5875 O O . LEU A 1 781 ? 23.350 -11.986 -31.551 1.00 34.19 781 LEU A O 1
ATOM 5879 N N . THR A 1 782 ? 23.899 -11.581 -29.408 1.00 30.44 782 THR A N 1
ATOM 5880 C CA . THR A 1 782 ? 23.697 -10.118 -29.451 1.00 30.44 782 THR A CA 1
ATOM 5881 C C . THR A 1 782 ? 24.999 -9.311 -29.538 1.00 30.44 782 THR A C 1
ATOM 5883 O O . THR A 1 782 ? 24.938 -8.081 -29.535 1.00 30.44 782 THR A O 1
ATOM 5886 N N . GLY A 1 783 ? 26.150 -9.992 -29.596 1.00 25.61 783 GLY A N 1
ATOM 5887 C CA . GLY A 1 783 ? 27.478 -9.403 -29.799 1.00 25.61 783 GLY A CA 1
ATOM 5888 C C . GLY A 1 783 ? 27.853 -9.287 -31.267 1.00 25.61 783 GLY A C 1
ATOM 5889 O O . GLY A 1 783 ? 27.679 -10.296 -31.987 1.00 25.61 783 GLY A O 1
#

Mean predicted aligned error: 20.25 Å

pLDDT: mean 71.9, std 17.78, range [25.61, 95.81]

Secondary structure (DSSP, 8-state):
----HHHHHHHHHHHHHHHHHHHHHHHS-TT-HHHHHHHHHHHHHHTTTTS-HHHHHHHHHHHHHHHHHHHHHHHHHHHHHHHHHHHHHHHHHHHHHHHHHHHHHHHHTSPPHHHHHHHHHHHHHHHHHHHHHHHHHHHHHHTTSPPTT----SSSS--SEEEESSHHHHHHHHHHHHHHHHHHHHHHHHHHHHHHHHHHHHHHHHHHHTTTTS---SSPPPPHHHHHTT------HHHHHHHHHHHHHHHH-EEPPHHHHHHTTPPPTTS-GGG---SSPPPEEEEHHHHHHHHHHHHHHHHHHHHHHHHHHHHHHIIIIIHHHHHHHHHHHHHHHHHHHHHHHHHHHHHHHHHHHHHHHHHHHHHHHHHHHHHHHHTTGGGTT--S-THHHHHTS---HHHHTTT-SSEEEEEE-STTS-HHHHHHHHHTS--S---SS----S-EEEEEESTTPPPEEE--HHHHHHHHHHHHHHHHSPPPPHHHHHHHHTSHHHHHHHHHHHTTPPPP-S--SSHHHHHHHHHHHHHHHHHHHHH-TTSPPPTHHHH-EEEEEEPPTT-SS-EEEEEPPPHHHHHH-TTTHHHHHHHHHH-SEEEEEEEGGGTTSHHHHHHHHHHHHHHHHH-GGGEEEEEE-GGGPPTTS--HHHHHHHHHHHTT--SGGGGGGEEEE-HHHHHHHHHHHTT-S-HHHHHHHHSTTTHHHHGGG--HHHHHHHHHHHHHHTSHHHHIIIIIHHHHHHHHHHHHHHHHHHHHHHTTTTS-HHHHHHHHHHHHHHHHT--

Sequence (783 aa):
MSGEPGAVTAGRLHAETAALLDGFIRLLPDDDPARTSLERSLASLTAHSGDGPVATLHATRTALDRVTGGTVRSAASTGRALKDQETSLGKRLTGLRDERARLTAARERLPAADAVRDDLTRRAVHAVAAAERAGLSDIERLAREPLPGAGRSRGRRREHARMFASAYQARRYLTPHCAAVAADLEGHAHTALSALTADVRERFHRLLADEDALPRAGGLPPTRAEVASSIAFRWDVTAAVTKTLADAVSATIRPAEPTTALRDRIVLADRPIADLSLRGRRTYLVSRDALGTALGTSWRQAVQDLERAVTSQVGDLHKNVFADVLAKRDSAFNAHSRALAEETRSAETALREAAVRRHALDELVLRLGRLRANAATLTGARANGAGFPPVLRWALAPVPHDALKRQARSLRVAVVAPMSAGKSTLINALLGIDLLPTRHTAMSCVPTRVLLEAPGTPPALAVDGTTRDEFYALADRIRTSAEPDGRALRHIERHGHLSDLLRKVRGGERPDLTGTGGPGAVRAALTTMNDLVRLGLLLEPERPLPRALRDGVDVHVAGPDGATFPIEVIDTPGLDEAGMTGRFTAVVEDEVNRAHAVLAVLDFTRLGGVPDTEIAGLLERFVSEAGPEGLWVAVNRVDQRRRGDRDRAGVRGYVRRRFGLGAPWAADRVVETAAYKAEAALAHLRGTGRPEELLAIRYPGDWQERLPGAGPGDLDAIARRLVAGSGLPALRRTLLTPLLRDGGTLAGRVTVRRALRDTGTALRAPVRADLALGLALTEGLTG

Nearest PDB structures (foldseek):
  9em9-assembly1_B  TM=4.641E-01  e=2.799E-09  Synechocystis sp. PCC 6803
  5yew-assembly1_A  TM=5.099E-01  e=4.152E-06  Homo sapiens
  5yew-assembly2_C-2  TM=4.779E-01  e=3.319E-06  Homo sapiens
  5oxf-assembly1_A  TM=4.439E-01  e=2.340E-04  Campylobacter jejuni